Protein AF-0000000067801131 (afdb_homodimer)

InterPro domains:
  IPR000873 AMP-dependent synthetase/ligase domain [PF00501] (53-407)
  IPR020845 AMP-binding, conserved site [PS00455] (201-212)
  IPR025110 AMP-binding enzyme, C-terminal domain [PF13193] (458-534)
  IPR042099 ANL, N-terminal domain [G3DSA:3.40.50.12780] (23-444)
  IPR045851 AMP-binding enzyme domain superfamily [G3DSA:3.30.300.30] (445-546)

Secondary structure (DSSP, 8-state):
-PPPP---SHHHHHHHHHHHHHHHHH--GGGGG-HHHHHHHHHHH-TTSEEEEETTT--EEEHHHHHHHHHHHHHHHHHHT--TT-EEEEES-S-GGGHHHHHHHHHHTPEEEE--TT--HHHHHHHHHHH--SEEEE-GGGHHHHHHHHHHHT---EEEESS--TTSEEHHHHHHHH-----TTT--PPP--TTT-EEEEEEE--TTSS-EEEEEEHHHHHHHGGGGGTT--S-S-S-SEEE--S-TTSHHHHHHHHHHHHHT-EEEE-SS---HHHHHHHHHHH--SEEEE-HHHHHHHT-TTTGGGS-GGG-SEEEE-SS---HHHHHHHHHH-TTSEEEE--EEGGGTEESEE-TTPPTT--BEE-TT-EEEEE-TTT-PBP-STT--EEEEEESTTS--EETT-HHHHHHHB-GGG-EEEEEEEEE-TT--EEEEEEGGG-EEETTEEE-HHHHHHHHTTSTTEEEEEEEEEEETTTEEEEEEEEEEPTT----HHHHHHHHHHHS-GGGS-TTEEEE-SS--B-TTSSB-HHHHHHHHHHS---/-PPPP---SHHHHHHHHHHHHHHHHH--GGGGG-HHHHHHHHHHH-TTSEEEEETTT--EEEHHHHHHHHHHHHHHHHHHT--TT-EEEEES-S-GGGHHHHHHHHHHTPEEEE--TT--HHHHHHHHHHH--SEEEE-GGGHHHHHHHHHHHT---EEEESS--TTSEEHHHHHHHH-----TTT--PPP--TTT-EEEEEEE--TTSS-EEEEEEHHHHHHHGGGGGTT--S-S-S-SEEE--S-TTSHHHHHHHHHHHHHT-EEEE-SS---HHHHHHHHHHH--SEEEE-HHHHHHHT-TTTGGGS-GGG-SEEEE-SS---HHHHHHHHHH-TTSEEEE--EEGGGTEESEE-TTPPTT--BEE-TT-EEEEE-TTT-PBP-STT--EEEEEESTTS--EETT-HHHHHHHB-GGG-EEEEEEEEE-TT--EEEEEEGGG-EEETTEEE-HHHHHHHHTTSTTEEEEEEEEEEETTTEEEEEEEEEEPTT----HHHHHHHHHHHS-GGGS-TTEEEE-SS--B-TTSSB-HHHHHHHHHHS---

Structure (mmCIF, N/CA/C/O backbone):
data_AF-0000000067801131-model_v1
#
loop_
_entity.id
_entity.type
_entity.pdbx_description
1 polymer 'Luciferin 4-monooxygenase-like'
#
loop_
_atom_site.group_PDB
_atom_site.id
_atom_site.type_symbol
_atom_site.label_atom_id
_atom_site.label_alt_id
_atom_site.label_comp_id
_atom_site.label_asym_id
_atom_site.label_entity_id
_atom_site.label_seq_id
_atom_site.pdbx_PDB_ins_code
_atom_site.Cartn_x
_atom_site.Cartn_y
_atom_site.Cartn_z
_atom_site.occupancy
_atom_site.B_iso_or_equiv
_atom_site.auth_seq_id
_atom_site.auth_comp_id
_atom_site.auth_asym_id
_atom_site.auth_atom_id
_atom_site.pdbx_PDB_model_num
ATOM 1 N N . MET A 1 1 ? 18.25 -5.328 19.922 1 59.41 1 MET A N 1
ATOM 2 C CA . MET A 1 1 ? 17.906 -4.688 18.656 1 59.41 1 MET A CA 1
ATOM 3 C C . MET A 1 1 ? 16.547 -5.16 18.156 1 59.41 1 MET A C 1
ATOM 5 O O . MET A 1 1 ? 16.156 -6.297 18.406 1 59.41 1 MET A O 1
ATOM 9 N N . SER A 1 2 ? 15.609 -4.191 18 1 68 2 SER A N 1
ATOM 10 C CA . SER A 1 2 ? 14.273 -4.5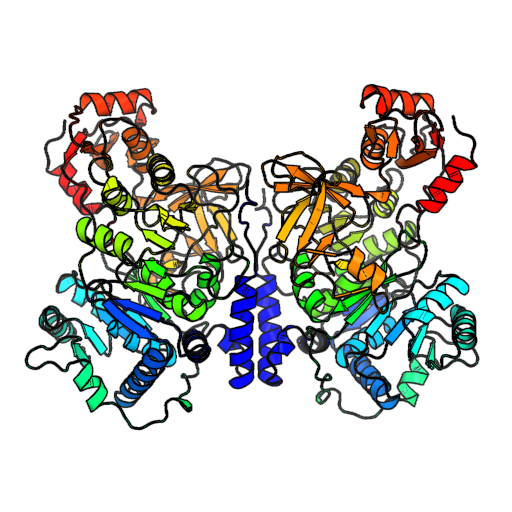31 17.531 1 68 2 SER A CA 1
ATOM 11 C C . SER A 1 2 ? 14.156 -4.355 16.016 1 68 2 SER A C 1
ATOM 13 O O . SER A 1 2 ? 14.961 -3.656 15.406 1 68 2 SER A O 1
ATOM 15 N N . ILE A 1 3 ? 13.32 -5.137 15.414 1 72.31 3 ILE A N 1
ATOM 16 C CA . ILE A 1 3 ? 13.023 -5.012 13.992 1 72.31 3 ILE A CA 1
ATOM 17 C C . ILE A 1 3 ? 12.477 -3.615 13.703 1 72.31 3 ILE A C 1
ATOM 19 O O . ILE A 1 3 ? 11.516 -3.174 14.328 1 72.31 3 ILE A O 1
ATOM 23 N N . PRO A 1 4 ? 13.219 -2.893 12.867 1 78.94 4 PRO A N 1
ATOM 24 C CA . PRO A 1 4 ? 12.688 -1.569 12.531 1 78.94 4 PRO A CA 1
ATOM 25 C C . 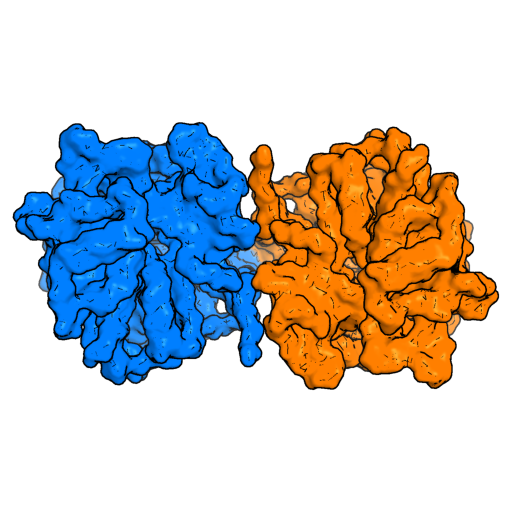PRO A 1 4 ? 11.312 -1.637 11.867 1 78.94 4 PRO A C 1
ATOM 27 O O . PRO A 1 4 ? 11.031 -2.584 11.125 1 78.94 4 PRO A O 1
ATOM 30 N N . LYS A 1 5 ? 10.508 -0.725 12.203 1 87.19 5 LYS A N 1
ATOM 31 C CA . LYS A 1 5 ? 9.211 -0.622 11.539 1 87.19 5 LYS A CA 1
ATOM 32 C C . LYS A 1 5 ? 9.375 -0.25 10.07 1 87.19 5 LYS A C 1
ATOM 34 O O . LYS A 1 5 ? 10.219 0.58 9.719 1 87.19 5 LYS A O 1
ATOM 39 N N . MET A 1 6 ? 8.648 -0.97 9.242 1 89.94 6 MET A N 1
ATOM 40 C CA . MET A 1 6 ? 8.641 -0.706 7.809 1 89.94 6 MET A CA 1
ATOM 41 C C . MET A 1 6 ? 7.219 -0.465 7.309 1 89.94 6 MET A C 1
ATOM 43 O O . MET A 1 6 ? 6.254 -0.894 7.941 1 89.94 6 MET A O 1
ATOM 47 N N . ASN A 1 7 ? 7.141 0.263 6.242 1 92.75 7 ASN A N 1
ATOM 48 C CA . ASN A 1 7 ? 5.844 0.484 5.613 1 92.75 7 ASN A CA 1
ATOM 49 C C . ASN A 1 7 ? 5.07 -0.82 5.449 1 92.75 7 ASN A C 1
ATOM 51 O O . ASN A 1 7 ? 5.641 -1.845 5.074 1 92.75 7 ASN A O 1
ATOM 55 N N . ASN A 1 8 ? 3.865 -0.818 5.82 1 95.69 8 ASN A N 1
ATOM 56 C CA . ASN A 1 8 ? 2.959 -1.961 5.777 1 95.69 8 ASN A CA 1
ATOM 57 C C . ASN A 1 8 ? 1.521 -1.526 5.508 1 95.69 8 ASN A C 1
ATOM 59 O O . ASN A 1 8 ? 1.126 -0.416 5.867 1 95.69 8 ASN A O 1
ATOM 63 N N . ASP A 1 9 ? 0.753 -2.371 4.93 1 96.75 9 ASP A N 1
ATOM 64 C CA . ASP A 1 9 ? -0.579 -1.986 4.473 1 96.75 9 ASP A CA 1
ATOM 65 C C . ASP A 1 9 ? -1.646 -2.398 5.484 1 96.75 9 ASP A C 1
ATOM 67 O O . ASP A 1 9 ? -2.842 -2.354 5.188 1 96.75 9 ASP A O 1
ATOM 71 N N . SER A 1 10 ? -1.266 -2.848 6.754 1 97.31 10 SER A N 1
ATOM 72 C CA . SER A 1 10 ? -2.211 -3.305 7.766 1 97.31 10 SER A CA 1
ATOM 73 C C . SER A 1 10 ? -3.277 -2.252 8.047 1 97.31 10 SER A C 1
ATOM 75 O O . SER A 1 10 ? -4.449 -2.584 8.242 1 97.31 10 SER A O 1
ATOM 77 N N . VAL A 1 11 ? -2.871 -0.999 8.039 1 98.06 11 VAL A N 1
ATOM 78 C CA . VAL A 1 11 ? -3.82 0.069 8.336 1 98.06 11 VAL A CA 1
ATOM 79 C C . VAL A 1 11 ? -4.879 0.141 7.238 1 98.06 11 VAL A C 1
ATOM 81 O O . VAL A 1 11 ? -6.055 0.393 7.516 1 98.06 11 VAL A O 1
ATOM 84 N N . HIS A 1 12 ? -4.477 -0.072 6 1 97.31 12 HIS A N 1
ATOM 85 C CA . HIS A 1 12 ? -5.402 0.007 4.875 1 97.31 12 HIS A CA 1
ATOM 86 C C . HIS A 1 12 ? -6.402 -1.142 4.902 1 97.31 12 HIS A C 1
ATOM 88 O O . HIS A 1 12 ? -7.562 -0.971 4.512 1 97.31 12 HIS A O 1
ATOM 94 N N . TRP A 1 13 ? -5.984 -2.307 5.363 1 96.44 13 TRP A N 1
ATOM 95 C CA . TRP A 1 13 ? -6.914 -3.424 5.5 1 96.44 13 TRP A CA 1
ATOM 96 C C . TRP A 1 13 ? -7.922 -3.16 6.613 1 96.44 13 TRP A C 1
ATOM 98 O O . TRP A 1 13 ? -9.102 -3.492 6.484 1 96.44 13 TRP A O 1
ATOM 108 N N . TYR A 1 14 ? -7.438 -2.582 7.668 1 97.75 14 TYR A N 1
ATOM 109 C CA . TYR A 1 14 ? -8.312 -2.256 8.789 1 97.75 14 TYR A CA 1
ATOM 110 C C . TYR A 1 14 ? -9.375 -1.251 8.375 1 97.75 14 TYR A C 1
ATOM 112 O O . TYR A 1 14 ? -10.57 -1.475 8.602 1 97.75 14 TYR A O 1
ATOM 120 N N . VAL A 1 15 ? -8.961 -0.164 7.77 1 98.31 15 VAL A N 1
ATOM 121 C CA . VAL A 1 15 ? -9.898 0.87 7.34 1 98.31 15 VAL A CA 1
ATOM 122 C C . VAL A 1 15 ? -10.82 0.312 6.262 1 98.31 15 VAL A C 1
ATOM 124 O O . VAL A 1 15 ? -12.008 0.649 6.219 1 98.31 15 VAL A O 1
ATOM 127 N N . GLY A 1 16 ? -10.258 -0.531 5.402 1 97.81 16 GLY A N 1
ATOM 128 C CA . GLY A 1 16 ? -11.062 -1.168 4.371 1 97.81 16 GLY A CA 1
ATOM 129 C C . GLY A 1 16 ? -12.188 -2.02 4.93 1 97.81 16 GLY A C 1
ATOM 130 O O . GLY A 1 16 ? -13.258 -2.121 4.328 1 97.81 16 GLY A O 1
ATOM 131 N N . GLU A 1 17 ? -11.898 -2.652 6.066 1 97.94 17 GLU A N 1
ATOM 132 C CA . GLU A 1 17 ? -12.938 -3.451 6.715 1 97.94 17 GLU A CA 1
ATOM 133 C C . GLU A 1 17 ? -14.094 -2.576 7.191 1 97.94 17 GLU A C 1
ATOM 135 O O . GLU A 1 17 ? -15.258 -2.924 7.008 1 97.94 17 GLU A O 1
ATOM 140 N N . ILE A 1 18 ? -13.805 -1.44 7.754 1 98.5 18 ILE A N 1
ATOM 141 C CA . ILE A 1 18 ? -14.82 -0.495 8.195 1 98.5 18 ILE A CA 1
ATOM 142 C C . ILE A 1 18 ? -15.625 -0.005 6.992 1 98.5 18 ILE A C 1
ATOM 144 O O . ILE A 1 18 ? -16.859 -0.017 7.016 1 98.5 18 ILE A O 1
ATOM 148 N N . ALA A 1 19 ? -14.93 0.395 5.957 1 98.69 19 ALA A N 1
ATOM 149 C CA . ALA A 1 19 ? -15.57 0.884 4.734 1 98.69 19 ALA A CA 1
ATOM 150 C C . ALA A 1 19 ? -16.5 -0.172 4.141 1 98.69 19 ALA A C 1
ATOM 152 O O . ALA A 1 19 ? -17.594 0.146 3.676 1 98.69 19 ALA A O 1
ATOM 153 N N . SER A 1 20 ? -16.016 -1.415 4.16 1 98.69 20 SER A N 1
ATOM 154 C CA . SER A 1 20 ? -16.797 -2.502 3.58 1 98.69 20 SER A CA 1
ATOM 155 C C . SER A 1 20 ? -18.109 -2.703 4.336 1 98.69 20 SER A C 1
ATOM 157 O O . SER A 1 20 ? -19.141 -2.975 3.729 1 98.69 20 SER A O 1
ATOM 159 N N . ARG A 1 21 ? -18.125 -2.631 5.648 1 98.44 21 ARG A N 1
ATOM 160 C CA . ARG A 1 21 ? -19.344 -2.732 6.445 1 98.44 21 ARG A CA 1
ATOM 161 C C . ARG A 1 21 ? -20.328 -1.606 6.105 1 98.44 21 ARG A C 1
ATOM 163 O O . ARG A 1 21 ? -21.531 -1.831 6 1 98.44 21 ARG A O 1
ATOM 170 N N . ILE A 1 22 ? -19.75 -0.449 5.93 1 98.75 22 ILE A N 1
ATOM 171 C CA . ILE A 1 22 ? -20.547 0.721 5.609 1 98.75 22 ILE A CA 1
ATOM 172 C C . ILE A 1 22 ? -21.219 0.527 4.25 1 98.75 22 ILE A C 1
ATOM 174 O O . ILE A 1 22 ? -22.422 0.752 4.109 1 98.75 22 ILE A O 1
ATOM 178 N N . ILE A 1 23 ? -20.453 0.126 3.279 1 98.81 23 ILE A N 1
ATOM 179 C CA . ILE A 1 23 ? -20.969 -0.087 1.933 1 98.81 23 ILE A CA 1
ATOM 180 C C . ILE A 1 23 ? -22.062 -1.165 1.96 1 98.81 23 ILE A C 1
ATOM 182 O O . ILE A 1 23 ? -23.094 -1.029 1.307 1 98.81 23 ILE A O 1
ATOM 186 N N . ALA A 1 24 ? -21.75 -2.248 2.688 1 98.69 24 ALA A N 1
ATOM 187 C CA . ALA A 1 24 ? -22.719 -3.342 2.789 1 98.69 24 ALA A CA 1
ATOM 188 C C . ALA A 1 24 ? -24.062 -2.84 3.295 1 98.69 24 ALA A C 1
ATOM 190 O O . ALA A 1 24 ? -25.109 -3.295 2.834 1 98.69 24 ALA A O 1
ATOM 191 N N . GLU A 1 25 ? -24.031 -1.937 4.199 1 97.88 25 GLU A N 1
ATOM 192 C CA . GLU A 1 25 ? -25.25 -1.395 4.793 1 97.88 25 GLU A CA 1
ATOM 193 C C . GLU A 1 25 ? -25.906 -0.367 3.873 1 97.88 25 GLU A C 1
ATOM 195 O O . GLU A 1 25 ? -27.125 -0.374 3.691 1 97.88 25 GLU A O 1
ATOM 200 N N . SER A 1 26 ? -25.109 0.519 3.25 1 98.06 26 SER A N 1
ATOM 201 C CA . SER A 1 26 ? -25.641 1.655 2.508 1 98.06 26 SER A CA 1
ATOM 202 C C . SER A 1 26 ? -26 1.264 1.077 1 98.06 26 SER A C 1
ATOM 204 O O . SER A 1 26 ? -26.812 1.919 0.434 1 98.06 26 SER A O 1
ATOM 206 N N . GLY A 1 27 ? -25.312 0.24 0.524 1 98.44 27 GLY A N 1
ATOM 207 C CA . GLY A 1 27 ? -25.484 -0.129 -0.872 1 98.44 27 GLY A CA 1
ATOM 208 C C . GLY A 1 27 ? -24.844 0.861 -1.834 1 98.44 27 GLY A C 1
ATOM 209 O O . GLY A 1 27 ? -25.172 0.875 -3.021 1 98.44 27 GLY A O 1
ATOM 210 N N . ILE A 1 28 ? -23.984 1.74 -1.299 1 98.69 28 ILE A N 1
ATOM 211 C CA . ILE A 1 28 ? -23.359 2.781 -2.111 1 98.69 28 ILE A CA 1
ATOM 212 C C . ILE A 1 28 ? -21.844 2.588 -2.125 1 98.69 28 ILE A C 1
ATOM 214 O O . ILE A 1 28 ? -21.172 2.803 -1.112 1 98.69 28 ILE A O 1
ATOM 218 N N . ALA A 1 29 ? -21.266 2.254 -3.246 1 98.44 29 ALA A N 1
ATOM 219 C CA . ALA A 1 29 ? -19.859 1.882 -3.395 1 98.44 29 ALA A CA 1
ATOM 220 C C . ALA A 1 29 ? -18.953 3.037 -3.006 1 98.44 29 ALA A C 1
ATOM 222 O O . ALA A 1 29 ? -17.922 2.83 -2.365 1 98.44 29 ALA A O 1
ATOM 223 N N . SER A 1 30 ? -19.328 4.223 -3.309 1 98.19 30 SER A N 1
ATOM 224 C CA . SER A 1 30 ? -18.453 5.379 -3.094 1 98.19 30 SER A CA 1
ATOM 225 C C . SER A 1 30 ? -18.359 5.734 -1.614 1 98.19 30 SER A C 1
ATOM 227 O O . SER A 1 30 ? -17.5 6.52 -1.212 1 98.19 30 SER A O 1
ATOM 229 N N . ASP A 1 31 ? -19.172 5.066 -0.769 1 98.62 31 ASP A N 1
ATOM 230 C CA . ASP A 1 31 ? -19.172 5.352 0.663 1 98.62 31 ASP A CA 1
ATOM 231 C C . ASP A 1 31 ? -17.875 4.879 1.314 1 98.62 31 ASP A C 1
ATOM 233 O O . ASP A 1 31 ? -17.609 5.199 2.473 1 98.62 31 ASP A O 1
ATOM 237 N N . ARG A 1 32 ? -17.047 4.168 0.544 1 98.06 32 ARG A N 1
ATOM 238 C CA . ARG A 1 32 ? -15.742 3.756 1.062 1 98.06 32 ARG A CA 1
ATOM 239 C C . ARG A 1 32 ? -14.883 4.965 1.41 1 98.06 32 ARG A C 1
ATOM 241 O O . ARG A 1 32 ? -13.945 4.859 2.203 1 98.06 32 ARG A O 1
ATOM 248 N N . TYR A 1 33 ? -15.258 6.152 0.822 1 98.44 33 TYR A N 1
ATOM 249 C CA . TYR A 1 33 ? -14.461 7.355 1.045 1 98.44 33 TYR A CA 1
ATOM 250 C C . TYR A 1 33 ? -15.289 8.438 1.735 1 98.44 33 TYR A C 1
ATOM 252 O O . TYR A 1 33 ? -14.906 9.609 1.754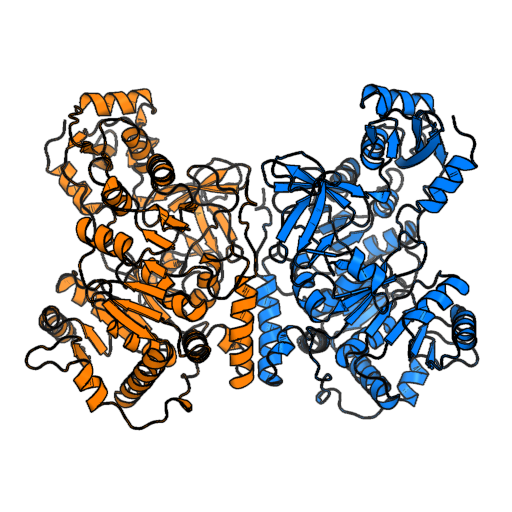 1 98.44 33 TYR A O 1
ATOM 260 N N . HIS A 1 34 ? -16.516 8.117 2.273 1 98.75 34 HIS A N 1
ATOM 261 C CA . HIS A 1 34 ? -17.375 9.055 3.004 1 98.75 34 HIS A CA 1
ATOM 262 C C . HIS A 1 34 ? -16.891 9.227 4.441 1 98.75 34 HIS A C 1
ATOM 264 O O . HIS A 1 34 ? -17.234 8.43 5.316 1 98.75 34 HIS A O 1
ATOM 270 N N . LEU A 1 35 ? -16.172 10.258 4.68 1 98.56 35 LEU A N 1
ATOM 271 C CA . LEU A 1 35 ? -15.516 10.461 5.969 1 98.56 35 LEU A CA 1
ATOM 272 C C . LEU A 1 35 ? -16.531 10.453 7.105 1 98.56 35 LEU A C 1
ATOM 274 O O . LEU A 1 35 ? -16.281 9.875 8.164 1 98.56 35 LEU A O 1
ATOM 278 N N . GLY A 1 36 ? -17.656 11.133 6.898 1 98.69 36 GLY A N 1
ATOM 279 C CA . GLY A 1 36 ? -18.688 11.156 7.922 1 98.69 36 GLY A CA 1
ATOM 280 C C . GLY A 1 36 ? -19.172 9.773 8.32 1 98.69 36 GLY A C 1
ATOM 281 O O . GLY A 1 36 ? -19.281 9.469 9.508 1 98.69 36 GLY A O 1
ATOM 282 N N . LYS A 1 37 ? -19.422 8.938 7.309 1 98.81 37 LYS A N 1
ATOM 283 C CA . LYS A 1 37 ? -19.875 7.574 7.578 1 98.81 37 LYS A CA 1
ATOM 284 C C . LYS A 1 37 ? -18.781 6.754 8.258 1 98.81 37 LYS A C 1
ATOM 286 O O . LYS A 1 37 ? -19.078 5.969 9.164 1 98.81 37 LYS A O 1
ATOM 291 N N . LEU A 1 38 ? -17.547 6.918 7.84 1 98.75 38 LEU A N 1
ATOM 292 C CA . LEU A 1 38 ? -16.406 6.215 8.445 1 98.75 38 LEU A CA 1
ATOM 293 C C . LEU A 1 38 ? -16.281 6.582 9.922 1 98.75 38 LEU A C 1
ATOM 295 O O . LEU A 1 38 ? -16.109 5.703 10.766 1 98.75 38 LEU A O 1
ATOM 299 N N . LEU A 1 39 ? -16.406 7.844 10.203 1 98.75 39 LEU A N 1
ATOM 300 C CA . LEU A 1 39 ? -16.25 8.312 11.578 1 98.75 39 LEU A CA 1
ATOM 301 C C . LEU A 1 39 ? -17.406 7.832 12.453 1 98.75 39 LEU A C 1
ATOM 303 O O . LEU A 1 39 ? -17.188 7.344 13.562 1 98.75 39 LEU A O 1
ATOM 307 N N . LEU A 1 40 ? -18.609 7.98 11.945 1 98.69 40 LEU A N 1
ATOM 308 C CA . LEU A 1 40 ? -19.766 7.578 12.719 1 98.69 40 LEU A CA 1
ATOM 309 C C . LEU A 1 40 ? -19.734 6.086 13.031 1 98.69 40 LEU A C 1
ATOM 311 O O . LEU A 1 40 ? -20 5.68 14.164 1 98.69 40 LEU A O 1
ATOM 315 N N . GLN A 1 41 ? -19.359 5.277 12.008 1 98.31 41 GLN A N 1
ATOM 316 C CA . GLN A 1 41 ? -19.25 3.838 12.227 1 98.31 41 GLN A CA 1
ATOM 317 C C . GLN A 1 41 ? -18.188 3.518 13.273 1 98.31 41 GLN A C 1
ATOM 319 O O . GLN A 1 41 ? -18.375 2.643 14.117 1 98.31 41 GLN A O 1
ATOM 324 N N . SER A 1 42 ? -17.078 4.188 13.227 1 98.44 42 SER A N 1
ATOM 325 C CA . SER A 1 42 ? -15.984 3.977 14.172 1 98.44 42 SER A CA 1
ATOM 326 C C . SER A 1 42 ? -16.422 4.305 15.594 1 98.44 42 SER A C 1
ATOM 328 O O . SER A 1 42 ? -16.109 3.568 16.531 1 98.44 42 SER A O 1
ATOM 330 N N . LEU A 1 43 ? -17.141 5.406 15.742 1 98.44 43 LEU A N 1
ATOM 331 C CA . LEU A 1 43 ? -17.656 5.797 17.047 1 98.44 43 LEU A CA 1
ATOM 332 C C . LEU A 1 43 ? -18.609 4.742 17.594 1 98.44 43 LEU A C 1
ATOM 334 O O . LEU A 1 43 ? -18.578 4.41 18.781 1 98.44 43 LEU A O 1
ATOM 338 N N . ARG A 1 44 ? -19.422 4.184 16.75 1 97.88 44 ARG A N 1
ATOM 339 C CA . ARG A 1 44 ? -20.422 3.205 17.141 1 97.88 44 ARG A CA 1
ATOM 340 C C . ARG A 1 44 ? -19.781 1.869 17.5 1 97.88 44 ARG A C 1
ATOM 342 O O . ARG A 1 44 ? -20.359 1.077 18.25 1 97.88 44 ARG A O 1
ATOM 349 N N . ASP A 1 45 ? -18.609 1.603 17.031 1 97.56 45 ASP A N 1
ATOM 350 C CA . ASP A 1 45 ? -17.953 0.311 17.203 1 97.56 45 ASP A CA 1
ATOM 351 C C . ASP A 1 45 ? -17.484 0.109 18.641 1 97.56 45 ASP A C 1
ATOM 353 O O . ASP A 1 45 ? -17.328 -1.026 19.094 1 97.56 45 ASP A O 1
ATOM 357 N N . ASP A 1 46 ? -17.203 1.163 19.359 1 97.88 46 ASP A N 1
ATOM 358 C CA . ASP A 1 46 ? -16.719 1.036 20.719 1 97.88 46 ASP A CA 1
ATOM 359 C C . ASP A 1 46 ? -17.172 2.211 21.578 1 97.88 46 ASP A C 1
ATOM 361 O O . ASP A 1 46 ? -16.359 3.008 22.047 1 97.88 46 ASP A O 1
ATOM 365 N N . PRO A 1 47 ? -18.438 2.227 21.953 1 97.88 47 PRO A N 1
ATOM 366 C CA . PRO A 1 47 ? -19.031 3.369 22.641 1 97.88 47 PRO A CA 1
ATOM 367 C C . PRO A 1 47 ? -18.344 3.705 23.953 1 97.88 47 PRO A C 1
ATOM 369 O O . PRO A 1 47 ? -18.375 4.855 24.406 1 97.88 47 PRO A O 1
ATOM 372 N N . ASP A 1 48 ? -17.641 2.779 24.594 1 98.31 48 ASP A N 1
ATOM 373 C CA . ASP A 1 48 ? -17.062 2.998 25.906 1 98.31 48 ASP A CA 1
ATOM 374 C C . ASP A 1 48 ? -15.648 3.578 25.797 1 98.31 48 ASP A C 1
ATOM 376 O O . ASP A 1 48 ? -15.094 4.055 26.797 1 98.31 48 ASP A O 1
ATOM 380 N N . PHE A 1 49 ? -15.07 3.582 24.625 1 98.69 49 PHE A N 1
ATOM 381 C CA . PHE A 1 49 ? -13.711 4.082 24.438 1 98.69 49 PHE A CA 1
ATOM 382 C C . PHE A 1 49 ? -13.656 5.59 24.641 1 98.69 49 PHE A C 1
ATOM 384 O O . PHE A 1 49 ? -14.547 6.316 24.203 1 98.69 49 PHE A O 1
ATOM 391 N N . VAL A 1 50 ? -12.625 6.117 25.328 1 98.81 50 VAL A N 1
ATOM 392 C CA . VAL A 1 50 ? -12.445 7.547 25.562 1 98.81 50 VAL A CA 1
ATOM 393 C C . VAL A 1 50 ? -11.852 8.195 24.312 1 98.81 50 VAL A C 1
ATOM 395 O O . VAL A 1 50 ? -10.703 7.934 23.953 1 98.81 50 VAL A O 1
ATOM 398 N N . LEU A 1 51 ? -12.586 9.07 23.703 1 98.69 51 LEU A N 1
ATOM 399 C CA . LEU A 1 51 ? -12.148 9.703 22.453 1 98.69 51 LEU A CA 1
ATOM 400 C C . LEU A 1 51 ? -11.227 10.883 22.734 1 98.69 51 LEU A C 1
ATOM 402 O O . LEU A 1 51 ? -10.219 11.07 22.062 1 98.69 51 LEU A O 1
ATOM 406 N N . GLN A 1 52 ? -11.617 11.688 23.688 1 98.62 52 GLN A N 1
ATOM 407 C CA . GLN A 1 52 ? -10.914 12.953 23.859 1 98.62 52 GLN A CA 1
ATOM 408 C C . GLN A 1 52 ? -10.867 13.352 25.328 1 98.62 52 GLN A C 1
ATOM 410 O O . GLN A 1 52 ? -11.797 13.062 26.094 1 98.62 52 GLN A O 1
ATOM 415 N N . ILE A 1 53 ? -9.812 14 25.719 1 98.56 53 ILE A N 1
ATOM 416 C CA . ILE A 1 53 ? -9.555 14.539 27.047 1 98.56 53 ILE A CA 1
ATOM 417 C C . ILE A 1 53 ? -9.188 16.016 26.953 1 98.56 53 ILE A C 1
ATOM 419 O O . ILE A 1 53 ? -8.367 16.406 26.109 1 98.56 53 ILE A O 1
ATOM 423 N N . GLU A 1 54 ? -9.867 16.844 27.703 1 97.62 54 GLU A N 1
ATOM 424 C CA . GLU A 1 54 ? -9.43 18.219 27.938 1 97.62 54 GLU A CA 1
ATOM 425 C C . GLU A 1 54 ? -8.367 18.297 29.016 1 97.62 54 GLU A C 1
ATOM 427 O O . GLU A 1 54 ? -8.68 18.156 30.203 1 97.62 54 GLU A O 1
ATOM 432 N N . GLY A 1 55 ? -7.156 18.578 28.609 1 96.44 55 GLY A N 1
ATOM 433 C CA . GLY A 1 55 ? -6.02 18.5 29.5 1 96.44 55 GLY A CA 1
ATOM 434 C C . GLY A 1 55 ? -6.055 19.547 30.594 1 96.44 55 GLY A C 1
ATOM 435 O O . GLY A 1 55 ? -5.539 19.312 31.703 1 96.44 55 GLY A O 1
ATOM 436 N N . ALA A 1 56 ? -6.629 20.703 30.344 1 94.06 56 ALA A N 1
ATOM 437 C CA . ALA A 1 56 ? -6.645 21.797 31.312 1 94.06 56 ALA A CA 1
ATOM 438 C C . ALA A 1 56 ? -7.617 21.5 32.438 1 94.06 56 ALA A C 1
ATOM 440 O O . ALA A 1 56 ? -7.391 21.922 33.594 1 94.06 56 ALA A O 1
ATOM 441 N N . THR A 1 57 ? -8.688 20.781 32.188 1 94.25 57 THR A N 1
ATOM 442 C CA . THR A 1 57 ? -9.727 20.578 33.188 1 94.25 57 THR A CA 1
ATOM 443 C C . THR A 1 57 ? -9.789 19.109 33.625 1 94.25 57 THR A C 1
ATOM 445 O O . THR A 1 57 ? -10.344 18.797 34.688 1 94.25 57 THR A O 1
ATOM 448 N N . GLY A 1 58 ? -9.359 18.219 32.781 1 96.06 58 GLY A N 1
ATOM 449 C CA . GLY A 1 58 ? -9.422 16.797 33.062 1 96.06 58 GLY A CA 1
ATOM 450 C C . GLY A 1 58 ? -10.695 16.141 32.562 1 96.06 58 GLY A C 1
ATOM 451 O O . GLY A 1 58 ? -10.836 14.922 32.625 1 96.06 58 GLY A O 1
ATOM 452 N N . GLU A 1 59 ? -11.586 16.906 32.031 1 97.06 59 GLU A N 1
ATOM 453 C CA . GLU A 1 59 ? -12.812 16.344 31.453 1 97.06 59 GLU A CA 1
ATOM 454 C C . GLU A 1 59 ? -12.523 15.438 30.266 1 97.06 59 GLU A C 1
ATOM 456 O O . GLU A 1 59 ? -11.562 15.664 29.531 1 97.06 59 GLU A O 1
ATOM 461 N N . SER A 1 60 ? -13.234 14.422 30.141 1 98.19 60 SER A N 1
ATOM 462 C CA . SER A 1 60 ? -13.086 13.492 29.031 1 98.19 60 SER A CA 1
ATOM 463 C C . SER A 1 60 ? -14.438 13.086 28.453 1 98.19 60 SER A C 1
ATOM 465 O O . SER A 1 60 ? -15.477 13.297 29.094 1 98.19 60 SER A O 1
ATOM 467 N N . GLU A 1 61 ? -14.438 12.586 27.297 1 98.19 61 GLU A N 1
ATOM 468 C CA . GLU A 1 61 ? -15.664 12.148 26.641 1 98.19 61 GLU A CA 1
ATOM 469 C C . GLU A 1 61 ? -15.438 10.859 25.859 1 98.19 61 GLU A C 1
ATOM 471 O O . GLU A 1 61 ? -14.398 10.672 25.234 1 98.19 61 GLU A O 1
ATOM 476 N N . THR A 1 62 ? -16.453 9.938 25.906 1 98.69 62 THR A N 1
ATOM 477 C CA . THR A 1 62 ? -16.359 8.633 25.266 1 98.69 62 THR A CA 1
ATOM 478 C C . THR A 1 62 ? -16.922 8.688 23.844 1 98.69 62 THR A C 1
ATOM 480 O O . THR A 1 62 ? -17.547 9.672 23.469 1 98.69 62 THR A O 1
ATOM 483 N N . PHE A 1 63 ? -16.656 7.609 23.109 1 98.75 63 PHE A N 1
ATOM 484 C CA . PHE A 1 63 ? -17.234 7.449 21.781 1 98.75 63 PHE A CA 1
ATOM 485 C C . PHE A 1 63 ? -18.75 7.551 21.828 1 98.75 63 PHE A C 1
ATOM 487 O O . PHE A 1 63 ? -19.359 8.219 21 1 98.75 63 PHE A O 1
ATOM 494 N N . GLY A 1 64 ? -19.344 6.938 22.844 1 98.44 64 GLY A N 1
ATOM 495 C CA . GLY A 1 64 ? -20.797 6.953 22.984 1 98.44 64 GLY A CA 1
ATOM 496 C C . GLY A 1 64 ? -21.359 8.344 23.172 1 98.44 64 GLY A C 1
ATOM 497 O O . GLY A 1 64 ? -22.328 8.734 22.516 1 98.44 64 GLY A O 1
ATOM 498 N N . SER A 1 65 ? -20.781 9.102 24.078 1 98.12 65 SER A N 1
ATOM 499 C CA . SER A 1 65 ? -21.203 10.477 24.344 1 98.12 65 SER A CA 1
ATOM 500 C C . SER A 1 65 ? -21.062 11.344 23.094 1 98.12 65 SER A C 1
ATOM 502 O O . SER A 1 65 ? -21.969 12.102 22.75 1 98.12 65 SER A O 1
ATOM 504 N N . VAL A 1 66 ? -19.953 11.195 22.438 1 98.56 66 VAL A N 1
ATOM 505 C CA . VAL A 1 66 ? -19.688 11.977 21.234 1 98.56 66 VAL A CA 1
ATOM 506 C C . VAL A 1 66 ? -20.703 11.602 20.141 1 98.56 66 VAL A C 1
ATOM 508 O O . VAL A 1 66 ? -21.172 12.469 19.406 1 98.56 66 VAL A O 1
ATOM 511 N N . THR A 1 67 ? -21 10.305 20.016 1 98.5 67 THR A N 1
ATOM 512 C CA . THR A 1 67 ? -22 9.867 19.031 1 98.5 67 THR A CA 1
ATOM 513 C C . THR A 1 67 ? -23.344 10.539 19.281 1 98.5 67 THR A C 1
ATOM 515 O O . THR A 1 67 ? -23.938 11.086 18.344 1 98.5 67 THR A O 1
ATOM 518 N N . GLU A 1 68 ? -23.766 10.57 20.484 1 97.62 68 GLU A N 1
ATOM 519 C CA . GLU A 1 68 ? -25.047 11.172 20.828 1 97.62 68 GLU A CA 1
ATOM 520 C C . GLU A 1 68 ? -25.047 12.672 20.531 1 97.62 68 GLU A C 1
ATOM 522 O O . GLU A 1 68 ? -25.984 13.172 19.906 1 97.62 68 GLU A O 1
ATOM 527 N N . ARG A 1 69 ? -24.031 13.367 20.938 1 97.75 69 ARG A N 1
ATOM 528 C CA . ARG A 1 69 ? -23.984 14.812 20.781 1 97.75 69 ARG A CA 1
ATOM 529 C C . ARG A 1 69 ? -23.812 15.203 19.312 1 97.75 69 ARG A C 1
ATOM 531 O O . ARG A 1 69 ? -24.391 16.203 18.859 1 97.75 69 ARG A O 1
ATOM 538 N N . THR A 1 70 ? -23.016 14.445 18.578 1 98.5 70 THR A N 1
ATOM 539 C CA . THR A 1 70 ? -22.781 14.773 17.172 1 98.5 70 THR A CA 1
ATOM 540 C C . THR A 1 70 ? -24.047 14.531 16.344 1 98.5 70 THR A C 1
ATOM 542 O O . THR A 1 70 ? -24.359 15.305 15.438 1 98.5 70 THR A O 1
ATOM 545 N N . VAL A 1 71 ? -24.766 13.461 16.625 1 98.38 71 VAL A N 1
ATOM 546 C CA . VAL A 1 71 ? -26 13.172 15.922 1 98.38 71 VAL A CA 1
ATOM 547 C C . VAL A 1 71 ? -27.031 14.258 16.219 1 98.38 71 VAL A C 1
ATOM 549 O O . VAL A 1 71 ? -27.719 14.734 15.312 1 98.38 71 VAL A O 1
ATOM 552 N N . LYS A 1 72 ? -27.156 14.617 17.484 1 97.81 72 LYS A N 1
ATOM 553 C CA . LYS A 1 72 ? -28.047 15.711 17.859 1 97.81 72 LYS A CA 1
ATOM 554 C C . LYS A 1 72 ? -27.672 17 17.109 1 97.81 72 LYS A C 1
ATOM 556 O O . LYS A 1 72 ? -28.547 17.703 16.609 1 97.81 72 LYS A O 1
ATOM 561 N N . CYS A 1 73 ? -26.391 17.297 17.109 1 98.31 73 CYS A N 1
ATOM 562 C CA . CYS A 1 73 ? -25.906 18.484 16.422 1 98.31 73 CYS A CA 1
ATOM 563 C C . CYS A 1 73 ? -26.219 18.422 14.93 1 98.31 73 CYS A C 1
ATOM 565 O O . CYS A 1 73 ? -26.594 19.422 14.32 1 98.31 73 CYS A O 1
ATOM 567 N N . ALA A 1 74 ? -26 17.281 14.289 1 98.56 74 ALA A N 1
ATOM 568 C CA . ALA A 1 74 ? -26.328 17.094 12.875 1 98.56 74 ALA A CA 1
ATOM 569 C C . ALA A 1 74 ? -27.797 17.375 12.602 1 98.56 74 ALA A C 1
ATOM 571 O O . ALA A 1 74 ? -28.141 18.016 11.602 1 98.56 74 ALA A O 1
ATOM 572 N N . ASN A 1 75 ? -28.641 16.906 13.492 1 97.88 75 ASN A N 1
ATOM 573 C CA . ASN A 1 75 ? -30.062 17.188 13.359 1 97.88 75 ASN A CA 1
ATOM 574 C C . ASN A 1 75 ? -30.344 18.688 13.508 1 97.88 75 ASN A C 1
ATOM 576 O O . ASN A 1 75 ? -31.203 19.219 12.812 1 97.88 75 ASN A O 1
ATOM 580 N N . CYS A 1 76 ? -29.641 19.344 14.43 1 98.19 76 CYS A N 1
ATOM 581 C CA . CYS A 1 76 ? -29.75 20.797 14.539 1 98.19 76 CYS A CA 1
ATOM 582 C C . CYS A 1 76 ? -29.406 21.469 13.227 1 98.19 76 CYS A C 1
ATOM 584 O O . CYS A 1 76 ? -30.078 22.406 12.805 1 98.19 76 CYS A O 1
ATOM 586 N N . PHE A 1 77 ? -28.297 20.984 12.594 1 98.44 77 PHE A N 1
ATOM 587 C CA . PHE A 1 77 ? -27.891 21.531 11.312 1 98.44 77 PHE A CA 1
ATOM 588 C C . PHE A 1 77 ? -28.984 21.359 10.273 1 98.44 77 PHE A C 1
ATOM 590 O O . PHE A 1 77 ? -29.312 22.312 9.555 1 98.44 77 PHE A O 1
ATOM 597 N N . LYS A 1 78 ? -29.562 20.172 10.188 1 97.25 78 LYS A N 1
ATOM 598 C CA . LYS A 1 78 ? -30.656 19.906 9.25 1 97.25 78 LYS A CA 1
ATOM 599 C C . LYS A 1 78 ? -31.828 20.844 9.492 1 97.25 78 LYS A C 1
ATOM 601 O O . LYS A 1 78 ? -32.375 21.422 8.555 1 97.25 78 LYS A O 1
ATOM 606 N N . ASN A 1 79 ? -32.188 20.953 10.727 1 96.88 79 ASN A N 1
ATOM 607 C CA . ASN A 1 79 ? -33.312 21.781 11.109 1 96.88 79 ASN A CA 1
ATOM 608 C C . ASN A 1 79 ? -33.062 23.266 10.82 1 96.88 79 ASN A C 1
ATOM 610 O O . ASN A 1 79 ? -34 24.016 10.539 1 96.88 79 ASN A O 1
ATOM 614 N N . LEU A 1 80 ? -31.812 23.688 10.859 1 96.44 80 LEU A N 1
ATOM 615 C CA . LEU A 1 80 ? -31.422 25.047 10.531 1 96.44 80 LEU A CA 1
ATOM 616 C C . LEU A 1 80 ? -31.375 25.25 9.023 1 96.44 80 LEU A C 1
ATOM 618 O O . LEU A 1 80 ? -31.312 26.391 8.547 1 96.44 80 LEU A O 1
ATOM 622 N N . GLY A 1 81 ? -31.344 24.125 8.266 1 96.62 81 GLY A N 1
ATOM 623 C CA . GLY A 1 81 ? -31.312 24.188 6.812 1 96.62 81 GLY A CA 1
ATOM 624 C C . GLY A 1 81 ? -29.922 24.047 6.234 1 96.62 81 GLY A C 1
ATOM 625 O O . GLY A 1 81 ? -29.688 24.375 5.07 1 96.62 81 GLY A O 1
ATOM 626 N N . LEU A 1 82 ? -28.969 23.609 7.055 1 97.12 82 LEU A N 1
ATOM 627 C CA . LEU A 1 82 ? -27.625 23.344 6.566 1 97.12 82 LEU A CA 1
ATOM 628 C C . LEU A 1 82 ? -27.562 22 5.863 1 97.12 82 LEU A C 1
ATOM 630 O O . LEU A 1 82 ? -28.172 21.031 6.312 1 97.12 82 LEU A O 1
ATOM 634 N N . GLY A 1 83 ? -26.781 21.891 4.793 1 96.81 83 GLY A N 1
ATOM 635 C CA . GLY A 1 83 ? -26.609 20.641 4.066 1 96.81 83 GLY A CA 1
ATOM 636 C C . GLY A 1 83 ? -25.344 20.609 3.236 1 96.81 83 GLY A C 1
ATOM 637 O O . GLY A 1 83 ? -24.422 21.391 3.467 1 96.81 83 GLY A O 1
ATOM 638 N N . HIS A 1 84 ? -25.359 19.703 2.332 1 98.06 84 HIS A N 1
ATOM 639 C CA . HIS A 1 84 ? -24.188 19.406 1.496 1 98.06 84 HIS A CA 1
ATOM 640 C C . HIS A 1 84 ? -23.703 20.656 0.775 1 98.06 84 HIS A C 1
ATOM 642 O O . HIS A 1 84 ? -24.484 21.344 0.114 1 98.06 84 HIS A O 1
ATOM 648 N N . GLY A 1 85 ? -22.453 20.984 0.993 1 97.75 85 GLY A N 1
ATOM 649 C CA . GLY A 1 85 ? -21.859 22.094 0.262 1 97.75 85 GLY A CA 1
ATOM 650 C C . GLY A 1 85 ? -21.828 23.391 1.047 1 97.75 85 GLY A C 1
ATOM 651 O O . GLY A 1 85 ? -21.094 24.312 0.713 1 97.75 85 GLY A O 1
ATOM 652 N N . ASP A 1 86 ? -22.734 23.531 2.084 1 98.44 86 ASP A N 1
ATOM 653 C CA . ASP A 1 86 ? -22.688 24.719 2.945 1 98.44 86 ASP A CA 1
ATOM 654 C C . ASP A 1 86 ? -21.391 24.766 3.74 1 98.44 86 ASP A C 1
ATOM 656 O O . ASP A 1 86 ? -20.797 23.719 4.051 1 98.44 86 ASP A O 1
ATOM 660 N N . VAL A 1 87 ? -20.922 25.969 4.055 1 98.62 87 VAL A N 1
ATOM 661 C CA . VAL A 1 87 ? -19.656 26.125 4.766 1 98.62 87 VAL A CA 1
ATOM 662 C C . VAL A 1 87 ? -19.938 26.484 6.227 1 98.62 87 VAL A C 1
ATOM 664 O O . VAL A 1 87 ? -20.75 27.375 6.512 1 98.62 87 VAL A O 1
ATOM 667 N N . MET A 1 88 ? -19.328 25.766 7.102 1 98.69 88 MET A N 1
ATOM 668 C CA . MET A 1 88 ? -19.328 26.047 8.539 1 98.69 88 MET A CA 1
ATOM 669 C C . MET A 1 88 ? -17.938 26.469 9.008 1 98.69 88 MET A C 1
ATOM 671 O O . MET A 1 88 ? -16.953 25.797 8.68 1 98.69 88 MET A O 1
ATOM 675 N N . VAL A 1 89 ? -17.891 27.516 9.773 1 98 89 VAL A N 1
ATOM 676 C CA . VAL A 1 89 ? -16.609 27.984 10.312 1 98 89 VAL A CA 1
ATOM 677 C C . VAL A 1 89 ? -16.484 27.562 11.773 1 98 89 VAL A C 1
ATOM 679 O O . VAL A 1 89 ? -17.438 27.672 12.547 1 98 89 VAL A O 1
ATOM 682 N N . LEU A 1 90 ? -15.406 27.031 12.078 1 97.31 90 LEU A N 1
ATOM 683 C CA . LEU A 1 90 ? -15.008 26.766 13.461 1 97.31 90 LEU A CA 1
ATOM 684 C C . LEU A 1 90 ? -13.836 27.656 13.867 1 97.31 90 LEU A C 1
ATOM 686 O O . LEU A 1 90 ? -12.75 27.562 13.289 1 97.31 90 LEU A O 1
ATOM 690 N N . MET A 1 91 ? -14.062 28.516 14.805 1 94.44 91 MET A N 1
ATOM 691 C CA . MET A 1 91 ? -13.039 29.438 15.297 1 94.44 91 MET A CA 1
ATOM 692 C C . MET A 1 91 ? -12.945 29.375 16.812 1 94.44 91 MET A C 1
ATOM 694 O O . MET A 1 91 ? -13.484 30.25 17.5 1 94.44 91 MET A O 1
ATOM 698 N N . ALA A 1 92 ? -12.25 28.438 17.344 1 92.25 92 ALA A N 1
ATOM 699 C CA . ALA A 1 92 ? -12.141 28.219 18.781 1 92.25 92 ALA A CA 1
ATOM 700 C C . ALA A 1 92 ? -10.914 27.375 19.109 1 92.25 92 ALA A C 1
ATOM 702 O O . ALA A 1 92 ? -10.344 26.734 18.234 1 92.25 92 ALA A O 1
ATOM 703 N N . PRO A 1 93 ? -10.438 27.453 20.359 1 90.38 93 PRO A N 1
ATOM 704 C CA . PRO A 1 93 ? -9.406 26.5 20.781 1 90.38 93 PRO A CA 1
ATOM 705 C C . PRO A 1 93 ? -9.914 25.062 20.766 1 90.38 93 PRO A C 1
ATOM 707 O O . PRO A 1 93 ? -11.109 24.812 20.609 1 90.38 93 PRO A O 1
ATOM 710 N N . ASN A 1 94 ? -8.93 24.156 20.938 1 90.75 94 ASN A N 1
ATOM 711 C CA . ASN A 1 94 ? -9.297 22.734 20.922 1 90.75 94 ASN A CA 1
ATOM 712 C C . ASN A 1 94 ? -9.992 22.328 22.219 1 90.75 94 ASN A C 1
ATOM 714 O O . ASN A 1 94 ? -9.352 21.844 23.141 1 90.75 94 ASN A O 1
ATOM 718 N N . HIS A 1 95 ? -11.156 22.594 22.406 1 89.69 95 HIS A N 1
ATOM 719 C CA . HIS A 1 95 ? -11.883 22.062 23.547 1 89.69 95 HIS A CA 1
ATOM 720 C C . HIS A 1 95 ? -12.852 20.969 23.125 1 89.69 95 HIS A C 1
ATOM 722 O O . HIS A 1 95 ? -13 20.688 21.938 1 89.69 95 HIS A O 1
ATOM 728 N N . LEU A 1 96 ? -13.516 20.297 24.016 1 95.38 96 LEU A N 1
ATOM 729 C CA . LEU A 1 96 ? -14.281 19.078 23.781 1 95.38 96 LEU A CA 1
ATOM 730 C C . LEU A 1 96 ? -15.438 19.344 22.828 1 95.38 96 LEU A C 1
ATOM 732 O O . LEU A 1 96 ? -15.75 18.516 21.969 1 95.38 96 LEU A O 1
ATOM 736 N N . ASP A 1 97 ? -15.984 20.531 22.891 1 96.5 97 ASP A N 1
ATOM 737 C CA . ASP A 1 97 ? -17.203 20.844 22.141 1 96.5 97 ASP A CA 1
ATOM 738 C C . ASP A 1 97 ? -16.906 21.047 20.656 1 96.5 97 ASP A C 1
ATOM 740 O O . ASP A 1 97 ? -17.797 20.891 19.812 1 96.5 97 ASP A O 1
ATOM 744 N N . VAL A 1 98 ? -15.695 21.406 20.281 1 96.56 98 VAL A N 1
ATOM 745 C CA . VAL A 1 98 ? -15.352 21.703 18.906 1 96.56 98 VAL A CA 1
ATOM 746 C C . VAL A 1 98 ? -15.516 20.453 18.047 1 96.56 98 VAL A C 1
ATOM 748 O O . VAL A 1 98 ? -15.898 20.547 16.875 1 96.56 98 VAL A O 1
ATOM 751 N N . THR A 1 99 ? -15.344 19.312 18.625 1 97.81 99 THR A N 1
ATOM 752 C CA . THR A 1 99 ? -15.43 18.031 17.938 1 97.81 99 THR A CA 1
ATOM 753 C C . THR A 1 99 ? -16.859 17.781 17.438 1 97.81 99 THR A C 1
ATOM 755 O O . THR A 1 99 ? -17.047 17.156 16.391 1 97.81 99 THR A O 1
ATOM 758 N N . ILE A 1 100 ? -17.812 18.266 18.141 1 98.56 100 ILE A N 1
ATOM 759 C CA . ILE A 1 100 ? -19.219 17.906 17.938 1 98.56 100 ILE A CA 1
ATOM 760 C C . ILE A 1 100 ? -19.719 18.5 16.625 1 98.56 100 ILE A C 1
ATOM 762 O O . ILE A 1 100 ? -20.141 17.766 15.727 1 98.56 100 ILE A O 1
ATOM 766 N N . PRO A 1 101 ? -19.625 19.844 16.469 1 98.62 101 PRO A N 1
ATOM 767 C CA . PRO A 1 101 ? -20.062 20.359 15.164 1 98.62 101 PRO A CA 1
ATOM 768 C C . PRO A 1 101 ? -19.172 19.875 14.016 1 98.62 101 PRO A C 1
ATOM 770 O O . PRO A 1 101 ? -19.641 19.734 12.891 1 98.62 101 PRO A O 1
ATOM 773 N N . LEU A 1 102 ? -17.906 19.641 14.234 1 98.69 102 LEU A N 1
ATOM 774 C CA . LEU A 1 102 ? -17 19.172 13.195 1 98.69 102 LEU A CA 1
ATOM 775 C C . LEU A 1 102 ? -17.484 17.859 12.602 1 98.69 102 LEU A C 1
ATOM 777 O O . LEU A 1 102 ? -17.656 17.734 11.391 1 98.69 102 LEU A O 1
ATOM 781 N N . TYR A 1 103 ? -17.719 16.859 13.469 1 98.81 103 TYR A N 1
ATOM 782 C CA . TYR A 1 103 ? -18.172 15.555 12.992 1 98.81 103 TYR A CA 1
ATOM 783 C C . TYR A 1 103 ? -19.578 15.641 12.406 1 98.81 103 TYR A C 1
ATOM 785 O O . TYR A 1 103 ? -19.859 15.031 11.367 1 98.81 103 TYR A O 1
ATOM 793 N N . ALA A 1 104 ? -20.469 16.422 13.062 1 98.81 104 ALA A N 1
ATOM 794 C CA . ALA A 1 104 ? -21.828 16.594 12.555 1 98.81 104 ALA A CA 1
ATOM 795 C C . ALA A 1 104 ? -21.812 17.125 11.125 1 98.81 104 ALA A C 1
ATOM 797 O O . ALA A 1 104 ? -22.594 16.688 10.281 1 98.81 104 ALA A O 1
ATOM 798 N N . ALA A 1 105 ? -20.922 18.047 10.883 1 98.88 105 ALA A N 1
ATOM 799 C CA . ALA A 1 105 ? -20.781 18.625 9.547 1 98.88 105 ALA A CA 1
ATOM 800 C C . ALA A 1 105 ? -20.391 17.547 8.539 1 98.88 105 ALA A C 1
ATOM 802 O O . ALA A 1 105 ? -20.969 17.469 7.453 1 98.88 105 ALA A O 1
ATOM 803 N N . LEU A 1 106 ? -19.453 16.75 8.867 1 98.81 106 LEU A N 1
ATOM 804 C CA . LEU A 1 106 ? -18.953 15.711 7.969 1 98.81 106 LEU A CA 1
ATOM 805 C C . LEU A 1 106 ? -20.031 14.672 7.672 1 98.81 106 LEU A C 1
ATOM 807 O O . LEU A 1 106 ? -20.062 14.109 6.578 1 98.81 106 LEU A O 1
ATOM 811 N N . TYR A 1 107 ? -20.953 14.445 8.672 1 98.81 107 TYR A N 1
ATOM 812 C CA . TYR A 1 107 ? -22.062 13.523 8.445 1 98.81 107 TYR A CA 1
ATOM 813 C C . TYR A 1 107 ? -22.953 14.008 7.301 1 98.81 107 TYR A C 1
ATOM 815 O O . TYR A 1 107 ? -23.516 13.195 6.562 1 98.81 107 TYR A O 1
ATOM 823 N N . LEU A 1 108 ? -23.016 15.336 7.137 1 98.69 108 LEU A N 1
ATOM 824 C CA . LEU A 1 108 ? -24.031 15.906 6.27 1 98.69 108 LEU A CA 1
ATOM 825 C C . LEU A 1 108 ? -23.406 16.469 4.992 1 98.69 108 LEU A C 1
ATOM 827 O O . LEU A 1 108 ? -24.125 16.922 4.094 1 98.69 108 LEU A O 1
ATOM 831 N N . GLY A 1 109 ? -22.078 16.406 4.867 1 98.62 109 GLY A N 1
ATOM 832 C CA . GLY A 1 109 ? -21.406 16.984 3.715 1 98.62 109 GLY A CA 1
ATOM 833 C C . GLY A 1 109 ? -21.234 18.484 3.809 1 98.62 109 GLY A C 1
ATOM 834 O O . GLY A 1 109 ? -21 19.156 2.797 1 98.62 109 GLY A O 1
ATOM 835 N N . VAL A 1 110 ? -21.438 19.016 5.027 1 98.75 110 VAL A N 1
ATOM 836 C CA . VAL A 1 110 ? -21.141 20.422 5.293 1 98.75 110 VAL A CA 1
ATOM 837 C C . VAL A 1 110 ? -19.625 20.625 5.332 1 98.75 110 VAL A C 1
ATOM 839 O O . VAL A 1 110 ? -18.891 19.812 5.918 1 98.75 110 VAL A O 1
ATOM 842 N N . ILE A 1 111 ? -19.141 21.672 4.66 1 98.81 111 ILE A N 1
ATOM 843 C CA . ILE A 1 111 ? -17.703 21.938 4.574 1 98.81 111 ILE A CA 1
ATOM 844 C C . ILE A 1 111 ? -17.234 22.594 5.871 1 98.81 111 ILE A C 1
ATOM 846 O O . ILE A 1 111 ? -17.828 23.547 6.359 1 98.81 111 ILE A O 1
ATOM 850 N N . VAL A 1 112 ? -16.203 22.078 6.441 1 98.69 112 VAL A N 1
ATOM 851 C CA . VAL A 1 112 ? -15.641 22.609 7.68 1 98.69 112 VAL A CA 1
ATOM 852 C C . VAL A 1 112 ? -14.484 23.562 7.355 1 98.69 112 VAL A C 1
ATOM 854 O O . VAL A 1 112 ? -13.5 23.156 6.734 1 98.69 112 VAL A O 1
ATOM 857 N N . ALA A 1 113 ? -14.586 24.75 7.746 1 97.56 113 ALA A N 1
ATOM 858 C CA . ALA A 1 113 ? -13.5 25.719 7.656 1 97.56 113 ALA A CA 1
ATOM 859 C C . ALA A 1 113 ? -13.016 26.125 9.039 1 97.56 113 ALA A C 1
ATOM 861 O O . ALA A 1 113 ? -13.648 26.938 9.719 1 97.56 113 ALA A O 1
ATOM 862 N N . ALA A 1 114 ? -11.93 25.562 9.406 1 94 114 ALA A N 1
ATOM 863 C CA . ALA A 1 114 ? -11.305 26 10.656 1 94 114 ALA A CA 1
ATOM 864 C C . ALA A 1 114 ? -10.508 27.297 10.453 1 94 114 ALA A C 1
ATOM 866 O O . ALA A 1 114 ? -9.656 27.375 9.57 1 94 114 ALA A O 1
ATOM 867 N N . VAL A 1 115 ? -10.805 28.25 11.258 1 91.88 115 VAL A N 1
ATOM 868 C CA . VAL A 1 115 ? -10.227 29.578 11.07 1 91.88 115 VAL A CA 1
ATOM 869 C C . VAL A 1 115 ? -9.445 29.984 12.32 1 91.88 115 VAL A C 1
ATOM 871 O O . VAL A 1 115 ? -9.883 29.719 13.445 1 91.88 115 VAL A O 1
ATOM 874 N N . ASP A 1 116 ? -8.359 30.625 12.109 1 87.31 116 ASP A N 1
ATOM 875 C CA . ASP A 1 116 ? -7.516 31.109 13.188 1 87.31 116 ASP A CA 1
ATOM 876 C C . ASP A 1 116 ? -8.219 32.219 13.977 1 87.31 116 ASP A C 1
ATOM 878 O O . ASP A 1 116 ? -8.562 33.25 13.414 1 87.31 116 ASP A O 1
ATOM 882 N N . ARG A 1 117 ? -8.383 32.062 15.219 1 86.5 117 ARG A N 1
ATOM 883 C CA . ARG A 1 117 ? -9.141 33 16.062 1 86.5 117 ARG A CA 1
ATOM 884 C C . ARG A 1 117 ? -8.359 34.281 16.281 1 86.5 117 ARG A C 1
ATOM 886 O O . ARG A 1 117 ? -8.922 35.281 16.766 1 86.5 117 ARG A O 1
ATOM 893 N N . THR A 1 118 ? -7.102 34.281 15.852 1 81.25 118 THR A N 1
ATOM 894 C CA . THR A 1 118 ? -6.277 35.438 16.109 1 81.25 118 THR A CA 1
ATOM 895 C C . THR A 1 118 ? -6.293 36.375 14.914 1 81.25 118 THR A C 1
ATOM 897 O O . THR A 1 118 ? -5.688 37.469 14.953 1 81.25 118 THR A O 1
ATOM 900 N N . LEU A 1 119 ? -7 36.031 13.914 1 83.44 119 LEU A N 1
ATOM 901 C CA . LEU A 1 119 ? -7.062 36.875 12.727 1 83.44 119 LEU A CA 1
ATOM 902 C C . LEU A 1 119 ? -7.719 38.219 13.047 1 83.44 119 LEU A C 1
ATOM 904 O O . LEU A 1 119 ? -8.664 38.281 13.844 1 83.44 119 LEU A O 1
ATOM 908 N N . THR A 1 120 ? -7.246 39.219 12.344 1 82.25 120 THR A N 1
ATOM 909 C CA . THR A 1 120 ? -7.852 40.562 12.477 1 82.25 120 THR A CA 1
ATOM 910 C C . THR A 1 120 ? -9.227 40.594 11.812 1 82.25 120 THR A C 1
ATOM 912 O O . THR A 1 120 ? -9.57 39.688 11.047 1 82.25 120 THR A O 1
ATOM 915 N N . ALA A 1 121 ? -9.945 41.656 12.109 1 84.75 121 ALA A N 1
ATOM 916 C CA . ALA A 1 121 ? -11.273 41.812 11.516 1 84.75 121 ALA A CA 1
ATOM 917 C C . ALA A 1 121 ? -11.188 41.844 9.992 1 84.75 121 ALA A C 1
ATOM 919 O O . ALA A 1 121 ? -12.031 41.25 9.305 1 84.75 121 ALA A O 1
ATOM 920 N N . ASN A 1 122 ? -10.195 42.5 9.523 1 84.69 122 ASN A N 1
ATOM 921 C CA . ASN A 1 122 ? -10.008 42.562 8.078 1 84.69 122 ASN A CA 1
ATOM 922 C C . ASN A 1 122 ? -9.688 41.219 7.48 1 84.69 122 ASN A C 1
ATOM 924 O O . ASN A 1 122 ? -10.211 40.844 6.422 1 84.69 122 ASN A O 1
ATOM 928 N N . GLU A 1 123 ? -8.859 40.5 8.172 1 84.06 123 GLU A N 1
ATOM 929 C CA . GLU A 1 123 ? -8.492 39.156 7.699 1 84.06 123 GLU A CA 1
ATOM 930 C C . GLU A 1 123 ? -9.688 38.219 7.754 1 84.06 123 GLU A C 1
ATOM 932 O O . GLU A 1 123 ? -9.859 37.375 6.863 1 84.06 123 GLU A O 1
ATOM 937 N N . LEU A 1 124 ? -10.469 38.406 8.766 1 89.94 124 LEU A N 1
ATOM 938 C CA . LEU A 1 124 ? -11.68 37.594 8.891 1 89.94 124 LEU A CA 1
ATOM 939 C C . LEU A 1 124 ? -12.641 37.875 7.746 1 89.94 124 LEU A C 1
ATOM 941 O O . LEU A 1 124 ? -13.227 36.969 7.172 1 89.94 124 LEU A O 1
ATOM 945 N N . GLN A 1 125 ? -12.75 39.156 7.48 1 91.25 125 GLN A N 1
ATOM 946 C CA . GLN A 1 125 ? -13.633 39.562 6.391 1 91.25 125 GLN A CA 1
ATOM 947 C C . GLN A 1 125 ? -13.18 38.969 5.062 1 91.25 125 GLN A C 1
ATOM 949 O O . GLN A 1 125 ? -14.008 38.531 4.273 1 91.25 125 GLN A O 1
ATOM 954 N N . GLN A 1 126 ? -11.906 38.969 4.871 1 87.31 126 GLN A N 1
ATOM 955 C CA . GLN A 1 126 ? -11.359 38.375 3.65 1 87.31 126 GLN A CA 1
ATOM 956 C C . GLN A 1 126 ? -11.633 36.875 3.586 1 87.31 126 GLN A C 1
ATOM 958 O O . GLN A 1 126 ? -11.953 36.344 2.521 1 87.31 126 GLN A O 1
ATOM 963 N N . THR A 1 127 ? -11.5 36.219 4.715 1 90.69 127 THR A N 1
ATOM 964 C CA . THR A 1 127 ? -11.75 34.781 4.797 1 90.69 127 THR A CA 1
ATOM 965 C C . THR A 1 127 ? -13.219 34.5 4.52 1 90.69 127 THR A C 1
ATOM 967 O O . THR A 1 127 ? -13.531 33.562 3.781 1 90.69 127 THR A O 1
ATOM 970 N N . PHE A 1 128 ? -14.164 35.312 5.008 1 94.69 128 PHE A N 1
ATOM 971 C CA . PHE A 1 128 ? -15.602 35.094 4.852 1 94.69 128 PHE A CA 1
ATOM 972 C C . PHE A 1 128 ? -16.047 35.438 3.438 1 94.69 128 PHE A C 1
ATOM 974 O O . PHE A 1 128 ? -17.031 34.875 2.939 1 94.69 128 PHE A O 1
ATOM 981 N N . ALA A 1 129 ? -15.289 36.344 2.812 1 92.44 129 ALA A N 1
ATOM 982 C CA . ALA A 1 129 ? -15.656 36.781 1.477 1 92.44 129 ALA A CA 1
ATOM 983 C C . ALA A 1 129 ? -15.641 35.625 0.479 1 92.44 129 ALA A C 1
ATOM 985 O O . ALA A 1 129 ? -16.5 35.562 -0.396 1 92.44 129 ALA A O 1
ATOM 986 N N . PHE A 1 130 ? -14.672 34.75 0.622 1 90 130 PHE A N 1
ATOM 987 C CA . PHE A 1 130 ? -14.609 33.688 -0.349 1 90 130 PHE A CA 1
ATOM 988 C C . PHE A 1 130 ? -15.305 32.438 0.19 1 90 130 PHE A C 1
ATOM 990 O O . PHE A 1 130 ? -15.828 31.625 -0.58 1 90 130 PHE A O 1
ATOM 997 N N . SER A 1 131 ? -15.352 32.219 1.516 1 94.12 131 SER A N 1
ATOM 998 C CA . SER A 1 131 ? -15.922 30.984 2.072 1 94.12 131 SER A CA 1
ATOM 999 C C . SER A 1 131 ? -17.438 31.078 2.211 1 94.12 131 SER A C 1
ATOM 1001 O O . SER A 1 131 ? -18.141 30.078 2.168 1 94.12 131 SER A O 1
ATOM 1003 N N . LYS A 1 132 ? -17.969 32.312 2.463 1 95.69 132 LYS A N 1
ATOM 1004 C CA . LYS A 1 132 ? -19.391 32.594 2.596 1 95.69 132 LYS A CA 1
ATOM 1005 C C . LYS A 1 132 ? -20.062 31.609 3.537 1 95.69 132 LYS A C 1
ATOM 1007 O O . LYS A 1 132 ? -21 30.906 3.139 1 95.69 132 LYS A O 1
ATOM 1012 N N . PRO A 1 133 ? -19.672 31.609 4.773 1 97.75 133 PRO A N 1
ATOM 1013 C CA . PRO A 1 133 ? -20.203 30.641 5.73 1 97.75 133 PRO A CA 1
ATOM 1014 C C . PRO A 1 133 ? -21.688 30.859 6.031 1 97.75 133 PRO A C 1
ATOM 1016 O O . PRO A 1 133 ? -22.172 31.984 5.98 1 97.75 133 PRO A O 1
ATOM 1019 N N . LYS A 1 134 ? -22.375 29.75 6.359 1 97.88 134 LYS A N 1
ATOM 1020 C CA . LYS A 1 134 ? -23.781 29.812 6.762 1 97.88 134 LYS A CA 1
ATOM 1021 C C . LYS A 1 134 ? -23.906 29.797 8.281 1 97.88 134 LYS A C 1
ATOM 1023 O O . LYS A 1 134 ? -24.922 30.234 8.82 1 97.88 134 LYS A O 1
ATOM 1028 N N . ILE A 1 135 ? -22.938 29.281 8.938 1 98.12 135 ILE A N 1
ATOM 1029 C CA . ILE A 1 135 ? -22.922 29.234 10.398 1 98.12 135 ILE A CA 1
ATOM 1030 C C . ILE A 1 135 ? -21.484 29.359 10.898 1 98.12 135 ILE A C 1
ATOM 1032 O O . ILE A 1 135 ? -20.547 28.875 10.25 1 98.12 135 ILE A O 1
ATOM 1036 N N . ILE A 1 136 ? -21.297 30.062 12.008 1 97.88 136 ILE A N 1
ATOM 1037 C CA . ILE A 1 136 ? -19.984 30.281 12.602 1 97.88 136 ILE A CA 1
ATOM 1038 C C . ILE A 1 136 ? -20.031 29.953 14.094 1 97.88 136 ILE A C 1
ATOM 1040 O O . ILE A 1 136 ? -20.812 30.547 14.836 1 97.88 136 ILE A O 1
ATOM 1044 N N . PHE A 1 137 ? -19.266 28.969 14.477 1 97.62 137 PHE A N 1
ATOM 1045 C CA . PHE A 1 137 ? -19.031 28.672 15.883 1 97.62 137 PHE A CA 1
ATOM 1046 C C . PHE A 1 137 ? -17.766 29.375 16.359 1 97.62 137 PHE A C 1
ATOM 1048 O O . PHE A 1 137 ? -16.688 29.203 15.773 1 97.62 137 PHE A O 1
ATOM 1055 N N . CYS A 1 138 ? -17.812 30.156 17.375 1 95.62 138 CYS A N 1
ATOM 1056 C CA . CYS A 1 138 ? -16.656 30.875 17.875 1 95.62 138 CYS A CA 1
ATOM 1057 C C . CYS A 1 138 ? -16.781 31.141 19.375 1 95.62 138 CYS A C 1
ATOM 1059 O O . CYS A 1 138 ? -17.781 30.766 19.984 1 95.62 138 CYS A O 1
ATOM 1061 N N . GLN A 1 139 ? -15.719 31.594 19.938 1 93 139 GLN A N 1
ATOM 1062 C CA . GLN A 1 139 ? -15.805 32.094 21.312 1 93 139 GLN A CA 1
ATOM 1063 C C . GLN A 1 139 ? -16.5 33.469 21.359 1 93 139 GLN A C 1
ATOM 1065 O O . GLN A 1 139 ? -16.453 34.219 20.391 1 93 139 GLN A O 1
ATOM 1070 N N . SER A 1 140 ? -17.094 33.781 22.484 1 93.31 140 SER A N 1
ATOM 1071 C CA . SER A 1 140 ? -17.906 35 22.609 1 93.31 140 SER A CA 1
ATOM 1072 C C . SER A 1 140 ? -17.062 36.25 22.406 1 93.31 140 SER A C 1
ATOM 1074 O O . SER A 1 140 ? -17.562 37.25 21.906 1 93.31 140 SER A O 1
ATOM 1076 N N . ASP A 1 141 ? -15.781 36.188 22.688 1 90.19 141 ASP A N 1
ATOM 1077 C CA . ASP A 1 141 ? -14.93 37.375 22.578 1 90.19 141 ASP A CA 1
ATOM 1078 C C . ASP A 1 141 ? -14.664 37.75 21.125 1 90.19 141 ASP A C 1
ATOM 1080 O O . ASP A 1 141 ? -14.227 38.844 20.828 1 90.19 141 ASP A O 1
ATOM 1084 N N . ARG A 1 142 ? -15.008 36.844 20.203 1 92.19 142 ARG A N 1
ATOM 1085 C CA . ARG A 1 142 ? -14.773 37.094 18.781 1 92.19 142 ARG A CA 1
ATOM 1086 C C . ARG A 1 142 ? -16.078 37.406 18.062 1 92.19 142 ARG A C 1
ATOM 1088 O O . ARG A 1 142 ? -16.062 37.781 16.891 1 92.19 142 ARG A O 1
ATOM 1095 N N . ALA A 1 143 ? -17.141 37.312 18.688 1 93.81 143 ALA A N 1
ATOM 1096 C CA . ALA A 1 143 ? -18.469 37.406 18.062 1 93.81 143 ALA A CA 1
ATOM 1097 C C . ALA A 1 143 ? -18.672 38.781 17.422 1 93.81 143 ALA A C 1
ATOM 1099 O O . ALA A 1 143 ? -19.281 38.875 16.344 1 93.81 143 ALA A O 1
ATOM 1100 N N . SER A 1 144 ? -18.188 39.781 18.047 1 93 144 SER A N 1
ATOM 1101 C CA . SER A 1 144 ? -18.359 41.125 17.516 1 93 144 SER A CA 1
ATOM 1102 C C . SER A 1 144 ? -17.609 41.312 16.203 1 93 144 SER A C 1
ATOM 1104 O O . SER A 1 144 ? -18.141 41.875 15.258 1 93 144 SER A O 1
ATOM 1106 N N . ASP A 1 145 ? -16.406 40.875 16.203 1 93.31 145 ASP A N 1
ATOM 1107 C CA . ASP A 1 145 ? -15.602 40.938 14.984 1 93.31 145 ASP A CA 1
ATOM 1108 C C . ASP A 1 145 ? -16.234 40.125 13.859 1 93.31 145 ASP A C 1
ATOM 1110 O O . ASP A 1 145 ? -16.219 40.531 12.703 1 93.31 145 ASP A O 1
ATOM 1114 N N . VAL A 1 146 ? -16.781 39 14.219 1 94.94 146 VAL A N 1
ATOM 1115 C CA . VAL A 1 146 ? -17.438 38.125 13.258 1 94.94 146 VAL A CA 1
ATOM 1116 C C . VAL A 1 146 ? -18.672 38.812 12.688 1 94.94 146 VAL A C 1
ATOM 1118 O O . VAL A 1 146 ? -18.875 38.844 11.469 1 94.94 146 VAL A O 1
ATOM 1121 N N . GLN A 1 147 ? -19.453 39.375 13.57 1 94.06 147 GLN A N 1
ATOM 1122 C CA . GLN A 1 147 ? -20.672 40.062 13.148 1 94.06 147 GLN A CA 1
ATOM 1123 C C . GLN A 1 147 ? -20.359 41.25 12.227 1 94.06 147 GLN A C 1
ATOM 1125 O O . GLN A 1 147 ? -21.031 41.438 11.219 1 94.06 147 GLN A O 1
ATOM 1130 N N . LEU A 1 148 ? -19.375 41.938 12.609 1 94.12 148 LEU A N 1
ATOM 1131 C CA . LEU A 1 148 ? -18.953 43.094 11.812 1 94.12 148 LEU A CA 1
ATOM 1132 C C . LEU A 1 148 ? -18.531 42.656 10.414 1 94.12 148 LEU A C 1
ATOM 1134 O O . LEU A 1 148 ? -18.891 43.281 9.422 1 94.12 148 LEU A O 1
ATOM 1138 N N . SER A 1 149 ? -17.719 41.625 10.367 1 94.06 149 SER A N 1
ATOM 1139 C CA . SER A 1 149 ? -17.25 41.094 9.094 1 94.06 149 SER A CA 1
ATOM 1140 C C . SER A 1 149 ? -18.406 40.625 8.227 1 94.06 149 SER A C 1
ATOM 1142 O O . SER A 1 149 ? -18.438 40.906 7.02 1 94.06 149 SER A O 1
ATOM 1144 N N . LEU A 1 150 ? -19.391 39.969 8.805 1 94.81 150 LEU A N 1
ATOM 1145 C CA . LEU A 1 150 ? -20.562 39.5 8.086 1 94.81 150 LEU A CA 1
ATOM 1146 C C . LEU A 1 150 ? -21.406 40.656 7.559 1 94.81 150 LEU A C 1
ATOM 1148 O O . LEU A 1 150 ? -21.875 40.625 6.418 1 94.81 150 LEU A O 1
ATOM 1152 N N . ASN A 1 151 ? -21.562 41.625 8.344 1 94.88 151 ASN A N 1
ATOM 1153 C CA . ASN A 1 151 ? -22.344 42.781 7.941 1 94.88 151 ASN A CA 1
ATOM 1154 C C . ASN A 1 151 ? -21.703 43.5 6.746 1 94.88 151 ASN A C 1
ATOM 1156 O O . ASN A 1 151 ? -22.406 43.875 5.801 1 94.88 151 ASN A O 1
ATOM 1160 N N . ASN A 1 152 ? -20.469 43.625 6.898 1 95.12 152 ASN A N 1
ATOM 1161 C CA . ASN A 1 152 ? -19.734 44.312 5.828 1 95.12 152 ASN A CA 1
ATOM 1162 C C . ASN A 1 152 ? -19.875 43.562 4.504 1 95.12 152 ASN A C 1
ATOM 1164 O O . ASN A 1 152 ? -19.844 44.156 3.436 1 95.12 152 ASN A O 1
ATOM 1168 N N . LEU A 1 153 ? -20.016 42.281 4.578 1 95.25 153 LEU A N 1
ATOM 1169 C CA . LEU A 1 153 ? -20.109 41.438 3.381 1 95.25 153 LEU A CA 1
ATOM 1170 C C . LEU A 1 153 ? -21.578 41.156 3.029 1 95.25 153 LEU A C 1
ATOM 1172 O O . LEU A 1 153 ? -21.859 40.469 2.047 1 95.25 153 LEU A O 1
ATOM 1176 N N . THR A 1 154 ? -22.531 41.625 3.791 1 95.88 154 THR A N 1
ATOM 1177 C CA . THR A 1 154 ? -23.969 41.375 3.619 1 95.88 154 THR A CA 1
ATOM 1178 C C . THR A 1 154 ? -24.266 39.875 3.604 1 95.88 154 THR A C 1
ATOM 1180 O O . THR A 1 154 ? -24.984 39.406 2.725 1 95.88 154 THR A O 1
ATOM 1183 N N . LEU A 1 155 ? -23.578 39.188 4.523 1 94.5 155 LEU A N 1
ATOM 1184 C CA . LEU A 1 155 ? -23.828 37.75 4.707 1 94.5 155 LEU A CA 1
ATOM 1185 C C . LEU A 1 155 ? -24.719 37.5 5.926 1 94.5 155 LEU A C 1
ATOM 1187 O O . LEU A 1 155 ? -24.594 38.219 6.934 1 94.5 155 LEU A O 1
ATOM 1191 N N . ASP A 1 156 ? -25.578 36.594 5.758 1 92.75 156 ASP A N 1
ATOM 1192 C CA . ASP A 1 156 ? -26.484 36.219 6.848 1 92.75 156 ASP A CA 1
ATOM 1193 C C . ASP A 1 156 ? -26.109 34.875 7.434 1 92.75 156 ASP A C 1
ATOM 1195 O O . ASP A 1 156 ? -26.719 33.844 7.086 1 92.75 156 ASP A O 1
ATOM 1199 N N . ALA A 1 157 ? -25.188 34.812 8.297 1 95.62 157 ALA A N 1
ATOM 1200 C CA . ALA A 1 157 ? -24.766 33.562 8.938 1 95.62 157 ALA A CA 1
ATOM 1201 C C . ALA A 1 157 ? -25.203 33.531 10.398 1 95.62 157 ALA A C 1
ATOM 1203 O O . ALA A 1 157 ? -25.219 34.531 11.078 1 95.62 157 ALA A O 1
ATOM 1204 N N . GLN A 1 158 ? -25.531 32.344 10.812 1 95.25 158 GLN A N 1
ATOM 1205 C CA . GLN A 1 158 ? -25.812 32.125 12.227 1 95.25 158 GLN A CA 1
ATOM 1206 C C . GLN A 1 158 ? -24.531 32.125 13.055 1 95.25 158 GLN A C 1
ATOM 1208 O O . GLN A 1 158 ? -23.547 31.469 12.688 1 95.25 158 GLN A O 1
ATOM 1213 N N . ILE A 1 159 ? -24.5 32.938 14.141 1 96.44 159 ILE A N 1
ATOM 1214 C CA . ILE A 1 159 ? -23.359 32.938 15.047 1 96.44 159 ILE A CA 1
ATOM 1215 C C . ILE A 1 159 ? -23.688 32.188 16.312 1 96.44 159 ILE A C 1
ATOM 1217 O O . ILE A 1 159 ? -24.703 32.469 16.969 1 96.44 159 ILE A O 1
ATOM 1221 N N . VAL A 1 160 ? -22.906 31.156 16.641 1 97.12 160 VAL A N 1
ATOM 1222 C CA . VAL A 1 160 ? -23.078 30.359 17.844 1 97.12 160 VAL A CA 1
ATOM 1223 C C . VAL A 1 160 ? -21.812 30.438 18.688 1 97.12 160 VAL A C 1
ATOM 1225 O O . VAL A 1 160 ? -20.719 30.156 18.203 1 97.12 160 VAL A O 1
ATOM 1228 N N . SER A 1 161 ? -21.938 30.828 19.906 1 96.12 161 SER A N 1
ATOM 1229 C CA . SER A 1 161 ? -20.781 30.906 20.797 1 96.12 161 SER A CA 1
ATOM 1230 C C . SER A 1 161 ? -20.641 29.625 21.609 1 96.12 161 SER A C 1
ATOM 1232 O O . SER A 1 161 ? -21.625 29.062 22.094 1 96.12 161 SER A O 1
ATOM 1234 N N . PHE A 1 162 ? -19.422 29.109 21.828 1 94.31 162 PHE A N 1
ATOM 1235 C CA . PHE A 1 162 ? -19.188 27.922 22.641 1 94.31 162 PHE A CA 1
ATOM 1236 C C . PHE A 1 162 ? -19.344 28.25 24.125 1 94.31 162 PHE A C 1
ATOM 1238 O O . PHE A 1 162 ? -19.734 27.391 24.906 1 94.31 162 PHE A O 1
ATOM 1245 N N . ASP A 1 163 ? -18.953 29.453 24.406 1 88.25 163 ASP A N 1
ATOM 1246 C CA . ASP A 1 163 ? -19.109 29.906 25.781 1 88.25 163 ASP A CA 1
ATOM 1247 C C . ASP A 1 163 ? -20.266 30.875 25.922 1 88.25 163 ASP A C 1
ATOM 1249 O O . ASP A 1 163 ? -20.953 31.172 24.953 1 88.25 163 ASP A O 1
ATOM 1253 N N . LYS A 1 164 ? -20.609 31.234 27.109 1 79.69 164 LYS A N 1
ATOM 1254 C CA . LYS A 1 164 ? -21.75 32.125 27.344 1 79.69 164 LYS A CA 1
ATOM 1255 C C . LYS A 1 164 ? -21.375 33.562 27.078 1 79.69 164 LYS A C 1
ATOM 1257 O O . LYS A 1 164 ? -20.328 34.062 27.516 1 79.69 164 LYS A O 1
ATOM 1262 N N . GLY A 1 165 ? -21.906 34.094 26.031 1 76.62 165 GLY A N 1
ATOM 1263 C CA . GLY A 1 165 ? -21.797 35.5 25.75 1 76.62 165 GLY A CA 1
ATOM 1264 C C . GLY A 1 165 ? -23.141 36.219 25.797 1 76.62 165 GLY A C 1
ATOM 1265 O O . GLY A 1 165 ? -24.188 35.625 25.625 1 76.62 165 GLY A O 1
ATOM 1266 N N . ASP A 1 166 ? -23 37.469 26.125 1 77.25 166 ASP A N 1
ATOM 1267 C CA . ASP A 1 166 ? -24.219 38.25 26.234 1 77.25 166 ASP A CA 1
ATOM 1268 C C . ASP A 1 166 ? -24.906 38.406 24.875 1 77.25 166 ASP A C 1
ATOM 1270 O O . ASP A 1 166 ? -24.266 38.75 23.875 1 77.25 166 ASP A O 1
ATOM 1274 N N . TYR A 1 167 ? -26.172 38 24.734 1 77.75 167 TYR A N 1
ATOM 1275 C CA . TYR A 1 167 ? -27.047 38.188 23.594 1 77.75 167 TYR A CA 1
ATOM 1276 C C . TYR A 1 167 ? -26.641 37.312 22.406 1 77.75 167 TYR A C 1
ATOM 1278 O O . TYR A 1 167 ? -26.875 37.688 21.25 1 77.75 167 TYR A O 1
ATOM 1286 N N . LEU A 1 168 ? -25.812 36.406 22.656 1 87.31 168 LEU A N 1
ATOM 1287 C CA . LEU A 1 168 ? -25.422 35.469 21.609 1 87.31 168 LEU A CA 1
ATOM 1288 C C . LEU A 1 168 ? -26.047 34.094 21.875 1 87.31 168 LEU A C 1
ATOM 1290 O O . LEU A 1 168 ? -26.25 33.719 23.031 1 87.31 168 LEU A O 1
ATOM 1294 N N . CYS A 1 169 ? -26.344 33.406 20.875 1 92.5 169 CYS A N 1
ATOM 1295 C CA . CYS A 1 169 ? -26.781 32.031 21.016 1 92.5 169 CYS A CA 1
ATOM 1296 C C . CYS A 1 169 ? -25.609 31.125 21.391 1 92.5 169 CYS A C 1
ATOM 1298 O O . CYS A 1 169 ? -24.641 31 20.641 1 92.5 169 CYS A O 1
ATOM 1300 N N . SER A 1 170 ? -25.703 30.5 22.562 1 95.06 170 SER A N 1
ATOM 1301 C CA . SER A 1 170 ? -24.656 29.578 22.984 1 95.06 170 SER A CA 1
ATOM 1302 C C . SER A 1 170 ? -24.812 28.219 22.312 1 95.06 170 SER A C 1
ATOM 1304 O O . SER A 1 170 ? -25.891 27.906 21.797 1 95.06 170 SER A O 1
ATOM 1306 N N . PHE A 1 171 ? -23.75 27.484 22.344 1 96.38 171 PHE A N 1
ATOM 1307 C CA . PHE A 1 171 ? -23.797 26.141 21.75 1 96.38 171 PHE A CA 1
ATOM 1308 C C . PHE A 1 171 ? -24.875 25.297 22.391 1 96.38 171 PHE A C 1
ATOM 1310 O O . PHE A 1 171 ? -25.625 24.609 21.703 1 96.38 171 PHE A O 1
ATOM 1317 N N . ASN A 1 172 ? -25 25.359 23.703 1 94.5 172 ASN A N 1
ATOM 1318 C CA . ASN A 1 172 ? -26.031 24.625 24.422 1 94.5 172 ASN A CA 1
ATOM 1319 C C . ASN A 1 172 ? -27.438 25.078 24.016 1 94.5 172 ASN A C 1
ATOM 1321 O O . ASN A 1 172 ? -28.328 24.25 23.828 1 94.5 172 ASN A O 1
ATOM 1325 N N . GLU A 1 173 ? -27.594 26.375 23.906 1 94.88 173 GLU A N 1
ATOM 1326 C CA . GLU A 1 173 ? -28.875 26.922 23.484 1 94.88 173 GLU A CA 1
ATOM 1327 C C . GLU A 1 173 ? -29.203 26.5 22.047 1 94.88 173 GLU A C 1
ATOM 1329 O O . GLU A 1 173 ? -30.344 26.188 21.719 1 94.88 173 GLU A O 1
ATOM 1334 N N . PHE A 1 174 ? -28.188 26.594 21.234 1 96.44 174 PHE A N 1
ATOM 1335 C CA . PHE A 1 174 ? -28.344 26.172 19.844 1 96.44 174 PHE A CA 1
ATOM 1336 C C . PHE A 1 174 ? -28.828 24.719 19.781 1 96.44 174 PHE A C 1
ATOM 1338 O O . PHE A 1 174 ? -29.766 24.406 19.047 1 96.44 174 PHE A O 1
ATOM 1345 N N . MET A 1 175 ? -28.188 23.812 20.578 1 96.25 175 MET A N 1
ATOM 1346 C CA . MET A 1 175 ? -28.531 22.391 20.609 1 96.25 175 MET A CA 1
ATOM 1347 C C . MET A 1 175 ? -29.953 22.172 21.109 1 96.25 175 MET A C 1
ATOM 1349 O O . MET A 1 175 ? -30.656 21.266 20.656 1 96.25 175 MET A O 1
ATOM 1353 N N . GLU A 1 176 ? -30.375 23.016 22 1 94.56 176 GLU A N 1
ATOM 1354 C CA . GLU A 1 176 ? -31.734 22.922 22.547 1 94.56 176 GLU A CA 1
ATOM 1355 C C . GLU A 1 176 ? -32.75 23.484 21.562 1 94.56 176 GLU A C 1
ATOM 1357 O O . GLU A 1 176 ? -33.844 22.906 21.406 1 94.56 176 GLU A O 1
ATOM 1362 N N . GLN A 1 177 ? -32.406 24.562 21.016 1 94.12 177 GLN A N 1
ATOM 1363 C CA . GLN A 1 177 ? -33.344 25.266 20.156 1 94.12 177 GLN A CA 1
ATOM 1364 C C . GLN A 1 177 ? -33.625 24.484 18.875 1 94.12 177 GLN A C 1
ATOM 1366 O O . GLN A 1 177 ? -34.75 24.438 18.391 1 94.12 177 GLN A O 1
ATOM 1371 N N . TYR A 1 178 ? -32.562 23.906 18.312 1 94.31 178 TYR A N 1
ATOM 1372 C CA . TYR A 1 178 ? -32.719 23.312 17 1 94.31 178 TYR A CA 1
ATOM 1373 C C . TYR A 1 178 ? -32.719 21.781 17.078 1 94.31 178 TYR A C 1
ATOM 1375 O O . TYR A 1 178 ? -32.938 21.109 16.078 1 94.31 178 TYR A O 1
ATOM 1383 N N . GLY A 1 179 ? -32.406 21.266 18.25 1 92 179 GLY A N 1
ATOM 1384 C CA . GLY A 1 179 ? -32.438 19.828 18.422 1 92 179 GLY A CA 1
ATOM 1385 C C . GLY A 1 179 ? -33.844 19.266 18.391 1 92 179 GLY A C 1
ATOM 1386 O O . GLY A 1 179 ? -34.812 20.016 18.438 1 92 179 GLY A O 1
ATOM 1387 N N . ASP A 1 180 ? -33.906 17.922 18.156 1 88.69 180 ASP A N 1
ATOM 1388 C CA . ASP A 1 180 ? -35.188 17.234 18.188 1 88.69 180 ASP A CA 1
ATOM 1389 C C . ASP A 1 180 ? -35.062 15.859 18.828 1 88.69 180 ASP A C 1
ATOM 1391 O O . ASP A 1 180 ? -34 15.531 19.391 1 88.69 180 ASP A O 1
ATOM 1395 N N . ASP A 1 181 ? -36.156 15.156 18.906 1 86.06 181 ASP A N 1
ATOM 1396 C CA . ASP A 1 181 ? -36.188 13.891 19.625 1 86.06 181 ASP A CA 1
ATOM 1397 C C . ASP A 1 181 ? -35.938 12.719 18.688 1 86.06 181 ASP A C 1
ATOM 1399 O O . ASP A 1 181 ? -36.406 11.609 18.938 1 86.06 181 ASP A O 1
ATOM 1403 N N . SER A 1 182 ? -35.188 13 17.688 1 87 182 SER A N 1
ATOM 1404 C CA . SER A 1 182 ? -34.906 11.922 16.75 1 87 182 SER A CA 1
ATOM 1405 C C . SER A 1 182 ? -33.969 10.883 17.359 1 87 182 SER A C 1
ATOM 1407 O O . SER A 1 182 ? -33.094 11.227 18.156 1 87 182 SER A O 1
ATOM 1409 N N . SER A 1 183 ? -34.156 9.648 16.938 1 89.75 183 SER A N 1
ATOM 1410 C CA . SER A 1 183 ? -33.375 8.531 17.484 1 89.75 183 SER A CA 1
ATOM 1411 C C . SER A 1 183 ? -31.938 8.555 17 1 89.75 183 SER A C 1
ATOM 1413 O O . SER A 1 183 ? -31.672 8.703 15.812 1 89.75 183 SER A O 1
ATOM 1415 N N . ILE A 1 184 ? -31.062 8.398 17.891 1 89.25 184 ILE A N 1
ATOM 1416 C CA . ILE A 1 184 ? -29.641 8.359 17.594 1 89.25 184 ILE A CA 1
ATOM 1417 C C . ILE A 1 184 ? -29.312 7.109 16.781 1 89.25 184 ILE A C 1
ATOM 1419 O O . ILE A 1 184 ? -28.5 7.164 15.852 1 89.25 184 ILE A O 1
ATOM 1423 N N . GLU A 1 185 ? -29.984 6.043 17.078 1 90 185 GLU A N 1
ATOM 1424 C CA . GLU A 1 185 ? -29.75 4.754 16.438 1 90 185 GLU A CA 1
ATOM 1425 C C . GLU A 1 185 ? -30.203 4.766 14.984 1 90 185 GLU A C 1
ATOM 1427 O O . GLU A 1 185 ? -29.609 4.078 14.148 1 90 185 GLU A O 1
ATOM 1432 N N . GLU A 1 186 ? -31.125 5.621 14.734 1 93.56 186 GLU A N 1
ATOM 1433 C CA . GLU A 1 186 ? -31.703 5.609 13.391 1 93.56 186 GLU A CA 1
ATOM 1434 C C . GLU A 1 186 ? -31.062 6.66 12.5 1 93.56 186 GLU A C 1
ATOM 1436 O O . GLU A 1 186 ? -31.344 6.723 11.297 1 93.56 186 GLU A O 1
ATOM 1441 N N . PHE A 1 187 ? -30.234 7.414 13.086 1 96.62 187 PHE A N 1
ATOM 1442 C CA . PHE A 1 187 ? -29.594 8.477 12.312 1 96.62 187 PHE A CA 1
ATOM 1443 C C . PHE A 1 187 ? -28.781 7.902 11.164 1 96.62 187 PHE A C 1
ATOM 1445 O O . PHE A 1 187 ? -28.094 6.895 11.328 1 96.62 187 PHE A O 1
ATOM 1452 N N . LYS A 1 188 ? -28.906 8.57 9.984 1 95.75 188 LYS A N 1
ATOM 1453 C CA . LYS A 1 188 ? -28.094 8.227 8.812 1 95.75 188 LYS A CA 1
ATOM 1454 C C . LYS A 1 188 ? -27.406 9.461 8.25 1 95.75 188 LYS A C 1
ATOM 1456 O O . LYS A 1 188 ? -28.016 10.531 8.141 1 95.75 188 LYS A O 1
ATOM 1461 N N . CYS A 1 189 ? -26.172 9.328 7.973 1 98.44 189 CYS A N 1
ATOM 1462 C CA . CYS A 1 189 ? -25.438 10.383 7.281 1 98.44 189 CYS A CA 1
ATOM 1463 C C . CYS A 1 189 ? -26.062 10.695 5.934 1 98.44 189 CYS A C 1
ATOM 1465 O O . CYS A 1 189 ? -26.75 9.844 5.352 1 98.44 189 CYS A O 1
ATOM 1467 N N . ALA A 1 190 ? -25.844 11.914 5.465 1 98.38 190 ALA A N 1
ATOM 1468 C CA . ALA A 1 190 ? -26.297 12.273 4.125 1 98.38 190 ALA A CA 1
ATOM 1469 C C . ALA A 1 190 ? -25.516 11.516 3.057 1 98.38 190 ALA A C 1
ATOM 1471 O O . ALA A 1 190 ? -24.344 11.188 3.252 1 98.38 190 ALA A O 1
ATOM 1472 N N . ASP A 1 191 ? -26.219 11.227 1.949 1 98.31 191 ASP A N 1
ATOM 1473 C CA . ASP A 1 191 ? -25.547 10.625 0.799 1 98.31 191 ASP A CA 1
ATOM 1474 C C . ASP A 1 191 ? -25.031 11.695 -0.151 1 98.31 191 ASP A C 1
ATOM 1476 O O . ASP A 1 191 ? -25.75 12.641 -0.488 1 98.31 191 ASP A O 1
ATOM 1480 N N . PHE A 1 192 ? -23.797 11.617 -0.487 1 98.19 192 PHE A N 1
ATOM 1481 C CA . PHE A 1 192 ? -23.172 12.477 -1.479 1 98.19 192 PHE A CA 1
ATOM 1482 C C . PHE A 1 192 ? -21.922 11.812 -2.055 1 98.19 192 PHE A C 1
ATOM 1484 O O . PHE A 1 192 ? -21.469 10.797 -1.539 1 98.19 192 PHE A O 1
ATOM 1491 N N . ASP A 1 193 ? -21.375 12.312 -3.129 1 97.62 193 ASP A N 1
ATOM 1492 C CA . ASP A 1 193 ? -20.172 11.766 -3.74 1 97.62 193 ASP A CA 1
ATOM 1493 C C . ASP A 1 193 ? -18.922 12.273 -3.029 1 97.62 193 ASP A C 1
ATOM 1495 O O . ASP A 1 193 ? -18.562 13.453 -3.146 1 97.62 193 ASP A O 1
ATOM 1499 N N . PRO A 1 194 ? -18.234 11.406 -2.322 1 98.06 194 PRO A N 1
ATOM 1500 C CA . PRO A 1 194 ? -17.078 11.844 -1.555 1 98.06 194 PRO A CA 1
ATOM 1501 C C . PRO A 1 194 ? -15.93 12.344 -2.443 1 98.06 194 PRO A C 1
ATOM 1503 O O . PRO A 1 194 ? -15.031 13.031 -1.965 1 98.06 194 PRO A O 1
ATOM 1506 N N . GLU A 1 195 ? -15.883 11.969 -3.695 1 95.69 195 GLU A N 1
ATOM 1507 C CA . GLU A 1 195 ? -14.82 12.375 -4.609 1 95.69 195 GLU A CA 1
ATOM 1508 C C . GLU A 1 195 ? -14.859 13.875 -4.875 1 95.69 195 GLU A C 1
ATOM 1510 O O . GLU A 1 195 ? -13.812 14.523 -4.961 1 95.69 195 GLU A O 1
ATOM 1515 N N . ASP A 1 196 ? -16.062 14.367 -4.922 1 95.56 196 ASP A N 1
ATOM 1516 C CA . ASP A 1 196 ? -16.203 15.766 -5.312 1 95.56 196 ASP A CA 1
ATOM 1517 C C . ASP A 1 196 ? -16.578 16.641 -4.109 1 95.56 196 ASP A C 1
ATOM 1519 O O . ASP A 1 196 ? -16.453 17.859 -4.168 1 95.56 196 ASP A O 1
ATOM 1523 N N . SER A 1 197 ? -17 16.016 -3.023 1 98.5 197 SER A N 1
ATOM 1524 C CA . SER A 1 197 ? -17.469 16.781 -1.865 1 98.5 197 SER A CA 1
ATOM 1525 C C . SER A 1 197 ? -16.312 17.203 -0.975 1 98.5 197 SER A C 1
ATOM 1527 O O . SER A 1 197 ? -15.57 16.359 -0.472 1 98.5 197 SER A O 1
ATOM 1529 N N . VAL A 1 198 ? -16.188 18.5 -0.807 1 98.69 198 VAL A N 1
ATOM 1530 C CA . VAL A 1 198 ? -15.141 19.078 0.026 1 98.69 198 VAL A CA 1
ATOM 1531 C C . VAL A 1 198 ? -15.461 18.844 1.5 1 98.69 198 VAL A C 1
ATOM 1533 O O . VAL A 1 198 ? -16.594 19.062 1.942 1 98.69 198 VAL A O 1
ATOM 1536 N N . ALA A 1 199 ? -14.539 18.297 2.234 1 98.69 199 ALA A N 1
ATOM 1537 C CA . ALA A 1 199 ? -14.695 18.078 3.672 1 98.69 199 ALA A CA 1
ATOM 1538 C C . ALA A 1 199 ? -14.188 19.281 4.469 1 98.69 199 ALA A C 1
ATOM 1540 O O . ALA A 1 199 ? -14.867 19.75 5.387 1 98.69 199 ALA A O 1
ATOM 1541 N N . PHE A 1 200 ? -13.008 19.797 4.023 1 98.5 200 PHE A N 1
ATOM 1542 C CA . PHE A 1 200 ? -12.359 20.859 4.773 1 98.5 200 PHE A CA 1
ATOM 1543 C C . PHE A 1 200 ? -11.859 21.953 3.832 1 98.5 200 PHE A C 1
ATOM 1545 O O . PHE A 1 200 ? -11.383 21.656 2.732 1 98.5 200 PHE A O 1
ATOM 1552 N N . LEU A 1 201 ? -11.984 23.172 4.281 1 97.31 201 LEU A N 1
ATOM 1553 C CA . LEU A 1 201 ? -11.211 24.297 3.752 1 97.31 201 LEU A CA 1
ATOM 1554 C C . LEU A 1 201 ? -10.039 24.625 4.668 1 97.31 201 LEU A C 1
ATOM 1556 O O . LEU A 1 201 ? -10.234 25.062 5.809 1 97.31 201 LEU A O 1
ATOM 1560 N N . ILE A 1 202 ? -8.859 24.406 4.172 1 95.25 202 ILE A N 1
ATOM 1561 C CA . ILE A 1 202 ? -7.676 24.656 4.988 1 95.25 202 ILE A CA 1
ATOM 1562 C C . ILE A 1 202 ? -6.941 25.891 4.469 1 95.25 202 ILE A C 1
ATOM 1564 O O . ILE A 1 202 ? -6.492 25.922 3.318 1 95.25 202 ILE A O 1
ATOM 1568 N N . ALA A 1 203 ? -6.805 26.828 5.328 1 87.75 203 ALA A N 1
ATOM 1569 C CA . ALA A 1 203 ? -6.172 28.094 4.949 1 87.75 203 ALA A CA 1
ATOM 1570 C C . ALA A 1 203 ? -4.695 27.891 4.621 1 87.75 203 ALA A C 1
ATOM 1572 O O . ALA A 1 203 ? -3.998 27.141 5.305 1 87.75 203 ALA A O 1
ATOM 1573 N N . THR A 1 204 ? -4.293 28.406 3.492 1 81.19 204 THR A N 1
ATOM 1574 C CA . THR A 1 204 ? -2.893 28.344 3.084 1 81.19 204 THR A CA 1
ATOM 1575 C C . THR A 1 204 ? -2.348 29.75 2.816 1 81.19 204 THR A C 1
ATOM 1577 O O . THR A 1 204 ? -3.1 30.641 2.441 1 81.19 204 THR A O 1
ATOM 1580 N N . SER A 1 205 ? -1.181 30.094 3.293 1 62.41 205 SER A N 1
ATOM 1581 C CA . SER A 1 205 ? -0.618 31.422 3.172 1 62.41 205 SER A CA 1
ATOM 1582 C C . SER A 1 205 ? -0.201 31.719 1.735 1 62.41 205 SER A C 1
ATOM 1584 O O . SER A 1 205 ? 0.351 30.859 1.052 1 62.41 205 SER A O 1
ATOM 1586 N N . GLY A 1 206 ? -1.072 32.406 0.976 1 50.06 206 GLY A N 1
ATOM 1587 C CA . GLY A 1 206 ? -0.757 32.75 -0.402 1 50.06 206 GLY A CA 1
ATOM 1588 C C . GLY A 1 206 ? 0.382 33.75 -0.522 1 50.06 206 GLY A C 1
ATOM 1589 O O . GLY A 1 206 ? 0.705 34.469 0.438 1 50.06 206 GLY A O 1
ATOM 1590 N N . THR A 1 207 ? 1.253 33.531 -1.547 1 42.53 207 THR A N 1
ATOM 1591 C CA . THR A 1 207 ? 2.344 34.406 -1.895 1 42.53 207 THR A CA 1
ATOM 1592 C C . THR A 1 207 ? 1.836 35.844 -2.025 1 42.53 207 THR A C 1
ATOM 1594 O O . THR A 1 207 ? 2.568 36.812 -1.743 1 42.53 207 THR A O 1
ATOM 1597 N N . THR A 1 208 ? 0.662 35.969 -2.684 1 44.75 208 THR A N 1
ATOM 1598 C CA . THR A 1 208 ? 0.181 37.281 -3.057 1 44.75 208 THR A CA 1
ATOM 1599 C C . THR A 1 208 ? -0.422 38 -1.852 1 44.75 208 THR A C 1
ATOM 1601 O O . THR A 1 208 ? -0.947 39.094 -1.98 1 44.75 208 THR A O 1
ATOM 1604 N N . GLY A 1 209 ? -0.379 37.406 -0.694 1 55.53 209 GLY A N 1
ATOM 1605 C CA . GLY A 1 209 ? -0.858 38.094 0.493 1 55.53 209 GLY A CA 1
ATOM 1606 C C . GLY A 1 209 ? -2.301 37.781 0.83 1 55.53 209 GLY A C 1
ATOM 1607 O O . GLY A 1 209 ? -2.701 37.844 1.994 1 55.53 209 GLY A O 1
ATOM 1608 N N . MET A 1 210 ? -3.131 37.438 -0.217 1 60.38 210 MET A N 1
ATOM 1609 C CA . MET A 1 210 ? -4.523 37.156 0.135 1 60.38 210 MET A CA 1
ATOM 1610 C C . MET A 1 210 ? -4.699 35.719 0.596 1 60.38 210 MET A C 1
ATOM 1612 O O . MET A 1 210 ? -4.121 34.812 0.011 1 60.38 210 MET A O 1
ATOM 1616 N N . PRO A 1 211 ? -5.492 35.625 1.521 1 75 211 PRO A N 1
ATOM 1617 C CA . PRO A 1 211 ? -5.691 34.281 2.072 1 75 211 PRO A CA 1
ATOM 1618 C C . PRO A 1 211 ? -6.379 33.312 1.09 1 75 211 PRO A C 1
ATOM 1620 O O . PRO A 1 211 ? -7.242 33.75 0.318 1 75 211 PRO A O 1
ATOM 1623 N N . LYS A 1 212 ? -5.891 32.219 0.794 1 87.12 212 LYS A N 1
ATOM 1624 C CA . LYS A 1 212 ? -6.535 31.156 0.021 1 87.12 212 LYS A CA 1
ATOM 1625 C C . LYS A 1 212 ? -6.727 29.891 0.864 1 87.12 212 LYS A C 1
ATOM 1627 O O . LYS A 1 212 ? -6.09 29.734 1.907 1 87.12 212 LYS A O 1
ATOM 1632 N N . ALA A 1 213 ? -7.734 29.109 0.463 1 93.75 213 ALA A N 1
ATOM 1633 C CA . ALA A 1 213 ? -8.023 27.891 1.206 1 93.75 213 ALA A CA 1
ATOM 1634 C C . ALA A 1 213 ? -8.023 26.672 0.283 1 93.75 213 ALA A C 1
ATOM 1636 O O . ALA A 1 213 ? -8.641 26.703 -0.784 1 93.75 213 ALA A O 1
ATOM 1637 N N . ALA A 1 214 ? -7.238 25.703 0.647 1 96.56 214 ALA A N 1
ATOM 1638 C CA . ALA A 1 214 ? -7.258 24.438 -0.079 1 96.56 214 ALA A CA 1
ATOM 1639 C C . ALA A 1 214 ? -8.547 23.672 0.198 1 96.56 214 ALA A C 1
ATOM 1641 O O . ALA A 1 214 ? -8.898 23.438 1.356 1 96.56 214 ALA A O 1
ATOM 1642 N N . ALA A 1 215 ? -9.266 23.359 -0.859 1 98.12 215 ALA A N 1
ATOM 1643 C CA . ALA A 1 215 ? -10.438 22.5 -0.748 1 98.12 215 ALA A CA 1
ATOM 1644 C C . ALA A 1 215 ? -10.047 21.031 -0.783 1 98.12 215 ALA A C 1
ATOM 1646 O O . ALA A 1 215 ? -9.711 20.5 -1.842 1 98.12 215 ALA A O 1
ATOM 1647 N N . VAL A 1 216 ? -10.117 20.375 0.348 1 98.44 216 VAL A N 1
ATOM 1648 C CA . VAL A 1 216 ? -9.75 18.969 0.469 1 98.44 216 VAL A CA 1
ATOM 1649 C C . VAL A 1 216 ? -11.008 18.125 0.618 1 98.44 216 VAL A C 1
ATOM 1651 O O . VAL A 1 216 ? -11.812 18.344 1.524 1 98.44 216 VAL A O 1
ATOM 1654 N N . THR A 1 217 ? -11.164 17.172 -0.239 1 98.75 217 THR A N 1
ATOM 1655 C CA . THR A 1 217 ? -12.406 16.422 -0.318 1 98.75 217 THR A CA 1
ATOM 1656 C C . THR A 1 217 ? -12.414 15.289 0.712 1 98.75 217 THR A C 1
ATOM 1658 O O . THR A 1 217 ? -11.391 15.008 1.339 1 98.75 217 THR A O 1
ATOM 1661 N N . HIS A 1 218 ? -13.633 14.711 0.871 1 98.81 218 HIS A N 1
ATOM 1662 C CA . HIS A 1 218 ? -13.781 13.516 1.694 1 98.81 218 HIS A CA 1
ATOM 1663 C C . HIS A 1 218 ? -12.844 12.406 1.23 1 98.81 218 HIS A C 1
ATOM 1665 O O . HIS A 1 218 ? -12.148 11.797 2.045 1 98.81 218 HIS A O 1
ATOM 1671 N N . LYS A 1 219 ? -12.719 12.203 -0.028 1 98.44 219 LYS A N 1
ATOM 1672 C CA . LYS A 1 219 ? -11.883 11.141 -0.589 1 98.44 219 LYS A CA 1
ATOM 1673 C C . LYS A 1 219 ? -10.406 11.422 -0.345 1 98.44 219 LYS A C 1
ATOM 1675 O O . LYS A 1 219 ? -9.648 10.516 0.008 1 98.44 219 LYS A O 1
ATOM 1680 N N . ASN A 1 220 ? -9.992 12.688 -0.538 1 98.12 220 ASN A N 1
ATOM 1681 C CA . ASN A 1 220 ? -8.602 13.039 -0.283 1 98.12 220 ASN A CA 1
ATOM 1682 C C . ASN A 1 220 ? -8.156 12.586 1.104 1 98.12 220 ASN A C 1
ATOM 1684 O O . ASN A 1 220 ? -7.176 11.844 1.235 1 98.12 220 ASN A O 1
ATOM 1688 N N . PHE A 1 221 ? -8.977 12.93 2.098 1 98.25 221 PHE A N 1
ATOM 1689 C CA . PHE A 1 221 ? -8.617 12.633 3.479 1 98.25 221 PHE A CA 1
ATOM 1690 C C . PHE A 1 221 ? -8.742 11.133 3.754 1 98.25 221 PHE A C 1
ATOM 1692 O O . PHE A 1 221 ? -7.898 10.555 4.441 1 98.25 221 PHE A O 1
ATOM 1699 N N . ALA A 1 222 ? -9.812 10.555 3.201 1 98.12 222 ALA A N 1
ATOM 1700 C CA . ALA A 1 222 ? -10.031 9.133 3.447 1 98.12 222 ALA A CA 1
ATOM 1701 C C . ALA A 1 222 ? -8.852 8.297 2.943 1 98.12 222 ALA A C 1
ATOM 1703 O O . ALA A 1 222 ? -8.508 7.277 3.537 1 98.12 222 ALA A O 1
ATOM 1704 N N . ILE A 1 223 ? -8.211 8.727 1.897 1 97.31 223 ILE A N 1
ATOM 1705 C CA . ILE A 1 223 ? -7.125 7.984 1.278 1 97.31 223 ILE A CA 1
ATOM 1706 C C . ILE A 1 223 ? -5.824 8.242 2.039 1 97.31 223 ILE A C 1
ATOM 1708 O O . ILE A 1 223 ? -5.125 7.301 2.418 1 97.31 223 ILE A O 1
ATOM 1712 N N . VAL A 1 224 ? -5.512 9.445 2.375 1 96.75 224 VAL A N 1
ATOM 1713 C CA . VAL A 1 224 ? -4.148 9.781 2.773 1 96.75 224 VAL A CA 1
ATOM 1714 C C . VAL A 1 224 ? -4.004 9.648 4.289 1 96.75 224 VAL A C 1
ATOM 1716 O O . VAL A 1 224 ? -2.92 9.336 4.789 1 96.75 224 VAL A O 1
ATOM 1719 N N . SER A 1 225 ? -5.09 9.852 5.055 1 97.5 225 SER A N 1
ATOM 1720 C CA . SER A 1 225 ? -4.969 9.953 6.504 1 97.5 225 SER A CA 1
ATOM 1721 C C . SER A 1 225 ? -4.398 8.672 7.102 1 97.5 225 SER A C 1
ATOM 1723 O O . SER A 1 225 ? -3.504 8.711 7.945 1 97.5 225 SER A O 1
ATOM 1725 N N . PRO A 1 226 ? -4.812 7.512 6.586 1 97.44 226 PRO A N 1
ATOM 1726 C CA . PRO A 1 226 ? -4.293 6.277 7.18 1 97.44 226 PRO A CA 1
ATOM 1727 C C . PRO A 1 226 ? -2.785 6.113 6.98 1 97.44 226 PRO A C 1
ATOM 1729 O O . PRO A 1 226 ? -2.123 5.441 7.773 1 97.44 226 PRO A O 1
ATOM 1732 N N . TYR A 1 227 ? -2.229 6.715 5.984 1 97.5 227 TYR A N 1
ATOM 1733 C CA . TYR A 1 227 ? -0.812 6.551 5.676 1 97.5 227 TYR A CA 1
ATOM 1734 C C . TYR A 1 227 ? 0.058 7.082 6.809 1 97.5 227 TYR A C 1
ATOM 1736 O O . TYR A 1 227 ? 1.243 6.754 6.898 1 97.5 227 TYR A O 1
ATOM 1744 N N . VAL A 1 228 ? -0.494 7.926 7.684 1 97 228 VAL A N 1
ATOM 1745 C CA . VAL A 1 228 ? 0.243 8.43 8.836 1 97 228 VAL A CA 1
ATOM 1746 C C . VAL A 1 228 ? 0.71 7.254 9.703 1 97 228 VAL A C 1
ATOM 1748 O O . VAL A 1 228 ? 1.775 7.316 10.32 1 97 228 VAL A O 1
ATOM 1751 N N . TRP A 1 229 ? -0.02 6.195 9.664 1 97.44 229 TRP A N 1
ATOM 1752 C CA . TRP A 1 229 ? 0.256 5.059 10.539 1 97.44 229 TRP A CA 1
ATOM 1753 C C . TRP A 1 229 ? 0.65 3.83 9.734 1 97.44 229 TRP A C 1
ATOM 1755 O O . TRP A 1 229 ? 0.548 2.701 10.211 1 97.44 229 TRP A O 1
ATOM 1765 N N . SER A 1 230 ? 1.106 3.941 8.469 1 95.88 230 SER A N 1
ATOM 1766 C CA . SER A 1 230 ? 1.369 2.838 7.555 1 95.88 230 SER A CA 1
ATOM 1767 C C . SER A 1 230 ? 2.648 2.098 7.93 1 95.88 230 SER A C 1
ATOM 1769 O O . SER A 1 230 ? 3.088 1.201 7.207 1 95.88 230 SER A O 1
ATOM 1771 N N . ARG A 1 231 ? 3.309 2.348 9.047 1 94.94 231 ARG A N 1
ATOM 1772 C CA . ARG A 1 231 ? 4.48 1.604 9.492 1 94.94 231 ARG A CA 1
ATOM 1773 C C . ARG A 1 231 ? 4.145 0.709 10.68 1 94.94 231 ARG A C 1
ATOM 1775 O O . ARG A 1 231 ? 5.008 -0.004 11.195 1 94.94 231 ARG A O 1
ATOM 1782 N N . TYR A 1 232 ? 2.91 0.743 11.117 1 95.75 232 TYR A N 1
ATOM 1783 C CA . TYR A 1 232 ? 2.416 -0.116 12.188 1 95.75 232 TYR A CA 1
ATOM 1784 C C . TYR A 1 232 ? 1.669 -1.317 11.617 1 95.75 232 TYR A C 1
ATOM 1786 O O . TYR A 1 232 ? 1.155 -1.266 10.5 1 95.75 232 TYR A O 1
ATOM 1794 N N . THR A 1 233 ? 1.566 -2.451 12.406 1 95.06 233 THR A N 1
ATOM 1795 C CA . THR A 1 233 ? 1.025 -3.684 11.844 1 95.06 233 THR A CA 1
ATOM 1796 C C . THR A 1 233 ? -0.158 -4.184 12.672 1 95.06 233 THR A C 1
ATOM 1798 O O . THR A 1 233 ? -0.759 -5.207 12.352 1 95.06 233 THR A O 1
ATOM 1801 N N . THR A 1 234 ? -0.494 -3.518 13.75 1 94.75 234 THR A N 1
ATOM 1802 C CA . THR A 1 234 ? -1.593 -3.943 14.609 1 94.75 234 THR A CA 1
ATOM 1803 C C . THR A 1 234 ? -2.631 -2.834 14.742 1 94.75 234 THR A C 1
ATOM 1805 O O . THR A 1 234 ? -2.303 -1.714 15.141 1 94.75 234 THR A O 1
ATOM 1808 N N . PHE A 1 235 ? -3.854 -3.113 14.367 1 97.12 235 PHE A N 1
ATOM 1809 C CA . PHE A 1 235 ? -4.961 -2.168 14.438 1 97.12 235 PHE A CA 1
ATOM 1810 C C . PHE A 1 235 ? -6.199 -2.83 15.031 1 97.12 235 PHE A C 1
ATOM 1812 O O . PHE A 1 235 ? -6.387 -4.039 14.898 1 97.12 235 PHE A O 1
ATOM 1819 N N . PRO A 1 236 ? -7.043 -2.076 15.75 1 97.12 236 PRO A N 1
ATOM 1820 C CA . PRO A 1 236 ? -6.918 -0.637 15.992 1 97.12 236 PRO A CA 1
ATOM 1821 C C . PRO A 1 236 ? -5.953 -0.31 17.125 1 97.12 236 PRO A C 1
ATOM 1823 O O . PRO A 1 236 ? -5.336 -1.215 17.703 1 97.12 236 PRO A O 1
ATOM 1826 N N . THR A 1 237 ? -5.73 0.924 17.438 1 97.25 237 THR A N 1
ATOM 1827 C CA . THR A 1 237 ? -5.016 1.46 18.594 1 97.25 237 THR A CA 1
ATOM 1828 C C . THR A 1 237 ? -3.508 1.368 18.375 1 97.25 237 THR A C 1
ATOM 1830 O O . THR A 1 237 ? -2.793 0.808 19.219 1 97.25 237 THR A O 1
ATOM 1833 N N . PRO A 1 238 ? -3.053 1.985 17.297 1 96.75 238 PRO A N 1
ATOM 1834 C CA . PRO A 1 238 ? -1.604 2.006 17.078 1 96.75 238 PRO A CA 1
ATOM 1835 C C . PRO A 1 238 ? -0.861 2.809 18.141 1 96.75 238 PRO A C 1
ATOM 1837 O O . PRO A 1 238 ? 0.356 2.668 18.281 1 96.75 238 PRO A O 1
ATOM 1840 N N . THR A 1 239 ? -1.581 3.674 18.812 1 97.25 239 THR A N 1
ATOM 1841 C CA . THR A 1 239 ? -1.094 4.461 19.938 1 97.25 239 THR A CA 1
ATOM 1842 C C . THR A 1 239 ? -2.182 4.621 21 1 97.25 239 THR A C 1
ATOM 1844 O O . THR A 1 239 ? -3.354 4.336 20.75 1 97.25 239 THR A O 1
ATOM 1847 N N . SER A 1 240 ? -1.775 5.027 22.156 1 97.75 240 SER A N 1
ATOM 1848 C CA . SER A 1 240 ? -2.758 5.137 23.234 1 97.75 240 SER A CA 1
ATOM 1849 C C . SER A 1 240 ? -3.338 6.543 23.312 1 97.75 240 SER A C 1
ATOM 1851 O O . SER A 1 240 ? -4.547 6.73 23.172 1 97.75 240 SER A O 1
ATOM 1853 N N . ILE A 1 241 ? -2.473 7.559 23.531 1 98.69 241 ILE A N 1
ATOM 1854 C CA . ILE A 1 241 ? -2.9 8.938 23.719 1 98.69 241 ILE A CA 1
ATOM 1855 C C . ILE A 1 241 ? -2.072 9.859 22.828 1 98.69 241 ILE A C 1
ATOM 1857 O O . ILE A 1 241 ? -0.84 9.859 22.906 1 98.69 241 ILE A O 1
ATOM 1861 N N . ALA A 1 242 ? -2.73 10.648 22.016 1 98.62 242 ALA A N 1
ATOM 1862 C CA . ALA A 1 242 ? -2.084 11.641 21.156 1 98.62 242 ALA A CA 1
ATOM 1863 C C . ALA A 1 242 ? -2.211 13.039 21.75 1 98.62 242 ALA A C 1
ATOM 1865 O O . ALA A 1 242 ? -3.32 13.531 21.969 1 98.62 242 ALA A O 1
ATOM 1866 N N . LEU A 1 243 ? -1.088 13.664 21.984 1 98.19 243 LEU A N 1
ATOM 1867 C CA . LEU A 1 243 ? -1.099 15.07 22.375 1 98.19 243 LEU A CA 1
ATOM 1868 C C . LEU A 1 243 ? -1.27 15.977 21.156 1 98.19 243 LEU A C 1
ATOM 1870 O O . LEU A 1 243 ? -0.391 16.031 20.297 1 98.19 243 LEU A O 1
ATOM 1874 N N . VAL A 1 244 ? -2.418 16.641 21.109 1 96.12 244 VAL A N 1
ATOM 1875 C CA . VAL A 1 244 ? -2.707 17.547 20.016 1 96.12 244 VAL A CA 1
ATOM 1876 C C . VAL A 1 244 ? -2.449 18.984 20.453 1 96.12 244 VAL A C 1
ATOM 1878 O O . VAL A 1 244 ? -3.324 19.625 21.031 1 96.12 244 VAL A O 1
ATOM 1881 N N . GLY A 1 245 ? -1.271 19.469 20.078 1 87.06 245 GLY A N 1
ATOM 1882 C CA . GLY A 1 245 ? -0.888 20.812 20.484 1 87.06 245 GLY A CA 1
ATOM 1883 C C . GLY A 1 245 ? -1.227 21.859 19.438 1 87.06 245 GLY A C 1
ATOM 1884 O O . GLY A 1 245 ? -1.373 23.047 19.766 1 87.06 245 GLY A O 1
ATOM 1885 N N . ALA A 1 246 ? -1.449 21.422 18.25 1 88.25 246 ALA A N 1
ATOM 1886 C CA . ALA A 1 246 ? -1.742 22.344 17.156 1 88.25 246 ALA A CA 1
ATOM 1887 C C . ALA A 1 246 ? -3.205 22.781 17.172 1 88.25 246 ALA A C 1
ATOM 1889 O O . ALA A 1 246 ? -4.09 21.984 17.5 1 88.25 246 ALA A O 1
ATOM 1890 N N . PRO A 1 247 ? -3.43 24.047 16.859 1 88.88 247 PRO A N 1
ATOM 1891 C CA . PRO A 1 247 ? -4.828 24.453 16.703 1 88.88 247 PRO A CA 1
ATOM 1892 C C . PRO A 1 247 ? -5.543 23.734 15.562 1 88.88 247 PRO A C 1
ATOM 1894 O O . PRO A 1 247 ? -4.891 23.203 14.664 1 88.88 247 PRO A O 1
ATOM 1897 N N . LEU A 1 248 ? -6.816 23.75 15.57 1 92 248 LEU A N 1
ATOM 1898 C CA . LEU A 1 248 ? -7.652 22.969 14.672 1 92 248 LEU A CA 1
ATOM 1899 C C . LEU A 1 248 ? -7.449 23.406 13.219 1 92 248 LEU A C 1
ATOM 1901 O O . LEU A 1 248 ? -7.668 22.625 12.297 1 92 248 LEU A O 1
ATOM 1905 N N . GLN A 1 249 ? -7.074 24.672 13 1 89.75 249 GLN A N 1
ATOM 1906 C CA . GLN A 1 249 ? -6.953 25.141 11.625 1 89.75 249 GLN A CA 1
ATOM 1907 C C . GLN A 1 249 ? -5.727 24.547 10.938 1 89.75 249 GLN A C 1
ATOM 1909 O O . GLN A 1 249 ? -5.562 24.672 9.727 1 89.75 249 GLN A O 1
ATOM 1914 N N . TRP A 1 250 ? -4.926 23.844 11.727 1 89.56 250 TRP A N 1
ATOM 1915 C CA . TRP A 1 250 ? -3.738 23.219 11.156 1 89.56 250 TRP A CA 1
ATOM 1916 C C . TRP A 1 250 ? -4.027 21.766 10.75 1 89.56 250 TRP A C 1
ATOM 1918 O O . TRP A 1 250 ? -4.738 21.047 11.453 1 89.56 250 TRP A O 1
ATOM 1928 N N . LEU A 1 251 ? -3.379 21.406 9.688 1 93.62 251 LEU A N 1
ATOM 1929 C CA . LEU A 1 251 ? -3.578 20.078 9.117 1 93.62 251 LEU A CA 1
ATOM 1930 C C . LEU A 1 251 ? -3.266 19 10.141 1 93.62 251 LEU A C 1
ATOM 1932 O O . LEU A 1 251 ? -3.967 17.984 10.211 1 93.62 251 LEU A O 1
ATOM 1936 N N . SER A 1 252 ? -2.217 19.188 10.953 1 93.5 252 SER A N 1
ATOM 1937 C CA . SER A 1 252 ? -1.816 18.172 11.914 1 93.5 252 SER A CA 1
ATOM 1938 C C . SER A 1 252 ? -2.928 17.891 12.922 1 93.5 252 SER A C 1
ATOM 1940 O O . SER A 1 252 ? -3.137 16.75 13.328 1 93.5 252 SER A O 1
ATOM 1942 N N . ALA A 1 253 ? -3.582 18.938 13.305 1 94.69 253 ALA A N 1
ATOM 1943 C CA . ALA A 1 253 ? -4.715 18.766 14.211 1 94.69 253 ALA A CA 1
ATOM 1944 C C . ALA A 1 253 ? -5.871 18.062 13.508 1 94.69 253 ALA A C 1
ATOM 1946 O O . ALA A 1 253 ? -6.441 17.109 14.039 1 94.69 253 ALA A O 1
ATOM 1947 N N . ILE A 1 254 ? -6.195 18.516 12.305 1 96.81 254 ILE A N 1
ATOM 1948 C CA . ILE A 1 254 ? -7.301 17.953 11.531 1 96.81 254 ILE A CA 1
ATOM 1949 C C . ILE A 1 254 ? -7.094 16.453 11.352 1 96.81 254 ILE A C 1
ATOM 1951 O O . ILE A 1 254 ? -8.023 15.672 11.539 1 96.81 254 ILE A O 1
ATOM 1955 N N . LEU A 1 255 ? -5.871 16.094 11.07 1 97.5 255 LEU A N 1
ATOM 1956 C CA . LEU A 1 255 ? -5.559 14.68 10.867 1 97.5 255 LEU A CA 1
ATOM 1957 C C . LEU A 1 255 ? -5.848 13.867 12.133 1 97.5 255 LEU A C 1
ATOM 1959 O O . LEU A 1 255 ? -6.406 12.773 12.055 1 97.5 255 LEU A O 1
ATOM 1963 N N . ASN A 1 256 ? -5.488 14.398 13.242 1 97.62 256 ASN A N 1
ATOM 1964 C CA . ASN A 1 256 ? -5.723 13.672 14.484 1 97.62 256 ASN A CA 1
ATOM 1965 C C . ASN A 1 256 ? -7.211 13.586 14.812 1 97.62 256 ASN A C 1
ATOM 1967 O O . ASN A 1 256 ? -7.672 12.602 15.383 1 97.62 256 ASN A O 1
ATOM 1971 N N . PHE A 1 257 ? -7.945 14.656 14.445 1 98.06 257 PHE A N 1
ATOM 1972 C CA . PHE A 1 257 ? -9.391 14.625 14.656 1 98.06 257 PHE A CA 1
ATOM 1973 C C . PHE A 1 257 ? -10.039 13.547 13.805 1 98.06 257 PHE A C 1
ATOM 1975 O O . PHE A 1 257 ? -11.039 12.945 14.203 1 98.06 257 PHE A O 1
ATOM 1982 N N . ILE A 1 258 ? -9.484 13.297 12.648 1 98.38 258 ILE A N 1
ATOM 1983 C CA . ILE A 1 258 ? -10.023 12.281 11.75 1 98.38 258 ILE A CA 1
ATOM 1984 C C . ILE A 1 258 ? -9.547 10.898 12.203 1 98.38 258 ILE A C 1
ATOM 1986 O O . ILE A 1 258 ? -10.352 9.961 12.305 1 98.38 258 ILE A O 1
ATOM 1990 N N . LEU A 1 259 ? -8.273 10.758 12.562 1 98.62 259 LEU A N 1
ATOM 1991 C CA . LEU A 1 259 ? -7.641 9.461 12.781 1 98.62 259 LEU A CA 1
ATOM 1992 C C . LEU A 1 259 ? -8.016 8.906 14.156 1 98.62 259 LEU A C 1
ATOM 1994 O O . LEU A 1 259 ? -8.094 7.688 14.328 1 98.62 259 LEU A O 1
ATOM 1998 N N . SER A 1 260 ? -8.25 9.75 15.125 1 98.56 260 SER A N 1
ATOM 1999 C CA . SER A 1 260 ? -8.492 9.305 16.484 1 98.56 260 SER A CA 1
ATOM 2000 C C . SER A 1 260 ? -9.703 8.375 16.562 1 98.56 260 SER A C 1
ATOM 2002 O O . SER A 1 260 ? -9.594 7.25 17.062 1 98.56 260 SER A O 1
ATOM 2004 N N . PRO A 1 261 ? -10.852 8.773 16.047 1 98.5 261 PRO A N 1
ATOM 2005 C CA . PRO A 1 261 ? -11.969 7.824 16.078 1 98.5 261 PRO A CA 1
ATOM 2006 C C . PRO A 1 261 ? -11.766 6.656 15.109 1 98.5 261 PRO A C 1
ATOM 2008 O O . PRO A 1 261 ? -12.156 5.527 15.422 1 98.5 261 PRO A O 1
ATOM 2011 N N . LEU A 1 262 ? -11.156 6.922 14 1 98.5 262 LEU A N 1
ATOM 2012 C CA . LEU A 1 262 ? -10.992 5.914 12.953 1 98.5 262 LEU A CA 1
ATOM 2013 C C . LEU A 1 262 ? -10.102 4.777 13.438 1 98.5 262 LEU A C 1
ATOM 2015 O O . LEU A 1 262 ? -10.367 3.607 13.148 1 98.5 262 LEU A O 1
ATOM 2019 N N . LEU A 1 263 ? -8.992 5.109 14.164 1 98.69 263 LEU A N 1
ATOM 2020 C CA . LEU A 1 263 ? -8 4.117 14.562 1 98.69 263 LEU A CA 1
ATOM 2021 C C . LEU A 1 263 ? -8.062 3.852 16.062 1 98.69 263 LEU A C 1
ATOM 2023 O O . LEU A 1 263 ? -7.285 3.055 16.594 1 98.69 263 LEU A O 1
ATOM 2027 N N . ARG A 1 264 ? -8.93 4.539 16.75 1 98.31 264 ARG A N 1
ATOM 2028 C CA . ARG A 1 264 ? -9.266 4.316 18.156 1 98.31 264 ARG A CA 1
ATOM 2029 C C . ARG A 1 264 ? -8.078 4.633 19.062 1 98.31 264 ARG A C 1
ATOM 2031 O O . ARG A 1 264 ? -7.508 3.738 19.688 1 98.31 264 ARG A O 1
ATOM 2038 N N . PHE A 1 265 ? -7.695 5.832 19.141 1 98.56 265 PHE A N 1
ATOM 2039 C CA . PHE A 1 265 ? -6.789 6.336 20.156 1 98.56 265 PHE A CA 1
ATOM 2040 C C . PHE A 1 265 ? -7.316 7.637 20.75 1 98.56 265 PHE A C 1
ATOM 2042 O O . PHE A 1 265 ? -8.102 8.344 20.125 1 98.56 265 PHE A O 1
ATOM 2049 N N . THR A 1 266 ? -6.941 7.938 21.922 1 98.81 266 THR A N 1
ATOM 2050 C CA . THR A 1 266 ? -7.465 9.078 22.656 1 98.81 266 THR A CA 1
ATOM 2051 C C . THR A 1 266 ? -6.715 10.352 22.281 1 98.81 266 THR A C 1
ATOM 2053 O O . THR A 1 266 ? -5.488 10.344 22.156 1 98.81 266 THR A O 1
ATOM 2056 N N . ARG A 1 267 ? -7.445 11.422 22.062 1 98.12 267 ARG A N 1
ATOM 2057 C CA . ARG A 1 267 ? -6.844 12.727 21.828 1 98.12 267 ARG A CA 1
ATOM 2058 C C . ARG A 1 267 ? -6.766 13.547 23.109 1 98.12 267 ARG A C 1
ATOM 2060 O O . ARG A 1 267 ? -7.777 13.75 23.781 1 98.12 267 ARG A O 1
ATOM 2067 N N . LEU A 1 268 ? -5.57 13.898 23.422 1 98.5 268 LEU A N 1
ATOM 2068 C CA . LEU A 1 268 ? -5.332 14.859 24.5 1 98.5 268 LEU A CA 1
ATOM 2069 C C . LEU A 1 268 ? -5.16 16.266 23.938 1 98.5 268 LEU A C 1
ATOM 2071 O O . LEU A 1 268 ? -4.219 16.531 23.188 1 98.5 268 LEU A O 1
ATOM 2075 N N . GLN A 1 269 ? -6.113 17.094 24.219 1 96.56 269 GLN A N 1
ATOM 2076 C CA . GLN A 1 269 ? -6.094 18.469 23.75 1 96.56 269 GLN A CA 1
ATOM 2077 C C . GLN A 1 269 ? -6.316 19.438 24.922 1 96.56 269 GLN A C 1
ATOM 2079 O O . GLN A 1 269 ? -6.523 19.016 26.047 1 96.56 269 GLN A O 1
ATOM 2084 N N . THR A 1 270 ? -6.203 20.781 24.609 1 94.38 270 THR A N 1
ATOM 2085 C CA . THR A 1 270 ? -6.379 21.75 25.703 1 94.38 270 THR A CA 1
ATOM 2086 C C . THR A 1 270 ? -6.918 23.062 25.172 1 94.38 270 THR A C 1
ATOM 2088 O O . THR A 1 270 ? -6.605 23.453 24.047 1 94.38 270 THR A O 1
ATOM 2091 N N . THR A 1 271 ? -7.668 23.719 25.984 1 91.19 271 THR A N 1
ATOM 2092 C CA . THR A 1 271 ? -8.203 25.047 25.672 1 91.19 271 THR A CA 1
ATOM 2093 C C . THR A 1 271 ? -7.168 26.125 25.938 1 91.19 271 THR A C 1
ATOM 2095 O O . THR A 1 271 ? -7.258 27.234 25.391 1 91.19 271 THR A O 1
ATOM 2098 N N . LEU A 1 272 ? -6.156 25.781 26.688 1 90.38 272 LEU A N 1
ATOM 2099 C CA . LEU A 1 272 ? -5.141 26.766 27.062 1 90.38 272 LEU A CA 1
ATOM 2100 C C . LEU A 1 272 ? -4.027 26.812 26.031 1 90.38 272 LEU A C 1
ATOM 2102 O O . LEU A 1 272 ? -3.811 25.859 25.297 1 90.38 272 LEU A O 1
ATOM 2106 N N . ALA A 1 273 ? -3.447 27.984 26.016 1 85 273 ALA A N 1
ATOM 2107 C CA . ALA A 1 273 ? -2.262 28.094 25.172 1 85 273 ALA A CA 1
ATOM 2108 C C . ALA A 1 273 ? -1.185 27.109 25.594 1 85 273 ALA A C 1
ATOM 2110 O O . ALA A 1 273 ? -0.968 26.891 26.797 1 85 273 ALA A O 1
ATOM 2111 N N . LEU A 1 274 ? -0.589 26.562 24.672 1 87.56 274 LEU A N 1
ATOM 2112 C CA . LEU A 1 274 ? 0.425 25.562 24.953 1 87.56 274 LEU A CA 1
ATOM 2113 C C . LEU A 1 274 ? 1.763 26.219 25.281 1 87.56 274 LEU A C 1
ATOM 2115 O O . LEU A 1 274 ? 2.719 26.109 24.516 1 87.56 274 LEU A O 1
ATOM 2119 N N . THR A 1 275 ? 1.854 26.781 26.438 1 86.56 275 THR A N 1
ATOM 2120 C CA . THR A 1 275 ? 3.127 27.281 26.953 1 86.56 275 THR A CA 1
ATOM 2121 C C . THR A 1 275 ? 4.027 26.109 27.375 1 86.56 275 THR A C 1
ATOM 2123 O O . THR A 1 275 ? 3.57 24.969 27.484 1 86.56 275 THR A O 1
ATOM 2126 N N . GLN A 1 276 ? 5.25 26.406 27.547 1 90.12 276 GLN A N 1
ATOM 2127 C CA . GLN A 1 276 ? 6.184 25.375 28 1 90.12 276 GLN A CA 1
ATOM 2128 C C . GLN A 1 276 ? 5.695 24.719 29.281 1 90.12 276 GLN A C 1
ATOM 2130 O O . GLN A 1 276 ? 5.672 23.484 29.375 1 90.12 276 GLN A O 1
ATOM 2135 N N . GLU A 1 277 ? 5.285 25.562 30.234 1 93.12 277 GLU A N 1
ATOM 2136 C CA . GLU A 1 277 ? 4.828 25.047 31.516 1 93.12 277 GLU A CA 1
ATOM 2137 C C . GLU A 1 277 ? 3.58 24.188 31.375 1 93.12 277 GLU A C 1
ATOM 2139 O O . GLU A 1 277 ? 3.482 23.109 31.969 1 93.12 277 GLU A O 1
ATOM 2144 N N . HIS A 1 278 ? 2.695 24.625 30.609 1 94.62 278 HIS A N 1
ATOM 2145 C CA . HIS A 1 278 ? 1.46 23.875 30.422 1 94.62 278 HIS A CA 1
ATOM 2146 C C . HIS A 1 278 ? 1.719 22.578 29.672 1 94.62 278 HIS A C 1
ATOM 2148 O O . HIS A 1 278 ? 1.111 21.547 29.984 1 94.62 278 HIS A O 1
ATOM 2154 N N . ALA A 1 279 ? 2.572 22.641 28.734 1 95.5 279 ALA A N 1
ATOM 2155 C CA . ALA A 1 279 ? 2.953 21.422 28.016 1 95.5 279 ALA A CA 1
ATOM 2156 C C . ALA A 1 279 ? 3.555 20.391 28.969 1 95.5 279 ALA A C 1
ATOM 2158 O O . ALA A 1 279 ? 3.219 19.203 28.891 1 95.5 279 ALA A O 1
ATOM 2159 N N . TYR A 1 280 ? 4.426 20.859 29.859 1 96.88 280 TYR A N 1
ATOM 2160 C CA . TYR A 1 280 ? 5.027 19.953 30.844 1 96.88 280 TYR A CA 1
ATOM 2161 C C . TYR A 1 280 ? 3.957 19.312 31.719 1 96.88 280 TYR A C 1
ATOM 2163 O O . TYR A 1 280 ? 4.008 18.109 31.984 1 96.88 280 TYR A O 1
ATOM 2171 N N . ASP A 1 281 ? 3.049 20.141 32.094 1 97.06 281 ASP A N 1
ATOM 2172 C CA . ASP A 1 281 ? 1.969 19.625 32.938 1 97.06 281 ASP A CA 1
ATOM 2173 C C . ASP A 1 281 ? 1.186 18.531 32.219 1 97.06 281 ASP A C 1
ATOM 2175 O O . ASP A 1 281 ? 0.874 17.5 32.812 1 97.06 281 ASP A O 1
ATOM 2179 N N . LEU A 1 282 ? 0.817 18.734 31 1 97.88 282 LEU A N 1
ATOM 2180 C CA . LEU A 1 282 ? 0.068 17.766 30.219 1 97.88 282 LEU A CA 1
ATOM 2181 C C . LEU A 1 282 ? 0.853 16.469 30.047 1 97.88 282 LEU A C 1
ATOM 2183 O O . LEU A 1 282 ? 0.304 15.383 30.234 1 97.88 282 LEU A O 1
ATOM 2187 N N . ILE A 1 283 ? 2.141 16.547 29.703 1 98.12 283 ILE A N 1
ATOM 2188 C CA . ILE A 1 283 ? 2.98 15.383 29.422 1 98.12 283 ILE A CA 1
ATOM 2189 C C . ILE A 1 283 ? 3.18 14.578 30.703 1 98.12 283 ILE A C 1
ATOM 2191 O O . ILE A 1 283 ? 3.033 13.352 30.703 1 98.12 283 ILE A O 1
ATOM 2195 N N . ASN A 1 284 ? 3.471 15.297 31.812 1 98.19 284 ASN A N 1
ATOM 2196 C CA . ASN A 1 284 ? 3.73 14.617 33.062 1 98.19 284 ASN A CA 1
ATOM 2197 C C . ASN A 1 284 ? 2.473 13.961 33.625 1 98.19 284 ASN A C 1
ATOM 2199 O O . ASN A 1 284 ? 2.545 12.891 34.25 1 98.19 284 ASN A O 1
ATOM 2203 N N . THR A 1 285 ? 1.374 14.555 33.406 1 98.25 285 THR A N 1
ATOM 2204 C CA . THR A 1 285 ? 0.124 14.094 34 1 98.25 285 THR A CA 1
ATOM 2205 C C . THR A 1 285 ? -0.481 12.961 33.156 1 98.25 285 THR A C 1
ATOM 2207 O O . THR A 1 285 ? -0.87 11.922 33.719 1 98.25 285 THR A O 1
ATOM 2210 N N . TYR A 1 286 ? -0.54 13.086 31.828 1 98.44 286 TYR A N 1
ATOM 2211 C CA . TYR A 1 286 ? -1.323 12.18 31 1 98.44 286 TYR A CA 1
ATOM 2212 C C . TYR A 1 286 ? -0.422 11.195 30.266 1 98.44 286 TYR A C 1
ATOM 2214 O O . TYR A 1 286 ? -0.897 10.195 29.719 1 98.44 286 TYR A O 1
ATOM 2222 N N . LYS A 1 287 ? 0.846 11.508 30.141 1 98.38 287 LYS A N 1
ATOM 2223 C CA . LYS A 1 287 ? 1.849 10.625 29.547 1 98.38 287 LYS A CA 1
ATOM 2224 C C . LYS A 1 287 ? 1.449 10.211 28.141 1 98.38 287 LYS A C 1
ATOM 2226 O O . LYS A 1 287 ? 1.345 9.016 27.844 1 98.38 287 LYS A O 1
ATOM 2231 N N . PRO A 1 288 ? 1.245 11.219 27.25 1 98.56 288 PRO A N 1
ATOM 2232 C CA . PRO A 1 288 ? 0.912 10.883 25.875 1 98.56 288 PRO A CA 1
ATOM 2233 C C . PRO A 1 288 ? 1.985 10.031 25.188 1 98.56 288 PRO A C 1
ATOM 2235 O O . PRO A 1 288 ? 3.17 10.164 25.516 1 98.56 288 PRO A O 1
ATOM 2238 N N . THR A 1 289 ? 1.572 9.188 24.25 1 98.56 289 THR A N 1
ATOM 2239 C CA . THR A 1 289 ? 2.48 8.258 23.594 1 98.56 289 THR A CA 1
ATOM 2240 C C . THR A 1 289 ? 2.828 8.742 22.188 1 98.56 289 THR A C 1
ATOM 2242 O O . THR A 1 289 ? 3.762 8.234 21.562 1 98.56 289 THR A O 1
ATOM 2245 N N . TYR A 1 290 ? 2.154 9.711 21.719 1 98.12 290 TYR A N 1
ATOM 2246 C CA . TYR A 1 290 ? 2.328 10.211 20.359 1 98.12 290 TYR A CA 1
ATOM 2247 C C . TYR A 1 290 ? 2.08 11.719 20.297 1 98.12 290 TYR A C 1
ATOM 2249 O O . TYR A 1 290 ? 1.219 12.242 21 1 98.12 290 TYR A O 1
ATOM 2257 N N . THR A 1 291 ? 2.863 12.422 19.391 1 97.5 291 THR A N 1
ATOM 2258 C CA . THR A 1 291 ? 2.576 13.828 19.125 1 97.5 291 THR A CA 1
ATOM 2259 C C . THR A 1 291 ? 3.189 14.273 17.797 1 97.5 291 THR A C 1
ATOM 2261 O O . THR A 1 291 ? 4.094 13.609 17.281 1 97.5 291 THR A O 1
ATOM 2264 N N . VAL A 1 292 ? 2.6 15.32 17.234 1 95.81 292 VAL A N 1
ATOM 2265 C CA . VAL A 1 292 ? 3.15 16.078 16.125 1 95.81 292 VAL A CA 1
ATOM 2266 C C . VAL A 1 292 ? 3.369 17.531 16.531 1 95.81 292 VAL A C 1
ATOM 2268 O O . VAL A 1 292 ? 2.414 18.234 16.859 1 95.81 292 VAL A O 1
ATOM 2271 N N . LEU A 1 293 ? 4.598 17.953 16.547 1 92.25 293 LEU A N 1
ATOM 2272 C CA . LEU A 1 293 ? 4.902 19.312 16.969 1 92.25 293 LEU A CA 1
ATOM 2273 C C . LEU A 1 293 ? 5.883 19.969 16 1 92.25 293 LEU A C 1
ATOM 2275 O O . LEU A 1 293 ? 6.594 19.281 15.266 1 92.25 293 LEU A O 1
ATOM 2279 N N . SER A 1 294 ? 5.887 21.266 16.031 1 87.44 294 SER A N 1
ATOM 2280 C CA . SER A 1 294 ? 6.867 22 15.234 1 87.44 294 SER A CA 1
ATOM 2281 C C . SER A 1 294 ? 8.25 21.922 15.867 1 87.44 294 SER A C 1
ATOM 2283 O O . SER A 1 294 ? 8.383 21.797 17.078 1 87.44 294 SER A O 1
ATOM 2285 N N . PRO A 1 295 ? 9.281 22.016 15.055 1 87.88 295 PRO A N 1
ATOM 2286 C CA . PRO A 1 295 ? 10.641 22.031 15.594 1 87.88 295 PRO A CA 1
ATOM 2287 C C . PRO A 1 295 ? 10.867 23.172 16.578 1 87.88 295 PRO A C 1
ATOM 2289 O O . PRO A 1 295 ? 11.547 22.984 17.594 1 87.88 295 PRO A O 1
ATOM 2292 N N . THR A 1 296 ? 10.281 24.281 16.344 1 80.06 296 THR A N 1
ATOM 2293 C CA . THR A 1 296 ? 10.469 25.438 17.219 1 80.06 296 THR A CA 1
ATOM 2294 C C . THR A 1 296 ? 9.875 25.172 18.594 1 80.06 296 THR A C 1
ATOM 2296 O O . THR A 1 296 ? 10.523 25.438 19.609 1 80.06 296 THR A O 1
ATOM 2299 N N . LEU A 1 297 ? 8.672 24.688 18.594 1 84 297 LEU A N 1
ATOM 2300 C CA . LEU A 1 297 ? 8.047 24.375 19.875 1 84 297 LEU A CA 1
ATOM 2301 C C . LEU A 1 297 ? 8.82 23.281 20.609 1 84 297 LEU A C 1
ATOM 2303 O O . LEU A 1 297 ? 9.039 23.375 21.812 1 84 297 LEU A O 1
ATOM 2307 N N . MET A 1 298 ? 9.219 22.281 19.906 1 90.06 298 MET A N 1
ATOM 2308 C CA . MET A 1 298 ? 9.938 21.172 20.516 1 90.06 298 MET A CA 1
ATOM 2309 C C . MET A 1 298 ? 11.266 21.641 21.094 1 90.06 298 MET A C 1
ATOM 2311 O O . MET A 1 298 ? 11.672 21.203 22.172 1 90.06 298 MET A O 1
ATOM 2315 N N . THR A 1 299 ? 11.969 22.531 20.344 1 85.38 299 THR A N 1
ATOM 2316 C CA . THR A 1 299 ? 13.219 23.094 20.828 1 85.38 299 THR A CA 1
ATOM 2317 C C . THR A 1 299 ? 13 23.828 22.156 1 85.38 299 THR A C 1
ATOM 2319 O O . THR A 1 299 ? 13.812 23.719 23.078 1 85.38 299 THR A O 1
ATOM 2322 N N . THR A 1 300 ? 11.93 24.516 22.219 1 83.19 300 THR A N 1
ATOM 2323 C CA . THR A 1 300 ? 11.586 25.25 23.438 1 83.19 300 THR A CA 1
ATOM 2324 C C . THR A 1 300 ? 11.312 24.281 24.578 1 83.19 300 THR A C 1
ATOM 2326 O O . THR A 1 300 ? 11.727 24.531 25.719 1 83.19 300 THR A O 1
ATOM 2329 N N . LEU A 1 301 ? 10.688 23.172 24.328 1 90.62 301 LEU A N 1
ATOM 2330 C CA . LEU A 1 301 ? 10.281 22.219 25.359 1 90.62 301 LEU A CA 1
ATOM 2331 C C . LEU A 1 301 ? 11.492 21.469 25.906 1 90.62 301 LEU A C 1
ATOM 2333 O O . LEU A 1 301 ? 11.5 21.094 27.078 1 90.62 301 LEU A O 1
ATOM 2337 N N . ILE A 1 302 ? 12.508 21.297 25.094 1 90.81 302 ILE A N 1
ATOM 2338 C CA . ILE A 1 302 ? 13.586 20.422 25.562 1 90.81 302 ILE A CA 1
ATOM 2339 C C . ILE A 1 302 ? 14.82 21.266 25.891 1 90.81 302 ILE A C 1
ATOM 2341 O O . ILE A 1 302 ? 15.938 20.75 25.922 1 90.81 302 ILE A O 1
ATOM 2345 N N . LYS A 1 303 ? 14.617 22.484 26.125 1 83.19 303 LYS A N 1
ATOM 2346 C CA . LYS A 1 303 ? 15.719 23.344 26.547 1 83.19 303 LYS A CA 1
ATOM 2347 C C . LYS A 1 303 ? 16.438 22.766 27.75 1 83.19 303 LYS A C 1
ATOM 2349 O O . LYS A 1 303 ? 15.812 22.312 28.703 1 83.19 303 LYS A O 1
ATOM 2354 N N . PRO A 1 304 ? 17.812 22.719 27.734 1 78 304 PRO A N 1
ATOM 2355 C CA . PRO A 1 304 ? 18.609 22.016 28.75 1 78 304 PRO A CA 1
ATOM 2356 C C . PRO A 1 304 ? 18.297 22.469 30.172 1 78 304 PRO A C 1
ATOM 2358 O O . PRO A 1 304 ? 18.281 21.656 31.094 1 78 304 PRO A O 1
ATOM 2361 N N . ASP A 1 305 ? 18.016 23.688 30.438 1 79.5 305 ASP A N 1
ATOM 2362 C CA . ASP A 1 305 ? 17.797 24.156 31.797 1 79.5 305 ASP A CA 1
ATOM 2363 C C . ASP A 1 305 ? 16.422 23.75 32.312 1 79.5 305 ASP A C 1
ATOM 2365 O O . ASP A 1 305 ? 16.172 23.719 33.5 1 79.5 305 ASP A O 1
ATOM 2369 N N . ASP A 1 306 ? 15.555 23.234 31.406 1 83.81 306 ASP A N 1
ATOM 2370 C CA . ASP A 1 306 ? 14.156 23.047 31.797 1 83.81 306 ASP A CA 1
ATOM 2371 C C . ASP A 1 306 ? 13.68 21.625 31.453 1 83.81 306 ASP A C 1
ATOM 2373 O O . ASP A 1 306 ? 12.703 21.141 32.031 1 83.81 306 ASP A O 1
ATOM 2377 N N . ARG A 1 307 ? 14.398 20.938 30.656 1 85.06 307 ARG A N 1
ATOM 2378 C CA . ARG A 1 307 ? 13.898 19.703 30.078 1 85.06 307 ARG A CA 1
ATOM 2379 C C . ARG A 1 307 ? 13.766 18.609 31.141 1 85.06 307 ARG A C 1
ATOM 2381 O O . ARG A 1 307 ? 12.961 17.688 30.984 1 85.06 307 ARG A O 1
ATOM 2388 N N . ASP A 1 308 ? 14.422 18.719 32.219 1 89.5 308 ASP A N 1
ATOM 2389 C CA . ASP A 1 308 ? 14.383 17.703 33.25 1 89.5 308 ASP A CA 1
ATOM 2390 C C . ASP A 1 308 ? 13.086 17.781 34.062 1 89.5 308 ASP A C 1
ATOM 2392 O O . ASP A 1 308 ? 12.742 16.844 34.781 1 89.5 308 ASP A O 1
ATOM 2396 N N . ARG A 1 309 ? 12.391 18.875 33.844 1 93.56 309 ARG A N 1
ATOM 2397 C CA . ARG A 1 309 ? 11.109 19.062 34.531 1 93.56 309 ARG A CA 1
ATOM 2398 C C . ARG A 1 309 ? 10.016 18.234 33.875 1 93.56 309 ARG A C 1
ATOM 2400 O O . ARG A 1 309 ? 8.93 18.062 34.438 1 93.56 309 ARG A O 1
ATOM 2407 N N . CYS A 1 310 ? 10.273 17.656 32.75 1 95.44 310 CYS A N 1
ATOM 2408 C CA . CYS A 1 310 ? 9.273 16.922 31.969 1 95.44 310 CYS A CA 1
ATOM 2409 C C . CYS A 1 310 ? 9.781 15.531 31.594 1 95.44 310 CYS A C 1
ATOM 2411 O O . CYS A 1 310 ? 10.945 15.367 31.234 1 95.44 310 CYS A O 1
ATOM 2413 N N . ASP A 1 311 ? 8.938 14.547 31.734 1 96.56 311 ASP A N 1
ATOM 2414 C CA . ASP A 1 311 ? 9.297 13.18 31.359 1 96.56 311 ASP A CA 1
ATOM 2415 C C . ASP A 1 311 ? 8.891 12.883 29.922 1 96.56 311 ASP A C 1
ATOM 2417 O O . ASP A 1 311 ? 7.82 12.328 29.672 1 96.56 311 ASP A O 1
ATOM 2421 N N . PHE A 1 312 ? 9.758 13.047 29.078 1 97.19 312 PHE A N 1
ATOM 2422 C CA . PHE A 1 312 ? 9.5 12.867 27.656 1 97.19 312 PHE A CA 1
ATOM 2423 C C . PHE A 1 312 ? 9.562 11.391 27.281 1 97.19 312 PHE A C 1
ATOM 2425 O O . PHE A 1 312 ? 9.273 11.023 26.141 1 97.19 312 PHE A O 1
ATOM 2432 N N . SER A 1 313 ? 9.922 10.484 28.203 1 96.31 313 SER A N 1
ATOM 2433 C CA . SER A 1 313 ? 10.109 9.07 27.891 1 96.31 313 SER A CA 1
ATOM 2434 C C . SER A 1 313 ? 8.773 8.367 27.672 1 96.31 313 SER A C 1
ATOM 2436 O O . SER A 1 313 ? 8.742 7.219 27.234 1 96.31 313 SER A O 1
ATOM 2438 N N . CYS A 1 314 ? 7.672 9.055 27.891 1 97.31 314 CYS A N 1
ATOM 2439 C CA . CYS A 1 314 ? 6.348 8.477 27.688 1 97.31 314 CYS A CA 1
ATOM 2440 C C . CYS A 1 314 ? 6.02 8.367 26.203 1 97.31 314 CYS A C 1
ATOM 2442 O O . CYS A 1 314 ? 5.113 7.625 25.812 1 97.31 314 CYS A O 1
ATOM 2444 N N . PHE A 1 315 ? 6.75 9.078 25.344 1 97.69 315 PHE A N 1
ATOM 2445 C CA . PHE A 1 315 ? 6.461 9.086 23.922 1 97.69 315 PHE A CA 1
ATOM 2446 C C . PHE A 1 315 ? 7.051 7.852 23.234 1 97.69 315 PHE A C 1
ATOM 2448 O O . PHE A 1 315 ? 8.188 7.473 23.516 1 97.69 315 PHE A O 1
ATOM 2455 N N . ASP A 1 316 ? 6.207 7.254 22.359 1 96.31 316 ASP A N 1
ATOM 2456 C CA . ASP A 1 316 ? 6.688 6.203 21.469 1 96.31 316 ASP A CA 1
ATOM 2457 C C . ASP A 1 316 ? 7.023 6.766 20.078 1 96.31 316 ASP A C 1
ATOM 2459 O O . ASP A 1 316 ? 7.875 6.223 19.375 1 96.31 316 ASP A O 1
ATOM 2463 N N . LEU A 1 317 ? 6.332 7.844 19.734 1 96.56 317 LEU A N 1
ATOM 2464 C CA . LEU A 1 317 ? 6.492 8.453 18.406 1 96.56 317 LEU A CA 1
ATOM 2465 C C . LEU A 1 317 ? 6.359 9.969 18.5 1 96.56 317 LEU A C 1
ATOM 2467 O O . LEU A 1 317 ? 5.375 10.484 19.031 1 96.56 317 LEU A O 1
ATOM 2471 N N . ILE A 1 318 ? 7.312 10.672 18.016 1 96.88 318 ILE A N 1
ATOM 2472 C CA . ILE A 1 318 ? 7.305 12.125 17.891 1 96.88 318 ILE A CA 1
ATOM 2473 C C . ILE A 1 318 ? 7.516 12.508 16.422 1 96.88 318 ILE A C 1
ATOM 2475 O O . ILE A 1 318 ? 8.555 12.195 15.836 1 96.88 318 ILE A O 1
ATOM 2479 N N . MET A 1 319 ? 6.57 13.141 15.883 1 96.12 319 MET A N 1
ATOM 2480 C CA . MET A 1 319 ? 6.699 13.664 14.531 1 96.12 319 MET A CA 1
ATOM 2481 C C . MET A 1 319 ? 6.949 15.172 14.555 1 96.12 319 MET A C 1
ATOM 2483 O O . MET A 1 319 ? 6.297 15.906 15.297 1 96.12 319 MET A O 1
ATOM 2487 N N . LEU A 1 320 ? 7.926 15.555 13.812 1 93.44 320 LEU A N 1
ATOM 2488 C CA . LEU A 1 320 ? 8.266 16.969 13.672 1 93.44 320 LEU A CA 1
ATOM 2489 C C . LEU A 1 320 ? 7.977 17.453 12.258 1 93.44 320 LEU A C 1
ATOM 2491 O O . LEU A 1 320 ? 8.398 16.844 11.281 1 93.44 320 LEU A O 1
ATOM 2495 N N . GLY A 1 321 ? 7.18 18.453 12.172 1 89.56 321 GLY A N 1
ATOM 2496 C CA . GLY A 1 321 ? 6.84 19 10.867 1 89.56 321 GLY A CA 1
ATOM 2497 C C . GLY A 1 321 ? 6.422 20.453 10.922 1 89.56 321 GLY A C 1
ATOM 2498 O O . GLY A 1 321 ? 6.336 21.047 12 1 89.56 321 GLY A O 1
ATOM 2499 N N . GLY A 1 322 ? 6.203 21.047 9.727 1 83.56 322 GLY A N 1
ATOM 2500 C CA . GLY A 1 322 ? 5.793 22.438 9.609 1 83.56 322 GLY A CA 1
ATOM 2501 C C . GLY A 1 322 ? 6.922 23.359 9.195 1 83.56 322 GLY A C 1
ATOM 2502 O O . GLY A 1 322 ? 6.68 24.453 8.68 1 83.56 322 GLY A O 1
ATOM 2503 N N . SER A 1 323 ? 8.094 22.984 9.547 1 81.69 323 SER A N 1
ATOM 2504 C CA . SER A 1 323 ? 9.312 23.672 9.133 1 81.69 323 SER A CA 1
ATOM 2505 C C . SER A 1 323 ? 10.492 22.703 9.078 1 81.69 323 SER A C 1
ATOM 2507 O O . SER A 1 323 ? 10.344 21.516 9.367 1 81.69 323 SER A O 1
ATOM 2509 N N . ALA A 1 324 ? 11.594 23.234 8.539 1 82.81 324 ALA A N 1
ATOM 2510 C CA . ALA A 1 324 ? 12.781 22.391 8.469 1 82.81 324 ALA A CA 1
ATOM 2511 C C . ALA A 1 324 ? 13.172 21.875 9.852 1 82.81 324 ALA A C 1
ATOM 2513 O O . ALA A 1 324 ? 13.109 22.609 10.844 1 82.81 324 ALA A O 1
ATOM 2514 N N . VAL A 1 325 ? 13.5 20.625 9.922 1 86.19 325 VAL A N 1
ATOM 2515 C CA . VAL A 1 325 ? 13.859 19.984 11.18 1 86.19 325 VAL A CA 1
ATOM 2516 C C . VAL A 1 325 ? 15.375 19.844 11.289 1 86.19 325 VAL A C 1
ATOM 2518 O O . VAL A 1 325 ? 15.992 19.094 10.539 1 86.19 325 VAL A O 1
ATOM 2521 N N . PRO A 1 326 ? 15.938 20.547 12.258 1 84.12 326 PRO A N 1
ATOM 2522 C CA . PRO A 1 326 ? 17.375 20.391 12.445 1 84.12 326 PRO A CA 1
ATOM 2523 C C . PRO A 1 326 ? 17.75 19 12.961 1 84.12 326 PRO A C 1
ATOM 2525 O O . PRO A 1 326 ? 17.078 18.469 13.852 1 84.12 326 PRO A O 1
ATOM 2528 N N . GLN A 1 327 ? 18.797 18.469 12.398 1 84.69 327 GLN A N 1
ATOM 2529 C CA . GLN A 1 327 ? 19.266 17.156 12.844 1 84.69 327 GLN A CA 1
ATOM 2530 C C . GLN A 1 327 ? 19.672 17.172 14.32 1 84.69 327 GLN A C 1
ATOM 2532 O O . GLN A 1 327 ? 19.484 16.188 15.031 1 84.69 327 GLN A O 1
ATOM 2537 N N . THR A 1 328 ? 20.203 18.297 14.805 1 85.5 328 THR A N 1
ATOM 2538 C CA . THR A 1 328 ? 20.609 18.438 16.203 1 85.5 328 THR A CA 1
ATOM 2539 C C . THR A 1 328 ? 19.406 18.266 17.125 1 85.5 328 THR A C 1
ATOM 2541 O O . THR A 1 328 ? 19.547 17.703 18.219 1 85.5 328 THR A O 1
ATOM 2544 N N . LEU A 1 329 ? 18.281 18.766 16.688 1 88.56 329 LEU A N 1
ATOM 2545 C CA . LEU A 1 329 ? 17.062 18.609 17.469 1 88.56 329 LEU A CA 1
ATOM 2546 C C . LEU A 1 329 ? 16.672 17.141 17.594 1 88.56 329 LEU A C 1
ATOM 2548 O O . LEU A 1 329 ? 16.281 16.672 18.672 1 88.56 329 LEU A O 1
ATOM 2552 N N . VAL A 1 330 ? 16.781 16.406 16.531 1 91.62 330 VAL A N 1
ATOM 2553 C CA . VAL A 1 330 ? 16.469 14.984 16.516 1 91.62 330 VAL A CA 1
ATOM 2554 C C . VAL A 1 330 ? 17.391 14.242 17.484 1 91.62 330 VAL A C 1
ATOM 2556 O O . VAL A 1 330 ? 16.938 13.375 18.234 1 91.62 330 VAL A O 1
ATOM 2559 N N . GLU A 1 331 ? 18.625 14.594 17.469 1 89.31 331 GLU A N 1
ATOM 2560 C CA . GLU A 1 331 ? 19.609 13.961 18.344 1 89.31 331 GLU A CA 1
ATOM 2561 C C . GLU A 1 331 ? 19.312 14.258 19.812 1 89.31 331 GLU A C 1
ATOM 2563 O O . GLU A 1 331 ? 19.422 13.375 20.672 1 89.31 331 GLU A O 1
ATOM 2568 N N . GLU A 1 332 ? 19 15.5 20.062 1 89.69 332 GLU A N 1
ATOM 2569 C CA . GLU A 1 332 ? 18.672 15.891 21.438 1 89.69 332 GLU A CA 1
ATOM 2570 C C . GLU A 1 332 ? 17.438 15.156 21.938 1 89.69 332 GLU A C 1
ATOM 2572 O O . GLU A 1 332 ? 17.359 14.773 23.109 1 89.69 332 GLU A O 1
ATOM 2577 N N . LEU A 1 333 ? 16.484 14.992 21.078 1 93.94 333 LEU A N 1
ATOM 2578 C CA . LEU A 1 333 ? 15.25 14.297 21.438 1 93.94 333 LEU A CA 1
ATOM 2579 C C . LEU A 1 333 ? 15.531 12.836 21.781 1 93.94 333 LEU A C 1
ATOM 2581 O O . LEU A 1 333 ? 14.875 12.258 22.641 1 93.94 333 LEU A O 1
ATOM 2585 N N . LYS A 1 334 ? 16.469 12.266 21.094 1 91.94 334 LYS A N 1
ATOM 2586 C CA . LYS A 1 334 ? 16.844 10.883 21.391 1 91.94 334 LYS A CA 1
ATOM 2587 C C . LYS A 1 334 ? 17.438 10.758 22.781 1 91.94 334 LYS A C 1
ATOM 2589 O O . LYS A 1 334 ? 17.359 9.695 23.406 1 91.94 334 LYS A O 1
ATOM 2594 N N . ASP A 1 335 ? 18.031 11.82 23.266 1 91.5 335 ASP A N 1
ATOM 2595 C CA . ASP A 1 335 ? 18.594 11.82 24.609 1 91.5 335 ASP A CA 1
ATOM 2596 C C . ASP A 1 335 ? 17.5 11.859 25.672 1 91.5 335 ASP A C 1
ATOM 2598 O O . ASP A 1 335 ? 17.594 11.18 26.688 1 91.5 335 ASP A O 1
ATOM 2602 N N . VAL A 1 336 ? 16.484 12.633 25.453 1 93.31 336 VAL A N 1
ATOM 2603 C CA . VAL A 1 336 ? 15.484 12.844 26.484 1 93.31 336 VAL A CA 1
ATOM 2604 C C . VAL A 1 336 ? 14.367 11.82 26.344 1 93.31 336 VAL A C 1
ATOM 2606 O O . VAL A 1 336 ? 13.641 11.539 27.297 1 93.31 336 VAL A O 1
ATOM 2609 N N . ALA A 1 337 ? 14.156 11.242 25.188 1 94.81 337 ALA A N 1
ATOM 2610 C CA . ALA A 1 337 ? 13.188 10.195 24.891 1 94.81 337 ALA A CA 1
ATOM 2611 C C . ALA A 1 337 ? 13.828 9.062 24.094 1 94.81 337 ALA A C 1
ATOM 2613 O O . ALA A 1 337 ? 13.484 8.852 22.922 1 94.81 337 ALA A O 1
ATOM 2614 N N . PRO A 1 338 ? 14.586 8.273 24.703 1 92.44 338 PRO A N 1
ATOM 2615 C CA . PRO A 1 338 ? 15.406 7.301 23.984 1 92.44 338 PRO A CA 1
ATOM 2616 C C . PRO A 1 338 ? 14.578 6.223 23.297 1 92.44 338 PRO A C 1
ATOM 2618 O O . PRO A 1 338 ? 15 5.672 22.281 1 92.44 338 PRO A O 1
ATOM 2621 N N . ALA A 1 339 ? 13.422 5.98 23.781 1 92.06 339 ALA A N 1
ATOM 2622 C CA . ALA A 1 339 ? 12.609 4.91 23.203 1 92.06 339 ALA A CA 1
ATOM 2623 C C . ALA A 1 339 ? 11.719 5.441 22.078 1 92.06 339 ALA A C 1
ATOM 2625 O O . ALA A 1 339 ? 11.148 4.664 21.312 1 92.06 339 ALA A O 1
ATOM 2626 N N . ALA A 1 340 ? 11.641 6.742 21.938 1 94.31 340 ALA A N 1
ATOM 2627 C CA . ALA A 1 340 ? 10.734 7.348 20.969 1 94.31 340 ALA A CA 1
ATOM 2628 C C . ALA A 1 340 ? 11.32 7.309 19.562 1 94.31 340 ALA A C 1
ATOM 2630 O O . ALA A 1 340 ? 12.516 7.527 19.375 1 94.31 340 ALA A O 1
ATOM 2631 N N . GLU A 1 341 ? 10.508 6.926 18.609 1 93.62 341 GLU A N 1
ATOM 2632 C CA . GLU A 1 341 ? 10.852 7.215 17.219 1 93.62 341 GLU A CA 1
ATOM 2633 C C . GLU A 1 341 ? 10.617 8.688 16.891 1 93.62 341 GLU A C 1
ATOM 2635 O O . GLU A 1 341 ? 9.539 9.219 17.141 1 93.62 341 GLU A O 1
ATOM 2640 N N . VAL A 1 342 ? 11.633 9.359 16.406 1 94.5 342 VAL A N 1
ATOM 2641 C CA . VAL A 1 342 ? 11.523 10.758 16 1 94.5 342 VAL A CA 1
ATOM 2642 C C . VAL A 1 342 ? 11.586 10.859 14.477 1 94.5 342 VAL A C 1
ATOM 2644 O O . VAL A 1 342 ? 12.578 10.477 13.859 1 94.5 342 VAL A O 1
ATOM 2647 N N . ILE A 1 343 ? 10.539 11.367 13.875 1 93.88 343 ILE A N 1
ATOM 2648 C CA . ILE A 1 343 ? 10.453 11.367 12.422 1 93.88 343 ILE A CA 1
ATOM 2649 C C . ILE A 1 343 ? 10.289 12.797 11.914 1 93.88 343 ILE A C 1
ATOM 2651 O O . ILE A 1 343 ? 9.453 13.555 12.422 1 93.88 343 ILE A O 1
ATOM 2655 N N . ASN A 1 344 ? 11.109 13.164 10.938 1 93.5 344 ASN A N 1
ATOM 2656 C CA . ASN A 1 344 ? 10.906 14.367 10.148 1 93.5 344 ASN A CA 1
ATOM 2657 C C . ASN A 1 344 ? 9.805 14.18 9.102 1 93.5 344 ASN A C 1
ATOM 2659 O O . ASN A 1 344 ? 9.977 13.43 8.141 1 93.5 344 ASN A O 1
ATOM 2663 N N . VAL A 1 345 ? 8.703 14.867 9.281 1 94.5 345 VAL A N 1
ATOM 2664 C CA . VAL A 1 345 ? 7.559 14.633 8.406 1 94.5 345 VAL A CA 1
ATOM 2665 C C . VAL A 1 345 ? 7.324 15.859 7.523 1 94.5 345 VAL A C 1
ATOM 2667 O O . VAL A 1 345 ? 7.426 17 7.988 1 94.5 345 VAL A O 1
ATOM 2670 N N . PHE A 1 346 ? 7.16 15.602 6.238 1 95.38 346 PHE A N 1
ATOM 2671 C CA . PHE A 1 346 ? 6.754 16.625 5.277 1 95.38 346 PHE A CA 1
ATOM 2672 C C . PHE A 1 346 ? 5.297 16.438 4.871 1 95.38 346 PHE A C 1
ATOM 2674 O O . PHE A 1 346 ? 4.898 15.352 4.445 1 95.38 346 PHE A O 1
ATOM 2681 N N . GLY A 1 347 ? 4.531 17.438 5.074 1 94.69 347 GLY A N 1
ATOM 2682 C CA . GLY A 1 347 ? 3.131 17.469 4.68 1 94.69 347 GLY A CA 1
ATOM 2683 C C . GLY A 1 347 ? 2.648 18.875 4.336 1 94.69 347 GLY A C 1
ATOM 2684 O O . GLY A 1 347 ? 3.316 19.859 4.652 1 94.69 347 GLY A O 1
ATOM 2685 N N . MET A 1 348 ? 1.563 18.938 3.621 1 92.44 348 MET A N 1
ATOM 2686 C CA . MET A 1 348 ? 0.934 20.203 3.236 1 92.44 348 MET A CA 1
ATOM 2687 C C . MET A 1 348 ? -0.583 20.047 3.17 1 92.44 348 MET A C 1
ATOM 2689 O O . MET A 1 348 ? -1.096 18.953 2.975 1 92.44 348 MET A O 1
ATOM 2693 N N . SER A 1 349 ? -1.207 21.141 3.387 1 93.94 349 SER A N 1
ATOM 2694 C CA . SER A 1 349 ? -2.664 21.172 3.303 1 93.94 349 SER A CA 1
ATOM 2695 C C . SER A 1 349 ? -3.146 20.656 1.947 1 93.94 349 SER A C 1
ATOM 2697 O O . SER A 1 349 ? -4.16 19.969 1.863 1 93.94 349 SER A O 1
ATOM 2699 N N . GLU A 1 350 ? -2.371 20.969 0.899 1 96.44 350 GLU A N 1
ATOM 2700 C CA . GLU A 1 350 ? -2.754 20.641 -0.468 1 96.44 350 GLU A CA 1
ATOM 2701 C C . GLU A 1 350 ? -2.629 19.141 -0.722 1 96.44 350 GLU A C 1
ATOM 2703 O O . GLU A 1 350 ? -3.113 18.625 -1.736 1 96.44 350 GLU A O 1
ATOM 2708 N N . LEU A 1 351 ? -2.008 18.375 0.217 1 96.81 351 LEU A N 1
ATOM 2709 C CA . LEU A 1 351 ? -1.915 16.922 0.101 1 96.81 351 LEU A CA 1
ATOM 2710 C C . LEU A 1 351 ? -2.924 16.234 1.017 1 96.81 351 LEU A C 1
ATOM 2712 O O . LEU A 1 351 ? -3.135 15.031 0.921 1 96.81 351 LEU A O 1
ATOM 2716 N N . GLY A 1 352 ? -3.465 17 1.896 1 95.38 352 GLY A N 1
ATOM 2717 C CA . GLY A 1 352 ? -4.367 16.453 2.896 1 95.38 352 GLY A CA 1
ATOM 2718 C C . GLY A 1 352 ? -3.668 15.586 3.918 1 95.38 352 GLY A C 1
ATOM 2719 O O . GLY A 1 352 ? -4.32 14.867 4.684 1 95.38 352 GLY A O 1
ATOM 2720 N N . GLY A 1 353 ? -2.379 15.562 3.834 1 96.31 353 GLY A N 1
ATOM 2721 C CA . GLY A 1 353 ? -1.636 14.672 4.707 1 96.31 353 GLY A CA 1
ATOM 2722 C C . GLY A 1 353 ? -0.134 14.742 4.504 1 96.31 353 GLY A C 1
ATOM 2723 O O . GLY A 1 353 ? 0.413 15.828 4.285 1 96.31 353 GLY A O 1
ATOM 2724 N N . ILE A 1 354 ? 0.552 13.641 4.688 1 96.94 354 ILE A N 1
ATOM 2725 C CA . ILE A 1 354 ? 2.006 13.57 4.598 1 96.94 354 ILE A CA 1
ATOM 2726 C C . ILE A 1 354 ? 2.414 13.055 3.217 1 96.94 354 ILE A C 1
ATOM 2728 O O . ILE A 1 354 ? 1.607 12.445 2.514 1 96.94 354 ILE A O 1
ATOM 2732 N N . ALA A 1 355 ? 3.672 13.281 2.852 1 97.19 355 ALA A N 1
ATOM 2733 C CA . ALA A 1 355 ? 4.105 12.914 1.505 1 97.19 355 ALA A CA 1
ATOM 2734 C C . ALA A 1 355 ? 5.098 11.758 1.543 1 97.19 355 ALA A C 1
ATOM 2736 O O . ALA A 1 355 ? 5.355 11.117 0.521 1 97.19 355 ALA A O 1
ATOM 2737 N N . PHE A 1 356 ? 5.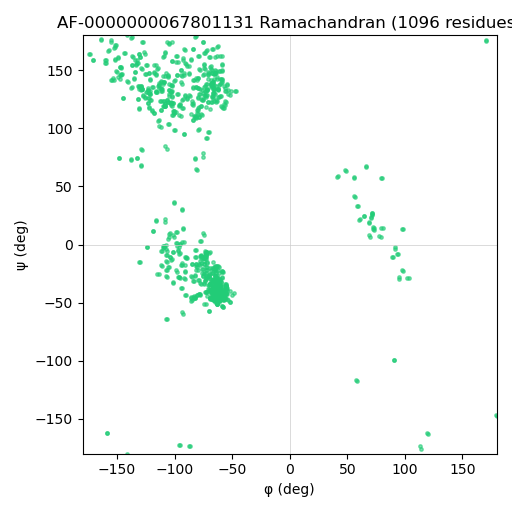723 11.484 2.73 1 96.31 356 PHE A N 1
ATOM 2738 C CA . PHE A 1 356 ? 6.777 10.484 2.828 1 96.31 356 PHE A CA 1
ATOM 2739 C C . PHE A 1 356 ? 6.602 9.633 4.078 1 96.31 356 PHE A C 1
ATOM 2741 O O . PHE A 1 356 ? 5.918 10.039 5.02 1 96.31 356 PHE A O 1
ATOM 2748 N N . HIS A 1 357 ? 7.109 8.461 4.02 1 90.19 357 HIS A N 1
ATOM 2749 C CA . HIS A 1 357 ? 7.172 7.656 5.23 1 90.19 357 HIS A CA 1
ATOM 2750 C C . HIS A 1 357 ? 8.602 7.523 5.73 1 90.19 357 HIS A C 1
ATOM 2752 O O . HIS A 1 357 ? 9.555 7.793 4.992 1 90.19 357 HIS A O 1
ATOM 2758 N N . GLY A 1 358 ? 8.82 7.094 6.957 1 86.44 358 GLY A N 1
ATOM 2759 C CA . GLY A 1 358 ? 10.109 7.137 7.625 1 86.44 358 GLY A CA 1
ATOM 2760 C C . GLY A 1 358 ? 10.828 5.801 7.617 1 86.44 358 GLY A C 1
ATOM 2761 O O . GLY A 1 358 ? 11.422 5.406 8.625 1 86.44 358 GLY A O 1
ATOM 2762 N N . ASP A 1 359 ? 10.672 5.016 6.457 1 83.31 359 ASP A N 1
ATOM 2763 C CA . ASP A 1 359 ? 11.406 3.756 6.375 1 83.31 359 ASP A CA 1
ATOM 2764 C C . ASP A 1 359 ? 12.914 3.998 6.297 1 83.31 359 ASP A C 1
ATOM 2766 O O . ASP A 1 359 ? 13.391 4.688 5.395 1 83.31 359 ASP A O 1
ATOM 2770 N N . ASN A 1 360 ? 13.68 3.359 7.168 1 76 360 ASN A N 1
ATOM 2771 C CA . ASN A 1 360 ? 15.133 3.41 7.129 1 76 360 ASN A CA 1
ATOM 2772 C C . ASN A 1 360 ? 15.641 4.82 6.836 1 76 360 ASN A C 1
ATOM 2774 O O . ASN A 1 360 ? 16.391 5.031 5.883 1 76 360 ASN A O 1
ATOM 2778 N N . ILE A 1 361 ? 15.297 5.676 7.637 1 75.38 361 ILE A N 1
ATOM 2779 C CA . ILE A 1 361 ? 15.438 7.102 7.363 1 75.38 361 ILE A CA 1
ATOM 2780 C C . ILE A 1 361 ? 16.906 7.508 7.5 1 75.38 361 ILE A C 1
ATOM 2782 O O . ILE A 1 361 ? 17.547 7.191 8.5 1 75.38 361 ILE A O 1
ATOM 2786 N N . ALA A 1 362 ? 17.328 8.078 6.434 1 84.5 362 ALA A N 1
ATOM 2787 C CA . ALA A 1 362 ? 18.625 8.766 6.488 1 84.5 362 ALA A CA 1
ATOM 2788 C C . ALA A 1 362 ? 18.531 10.047 7.312 1 84.5 362 ALA A C 1
ATOM 2790 O O . ALA A 1 362 ? 17.5 10.734 7.281 1 84.5 362 ALA A O 1
ATOM 2791 N N . PRO A 1 363 ? 19.609 10.305 8.062 1 87.5 363 PRO A N 1
ATOM 2792 C CA . PRO A 1 363 ? 19.562 11.547 8.844 1 87.5 363 PRO A CA 1
ATOM 2793 C C . PRO A 1 363 ? 19.25 12.773 7.988 1 87.5 363 PRO A C 1
ATOM 2795 O O . PRO A 1 363 ? 19.844 12.961 6.922 1 87.5 363 PRO A O 1
ATOM 2798 N N . GLY A 1 364 ? 18.297 13.5 8.453 1 88.56 364 GLY A N 1
ATOM 2799 C CA . GLY A 1 364 ? 17.938 14.742 7.797 1 88.56 364 GLY A CA 1
ATOM 2800 C C . GLY A 1 364 ? 16.891 14.562 6.707 1 88.56 364 GLY A C 1
ATOM 2801 O O . GLY A 1 364 ? 16.375 15.547 6.18 1 88.56 364 GLY A O 1
ATOM 2802 N N . SER A 1 365 ? 16.594 13.328 6.336 1 93.19 365 SER A N 1
ATOM 2803 C CA . SER A 1 365 ? 15.648 13.055 5.262 1 93.19 365 SER A CA 1
ATOM 2804 C C . SER A 1 365 ? 14.203 13.195 5.738 1 93.19 365 SER A C 1
ATOM 2806 O O . SER A 1 365 ? 13.922 13.031 6.926 1 93.19 365 SER A O 1
ATOM 2808 N N . CYS A 1 366 ? 13.344 13.562 4.797 1 94.88 366 CYS A N 1
ATOM 2809 C CA . CYS A 1 366 ? 11.906 13.562 5.062 1 94.88 366 CYS A CA 1
ATOM 2810 C C . CYS A 1 366 ? 11.328 12.156 4.898 1 94.88 366 CYS A C 1
ATOM 2812 O O . CYS A 1 366 ? 10.18 11.914 5.266 1 94.88 366 CYS A O 1
ATOM 2814 N N . GLY A 1 367 ? 12.133 11.289 4.348 1 94.44 367 GLY A N 1
ATOM 2815 C CA . GLY A 1 367 ? 11.688 9.906 4.246 1 94.44 367 GLY A CA 1
ATOM 2816 C C . GLY A 1 367 ? 11.609 9.406 2.816 1 94.44 367 GLY A C 1
ATOM 2817 O O . GLY A 1 367 ? 12.32 9.914 1.94 1 94.44 367 GLY A O 1
ATOM 2818 N N . LYS A 1 368 ? 10.875 8.305 2.621 1 93.56 368 LYS A N 1
ATOM 2819 C CA . LYS A 1 368 ? 10.742 7.613 1.341 1 93.56 368 LYS A CA 1
ATOM 2820 C C . LYS A 1 368 ? 9.336 7.789 0.771 1 93.56 368 LYS A C 1
ATOM 2822 O O . LYS A 1 368 ? 8.406 8.172 1.492 1 93.56 368 LYS A O 1
ATOM 2827 N N . PRO A 1 369 ? 9.133 7.559 -0.519 1 93.56 369 PRO A N 1
ATOM 2828 C CA . PRO A 1 369 ? 7.84 7.77 -1.177 1 93.56 369 PRO A CA 1
ATOM 2829 C C . PRO A 1 369 ? 6.719 6.938 -0.557 1 93.56 369 PRO A C 1
ATOM 2831 O O . PRO A 1 369 ? 6.941 5.789 -0.163 1 93.56 369 PRO A O 1
ATOM 2834 N N . LEU A 1 370 ? 5.539 7.52 -0.47 1 95.31 370 LEU A N 1
ATOM 2835 C CA . LEU A 1 370 ? 4.309 6.828 -0.097 1 95.31 370 LEU A CA 1
ATOM 2836 C C . LEU A 1 370 ? 3.656 6.184 -1.314 1 95.31 370 LEU A C 1
ATOM 2838 O O . LEU A 1 370 ? 3.855 6.633 -2.445 1 95.31 370 LEU A O 1
ATOM 2842 N N . GLY A 1 371 ? 2.844 5.246 -1.018 1 94.75 371 GLY A N 1
ATOM 2843 C CA . GLY A 1 371 ? 2.201 4.527 -2.107 1 94.75 371 GLY A CA 1
ATOM 2844 C C . GLY A 1 371 ? 1.098 5.324 -2.777 1 94.75 371 GLY A C 1
ATOM 2845 O O . GLY A 1 371 ? 0.643 4.969 -3.867 1 94.75 371 GLY A O 1
ATOM 2846 N N . CYS A 1 372 ? 0.698 6.422 -2.223 1 96.25 372 CYS A N 1
ATOM 2847 C CA . CYS A 1 372 ? -0.458 7.117 -2.777 1 96.25 372 CYS A CA 1
ATOM 2848 C C . CYS A 1 372 ? -0.024 8.258 -3.691 1 96.25 372 CYS A C 1
ATOM 2850 O O . CYS A 1 372 ? -0.863 8.969 -4.25 1 96.25 372 CYS A O 1
ATOM 2852 N N . PHE A 1 373 ? 1.352 8.43 -3.875 1 96.62 373 PHE A N 1
ATOM 2853 C CA . PHE A 1 373 ? 1.805 9.539 -4.711 1 96.62 373 PHE A CA 1
ATOM 2854 C C . PHE A 1 373 ? 2.787 9.047 -5.77 1 96.62 373 PHE A C 1
ATOM 2856 O O . PHE A 1 373 ? 3.422 8.008 -5.602 1 96.62 373 PHE A O 1
ATOM 2863 N N . GLN A 1 374 ? 2.809 9.727 -6.848 1 96.44 374 GLN A N 1
ATOM 2864 C CA . GLN A 1 374 ? 3.926 9.758 -7.785 1 96.44 374 GLN A CA 1
ATOM 2865 C C . GLN A 1 374 ? 4.809 10.977 -7.551 1 96.44 374 GLN A C 1
ATOM 2867 O O . GLN A 1 374 ? 4.32 12.039 -7.16 1 96.44 374 GLN A O 1
ATOM 2872 N N . TYR A 1 375 ? 6.125 10.852 -7.762 1 96.56 375 TYR A N 1
ATOM 2873 C CA . TYR A 1 375 ? 7.086 11.891 -7.402 1 96.56 375 TYR A CA 1
ATOM 2874 C C . TYR A 1 375 ? 7.926 12.297 -8.602 1 96.56 375 TYR A C 1
ATOM 2876 O O . TYR A 1 375 ? 8.414 11.445 -9.352 1 96.56 375 TYR A O 1
ATOM 2884 N N . ARG A 1 376 ? 8.055 13.547 -8.852 1 96.25 376 ARG A N 1
ATOM 2885 C CA . ARG A 1 376 ? 8.984 14.125 -9.82 1 96.25 376 ARG A CA 1
ATOM 2886 C C . ARG A 1 376 ? 9.766 15.273 -9.203 1 96.25 376 ARG A C 1
ATOM 2888 O O . ARG A 1 376 ? 9.242 16.031 -8.391 1 96.25 376 ARG A O 1
ATOM 2895 N N . ILE A 1 377 ? 11.023 15.312 -9.445 1 97.12 377 ILE A N 1
ATOM 2896 C CA . ILE A 1 377 ? 11.844 16.484 -9.148 1 97.12 377 ILE A CA 1
ATOM 2897 C C . ILE A 1 377 ? 12.141 17.25 -10.438 1 97.12 377 ILE A C 1
ATOM 2899 O O . ILE A 1 377 ? 12.711 16.688 -11.375 1 97.12 377 ILE A O 1
ATOM 2903 N N . ILE A 1 378 ? 11.758 18.5 -10.469 1 96.75 378 ILE A N 1
ATOM 2904 C CA . ILE A 1 378 ? 11.797 19.266 -11.703 1 96.75 378 ILE A CA 1
ATOM 2905 C C . ILE A 1 378 ? 12.789 20.422 -11.555 1 96.75 378 ILE A C 1
ATOM 2907 O O . ILE A 1 378 ? 12.758 21.156 -10.562 1 96.75 378 ILE A O 1
ATOM 2911 N N . ASN A 1 379 ? 13.633 20.547 -12.539 1 94.88 379 ASN A N 1
ATOM 2912 C CA . ASN A 1 379 ? 14.492 21.719 -12.594 1 94.88 379 ASN A CA 1
ATOM 2913 C C . ASN A 1 379 ? 13.672 23 -12.766 1 94.88 379 ASN A C 1
ATOM 2915 O O . ASN A 1 379 ? 12.922 23.125 -13.727 1 94.88 379 ASN A O 1
ATOM 2919 N N . VAL A 1 380 ? 13.859 23.891 -11.883 1 89.88 380 VAL A N 1
ATOM 2920 C CA . VAL A 1 380 ? 13.008 25.078 -11.828 1 89.88 380 VAL A CA 1
ATOM 2921 C C . VAL A 1 380 ? 13.289 25.969 -13.047 1 89.88 380 VAL A C 1
ATOM 2923 O O . VAL A 1 380 ? 12.398 26.672 -13.531 1 89.88 380 VAL A O 1
ATOM 2926 N N . GLU A 1 381 ? 14.477 25.938 -13.555 1 87.69 381 GLU A N 1
ATOM 2927 C CA . GLU A 1 381 ? 14.867 26.781 -14.68 1 87.69 381 GLU A CA 1
ATOM 2928 C C . GLU A 1 381 ? 14.492 26.141 -16.016 1 87.69 381 GLU A C 1
ATOM 2930 O O . GLU A 1 381 ? 13.836 26.766 -16.844 1 87.69 381 GLU A O 1
ATOM 2935 N N . THR A 1 382 ? 14.82 24.859 -16.188 1 93.44 382 THR A N 1
ATOM 2936 C CA . THR A 1 382 ? 14.633 24.219 -17.484 1 93.44 382 THR A CA 1
ATOM 2937 C C . THR A 1 382 ? 13.281 23.516 -17.547 1 93.44 382 THR A C 1
ATOM 2939 O O . THR A 1 382 ? 12.82 23.141 -18.625 1 93.44 382 THR A O 1
ATOM 2942 N N . GLN A 1 383 ? 12.711 23.328 -16.391 1 93.44 383 GLN A N 1
ATOM 2943 C CA . GLN A 1 383 ? 11.43 22.641 -16.266 1 93.44 383 GLN A CA 1
ATOM 2944 C C . GLN A 1 383 ? 11.539 21.172 -16.719 1 93.44 383 GLN A C 1
ATOM 2946 O O . GLN A 1 383 ? 10.555 20.578 -17.156 1 93.44 383 GLN A O 1
ATOM 2951 N N . GLU A 1 384 ? 12.75 20.688 -16.625 1 94.31 384 GLU A N 1
ATOM 2952 C CA . GLU A 1 384 ? 13 19.297 -16.984 1 94.31 384 GLU A CA 1
ATOM 2953 C C . GLU A 1 384 ? 13.125 18.422 -15.742 1 94.31 384 GLU A C 1
ATOM 2955 O O . GLU A 1 384 ? 13.5 18.906 -14.672 1 94.31 384 GLU A O 1
ATOM 2960 N N . ASP A 1 385 ? 12.891 17.156 -15.977 1 95.44 385 ASP A N 1
ATOM 2961 C CA . ASP A 1 385 ? 13.031 16.172 -14.898 1 95.44 385 ASP A CA 1
ATOM 2962 C C . ASP A 1 385 ? 14.484 16.031 -14.477 1 95.44 385 ASP A C 1
ATOM 2964 O O . ASP A 1 385 ? 15.391 16.031 -15.312 1 95.44 385 ASP A O 1
ATOM 2968 N N . ILE A 1 386 ? 14.672 15.938 -13.211 1 95.56 386 ILE A N 1
ATOM 2969 C CA . ILE A 1 386 ? 15.977 15.625 -12.641 1 95.56 386 ILE A CA 1
ATOM 2970 C C . ILE A 1 386 ? 16.016 14.164 -12.203 1 95.56 386 ILE A C 1
ATOM 2972 O O . ILE A 1 386 ? 15.289 13.758 -11.297 1 95.56 386 ILE A O 1
ATOM 2976 N N . TYR A 1 387 ? 16.906 13.414 -12.789 1 92.31 387 TYR A N 1
ATOM 2977 C CA . TYR A 1 387 ? 16.984 11.992 -12.492 1 92.31 387 TYR A CA 1
ATOM 2978 C C . TYR A 1 387 ? 18.219 11.688 -11.641 1 92.31 387 TYR A C 1
ATOM 2980 O O . TYR A 1 387 ? 18.281 10.664 -10.969 1 92.31 387 TYR A O 1
ATOM 2988 N N . GLU A 1 388 ? 19.172 12.547 -11.688 1 92.94 388 GLU A N 1
ATOM 2989 C CA . GLU A 1 388 ? 20.422 12.336 -10.961 1 92.94 388 GLU A CA 1
ATOM 2990 C C . GLU A 1 388 ? 20.234 12.516 -9.461 1 92.94 388 GLU A C 1
ATOM 2992 O O . GLU A 1 388 ? 19.516 13.422 -9.023 1 92.94 388 GLU A O 1
ATOM 2997 N N . PRO A 1 389 ? 20.859 11.625 -8.672 1 93.75 389 PRO A N 1
ATOM 2998 C CA . PRO A 1 389 ? 20.797 11.82 -7.223 1 93.75 389 PRO A CA 1
ATOM 2999 C C . PRO A 1 389 ? 21.516 13.086 -6.766 1 93.75 389 PRO A C 1
ATOM 3001 O O . PRO A 1 389 ? 22.484 13.516 -7.406 1 93.75 389 PRO A O 1
ATOM 3004 N N . ASN A 1 390 ? 20.969 13.656 -5.727 1 95.25 390 ASN A N 1
ATOM 3005 C CA . ASN A 1 390 ? 21.594 14.758 -5.012 1 95.25 390 ASN A CA 1
ATOM 3006 C C . ASN A 1 390 ? 21.594 16.047 -5.836 1 95.25 390 ASN A C 1
ATOM 3008 O O . ASN A 1 390 ? 22.484 16.891 -5.699 1 95.25 390 ASN A O 1
ATOM 3012 N N . VAL A 1 391 ? 20.703 16.156 -6.754 1 94.5 391 VAL A N 1
ATOM 3013 C CA . VAL A 1 391 ? 20.484 17.391 -7.512 1 94.5 391 VAL A CA 1
ATOM 3014 C C . VAL A 1 391 ? 19.156 18.016 -7.109 1 94.5 391 VAL A C 1
ATOM 3016 O O . VAL A 1 391 ? 18.094 17.375 -7.254 1 94.5 391 VAL A O 1
ATOM 3019 N N . PRO A 1 392 ? 19.188 19.203 -6.598 1 94.25 392 PRO A N 1
ATOM 3020 C CA . PRO A 1 392 ? 17.969 19.828 -6.098 1 94.25 392 PRO A CA 1
ATOM 3021 C C . PRO A 1 392 ? 17.047 20.312 -7.223 1 94.25 392 PRO A C 1
ATOM 3023 O O . PRO A 1 392 ? 17.531 20.719 -8.281 1 94.25 392 PRO A O 1
ATOM 3026 N N . GLY A 1 393 ? 15.797 20.266 -7.047 1 96.38 393 GLY A N 1
ATOM 3027 C CA . GLY A 1 393 ? 14.727 20.781 -7.887 1 96.38 393 GLY A CA 1
ATOM 3028 C C . GLY A 1 393 ? 13.391 20.875 -7.172 1 96.38 393 GLY A C 1
ATOM 3029 O O . GLY A 1 393 ? 13.305 20.594 -5.973 1 96.38 393 GLY A O 1
ATOM 3030 N N . GLU A 1 394 ? 12.375 21.391 -7.832 1 97.25 394 GLU A N 1
ATOM 3031 C CA . GLU A 1 394 ? 11.047 21.469 -7.23 1 97.25 394 GLU A CA 1
ATOM 3032 C C . GLU A 1 394 ? 10.383 20.109 -7.168 1 97.25 394 GLU A C 1
ATOM 3034 O O . GLU A 1 394 ? 10.383 19.359 -8.156 1 97.25 394 GLU A O 1
ATOM 3039 N N . LEU A 1 395 ? 9.828 19.734 -6.059 1 97.81 395 LEU A N 1
ATOM 3040 C CA . LEU A 1 395 ? 9.094 18.484 -5.902 1 97.81 395 LEU A CA 1
ATOM 3041 C C . LEU A 1 395 ? 7.68 18.609 -6.469 1 97.81 395 LEU A C 1
ATOM 3043 O O . LEU A 1 395 ? 6.914 19.484 -6.051 1 97.81 395 LEU A O 1
ATOM 3047 N N . TRP A 1 396 ? 7.363 17.844 -7.473 1 97.81 396 TRP A N 1
ATOM 3048 C CA . TRP A 1 396 ? 6.004 17.703 -7.984 1 97.81 396 TRP A CA 1
ATOM 3049 C C . TRP A 1 396 ? 5.383 16.391 -7.531 1 97.81 396 TRP A C 1
ATOM 3051 O O . TRP A 1 396 ? 6.059 15.359 -7.488 1 97.81 396 TRP A O 1
ATOM 3061 N N . LEU A 1 397 ? 4.18 16.438 -7.148 1 97.88 397 LEU A N 1
ATOM 3062 C CA . LEU A 1 397 ? 3.473 15.242 -6.684 1 97.88 397 LEU A CA 1
ATOM 3063 C C . LEU A 1 397 ? 2.18 15.039 -7.469 1 97.88 397 LEU A C 1
ATOM 3065 O O . LEU A 1 397 ? 1.546 16.016 -7.895 1 97.88 397 LEU A O 1
ATOM 3069 N N . LYS A 1 398 ? 1.818 13.844 -7.68 1 97.25 398 LYS A N 1
ATOM 3070 C CA . LYS A 1 398 ? 0.551 13.453 -8.289 1 97.25 398 LYS A CA 1
ATOM 3071 C C . LYS A 1 398 ? -0.072 12.266 -7.555 1 97.25 398 LYS A C 1
ATOM 3073 O O . LYS A 1 398 ? 0.629 11.328 -7.168 1 97.25 398 LYS A O 1
ATOM 3078 N N . GLY A 1 399 ? -1.334 12.297 -7.281 1 96.56 399 GLY A N 1
ATOM 3079 C CA . GLY A 1 399 ? -2.023 11.219 -6.59 1 96.56 399 GLY A CA 1
ATOM 3080 C C . GLY A 1 399 ? -3.436 11.586 -6.172 1 96.56 399 GLY A C 1
ATOM 3081 O O . GLY A 1 399 ? -3.848 12.742 -6.305 1 96.56 399 GLY A O 1
ATOM 3082 N N . PRO A 1 400 ? -4.113 10.68 -5.648 1 95.31 400 PRO A N 1
ATOM 3083 C CA . PRO A 1 400 ? -5.531 10.867 -5.344 1 95.31 400 PRO A CA 1
ATOM 3084 C C . PRO A 1 400 ? -5.758 11.742 -4.113 1 95.31 400 PRO A C 1
ATOM 3086 O O . PRO A 1 400 ? -6.887 12.18 -3.859 1 95.31 400 PRO A O 1
ATOM 3089 N N . SER A 1 401 ? -4.727 12.023 -3.354 1 95.25 401 SER A N 1
ATOM 3090 C CA . SER A 1 401 ? -4.895 12.797 -2.129 1 95.25 401 SER A CA 1
ATOM 3091 C C . SER A 1 401 ? -4.605 14.273 -2.371 1 95.25 401 SER A C 1
ATOM 3093 O O . SER A 1 401 ? -4.809 15.109 -1.482 1 95.25 401 SER A O 1
ATOM 3095 N N . VAL A 1 402 ? -4.098 14.602 -3.574 1 97.81 402 VAL A N 1
ATOM 3096 C CA . VAL A 1 402 ? -3.871 16.016 -3.898 1 97.81 402 VAL A CA 1
ATOM 3097 C C . VAL A 1 402 ? -5.195 16.766 -3.891 1 97.81 402 VAL A C 1
ATOM 3099 O O . VAL A 1 402 ? -6.191 16.297 -4.441 1 97.81 402 VAL A O 1
ATOM 3102 N N . PHE A 1 403 ? -5.25 17.875 -3.295 1 97.88 403 PHE A N 1
ATOM 3103 C CA . PHE A 1 403 ? -6.477 18.641 -3.053 1 97.88 403 PHE A CA 1
ATOM 3104 C C . PHE A 1 403 ? -7.168 18.984 -4.367 1 97.88 403 PHE A C 1
ATOM 3106 O O . PHE A 1 403 ? -6.57 18.859 -5.438 1 97.88 403 PHE A O 1
ATOM 3113 N N . LYS A 1 404 ? -8.422 19.344 -4.305 1 97.62 404 LYS A N 1
ATOM 3114 C CA . LYS A 1 404 ? -9.281 19.578 -5.465 1 97.62 404 LYS A CA 1
ATOM 3115 C C . LYS A 1 404 ? -8.93 20.891 -6.141 1 97.62 404 LYS A C 1
ATOM 3117 O O . LYS A 1 404 ? -8.703 20.938 -7.352 1 97.62 404 LYS A O 1
ATOM 3122 N N . GLU A 1 405 ? -8.875 21.938 -5.348 1 97.25 405 GLU A N 1
ATOM 3123 C CA . GLU A 1 405 ? -8.688 23.297 -5.832 1 97.25 405 GLU A CA 1
ATOM 3124 C C . GLU A 1 405 ? -8.516 24.266 -4.672 1 97.25 405 GLU A C 1
ATOM 3126 O O . GLU A 1 405 ? -8.727 23.906 -3.512 1 97.25 405 GLU A O 1
ATOM 3131 N N . TYR A 1 406 ? -8.016 25.438 -5.027 1 95.94 406 TYR A N 1
ATOM 3132 C CA . TYR A 1 406 ? -8.211 26.547 -4.094 1 95.94 406 TYR A CA 1
ATOM 3133 C C . TYR A 1 406 ? -9.633 27.078 -4.18 1 95.94 406 TYR A C 1
ATOM 3135 O O . TYR A 1 406 ? -10.078 27.531 -5.242 1 95.94 406 TYR A O 1
ATOM 3143 N N . TYR A 1 407 ? -10.344 27.016 -3.084 1 96.62 407 TYR A N 1
ATOM 3144 C CA . TYR A 1 407 ? -11.781 27.25 -3.023 1 96.62 407 TYR A CA 1
ATOM 3145 C C . TYR A 1 407 ? -12.125 28.641 -3.561 1 96.62 407 TYR A C 1
ATOM 3147 O O . TYR A 1 407 ? -11.633 29.641 -3.055 1 96.62 407 TYR A O 1
ATOM 3155 N N . ASN A 1 408 ? -12.914 28.703 -4.66 1 94.88 408 ASN A N 1
ATOM 3156 C CA . ASN A 1 408 ? -13.367 29.938 -5.312 1 94.88 408 ASN A CA 1
ATOM 3157 C C . ASN A 1 408 ? -12.195 30.797 -5.766 1 94.88 408 ASN A C 1
ATOM 3159 O O . ASN A 1 408 ? -12.242 32.031 -5.656 1 94.88 408 ASN A O 1
ATOM 3163 N N . ASN A 1 409 ? -11.125 30.219 -6.152 1 93.94 409 ASN A N 1
ATOM 3164 C CA . ASN A 1 409 ? -9.938 30.875 -6.676 1 93.94 409 ASN A CA 1
ATOM 3165 C C . ASN A 1 409 ? -9.359 30.125 -7.875 1 93.94 409 ASN A C 1
ATOM 3167 O O . ASN A 1 409 ? -8.305 29.516 -7.773 1 93.94 409 ASN A O 1
ATOM 3171 N N . PRO A 1 410 ? -10 30.219 -8.984 1 94.88 410 PRO A N 1
ATOM 3172 C CA . PRO A 1 410 ? -9.594 29.453 -10.172 1 94.88 410 PRO A CA 1
ATOM 3173 C C . PRO A 1 410 ? -8.188 29.812 -10.641 1 94.88 410 PRO A C 1
ATOM 3175 O O . PRO A 1 410 ? -7.453 28.953 -11.133 1 94.88 410 PRO A O 1
ATOM 3178 N N . GLU A 1 411 ? -7.832 31.062 -10.516 1 92.94 411 GLU A N 1
ATOM 3179 C CA . GLU A 1 411 ? -6.512 31.5 -10.977 1 92.94 411 GLU A CA 1
ATOM 3180 C C . GLU A 1 411 ? -5.402 30.812 -10.18 1 92.94 411 GLU A C 1
ATOM 3182 O O . GLU A 1 411 ? -4.477 30.25 -10.766 1 92.94 411 GLU A O 1
ATOM 3187 N N . ALA A 1 412 ? -5.5 30.875 -8.875 1 91.31 412 ALA A N 1
ATOM 3188 C CA . ALA A 1 412 ? -4.508 30.219 -8.023 1 91.31 412 ALA A CA 1
ATOM 3189 C C . ALA A 1 412 ? -4.488 28.719 -8.25 1 91.31 412 ALA A C 1
ATOM 3191 O O . ALA A 1 412 ? -3.432 28.078 -8.188 1 91.31 412 ALA A O 1
ATOM 3192 N N . THR A 1 413 ? -5.621 28.141 -8.547 1 95.62 413 THR A N 1
ATOM 3193 C CA . THR A 1 413 ? -5.73 26.703 -8.805 1 95.62 413 THR A CA 1
ATOM 3194 C C . THR A 1 413 ? -4.98 26.328 -10.078 1 95.62 413 THR A C 1
ATOM 3196 O O . THR A 1 413 ? -4.207 25.359 -10.086 1 95.62 413 THR A O 1
ATOM 3199 N N . GLU A 1 414 ? -5.188 27.062 -11.117 1 95.06 414 GLU A N 1
ATOM 3200 C CA . GLU A 1 414 ? -4.551 26.781 -12.398 1 95.06 414 GLU A CA 1
ATOM 3201 C C . GLU A 1 414 ? -3.031 26.922 -12.297 1 95.06 414 GLU A C 1
ATOM 3203 O O . GLU A 1 414 ? -2.293 26.125 -12.891 1 95.06 414 GLU A O 1
ATOM 3208 N N . GLU A 1 415 ? -2.615 27.859 -11.547 1 92.62 415 GLU A N 1
ATOM 3209 C CA . GLU A 1 415 ? -1.188 28.141 -11.414 1 92.62 415 GLU A CA 1
ATOM 3210 C C . GLU A 1 415 ? -0.473 27.031 -10.648 1 92.62 415 GLU A C 1
ATOM 3212 O O . GLU A 1 415 ? 0.722 26.797 -10.844 1 92.62 415 GLU A O 1
ATOM 3217 N N . THR A 1 416 ? -1.149 26.375 -9.836 1 94.31 416 THR A N 1
ATOM 3218 C CA . THR A 1 416 ? -0.52 25.422 -8.922 1 94.31 416 THR A CA 1
ATOM 3219 C C . THR A 1 416 ? -0.341 24.062 -9.602 1 94.31 416 THR A C 1
ATOM 3221 O O . THR A 1 416 ? 0.475 23.25 -9.164 1 94.31 416 THR A O 1
ATOM 3224 N N . PHE A 1 417 ? -0.991 23.766 -10.672 1 97 417 PHE A N 1
ATOM 3225 C CA . PHE A 1 417 ? -0.917 22.469 -11.336 1 97 417 PHE A CA 1
ATOM 3226 C C . PHE A 1 417 ? -0.186 22.578 -12.664 1 97 417 PHE A C 1
ATOM 3228 O O . PHE A 1 417 ? -0.346 23.578 -13.383 1 97 417 PHE A O 1
ATOM 3235 N N . ALA A 1 418 ? 0.625 21.641 -12.93 1 96.31 418 ALA A N 1
ATOM 3236 C CA . ALA A 1 418 ? 1.257 21.484 -14.234 1 96.31 418 ALA A CA 1
ATOM 3237 C C . ALA A 1 418 ? 0.477 20.5 -15.109 1 96.31 418 ALA A C 1
ATOM 3239 O O . ALA A 1 418 ? -0.654 20.125 -14.781 1 96.31 418 ALA A O 1
ATOM 3240 N N . GLU A 1 419 ? 1.065 20.172 -16.281 1 92.69 419 GLU A N 1
ATOM 3241 C CA . GLU A 1 419 ? 0.445 19.234 -17.219 1 92.69 419 GLU A CA 1
ATOM 3242 C C . GLU A 1 419 ? 0.123 17.906 -16.531 1 92.69 419 GLU A C 1
ATOM 3244 O O . GLU A 1 419 ? 0.887 17.438 -15.688 1 92.69 419 GLU A O 1
ATOM 3249 N N . ASP A 1 420 ? -1.032 17.359 -16.812 1 92.62 420 ASP A N 1
ATOM 3250 C CA . ASP A 1 420 ? -1.496 16.078 -16.297 1 92.62 420 ASP A CA 1
ATOM 3251 C C . ASP A 1 420 ? -1.773 16.172 -14.789 1 92.62 420 ASP A C 1
ATOM 3253 O O . ASP A 1 420 ? -1.621 15.188 -14.07 1 92.62 420 ASP A O 1
ATOM 3257 N N . ARG A 1 421 ? -1.948 17.406 -14.273 1 94.75 421 ARG A N 1
ATOM 3258 C CA . ARG A 1 421 ? -2.385 17.703 -12.914 1 94.75 421 ARG A CA 1
ATOM 3259 C C . ARG A 1 421 ? -1.293 17.375 -11.898 1 94.75 421 ARG A C 1
ATOM 3261 O O . ARG A 1 421 ? -1.585 16.953 -10.781 1 94.75 421 ARG A O 1
ATOM 3268 N N . TRP A 1 422 ? -0.046 17.406 -12.391 1 97.62 422 TRP A N 1
ATOM 3269 C CA . TRP A 1 422 ? 1.044 17.375 -11.422 1 97.62 422 TRP A CA 1
ATOM 3270 C C . TRP A 1 422 ? 0.988 18.594 -10.5 1 97.62 422 TRP A C 1
ATOM 3272 O O . TRP A 1 422 ? 0.911 19.734 -10.961 1 97.62 422 TRP A O 1
ATOM 3282 N N . PHE A 1 423 ? 0.993 18.344 -9.25 1 98.12 423 PHE A N 1
ATOM 3283 C CA . PHE A 1 423 ? 0.948 19.406 -8.258 1 98.12 423 PHE A CA 1
ATOM 3284 C C . PHE A 1 423 ? 2.346 19.953 -7.984 1 98.12 423 PHE A C 1
ATOM 3286 O O . PHE A 1 423 ? 3.238 19.203 -7.574 1 98.12 423 PHE A O 1
ATOM 3293 N N . LYS A 1 424 ? 2.498 21.297 -8.219 1 97.56 424 LYS A N 1
ATOM 3294 C CA . LYS A 1 424 ? 3.738 22 -7.898 1 97.56 424 LYS A CA 1
ATOM 3295 C C . LYS A 1 424 ? 3.777 22.406 -6.43 1 97.56 424 LYS A C 1
ATOM 3297 O O . LYS A 1 424 ? 3.045 23.297 -6.004 1 97.56 424 LYS A O 1
ATOM 3302 N N . THR A 1 425 ? 4.664 21.75 -5.641 1 96.31 425 THR A N 1
ATOM 3303 C CA . THR A 1 425 ? 4.637 21.938 -4.195 1 96.31 425 THR A CA 1
ATOM 3304 C C . THR A 1 425 ? 5.184 23.312 -3.83 1 96.31 425 THR A C 1
ATOM 3306 O O . THR A 1 425 ? 4.879 23.844 -2.76 1 96.31 425 THR A O 1
ATOM 3309 N N . GLY A 1 426 ? 6.031 23.859 -4.723 1 94.06 426 GLY A N 1
ATOM 3310 C CA . GLY A 1 426 ? 6.73 25.094 -4.387 1 94.06 426 GLY A CA 1
ATOM 3311 C C . GLY A 1 426 ? 7.91 24.875 -3.459 1 94.06 426 GLY A C 1
ATOM 3312 O O . GLY A 1 426 ? 8.523 25.828 -2.994 1 94.06 426 GLY A O 1
ATOM 3313 N N . ASP A 1 427 ? 8.266 23.609 -3.176 1 94.5 427 ASP A N 1
ATOM 3314 C CA . ASP A 1 427 ? 9.367 23.266 -2.281 1 94.5 427 ASP A CA 1
ATOM 3315 C C . ASP A 1 427 ? 10.492 22.562 -3.043 1 94.5 427 ASP A C 1
ATOM 3317 O O . ASP A 1 427 ? 10.242 21.719 -3.9 1 94.5 427 ASP A O 1
ATOM 3321 N N . THR A 1 428 ? 11.719 22.953 -2.748 1 95 428 THR A N 1
ATOM 3322 C CA . THR A 1 428 ? 12.891 22.344 -3.371 1 95 428 THR A CA 1
ATOM 3323 C C . THR A 1 428 ? 13.336 21.109 -2.602 1 95 428 THR A C 1
ATOM 3325 O O . THR A 1 428 ? 13.484 21.141 -1.38 1 95 428 THR A O 1
ATOM 3328 N N . PHE A 1 429 ? 13.484 20 -3.35 1 96.88 429 PHE A N 1
ATOM 3329 C CA . PHE A 1 429 ? 13.93 18.734 -2.803 1 96.88 429 PHE A CA 1
ATOM 3330 C C . PHE A 1 429 ? 15.047 18.125 -3.654 1 96.88 429 PHE A C 1
ATOM 3332 O O . PHE A 1 429 ? 15.227 18.516 -4.812 1 96.88 429 PHE A O 1
ATOM 3339 N N . TYR A 1 430 ? 15.797 17.328 -3.074 1 95.88 430 TYR A N 1
ATOM 3340 C CA . TYR A 1 430 ? 16.578 16.344 -3.809 1 95.88 430 TYR A CA 1
ATOM 3341 C C . TYR A 1 430 ? 16.406 14.953 -3.209 1 95.88 430 TYR A C 1
ATOM 3343 O O . TYR A 1 430 ? 15.852 14.805 -2.119 1 95.88 430 TYR A O 1
ATOM 3351 N N . ARG A 1 431 ? 16.734 13.891 -3.945 1 94.88 431 ARG A N 1
ATOM 3352 C CA . ARG A 1 431 ? 16.766 12.523 -3.438 1 94.88 431 ARG A CA 1
ATOM 3353 C C . ARG A 1 431 ? 18.172 11.938 -3.533 1 94.88 431 ARG A C 1
ATOM 3355 O O . ARG A 1 431 ? 18.953 12.305 -4.422 1 94.88 431 ARG A O 1
ATOM 3362 N N . ASP A 1 432 ? 18.5 11.07 -2.596 1 93.44 432 ASP A N 1
ATOM 3363 C CA . ASP A 1 432 ? 19.797 10.406 -2.68 1 93.44 432 ASP A CA 1
ATOM 3364 C C . ASP A 1 432 ? 19.719 9.141 -3.525 1 93.44 432 ASP A C 1
ATOM 3366 O O . ASP A 1 432 ? 18.719 8.898 -4.199 1 93.44 432 ASP A O 1
ATOM 3370 N N . GLU A 1 433 ? 20.781 8.367 -3.582 1 88.88 433 GLU A N 1
ATOM 3371 C CA . GLU A 1 433 ? 20.891 7.16 -4.402 1 88.88 433 GLU A CA 1
ATOM 3372 C C . GLU A 1 433 ? 19.891 6.098 -3.939 1 88.88 433 GLU A C 1
ATOM 3374 O O . GLU A 1 433 ? 19.5 5.223 -4.715 1 88.88 433 GLU A O 1
ATOM 3379 N N . ASN A 1 434 ? 19.469 6.23 -2.682 1 86.75 434 ASN A N 1
ATOM 3380 C CA . ASN A 1 434 ? 18.578 5.234 -2.102 1 86.75 434 ASN A CA 1
ATOM 3381 C C . ASN A 1 434 ? 17.141 5.746 -2.02 1 86.75 434 ASN A C 1
ATOM 3383 O O . ASN A 1 434 ? 16.328 5.188 -1.292 1 86.75 434 ASN A O 1
ATOM 3387 N N . TRP A 1 435 ? 16.891 6.91 -2.66 1 89.81 435 TRP A N 1
ATOM 3388 C CA . TRP A 1 435 ? 15.562 7.496 -2.814 1 89.81 435 TRP A CA 1
ATOM 3389 C C . TRP A 1 435 ? 15.047 8.039 -1.485 1 89.81 435 TRP A C 1
ATOM 3391 O O . TRP A 1 435 ? 13.852 7.945 -1.192 1 89.81 435 TRP A O 1
ATOM 3401 N N . ASN A 1 436 ? 15.953 8.398 -0.642 1 93.19 436 ASN A N 1
ATOM 3402 C CA . ASN A 1 436 ? 15.594 9.281 0.461 1 93.19 436 ASN A CA 1
ATOM 3403 C C . ASN A 1 436 ? 15.438 10.727 -0.005 1 93.19 436 ASN A C 1
ATOM 3405 O O . ASN A 1 436 ? 16.312 11.258 -0.686 1 93.19 436 ASN A O 1
ATOM 3409 N N . PHE A 1 437 ? 14.383 11.359 0.403 1 96.25 437 PHE A N 1
ATOM 3410 C CA . PHE A 1 437 ? 14.117 12.719 -0.048 1 96.25 437 PHE A CA 1
ATOM 3411 C C . PHE A 1 437 ? 14.492 13.734 1.03 1 96.25 437 PHE A C 1
ATOM 3413 O O . PHE A 1 437 ? 14.227 13.508 2.213 1 96.25 437 PHE A O 1
ATOM 3420 N N . PHE A 1 438 ? 15.102 14.773 0.633 1 94.88 438 PHE A N 1
ATOM 3421 C CA . PHE A 1 438 ? 15.586 15.805 1.534 1 94.88 438 PHE A CA 1
ATOM 3422 C C . PHE A 1 438 ? 15 17.172 1.163 1 94.88 438 PHE A C 1
ATOM 3424 O O . PHE A 1 438 ? 15.07 17.578 0.004 1 94.88 438 PHE A O 1
ATOM 3431 N N . PHE A 1 439 ? 14.422 17.766 2.137 1 94.62 439 PHE A N 1
ATOM 3432 C CA . PHE A 1 439 ? 13.914 19.125 1.958 1 94.62 439 PHE A CA 1
ATOM 3433 C C . PHE A 1 439 ? 15.062 20.141 1.93 1 94.62 439 PHE A C 1
ATOM 3435 O O . PHE A 1 439 ? 15.984 20.047 2.742 1 94.62 439 PHE A O 1
ATOM 3442 N N . VAL A 1 440 ? 14.977 21.062 0.978 1 91.31 440 VAL A N 1
ATOM 3443 C CA . VAL A 1 440 ? 16.016 22.094 0.864 1 91.31 440 VAL A CA 1
ATOM 3444 C C . VAL A 1 440 ? 15.469 23.438 1.345 1 91.31 440 VAL A C 1
ATOM 3446 O O . VAL A 1 440 ? 15.953 24 2.33 1 91.31 440 VAL A O 1
ATOM 3449 N N . GLU A 1 441 ? 14.484 23.953 0.656 1 88.25 441 GLU A N 1
ATOM 3450 C CA . GLU A 1 441 ? 13.898 25.266 0.953 1 88.25 441 GLU A CA 1
ATOM 3451 C C . GLU A 1 441 ? 12.641 25.5 0.125 1 88.25 441 GLU A C 1
ATOM 3453 O O . GLU A 1 441 ? 12.438 24.859 -0.906 1 88.25 441 G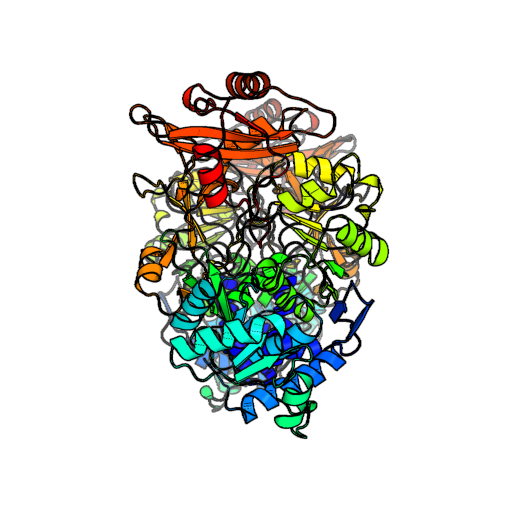LU A O 1
ATOM 3458 N N . ARG A 1 442 ? 11.836 26.406 0.631 1 89.81 442 ARG A N 1
ATOM 3459 C CA . ARG A 1 442 ? 10.773 26.922 -0.226 1 89.81 442 ARG A CA 1
ATOM 3460 C C . ARG A 1 442 ? 11.344 27.75 -1.373 1 89.81 442 ARG A C 1
ATOM 3462 O O . ARG A 1 442 ? 12.242 28.562 -1.168 1 89.81 442 ARG A O 1
ATOM 3469 N N . ILE A 1 443 ? 10.852 27.547 -2.494 1 87.81 443 ILE A N 1
ATOM 3470 C CA . ILE A 1 443 ? 11.367 28.219 -3.678 1 87.81 443 ILE A CA 1
ATOM 3471 C C . ILE A 1 443 ? 11.289 29.734 -3.486 1 87.81 443 ILE A C 1
ATOM 3473 O O . ILE A 1 443 ? 12.242 30.453 -3.795 1 87.81 443 ILE A O 1
ATOM 3477 N N . LYS A 1 444 ? 10.211 30.172 -2.916 1 81 444 LYS A N 1
ATOM 3478 C CA . LYS A 1 444 ? 9.984 31.609 -2.758 1 81 444 LYS A CA 1
ATOM 3479 C C . LYS A 1 444 ? 10.914 32.188 -1.695 1 81 444 LYS A C 1
ATOM 3481 O O . LYS A 1 444 ? 11.07 33.406 -1.608 1 81 444 LYS A O 1
ATOM 3486 N N . LEU A 1 445 ? 11.516 31.438 -0.892 1 80.94 445 LEU A N 1
ATOM 3487 C CA . LEU A 1 445 ? 12.367 31.906 0.194 1 80.94 445 LEU A CA 1
ATOM 3488 C C . LEU A 1 445 ? 13.844 31.781 -0.178 1 80.94 445 LEU A C 1
ATOM 3490 O O . LEU A 1 445 ? 14.719 32.25 0.566 1 80.94 445 LEU A O 1
ATOM 3494 N N . LEU A 1 446 ? 14.07 31.188 -1.29 1 83.62 446 LEU A N 1
ATOM 3495 C CA . LEU A 1 446 ? 15.453 31.078 -1.745 1 83.62 446 LEU A CA 1
ATOM 3496 C C . LEU A 1 446 ? 16.047 32.469 -1.99 1 83.62 446 LEU A C 1
ATOM 3498 O O . LEU A 1 446 ? 15.367 33.344 -2.535 1 83.62 446 LEU A O 1
ATOM 3502 N N . LEU A 1 447 ? 17.25 32.656 -1.496 1 86.06 447 LEU A N 1
ATOM 3503 C CA . LEU A 1 447 ? 17.953 33.906 -1.722 1 86.06 447 LEU A CA 1
ATOM 3504 C C . LEU A 1 447 ? 18.828 33.844 -2.971 1 86.06 447 LEU A C 1
ATOM 3506 O O . LEU A 1 447 ? 19.266 32.75 -3.357 1 86.06 447 LEU A O 1
ATOM 3510 N N . LYS A 1 448 ? 18.938 34.938 -3.65 1 86.88 448 LYS A N 1
ATOM 3511 C CA . LYS A 1 448 ? 19.828 35.031 -4.805 1 86.88 448 LYS A CA 1
ATOM 3512 C C . LYS A 1 448 ? 20.984 36 -4.531 1 86.88 448 LYS A C 1
ATOM 3514 O O . LYS A 1 448 ? 20.766 37.188 -4.375 1 86.88 448 LYS A O 1
ATOM 3519 N N . TYR A 1 449 ? 22.156 35.531 -4.332 1 88.38 449 TYR A N 1
ATOM 3520 C CA . TYR A 1 449 ? 23.375 36.312 -4.219 1 88.38 449 TYR A CA 1
ATOM 3521 C C . TYR A 1 449 ? 24.219 36.188 -5.488 1 88.38 449 TYR A C 1
ATOM 3523 O O . TYR A 1 449 ? 24.875 35.188 -5.719 1 88.38 449 TYR A O 1
ATOM 3531 N N . LYS A 1 450 ? 24.172 37.219 -6.27 1 83.44 450 LYS A N 1
ATOM 3532 C CA . LYS A 1 450 ? 24.812 37.156 -7.586 1 83.44 450 LYS A CA 1
ATOM 3533 C C . LYS A 1 450 ? 24.234 36.031 -8.43 1 83.44 450 LYS A C 1
ATOM 3535 O O . LYS A 1 450 ? 23.031 35.938 -8.609 1 83.44 450 LYS A O 1
ATOM 3540 N N . SER A 1 451 ? 25.016 35.062 -8.805 1 77.62 451 SER A N 1
ATOM 3541 C CA . SER A 1 451 ? 24.531 33.969 -9.641 1 77.62 451 SER A CA 1
ATOM 3542 C C . SER A 1 451 ? 24.234 32.719 -8.82 1 77.62 451 SER A C 1
ATOM 3544 O O . SER A 1 451 ? 23.906 31.656 -9.367 1 77.62 451 SER A O 1
ATOM 3546 N N . TYR A 1 452 ? 24.344 32.938 -7.441 1 82.31 452 TYR A N 1
ATOM 3547 C CA . TYR A 1 452 ? 24.203 31.766 -6.582 1 82.31 452 TYR A CA 1
ATOM 3548 C C . TYR A 1 452 ? 22.828 31.766 -5.902 1 82.31 452 TYR A C 1
ATOM 3550 O O . TYR A 1 452 ? 22.359 32.812 -5.449 1 82.31 452 TYR A O 1
ATOM 3558 N N . GLN A 1 453 ? 22.219 30.641 -5.957 1 82.75 453 GLN A N 1
ATOM 3559 C CA . GLN A 1 453 ? 21.031 30.438 -5.145 1 82.75 453 GLN A CA 1
ATOM 3560 C C . GLN A 1 453 ? 21.391 29.891 -3.764 1 82.75 453 GLN A C 1
ATOM 3562 O O . GLN A 1 453 ? 22.141 28.922 -3.646 1 82.75 453 GLN A O 1
ATOM 3567 N N . ILE A 1 454 ? 20.875 30.656 -2.725 1 86.06 454 ILE A N 1
ATOM 3568 C CA . ILE A 1 454 ? 21.25 30.328 -1.354 1 86.06 454 ILE A CA 1
ATOM 3569 C C . ILE A 1 454 ? 20.016 29.891 -0.57 1 86.06 454 ILE A C 1
ATOM 3571 O O . ILE A 1 454 ? 18.984 30.562 -0.602 1 86.06 454 ILE A O 1
ATOM 3575 N N . SER A 1 455 ? 20.156 28.797 0.096 1 85.69 455 SER A N 1
ATOM 3576 C CA . SER A 1 455 ? 19.094 28.312 0.964 1 85.69 455 SER A CA 1
ATOM 3577 C C . SER A 1 455 ? 19.281 28.797 2.398 1 85.69 455 SER A C 1
ATOM 3579 O O . SER A 1 455 ? 20.234 28.391 3.074 1 85.69 455 SER A O 1
ATOM 3581 N N . PRO A 1 456 ? 18.312 29.578 2.855 1 88.88 456 PRO A N 1
ATOM 3582 C CA . PRO A 1 456 ? 18.359 29.969 4.266 1 88.88 456 PRO A CA 1
ATOM 3583 C C . PRO A 1 456 ? 18.422 28.781 5.211 1 88.88 456 PRO A C 1
ATOM 3585 O O . PRO A 1 456 ? 19.141 28.812 6.207 1 88.88 456 PRO A O 1
ATOM 3588 N N . VAL A 1 457 ? 17.797 27.734 4.891 1 85.06 457 VAL A N 1
ATOM 3589 C CA . VAL A 1 457 ? 17.734 26.531 5.723 1 85.06 457 VAL A CA 1
ATOM 3590 C C . VAL A 1 457 ? 19.141 25.938 5.871 1 85.06 457 VAL A C 1
ATOM 3592 O O . VAL A 1 457 ? 19.516 25.484 6.953 1 85.06 457 VAL A O 1
ATOM 3595 N N . GLU A 1 458 ? 19.828 25.875 4.805 1 86.25 458 GLU A N 1
ATOM 3596 C CA . GLU A 1 458 ? 21.203 25.375 4.848 1 86.25 458 GLU A CA 1
ATOM 3597 C C . GLU A 1 458 ? 22.062 26.172 5.816 1 86.25 458 GLU A C 1
ATOM 3599 O O . GLU A 1 458 ? 22.797 25.609 6.629 1 86.25 458 GLU A O 1
ATOM 3604 N N . ILE A 1 459 ? 21.938 27.484 5.711 1 90.25 459 ILE A N 1
ATOM 3605 C CA . ILE A 1 459 ? 22.703 28.359 6.578 1 90.25 459 ILE A CA 1
ATOM 3606 C C . ILE A 1 459 ? 22.266 28.172 8.031 1 90.25 459 ILE A C 1
ATOM 3608 O O . ILE A 1 459 ? 23.109 28.094 8.93 1 90.25 459 ILE A O 1
ATOM 3612 N N . GLU A 1 460 ? 20.984 28.109 8.234 1 91.44 460 GLU A N 1
ATOM 3613 C CA . GLU A 1 460 ? 20.438 27.875 9.57 1 91.44 460 GLU A CA 1
ATOM 3614 C C . GLU A 1 460 ? 20.969 26.578 10.164 1 91.44 460 GLU A C 1
ATOM 3616 O O . GLU A 1 460 ? 21.328 26.531 11.344 1 91.44 460 GLU A O 1
ATOM 3621 N N . GLY A 1 461 ? 21.047 25.547 9.375 1 87.12 461 GLY A N 1
ATOM 3622 C CA . GLY A 1 461 ? 21.547 24.266 9.82 1 87.12 461 GLY A CA 1
ATOM 3623 C C . GLY A 1 461 ? 22.969 24.328 10.352 1 87.12 461 GLY A C 1
ATOM 3624 O O . GLY A 1 461 ? 23.281 23.703 11.359 1 87.12 461 GLY A O 1
ATOM 3625 N N . VAL A 1 462 ? 23.781 25.062 9.656 1 88.81 462 VAL A N 1
ATOM 3626 C CA . VAL A 1 462 ? 25.172 25.234 10.055 1 88.81 462 VAL A CA 1
ATOM 3627 C C . VAL A 1 462 ? 25.25 26.031 11.352 1 88.81 462 VAL A C 1
ATOM 3629 O O . VAL A 1 462 ? 25.938 25.641 12.289 1 88.81 462 VAL A O 1
ATOM 3632 N N . ILE A 1 463 ? 24.516 27.109 11.414 1 92.44 463 ILE A N 1
ATOM 3633 C CA . ILE A 1 463 ? 24.562 28.016 12.562 1 92.44 463 ILE A CA 1
ATOM 3634 C C . ILE A 1 463 ? 24.078 27.281 13.812 1 92.44 463 ILE A C 1
ATOM 3636 O O . ILE A 1 463 ? 24.609 27.484 14.906 1 92.44 463 ILE A O 1
ATOM 3640 N N . ARG A 1 464 ? 23.156 26.406 13.68 1 89.19 464 ARG A N 1
ATOM 3641 C CA . ARG A 1 464 ? 22.562 25.688 14.797 1 89.19 464 ARG A CA 1
ATOM 3642 C C . ARG A 1 464 ? 23.578 24.75 15.445 1 89.19 464 ARG A C 1
ATOM 3644 O O . ARG A 1 464 ? 23.422 24.359 16.594 1 89.19 464 ARG A O 1
ATOM 3651 N N . GLN A 1 465 ? 24.594 24.438 14.703 1 87.31 465 GLN A N 1
ATOM 3652 C CA . GLN A 1 465 ? 25.625 23.562 15.234 1 87.31 465 GLN A CA 1
ATOM 3653 C C . GLN A 1 465 ? 26.562 24.328 16.172 1 87.31 465 GLN A C 1
ATOM 3655 O O . GLN A 1 465 ? 27.328 23.719 16.922 1 87.31 465 GLN A O 1
ATOM 3660 N N . HIS A 1 466 ? 26.547 25.609 16.172 1 90.75 466 HIS A N 1
ATOM 3661 C CA . HIS A 1 466 ? 27.359 26.422 17.062 1 90.75 466 HIS A CA 1
ATOM 3662 C C . HIS A 1 466 ? 26.906 26.234 18.516 1 90.75 466 HIS A C 1
ATOM 3664 O O . HIS A 1 466 ? 25.734 26.375 18.828 1 90.75 466 HIS A O 1
ATOM 3670 N N . PRO A 1 467 ? 27.734 25.984 19.391 1 88.62 467 PRO A N 1
ATOM 3671 C CA . PRO A 1 467 ? 27.391 25.656 20.781 1 88.62 467 PRO A CA 1
ATOM 3672 C C . PRO A 1 467 ? 26.656 26.797 21.484 1 88.62 467 PRO A C 1
ATOM 3674 O O . PRO A 1 467 ? 25.906 26.562 22.422 1 88.62 467 PRO A O 1
ATOM 3677 N N . GLY A 1 468 ? 26.828 27.969 21.062 1 91.12 468 GLY A N 1
ATOM 3678 C CA . GLY A 1 468 ? 26.203 29.109 21.703 1 91.12 468 GLY A CA 1
ATOM 3679 C C . GLY A 1 468 ? 24.844 29.469 21.109 1 91.12 468 GLY A C 1
ATOM 3680 O O . GLY A 1 468 ? 24.219 30.422 21.547 1 91.12 468 GLY A O 1
ATOM 3681 N N . VAL A 1 469 ? 24.359 28.75 20.156 1 92.06 469 VAL A N 1
ATOM 3682 C CA . VAL A 1 469 ? 23.141 29.109 19.453 1 92.06 469 VAL A CA 1
ATOM 3683 C C . VAL A 1 469 ? 22.031 28.141 19.828 1 92.06 469 VAL A C 1
ATOM 3685 O O . VAL A 1 469 ? 22.203 26.922 19.75 1 92.06 469 VAL A O 1
ATOM 3688 N N . LEU A 1 470 ? 20.953 28.641 20.312 1 84.69 470 LEU A N 1
ATOM 3689 C CA . LEU A 1 470 ? 19.766 27.859 20.641 1 84.69 470 LEU A CA 1
ATOM 3690 C C . LEU A 1 470 ? 18.875 27.688 19.422 1 84.69 470 LEU A C 1
ATOM 3692 O O . LEU A 1 470 ? 18.359 26.594 19.172 1 84.69 470 LEU A O 1
ATOM 3696 N N . ASP A 1 471 ? 18.641 28.766 18.688 1 88.62 471 ASP A N 1
ATOM 3697 C CA . ASP A 1 471 ? 17.797 28.766 17.5 1 88.62 471 ASP A CA 1
ATOM 3698 C C . ASP A 1 471 ? 18.234 29.859 16.516 1 88.62 471 ASP A C 1
ATOM 3700 O O . ASP A 1 471 ? 19.031 30.75 16.875 1 88.62 471 ASP A O 1
ATOM 3704 N N . VAL A 1 472 ? 17.875 29.75 15.297 1 90.56 472 VAL A N 1
ATOM 3705 C CA . VAL A 1 472 ? 18.297 30.703 14.289 1 90.56 472 VAL A CA 1
ATOM 3706 C C . VAL A 1 472 ? 17.297 30.719 13.133 1 90.56 472 VAL A C 1
ATOM 3708 O O . VAL A 1 472 ? 16.703 29.688 12.812 1 90.56 472 VAL A O 1
ATOM 3711 N N . ALA A 1 473 ? 17.016 31.812 12.602 1 91 473 ALA A N 1
ATOM 3712 C CA . ALA A 1 473 ? 16.312 32 11.336 1 91 473 ALA A CA 1
ATOM 3713 C C . ALA A 1 473 ? 17.078 32.938 10.406 1 91 473 ALA A C 1
ATOM 3715 O O . ALA A 1 473 ? 17.656 33.938 10.844 1 91 473 ALA A O 1
ATOM 3716 N N . VAL A 1 474 ? 17.234 32.594 9.141 1 91 474 VAL A N 1
ATOM 3717 C CA . VAL A 1 474 ? 18 33.375 8.172 1 91 474 VAL A CA 1
ATOM 3718 C C . VAL A 1 474 ? 17.047 33.969 7.117 1 91 474 VAL A C 1
ATOM 3720 O O . VAL A 1 474 ? 16.109 33.281 6.688 1 91 474 VAL A O 1
ATOM 3723 N N . THR A 1 475 ? 17.219 35.156 6.82 1 91.81 475 THR A N 1
ATOM 3724 C CA . THR A 1 475 ? 16.531 35.812 5.723 1 91.81 475 THR A CA 1
ATOM 3725 C C . THR A 1 475 ? 17.484 36.688 4.941 1 91.81 475 THR A C 1
ATOM 3727 O O . THR A 1 475 ? 18.688 36.688 5.184 1 91.81 475 THR A O 1
ATOM 3730 N N . GLY A 1 476 ? 16.984 37.344 3.855 1 90.5 476 GLY A N 1
ATOM 3731 C CA . GLY A 1 476 ? 17.828 38.188 3.027 1 90.5 476 GLY A CA 1
ATOM 3732 C C . GLY A 1 476 ? 17.422 39.656 3.047 1 90.5 476 GLY A C 1
ATOM 3733 O O . GLY A 1 476 ? 16.25 39.969 3.223 1 90.5 476 GLY A O 1
ATOM 3734 N N . ILE A 1 477 ? 18.422 40.469 2.949 1 90.56 477 ILE A N 1
ATOM 3735 C CA . ILE A 1 477 ? 18.156 41.906 2.691 1 90.56 477 ILE A CA 1
ATOM 3736 C C . ILE A 1 477 ? 18.594 42.25 1.271 1 90.56 477 ILE A C 1
ATOM 3738 O O . ILE A 1 477 ? 19.609 41.75 0.788 1 90.56 477 ILE A O 1
ATOM 3742 N N . PRO A 1 478 ? 17.781 43.062 0.641 1 89.56 478 PRO A N 1
ATOM 3743 C CA . PRO A 1 478 ? 18.125 43.406 -0.742 1 89.56 478 PRO A CA 1
ATOM 3744 C C . PRO A 1 478 ? 19.391 44.25 -0.843 1 89.56 478 PRO A C 1
ATOM 3746 O O . PRO A 1 478 ? 19.625 45.125 -0.004 1 89.56 478 PRO A O 1
ATOM 3749 N N . ASP A 1 479 ? 20.188 43.875 -1.8 1 89.12 479 ASP A N 1
ATOM 3750 C CA . ASP A 1 479 ? 21.391 44.625 -2.143 1 89.12 479 ASP A CA 1
ATOM 3751 C C . ASP A 1 479 ? 21.453 44.906 -3.643 1 89.12 479 ASP A C 1
ATOM 3753 O O . ASP A 1 479 ? 21.234 44 -4.453 1 89.12 479 ASP A O 1
ATOM 3757 N N . ASP A 1 480 ? 21.734 46.031 -4.016 1 85.62 480 ASP A N 1
ATOM 3758 C CA . ASP A 1 480 ? 21.703 46.469 -5.41 1 85.62 480 ASP A CA 1
ATOM 3759 C C . ASP A 1 480 ? 22.75 45.719 -6.242 1 85.62 480 ASP A C 1
ATOM 3761 O O . ASP A 1 480 ? 22.531 45.469 -7.43 1 85.62 480 ASP A O 1
ATOM 3765 N N . GLU A 1 481 ? 23.812 45.375 -5.68 1 84 481 GLU A N 1
ATOM 3766 C CA . GLU A 1 481 ? 24.922 44.781 -6.422 1 84 481 GLU A CA 1
ATOM 3767 C C . GLU A 1 481 ? 24.844 43.25 -6.387 1 84 481 GLU A C 1
ATOM 3769 O O . GLU A 1 481 ? 25.156 42.594 -7.371 1 84 481 GLU A O 1
ATOM 3774 N N . CYS A 1 482 ? 24.422 42.781 -5.215 1 87.69 482 CYS A N 1
ATOM 3775 C CA . CYS A 1 482 ? 24.625 41.375 -5.012 1 87.69 482 CYS A CA 1
ATOM 3776 C C . CYS A 1 482 ? 23.297 40.625 -4.988 1 87.69 482 CYS A C 1
ATOM 3778 O O . CYS A 1 482 ? 23.266 39.375 -4.977 1 87.69 482 CYS A O 1
ATOM 3780 N N . GLY A 1 483 ? 22.172 41.406 -5.035 1 90.31 483 GLY A N 1
ATOM 3781 C CA . GLY A 1 483 ? 20.875 40.781 -4.871 1 90.31 483 GLY A CA 1
ATOM 3782 C C . GLY A 1 483 ? 20.406 40.719 -3.428 1 90.31 483 GLY A C 1
ATOM 3783 O O . GLY A 1 483 ? 19.969 41.719 -2.873 1 90.31 483 GLY A O 1
ATOM 3784 N N . ASP A 1 484 ? 20.609 39.5 -2.814 1 91.56 484 ASP A N 1
ATOM 3785 C CA . ASP A 1 484 ? 20.234 39.344 -1.411 1 91.56 484 ASP A CA 1
ATOM 3786 C C . ASP A 1 484 ? 21.484 39.125 -0.545 1 91.56 484 ASP A C 1
ATOM 3788 O O . ASP A 1 484 ? 22.406 38.438 -0.95 1 91.56 484 ASP A O 1
ATOM 3792 N N . LEU A 1 485 ? 21.453 39.75 0.558 1 91.94 485 LEU A N 1
ATOM 3793 C CA . LEU A 1 485 ? 22.469 39.5 1.571 1 91.94 485 LEU A CA 1
ATOM 3794 C C . LEU A 1 485 ? 21.875 38.75 2.762 1 91.94 485 LEU A C 1
ATOM 3796 O O . LEU A 1 485 ? 20.969 39.25 3.422 1 91.94 485 LEU A O 1
ATOM 3800 N N . PRO A 1 486 ? 22.406 37.562 3.014 1 93.31 486 PRO A N 1
ATOM 3801 C CA . PRO A 1 486 ? 21.844 36.781 4.125 1 93.31 486 PRO A CA 1
ATOM 3802 C C . PRO A 1 486 ? 22.078 37.438 5.48 1 93.31 486 PRO A C 1
ATOM 3804 O O . PRO A 1 486 ? 23.172 37.938 5.758 1 93.31 486 PRO A O 1
ATOM 3807 N N . VAL A 1 487 ? 21.047 37.469 6.254 1 94.38 487 VAL A N 1
ATOM 3808 C CA . VAL A 1 487 ? 21.094 37.969 7.633 1 94.38 487 VAL A CA 1
ATOM 3809 C C . VAL A 1 487 ? 20.594 36.844 8.57 1 94.38 487 VAL A C 1
ATOM 3811 O O . VAL A 1 487 ? 19.578 36.219 8.297 1 94.38 487 VAL A O 1
ATOM 3814 N N . ALA A 1 488 ? 21.328 36.594 9.641 1 94.94 488 ALA A N 1
ATOM 3815 C CA . ALA A 1 488 ? 20.906 35.594 10.617 1 94.94 488 ALA A CA 1
ATOM 3816 C C . ALA A 1 488 ? 20.297 36.25 11.852 1 94.94 488 ALA A C 1
ATOM 3818 O O . ALA A 1 488 ? 20.875 37.188 12.43 1 94.94 488 ALA A O 1
ATOM 3819 N N . VAL A 1 489 ? 19.172 35.812 12.164 1 93.62 489 VAL A N 1
ATOM 3820 C CA . VAL A 1 489 ? 18.531 36.188 13.43 1 93.62 489 VAL A CA 1
ATOM 3821 C C . VAL A 1 489 ? 18.719 35.031 14.422 1 93.62 489 VAL A C 1
ATOM 3823 O O . VAL A 1 489 ? 18.109 33.969 14.266 1 93.62 489 VAL A O 1
ATOM 3826 N N . VAL A 1 490 ? 19.469 35.281 15.508 1 93.69 490 VAL A N 1
ATOM 3827 C CA . VAL A 1 490 ? 19.984 34.188 16.344 1 93.69 490 VAL A CA 1
ATOM 3828 C C . VAL A 1 490 ? 19.453 34.312 17.75 1 93.69 490 VAL A C 1
ATOM 3830 O O . VAL A 1 490 ? 19.375 35.438 18.312 1 93.69 490 VAL A O 1
ATOM 3833 N N . VAL A 1 491 ? 19.031 33.219 18.297 1 90.19 491 VAL A N 1
ATOM 3834 C CA . VAL A 1 491 ? 18.703 33.094 19.719 1 90.19 491 VAL A CA 1
ATOM 3835 C C . VAL A 1 491 ? 19.844 32.406 20.453 1 90.19 491 VAL A C 1
ATOM 3837 O O . VAL A 1 491 ? 20.078 31.203 20.25 1 90.19 491 VAL A O 1
ATOM 3840 N N . PRO A 1 492 ? 20.562 33.094 21.297 1 91.81 492 PRO A N 1
ATOM 3841 C CA . PRO A 1 492 ? 21.672 32.469 22.031 1 91.81 492 PRO A CA 1
ATOM 3842 C C . PRO A 1 492 ? 21.188 31.484 23.094 1 91.81 492 PRO A C 1
ATOM 3844 O O . PRO A 1 492 ? 20.109 31.656 23.656 1 91.81 492 PRO A O 1
ATOM 3847 N N . ARG A 1 493 ? 21.984 30.438 23.266 1 88.75 493 ARG A N 1
ATOM 3848 C CA . ARG A 1 493 ? 21.719 29.547 24.391 1 88.75 493 ARG A CA 1
ATOM 3849 C C . ARG A 1 493 ? 21.828 30.297 25.719 1 88.75 493 ARG A C 1
ATOM 3851 O O . ARG A 1 493 ? 22.688 31.172 25.891 1 88.75 493 ARG A O 1
ATOM 3858 N N . PRO A 1 494 ? 21.047 29.875 26.719 1 83.56 494 PRO A N 1
ATOM 3859 C CA . PRO A 1 494 ? 21.172 30.547 28.016 1 83.56 494 PRO A CA 1
ATOM 3860 C C . PRO A 1 494 ? 22.578 30.453 28.609 1 83.56 494 PRO A C 1
ATOM 3862 O O . PRO A 1 494 ? 23.141 29.359 28.688 1 83.56 494 PRO A O 1
ATOM 3865 N N . GLY A 1 495 ? 23.062 31.5 28.938 1 84.69 495 GLY A N 1
ATOM 3866 C CA . GLY A 1 495 ? 24.375 31.531 29.578 1 84.69 495 GLY A CA 1
ATOM 3867 C C . GLY A 1 495 ? 25.516 31.734 28.578 1 84.69 495 GLY A C 1
ATOM 3868 O O . GLY A 1 495 ? 26.656 31.953 28.984 1 84.69 495 GLY A O 1
ATOM 3869 N N . GLU A 1 496 ? 25.125 31.672 27.266 1 88 496 GLU A N 1
ATOM 3870 C CA . GLU A 1 496 ? 26.125 31.875 26.219 1 88 496 GLU A CA 1
ATOM 3871 C C . GLU A 1 496 ? 25.969 33.25 25.578 1 88 496 GLU A C 1
ATOM 3873 O O . GLU A 1 496 ? 24.859 33.781 25.516 1 88 496 GLU A O 1
ATOM 3878 N N . GLU A 1 497 ? 27.078 33.812 25.234 1 90.3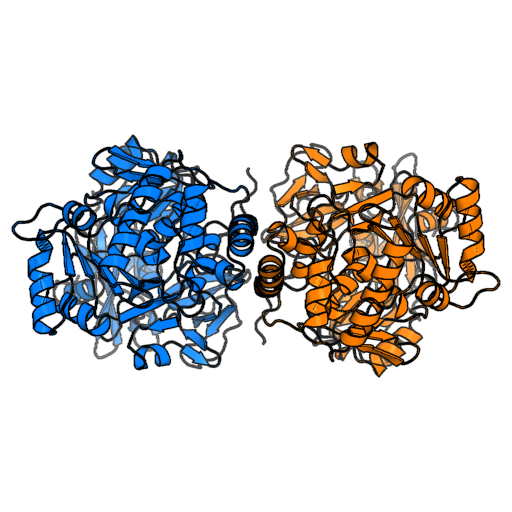8 497 GLU A N 1
ATOM 3879 C CA . GLU A 1 497 ? 27.047 35.094 24.578 1 90.38 497 GLU A CA 1
ATOM 3880 C C . GLU A 1 497 ? 27.891 35.094 23.297 1 90.38 497 GLU A C 1
ATOM 3882 O O . GLU A 1 497 ? 28.859 35.844 23.188 1 90.38 497 GLU A O 1
ATOM 3887 N N . PRO A 1 498 ? 27.422 34.375 22.375 1 93.25 498 PRO A N 1
ATOM 3888 C CA . PRO A 1 498 ? 28.172 34.438 21.125 1 93.25 498 PRO A CA 1
ATOM 3889 C C . PRO A 1 498 ? 28.125 35.812 20.469 1 93.25 498 PRO A C 1
ATOM 3891 O O . PRO A 1 498 ? 27.125 36.531 20.578 1 93.25 498 PRO A O 1
ATOM 3894 N N . THR A 1 499 ? 29.203 36.219 19.797 1 93.75 499 THR A N 1
ATOM 3895 C CA . THR A 1 499 ? 29.25 37.469 19.062 1 93.75 499 THR A CA 1
ATOM 3896 C C . THR A 1 499 ? 28.859 37.281 17.609 1 93.75 499 THR A C 1
ATOM 3898 O O . THR A 1 499 ? 28.859 36.125 17.109 1 93.75 499 THR A O 1
ATOM 3901 N N . ALA A 1 500 ? 28.484 38.375 16.984 1 95.38 500 ALA A N 1
ATOM 3902 C CA . ALA A 1 500 ? 28.172 38.312 15.562 1 95.38 500 ALA A CA 1
ATOM 3903 C C . ALA A 1 500 ? 29.344 37.719 14.773 1 95.38 500 ALA A C 1
ATOM 3905 O O . ALA A 1 500 ? 29.141 36.938 13.836 1 95.38 500 ALA A O 1
ATOM 3906 N N . ASP A 1 501 ? 30.5 38.094 15.18 1 94.31 501 ASP A N 1
ATOM 3907 C CA . ASP A 1 501 ? 31.703 37.594 14.5 1 94.31 501 ASP A CA 1
ATOM 3908 C C . ASP A 1 501 ? 31.859 36.094 14.688 1 94.31 501 ASP A C 1
ATOM 3910 O O . ASP A 1 501 ? 32.344 35.406 13.789 1 94.31 501 ASP A O 1
ATOM 3914 N N . ASP A 1 502 ? 31.516 35.625 15.867 1 94.69 502 ASP A N 1
ATOM 3915 C CA . ASP A 1 502 ? 31.547 34.188 16.109 1 94.69 502 ASP A CA 1
ATOM 3916 C C . ASP A 1 502 ? 30.672 33.438 15.109 1 94.69 502 ASP A C 1
ATOM 3918 O O . ASP A 1 502 ? 31.094 32.406 14.555 1 94.69 502 ASP A O 1
ATOM 3922 N N . ILE A 1 503 ? 29.516 33.969 14.906 1 95.5 503 ILE A N 1
ATOM 3923 C CA . ILE A 1 503 ? 28.547 33.312 14.031 1 95.5 503 ILE A CA 1
ATOM 3924 C C . ILE A 1 503 ? 29 33.438 12.578 1 95.5 503 ILE A C 1
ATOM 3926 O O . ILE A 1 503 ? 28.969 32.438 11.836 1 95.5 503 ILE A O 1
ATOM 3930 N N . LYS A 1 504 ? 29.438 34.625 12.188 1 95.25 504 LYS A N 1
ATOM 3931 C CA . LYS A 1 504 ? 29.906 34.812 10.82 1 95.25 504 LYS A CA 1
ATOM 3932 C C . LYS A 1 504 ? 31.094 33.906 10.5 1 95.25 504 LYS A C 1
ATOM 3934 O O . LYS A 1 504 ? 31.156 33.312 9.43 1 95.25 504 LYS A O 1
ATOM 3939 N N . ASN A 1 505 ? 32 33.812 11.422 1 93.88 505 ASN A N 1
ATOM 3940 C CA . ASN A 1 505 ? 33.188 32.969 11.227 1 93.88 505 ASN A CA 1
ATOM 3941 C C . ASN A 1 505 ? 32.812 31.5 11.141 1 93.88 505 ASN A C 1
ATOM 3943 O O . ASN A 1 505 ? 33.406 30.734 10.367 1 93.88 505 ASN A O 1
ATOM 3947 N N . PHE A 1 506 ? 31.906 31.172 11.953 1 93.31 506 PHE A N 1
ATOM 3948 C CA . PHE A 1 506 ? 31.453 29.781 11.938 1 93.31 506 PHE A CA 1
ATOM 3949 C C . PHE A 1 506 ? 30.859 29.422 10.578 1 93.31 506 PHE A C 1
ATOM 3951 O O . PHE A 1 506 ? 31.125 28.344 10.055 1 93.31 506 PHE A O 1
ATOM 3958 N N . VAL A 1 507 ? 30.078 30.328 10 1 94.31 507 VAL A N 1
ATOM 3959 C CA . VAL A 1 507 ? 29.484 30.125 8.688 1 94.31 507 VAL A CA 1
ATOM 3960 C C . VAL A 1 507 ? 30.578 30.125 7.617 1 94.31 507 VAL A C 1
ATOM 3962 O O . VAL A 1 507 ? 30.562 29.312 6.695 1 94.31 507 VAL A O 1
ATOM 3965 N N . LYS A 1 508 ? 31.516 31 7.742 1 91.69 508 LYS A N 1
ATOM 3966 C CA . LYS A 1 508 ? 32.625 31.125 6.793 1 91.69 508 LYS A CA 1
ATOM 3967 C C . LYS A 1 508 ? 33.469 29.859 6.734 1 91.69 508 LYS A C 1
ATOM 3969 O O . LYS A 1 508 ? 33.906 29.453 5.66 1 91.69 508 LYS A O 1
ATOM 3974 N N . GLU A 1 509 ? 33.594 29.203 7.793 1 91.31 509 GLU A N 1
ATOM 3975 C CA . GLU A 1 509 ? 34.406 27.984 7.887 1 91.31 509 GLU A CA 1
ATOM 3976 C C . GLU A 1 509 ? 33.656 26.781 7.336 1 91.31 509 GLU A C 1
ATOM 3978 O O . GLU A 1 509 ? 34.281 25.797 6.93 1 91.31 509 GLU A O 1
ATOM 3983 N N . SER A 1 510 ? 32.406 26.922 7.316 1 89.25 510 SER A N 1
ATOM 3984 C CA . SER A 1 510 ? 31.609 25.734 7.027 1 89.25 510 SER A CA 1
ATOM 3985 C C . SER A 1 510 ? 31.016 25.797 5.629 1 89.25 510 SER A C 1
ATOM 3987 O O . SER A 1 510 ? 30.641 24.766 5.059 1 89.25 510 SER A O 1
ATOM 3989 N N . LEU A 1 511 ? 30.781 26.984 5.137 1 91.12 511 LEU A N 1
ATOM 3990 C CA . LEU A 1 511 ? 30.047 27.125 3.885 1 91.12 511 LEU A CA 1
ATOM 3991 C C . LEU A 1 511 ? 30.844 27.953 2.877 1 91.12 511 LEU A C 1
ATOM 3993 O O . LEU A 1 511 ? 31.797 28.641 3.246 1 91.12 511 LEU A O 1
ATOM 3997 N N . SER A 1 512 ? 30.5 27.922 1.632 1 86.69 512 SER A N 1
ATOM 3998 C CA . SER A 1 512 ? 31.156 28.641 0.543 1 86.69 512 SER A CA 1
ATOM 3999 C C . SER A 1 512 ? 30.984 30.141 0.677 1 86.69 512 SER A C 1
ATOM 4001 O O . SER A 1 512 ? 30.141 30.609 1.44 1 86.69 512 SER A O 1
ATOM 4003 N N . ASP A 1 513 ? 31.688 30.828 -0.055 1 87.75 513 ASP A N 1
ATOM 4004 C CA . ASP A 1 513 ? 31.734 32.281 0.01 1 87.75 513 ASP A CA 1
ATOM 4005 C C . ASP A 1 513 ? 30.375 32.906 -0.29 1 87.75 513 ASP A C 1
ATOM 4007 O O . ASP A 1 513 ? 30 33.906 0.313 1 87.75 513 ASP A O 1
ATOM 4011 N N . SER A 1 514 ? 29.688 32.375 -1.161 1 86.56 514 SER A N 1
ATOM 4012 C CA . SER A 1 514 ? 28.391 32.938 -1.581 1 86.56 514 SER A CA 1
ATOM 4013 C C . SER A 1 514 ? 27.375 32.844 -0.456 1 86.56 514 SER A C 1
ATOM 4015 O O . SER A 1 514 ? 26.359 33.562 -0.485 1 86.56 514 SER A O 1
ATOM 4017 N N . LYS A 1 515 ? 27.562 32.094 0.577 1 89.69 515 LYS A N 1
ATOM 4018 C CA . LYS A 1 515 ? 26.578 31.812 1.618 1 89.69 515 LYS A CA 1
ATOM 4019 C C . LYS A 1 515 ? 26.906 32.562 2.904 1 89.69 515 LYS A C 1
ATOM 4021 O O . LYS A 1 515 ? 26.25 32.375 3.928 1 89.69 515 LYS A O 1
ATOM 4026 N N . GLN A 1 516 ? 27.922 33.375 2.811 1 91.19 516 GLN A N 1
ATOM 4027 C CA . GLN A 1 516 ? 28.391 34.062 4.008 1 91.19 516 GLN A CA 1
ATOM 4028 C C . GLN A 1 516 ? 27.359 35.094 4.473 1 91.19 516 GLN A C 1
ATOM 4030 O O . GLN A 1 516 ? 26.625 35.656 3.662 1 91.19 516 GLN A O 1
ATOM 4035 N N . LEU A 1 517 ? 27.297 35.438 5.754 1 94.81 517 LEU A N 1
ATOM 4036 C CA . LEU A 1 517 ? 26.328 36.344 6.379 1 94.81 517 LEU A CA 1
ATOM 4037 C C . LEU A 1 517 ? 26.734 37.812 6.172 1 94.81 517 LEU A C 1
ATOM 4039 O O . LEU A 1 517 ? 26.891 38.562 7.133 1 94.81 517 LEU A O 1
ATOM 4043 N N . ARG A 1 518 ? 26.703 38.188 4.918 1 91.44 518 ARG A N 1
ATOM 4044 C CA . ARG A 1 518 ? 27.141 39.531 4.551 1 91.44 518 ARG A CA 1
ATOM 4045 C C . ARG A 1 518 ? 26.125 40.562 4.984 1 91.44 518 ARG A C 1
ATOM 4047 O O . ARG A 1 518 ? 26.438 41.75 5.105 1 91.44 518 ARG A O 1
ATOM 4054 N N . GLY A 1 519 ? 24.891 40.156 5.23 1 92.5 519 GLY A N 1
ATOM 4055 C CA . GLY A 1 519 ? 23.875 41.031 5.727 1 92.5 519 GLY A CA 1
ATOM 4056 C C . GLY A 1 519 ? 23.938 41.281 7.223 1 92.5 519 GLY A C 1
ATOM 4057 O O . GLY A 1 519 ? 23.281 42.156 7.754 1 92.5 519 GLY A O 1
ATOM 4058 N N . GLY A 1 520 ? 24.625 40.375 7.887 1 93.5 520 GLY A N 1
ATOM 4059 C CA . GLY A 1 520 ? 24.859 40.562 9.305 1 93.5 520 GLY A CA 1
ATOM 4060 C C . GLY A 1 520 ? 24.141 39.531 10.172 1 93.5 520 GLY A C 1
ATOM 4061 O O . GLY A 1 520 ? 23.641 38.531 9.672 1 93.5 520 GLY A O 1
ATOM 4062 N N . VAL A 1 521 ? 24.266 39.812 11.539 1 95.69 521 VAL A N 1
ATOM 4063 C CA . VAL A 1 521 ? 23.656 38.969 12.555 1 95.69 521 VAL A CA 1
ATOM 4064 C C . VAL A 1 521 ? 22.875 39.812 13.547 1 95.69 521 VAL A C 1
ATOM 4066 O O . VAL A 1 521 ? 23.328 40.906 13.938 1 95.69 521 VAL A O 1
ATOM 4069 N N . ILE A 1 522 ? 21.734 39.375 13.867 1 94.69 522 ILE A N 1
ATOM 4070 C CA . ILE A 1 522 ? 20.891 40 14.875 1 94.69 522 ILE A CA 1
ATOM 4071 C C . ILE A 1 522 ? 20.578 39 16 1 94.69 522 ILE A C 1
ATOM 4073 O O . ILE A 1 522 ? 20.25 37.844 15.734 1 94.69 522 ILE A O 1
ATOM 4077 N N . PHE A 1 523 ? 20.781 39.375 17.234 1 93.69 523 PHE A N 1
ATOM 4078 C CA . PHE A 1 523 ? 20.438 38.531 18.375 1 93.69 523 PHE A CA 1
ATOM 4079 C C . PHE A 1 523 ? 19.078 38.906 18.953 1 93.69 523 PHE A C 1
ATOM 4081 O O . PHE A 1 523 ? 18.781 40.062 19.156 1 93.69 523 PHE A O 1
ATOM 4088 N N . VAL A 1 524 ? 18.281 37.875 19.109 1 91.12 524 VAL A N 1
ATOM 4089 C CA . VAL A 1 524 ? 16.938 38.094 19.672 1 91.12 524 VAL A CA 1
ATOM 4090 C C . VAL A 1 524 ? 16.688 37.094 20.781 1 91.12 524 VAL A C 1
ATOM 4092 O O . VAL A 1 524 ? 17.422 36.094 20.922 1 91.12 524 VAL A O 1
ATOM 4095 N N . GLU A 1 525 ? 15.695 37.344 21.609 1 85.31 525 GLU A N 1
ATOM 4096 C CA . GLU A 1 525 ? 15.32 36.438 22.688 1 85.31 525 GLU A CA 1
ATOM 4097 C C . GLU A 1 525 ? 14.531 35.25 22.141 1 85.31 525 GLU A C 1
ATOM 4099 O O . GLU A 1 525 ? 14.594 34.156 22.703 1 85.31 525 GLU A O 1
ATOM 4104 N N . ALA A 1 526 ? 13.781 35.562 21.141 1 84.88 526 ALA A N 1
ATOM 4105 C CA . ALA A 1 526 ? 12.969 34.5 20.516 1 84.88 526 ALA A CA 1
ATOM 4106 C C . ALA A 1 526 ? 12.695 34.844 19.047 1 84.88 526 ALA A C 1
ATOM 4108 O O . ALA A 1 526 ? 12.547 36 18.688 1 84.88 526 ALA A O 1
ATOM 4109 N N . ILE A 1 527 ? 12.688 33.875 18.203 1 85.75 527 ILE A N 1
ATOM 4110 C CA . ILE A 1 527 ? 12.328 34.031 16.812 1 85.75 527 ILE A CA 1
ATOM 4111 C C . ILE A 1 527 ? 10.82 34.25 16.688 1 85.75 527 ILE A C 1
ATOM 4113 O O . ILE A 1 527 ? 10.031 33.531 17.297 1 85.75 527 ILE A O 1
ATOM 4117 N N . PRO A 1 528 ? 10.469 35.281 16.016 1 81.88 528 PRO A N 1
ATOM 4118 C CA . PRO A 1 528 ? 9.031 35.5 15.836 1 81.88 528 PRO A CA 1
ATOM 4119 C C . PRO A 1 528 ? 8.32 34.312 15.203 1 81.88 528 PRO A C 1
ATOM 4121 O O . PRO A 1 528 ? 8.789 33.75 14.203 1 81.88 528 PRO A O 1
ATOM 4124 N N . MET A 1 529 ? 7.273 34 15.828 1 76.81 529 MET A N 1
ATOM 4125 C CA . MET A 1 529 ? 6.539 32.812 15.359 1 76.81 529 MET A CA 1
ATOM 4126 C C . MET A 1 529 ? 5.102 33.188 15 1 76.81 529 MET A C 1
ATOM 4128 O O . MET A 1 529 ? 4.551 34.156 15.531 1 76.81 529 MET A O 1
ATOM 4132 N N . THR A 1 530 ? 4.598 32.5 14.039 1 66.62 530 THR A N 1
ATOM 4133 C CA . THR A 1 530 ? 3.176 32.594 13.727 1 66.62 530 THR A CA 1
ATOM 4134 C C . THR A 1 530 ? 2.34 31.844 14.75 1 66.62 530 THR A C 1
ATOM 4136 O O . THR A 1 530 ? 2.885 31.188 15.648 1 66.62 530 THR A O 1
ATOM 4139 N N . ALA A 1 531 ? 1.058 32.031 14.547 1 59.56 531 ALA A N 1
ATOM 4140 C CA . ALA A 1 531 ? 0.126 31.312 15.406 1 59.56 531 ALA A CA 1
ATOM 4141 C C . ALA A 1 531 ? 0.341 29.797 15.312 1 59.56 531 ALA A C 1
ATOM 4143 O O . ALA A 1 531 ? 0.077 29.062 16.266 1 59.56 531 ALA A O 1
ATOM 4144 N N . SER A 1 532 ? 0.895 29.453 14.219 1 56.59 532 SER A N 1
ATOM 4145 C CA . SER A 1 532 ? 1.137 28.031 14 1 56.59 532 SER A CA 1
ATOM 4146 C C . SER A 1 532 ? 2.535 27.641 14.461 1 56.59 532 SER A C 1
ATOM 4148 O O . SER A 1 532 ? 3.02 26.562 14.125 1 56.59 532 SER A O 1
ATOM 4150 N N . THR A 1 533 ? 3.117 28.531 15.203 1 58.38 533 THR A N 1
ATOM 4151 C CA . THR A 1 533 ? 4.43 28.328 15.805 1 58.38 533 THR A CA 1
ATOM 4152 C C . THR A 1 533 ? 5.488 28.094 14.727 1 58.38 533 THR A C 1
ATOM 4154 O O . THR A 1 533 ? 6.434 27.328 14.938 1 58.38 533 THR A O 1
ATOM 4157 N N . LYS A 1 534 ? 5.156 28.531 13.562 1 68.5 534 LYS A N 1
ATOM 4158 C CA . LYS A 1 534 ? 6.16 28.562 12.5 1 68.5 534 LYS A CA 1
ATOM 4159 C C . LYS A 1 534 ? 6.891 29.906 12.484 1 68.5 534 LYS A C 1
ATOM 4161 O O . LYS A 1 534 ? 6.402 30.891 13.047 1 68.5 534 LYS A O 1
ATOM 4166 N N . VAL A 1 535 ? 8.078 29.922 11.953 1 74.81 535 VAL A N 1
ATOM 4167 C CA . VAL A 1 535 ? 8.812 31.188 11.844 1 74.81 535 VAL A CA 1
ATOM 4168 C C . VAL A 1 535 ? 7.98 32.188 11.062 1 74.81 535 VAL A C 1
ATOM 4170 O O . VAL A 1 535 ? 7.477 31.906 9.984 1 74.81 535 VAL A O 1
ATOM 4173 N N . HIS A 1 536 ? 7.668 33.281 11.656 1 76.94 536 HIS A N 1
ATOM 4174 C CA . HIS A 1 536 ? 6.977 34.375 10.992 1 76.94 536 HIS A CA 1
ATOM 4175 C C . HIS A 1 536 ? 7.898 35.094 10.023 1 76.94 536 HIS A C 1
ATOM 4177 O O . HIS A 1 536 ? 8.5 36.125 10.375 1 76.94 536 HIS A O 1
ATOM 4183 N N . ARG A 1 537 ? 7.965 34.75 8.789 1 77.88 537 ARG A N 1
ATOM 4184 C CA . ARG A 1 537 ? 8.945 35.188 7.805 1 77.88 537 ARG A CA 1
ATOM 4185 C C . ARG A 1 537 ? 8.805 36.688 7.512 1 77.88 537 ARG A C 1
ATOM 4187 O O . ARG A 1 537 ? 9.797 37.375 7.332 1 77.88 537 ARG A O 1
ATOM 4194 N N . ARG A 1 538 ? 7.562 37.188 7.391 1 77.19 538 ARG A N 1
ATOM 4195 C CA . ARG A 1 538 ? 7.359 38.594 7.125 1 77.19 538 ARG A CA 1
ATOM 4196 C C . ARG A 1 538 ? 7.914 39.438 8.258 1 77.19 538 ARG A C 1
ATOM 4198 O O . ARG A 1 538 ? 8.578 40.469 8.016 1 77.19 538 ARG A O 1
ATOM 4205 N N . LYS A 1 539 ? 7.516 39 9.43 1 80.25 539 LYS A N 1
ATOM 4206 C CA . LYS A 1 539 ? 8.023 39.719 10.594 1 80.25 539 LYS A CA 1
ATOM 4207 C C . LYS A 1 539 ? 9.547 39.625 10.672 1 80.25 539 LYS A C 1
ATOM 4209 O O . LYS A 1 539 ? 10.203 40.594 11.055 1 80.25 539 LYS A O 1
ATOM 4214 N N . LEU A 1 540 ? 10.07 38.562 10.32 1 85.81 540 LEU A N 1
ATOM 4215 C CA . LEU A 1 540 ? 11.516 38.375 10.312 1 85.81 540 LEU A CA 1
ATOM 4216 C C . LEU A 1 540 ? 12.188 39.344 9.344 1 85.81 540 LEU A C 1
ATOM 4218 O O . LEU A 1 540 ? 13.203 39.938 9.68 1 85.81 540 LEU A O 1
ATOM 4222 N N . LYS A 1 541 ? 11.641 39.438 8.172 1 84.25 541 LYS A N 1
ATOM 4223 C CA . LYS A 1 541 ? 12.172 40.344 7.16 1 84.25 541 LYS A CA 1
ATOM 4224 C C . LYS A 1 541 ? 12.109 41.812 7.633 1 84.25 541 LYS A C 1
ATOM 4226 O O . LYS A 1 541 ? 13.047 42.562 7.41 1 84.25 541 LYS A O 1
ATOM 4231 N N . GLN A 1 542 ? 10.969 42.094 8.266 1 85.31 542 GLN A N 1
ATOM 4232 C CA . GLN A 1 542 ? 10.828 43.438 8.812 1 85.31 542 GLN A CA 1
ATOM 4233 C C . GLN A 1 542 ? 11.875 43.719 9.891 1 85.31 542 GLN A C 1
ATOM 4235 O O . GLN A 1 542 ? 12.461 44.812 9.945 1 85.31 542 GLN A O 1
ATOM 4240 N N . MET A 1 543 ? 12.102 42.781 10.688 1 86.56 543 MET A N 1
ATOM 4241 C CA . MET A 1 543 ? 13.07 42.875 11.781 1 86.56 543 MET A CA 1
ATOM 4242 C C . MET A 1 543 ? 14.469 43.156 11.242 1 86.56 543 MET A C 1
ATOM 4244 O O . MET A 1 543 ? 15.172 44.031 11.766 1 86.56 543 MET A O 1
ATOM 4248 N N . VAL A 1 544 ? 14.836 42.5 10.195 1 87.81 544 VAL A N 1
ATOM 4249 C CA . VAL A 1 544 ? 16.203 42.625 9.719 1 87.81 544 VAL A CA 1
ATOM 4250 C C . VAL A 1 544 ? 16.406 43.938 9.008 1 87.81 544 VAL A C 1
ATOM 4252 O O . VAL A 1 544 ? 17.531 44.438 8.898 1 87.81 544 VAL A O 1
ATOM 4255 N N . LEU A 1 545 ? 15.281 44.531 8.555 1 85.56 545 LEU A N 1
ATOM 4256 C CA . LEU A 1 545 ? 15.367 45.844 7.906 1 85.56 545 LEU A CA 1
ATOM 4257 C C . LEU A 1 545 ? 15.406 46.938 8.945 1 85.56 545 LEU A C 1
ATOM 4259 O O . LEU A 1 545 ? 15.977 48 8.688 1 85.56 545 LEU A O 1
ATOM 4263 N N . GLU A 1 546 ? 14.805 46.625 10.102 1 84.75 546 GLU A N 1
ATOM 4264 C CA . GLU A 1 546 ? 14.609 47.688 11.086 1 84.75 546 GLU A CA 1
ATOM 4265 C C . GLU A 1 546 ? 15.664 47.594 12.188 1 84.75 546 GLU A C 1
ATOM 4267 O O . GLU A 1 546 ? 16.062 48.625 12.742 1 84.75 546 GLU A O 1
ATOM 4272 N N . LEU A 1 547 ? 16.109 46.469 12.516 1 80.19 547 LEU A N 1
ATOM 4273 C CA . LEU A 1 547 ? 17.016 46.281 13.648 1 80.19 547 LEU A CA 1
ATOM 4274 C C . LEU A 1 547 ? 18.469 46.469 13.211 1 80.19 547 LEU A C 1
ATOM 4276 O O . LEU A 1 547 ? 18.812 46.156 12.062 1 80.19 547 LEU A O 1
ATOM 4280 N N . PRO A 1 548 ? 19.203 47 14.172 1 77.12 548 PRO A N 1
ATOM 4281 C CA . PRO A 1 548 ? 20.625 47.125 13.844 1 77.12 548 PRO A CA 1
ATOM 4282 C C . PRO A 1 548 ? 21.297 45.75 13.672 1 77.12 548 PRO A C 1
ATOM 4284 O O . PRO A 1 548 ? 20.984 44.812 14.414 1 77.12 548 PRO A O 1
ATOM 4287 N N . ARG A 1 549 ? 22.094 45.719 12.641 1 79.44 549 ARG A N 1
ATOM 4288 C CA . ARG A 1 549 ? 22.797 44.469 12.305 1 79.44 549 ARG A CA 1
ATOM 4289 C C . ARG A 1 549 ? 24.297 44.625 12.547 1 79.44 549 ARG A C 1
ATOM 4291 O O . ARG A 1 549 ? 24.875 45.688 12.352 1 79.44 549 ARG A O 1
AT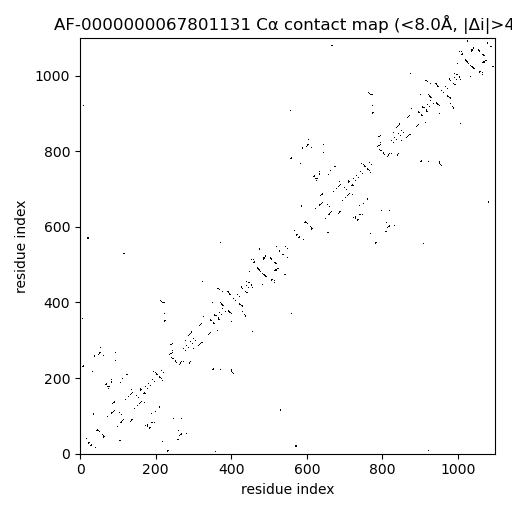OM 4298 N N . GLU A 1 550 ? 24.812 43.469 13.102 1 78.12 550 GLU A N 1
ATOM 4299 C CA . GLU A 1 550 ? 26.25 43.438 13.344 1 78.12 550 GLU A CA 1
ATOM 4300 C C . GLU A 1 550 ? 26.969 42.625 12.289 1 78.12 550 GLU A C 1
ATOM 4302 O O . GLU A 1 550 ? 26.453 41.594 11.844 1 78.12 550 GLU A O 1
ATOM 4307 N N . MET B 1 1 ? 16.281 9.539 -19.891 1 58.28 1 MET B N 1
ATOM 4308 C CA . MET B 1 1 ? 16.141 8.82 -18.625 1 58.28 1 MET B CA 1
ATOM 4309 C C . MET B 1 1 ? 14.703 8.922 -18.109 1 58.28 1 MET B C 1
ATOM 4311 O O . MET B 1 1 ? 14.031 9.93 -18.328 1 58.28 1 MET B O 1
ATOM 4315 N N . SER B 1 2 ? 14.047 7.734 -17.953 1 67.44 2 SER B N 1
ATOM 4316 C CA . SER B 1 2 ? 12.672 7.727 -17.484 1 67.44 2 SER B CA 1
ATOM 4317 C C . SER B 1 2 ? 12.602 7.543 -15.969 1 67.44 2 SER B C 1
ATOM 4319 O O . SER B 1 2 ? 13.562 7.078 -15.352 1 67.44 2 SER B O 1
ATOM 4321 N N . ILE B 1 3 ? 11.586 8.086 -15.375 1 71.88 3 ILE B N 1
ATOM 4322 C CA . ILE B 1 3 ? 11.336 7.91 -13.945 1 71.88 3 ILE B CA 1
ATOM 4323 C C . ILE B 1 3 ? 11.156 6.426 -13.633 1 71.88 3 ILE B C 1
ATOM 4325 O O . ILE B 1 3 ? 10.328 5.75 -14.258 1 71.88 3 ILE B O 1
ATOM 4329 N N . PRO B 1 4 ? 12.047 5.938 -12.781 1 78.81 4 PRO B N 1
ATOM 4330 C CA . PRO B 1 4 ? 11.867 4.531 -12.422 1 78.81 4 PRO B CA 1
ATOM 4331 C C . PRO B 1 4 ? 10.523 4.258 -11.758 1 78.81 4 PRO B C 1
ATOM 4333 O O . PRO B 1 4 ? 10 5.113 -11.039 1 78.81 4 PRO B O 1
ATOM 4336 N N . LYS B 1 5 ? 9.977 3.156 -12.086 1 87.06 5 LYS B N 1
ATOM 4337 C CA . LYS B 1 5 ? 8.75 2.734 -11.414 1 87.06 5 LYS B CA 1
ATOM 4338 C C . LYS B 1 5 ? 9.008 2.428 -9.938 1 87.06 5 LYS B C 1
ATOM 4340 O O . LYS B 1 5 ? 10.039 1.843 -9.594 1 87.06 5 LYS B O 1
ATOM 4345 N N . MET B 1 6 ? 8.125 2.943 -9.125 1 89.62 6 MET B N 1
ATOM 4346 C CA . MET B 1 6 ? 8.188 2.697 -7.688 1 89.62 6 MET B CA 1
ATOM 4347 C C . MET B 1 6 ? 6.875 2.119 -7.18 1 89.62 6 MET B C 1
ATOM 4349 O O . MET B 1 6 ? 5.832 2.285 -7.812 1 89.62 6 MET B O 1
ATOM 4353 N N . ASN B 1 7 ? 6.984 1.403 -6.094 1 92.75 7 ASN B N 1
ATOM 4354 C CA . ASN B 1 7 ? 5.785 0.876 -5.457 1 92.75 7 ASN B CA 1
ATOM 4355 C C . ASN B 1 7 ? 4.703 1.946 -5.32 1 92.75 7 ASN B C 1
ATOM 4357 O O . ASN B 1 7 ? 5 3.092 -4.973 1 92.75 7 ASN B O 1
ATOM 4361 N N . ASN B 1 8 ? 3.541 1.638 -5.684 1 95.69 8 ASN B N 1
ATOM 4362 C CA . ASN B 1 8 ? 2.377 2.518 -5.648 1 95.69 8 ASN B CA 1
ATOM 4363 C C . ASN B 1 8 ? 1.095 1.739 -5.371 1 95.69 8 ASN B C 1
ATOM 4365 O O . ASN B 1 8 ? 0.984 0.567 -5.738 1 95.69 8 ASN B O 1
ATOM 4369 N N . ASP B 1 9 ? 0.138 2.365 -4.797 1 96.81 9 ASP B N 1
ATOM 4370 C CA . ASP B 1 9 ? -1.054 1.662 -4.332 1 96.81 9 ASP B CA 1
ATOM 4371 C C . ASP B 1 9 ? -2.195 1.795 -5.336 1 96.81 9 ASP B C 1
ATOM 4373 O O . ASP B 1 9 ? -3.342 1.458 -5.031 1 96.81 9 ASP B O 1
ATOM 4377 N N . SER B 1 10 ? -1.947 2.316 -6.613 1 97.38 10 SER B N 1
ATOM 4378 C CA . SER B 1 10 ? -2.982 2.525 -7.617 1 97.38 10 SER B CA 1
ATOM 4379 C C . SER B 1 10 ? -3.756 1.24 -7.891 1 97.38 10 SER B C 1
ATOM 4381 O O . SER B 1 10 ? -4.973 1.271 -8.086 1 97.38 10 SER B O 1
ATOM 4383 N N . VAL B 1 11 ? -3.049 0.125 -7.887 1 98.06 11 VAL B N 1
ATOM 4384 C CA . VAL B 1 11 ? -3.705 -1.145 -8.18 1 98.06 11 VAL B CA 1
ATOM 4385 C C . VAL B 1 11 ? -4.707 -1.474 -7.074 1 98.06 11 VAL B C 1
ATOM 4387 O O . VAL B 1 11 ? -5.785 -2.008 -7.348 1 98.06 11 VAL B O 1
ATOM 4390 N N . HIS B 1 12 ? -4.371 -1.161 -5.84 1 97.31 12 HIS B N 1
ATOM 4391 C CA . HIS B 1 12 ? -5.242 -1.463 -4.711 1 97.31 12 HIS B CA 1
ATOM 4392 C C . HIS B 1 12 ? -6.496 -0.594 -4.734 1 97.31 12 HIS B C 1
ATOM 4394 O O . HIS B 1 12 ? -7.574 -1.043 -4.34 1 97.31 12 HIS B O 1
ATOM 4400 N N . TRP B 1 13 ? -6.375 0.639 -5.195 1 96.5 13 TRP B N 1
ATOM 4401 C CA . TRP B 1 13 ? -7.551 1.493 -5.328 1 96.5 13 TRP B CA 1
ATOM 4402 C C . TRP B 1 13 ? -8.469 0.987 -6.438 1 96.5 13 TRP B C 1
ATOM 4404 O O . TRP B 1 13 ? -9.695 1.018 -6.297 1 96.5 13 TRP B O 1
ATOM 4414 N N . TYR B 1 14 ? -7.867 0.545 -7.492 1 97.81 14 TYR B N 1
ATOM 4415 C CA . TYR B 1 14 ? -8.641 0.014 -8.609 1 97.81 14 TYR B CA 1
ATOM 4416 C C . TYR B 1 14 ? -9.422 -1.223 -8.188 1 97.81 14 TYR B C 1
ATOM 4418 O O . TYR B 1 14 ? -10.641 -1.298 -8.406 1 97.81 14 TYR B O 1
ATOM 4426 N N . VAL B 1 15 ? -8.75 -2.172 -7.578 1 98.31 15 VAL B N 1
ATOM 4427 C CA . VAL B 1 15 ? -9.398 -3.402 -7.145 1 98.31 15 VAL B CA 1
ATOM 4428 C C . VAL B 1 15 ? -10.43 -3.088 -6.062 1 98.31 15 VAL B C 1
ATOM 4430 O O . VAL B 1 15 ? -11.5 -3.705 -6.016 1 98.31 15 VAL B O 1
ATOM 4433 N N . GLY B 1 16 ? -10.086 -2.131 -5.207 1 97.81 16 GLY B N 1
ATOM 4434 C CA . GLY B 1 16 ? -11.016 -1.709 -4.172 1 97.81 16 GLY B CA 1
ATOM 4435 C C . GLY B 1 16 ? -12.32 -1.162 -4.727 1 97.81 16 GLY B C 1
ATOM 4436 O O . GLY B 1 16 ? -13.375 -1.324 -4.117 1 97.81 16 GLY B O 1
ATOM 4437 N N . GLU B 1 17 ? -12.203 -0.484 -5.871 1 98 17 GLU B N 1
ATOM 4438 C CA . GLU B 1 17 ? -13.406 0.033 -6.512 1 98 17 GLU B CA 1
ATOM 4439 C C . GLU B 1 17 ? -14.312 -1.103 -6.984 1 98 17 GLU B C 1
ATOM 4441 O O . GLU B 1 17 ? -15.531 -1.051 -6.797 1 98 17 GLU B O 1
ATOM 4446 N N . ILE B 1 18 ? -13.75 -2.133 -7.547 1 98.5 18 ILE B N 1
ATOM 4447 C CA . ILE B 1 18 ? -14.508 -3.301 -7.98 1 98.5 18 ILE B CA 1
ATOM 4448 C C . ILE B 1 18 ? -15.164 -3.973 -6.773 1 98.5 18 ILE B C 1
ATOM 4450 O O . ILE B 1 18 ? -16.359 -4.262 -6.789 1 98.5 18 ILE B O 1
ATOM 4454 N N . ALA B 1 19 ? -14.383 -4.188 -5.734 1 98.69 19 ALA B N 1
ATOM 4455 C CA . ALA B 1 19 ? -14.875 -4.816 -4.512 1 98.69 19 ALA B CA 1
ATOM 4456 C C . ALA B 1 19 ? -16.031 -4.02 -3.908 1 98.69 19 ALA B C 1
ATOM 4458 O O . ALA B 1 19 ? -17.016 -4.598 -3.439 1 98.69 19 ALA B O 1
ATOM 4459 N N . SER B 1 20 ? -15.875 -2.699 -3.934 1 98.62 20 SER B N 1
ATOM 4460 C CA . SER B 1 20 ? -16.906 -1.837 -3.352 1 98.62 20 SER B CA 1
ATOM 4461 C C . SER B 1 20 ? -18.219 -1.965 -4.102 1 98.62 20 SER B C 1
ATOM 4463 O O . SER B 1 20 ? -19.297 -1.958 -3.488 1 98.62 20 SER B O 1
ATOM 4465 N N . ARG B 1 21 ? -18.234 -2.041 -5.418 1 98.44 21 ARG B N 1
ATOM 4466 C CA . ARG B 1 21 ? -19.438 -2.244 -6.207 1 98.44 21 ARG B CA 1
ATOM 4467 C C . ARG B 1 21 ? -20.109 -3.572 -5.863 1 98.44 21 ARG B C 1
ATOM 4469 O O . ARG B 1 21 ? -21.328 -3.652 -5.754 1 98.44 21 ARG B O 1
ATOM 4476 N N . ILE B 1 22 ? -19.266 -4.551 -5.684 1 98.75 22 ILE B N 1
ATOM 4477 C CA . ILE B 1 22 ? -19.766 -5.887 -5.359 1 98.75 22 ILE B CA 1
ATOM 4478 C C . ILE B 1 22 ? -20.453 -5.859 -3.998 1 98.75 22 ILE B C 1
ATOM 4480 O O . ILE B 1 22 ? -21.562 -6.371 -3.85 1 98.75 22 ILE B O 1
ATOM 4484 N N . ILE B 1 23 ? -19.797 -5.281 -3.029 1 98.81 23 ILE B N 1
ATOM 4485 C CA . ILE B 1 23 ? -20.344 -5.203 -1.68 1 98.81 23 ILE B CA 1
ATOM 4486 C C . ILE B 1 23 ? -21.656 -4.422 -1.7 1 98.81 23 ILE B C 1
ATOM 4488 O O . ILE B 1 23 ? -22.625 -4.805 -1.039 1 98.81 23 ILE B O 1
ATOM 4492 N N . ALA B 1 24 ? -21.641 -3.297 -2.426 1 98.69 24 ALA B N 1
ATOM 4493 C CA . ALA B 1 24 ? -22.844 -2.473 -2.521 1 98.69 24 ALA B CA 1
ATOM 4494 C C . ALA B 1 24 ? -24.031 -3.291 -3.021 1 98.69 24 ALA B C 1
ATOM 4496 O O . ALA B 1 24 ? -25.156 -3.107 -2.555 1 98.69 24 ALA B O 1
ATOM 4497 N N . GLU B 1 25 ? -23.781 -4.164 -3.934 1 97.88 25 GLU B N 1
ATOM 4498 C CA . GLU B 1 25 ? -24.828 -4.988 -4.523 1 97.88 25 GLU B CA 1
ATOM 4499 C C . GLU B 1 25 ? -25.203 -6.145 -3.598 1 97.88 25 GLU B C 1
ATOM 4501 O O . GLU B 1 25 ? -26.391 -6.434 -3.41 1 97.88 25 GLU B O 1
ATOM 4506 N N . SER B 1 26 ? -24.219 -6.805 -2.977 1 98.06 26 SER B N 1
ATOM 4507 C CA . SER B 1 26 ? -24.453 -8.031 -2.23 1 98.06 26 SER B CA 1
ATOM 4508 C C . SER B 1 26 ? -24.875 -7.738 -0.797 1 98.06 26 SER B C 1
ATOM 4510 O O . SER B 1 26 ? -25.516 -8.578 -0.149 1 98.06 26 SER B O 1
ATOM 4512 N N . GLY B 1 27 ? -24.469 -6.586 -0.251 1 98.44 27 GLY B N 1
ATOM 4513 C CA . GLY B 1 27 ? -24.703 -6.27 1.146 1 98.44 27 GLY B CA 1
ATOM 4514 C C . GLY B 1 27 ? -23.844 -7.074 2.104 1 98.44 27 GLY B C 1
ATOM 4515 O O . GLY B 1 27 ? -24.156 -7.168 3.293 1 98.44 27 GLY B O 1
ATOM 4516 N N . ILE B 1 28 ? -22.797 -7.707 1.563 1 98.69 28 ILE B N 1
ATOM 4517 C CA . ILE B 1 28 ? -21.922 -8.562 2.369 1 98.69 28 ILE B CA 1
ATOM 4518 C C . ILE B 1 28 ? -20.516 -8.008 2.373 1 98.69 28 ILE B C 1
ATOM 4520 O O . ILE B 1 28 ? -19.812 -8.055 1.355 1 98.69 28 ILE B O 1
ATOM 4524 N N . ALA B 1 29 ? -20.031 -7.543 3.49 1 98.44 29 ALA B N 1
ATOM 4525 C CA . ALA B 1 29 ? -18.766 -6.836 3.627 1 98.44 29 ALA B CA 1
ATOM 4526 C C . ALA B 1 29 ? -17.594 -7.734 3.234 1 98.44 29 ALA B C 1
ATOM 4528 O O . ALA B 1 29 ? -16.641 -7.277 2.588 1 98.44 29 ALA B O 1
ATOM 4529 N N . SER B 1 30 ? -17.656 -8.969 3.541 1 98.19 30 SER B N 1
ATOM 4530 C CA . SER B 1 30 ? -16.531 -9.883 3.322 1 98.19 30 SER B CA 1
ATOM 4531 C C . SER B 1 30 ? -16.359 -10.203 1.843 1 98.19 30 SER B C 1
ATOM 4533 O O . SER B 1 30 ? -15.336 -10.758 1.435 1 98.19 30 SER B O 1
ATOM 4535 N N . ASP B 1 31 ? -17.328 -9.766 0.996 1 98.62 31 ASP B N 1
ATOM 4536 C CA . ASP B 1 31 ? -17.25 -10.047 -0.435 1 98.62 31 ASP B CA 1
ATOM 4537 C C . ASP B 1 31 ? -16.125 -9.266 -1.094 1 98.62 31 ASP B C 1
ATOM 4539 O O . ASP B 1 31 ? -15.781 -9.516 -2.254 1 98.62 31 ASP B O 1
ATOM 4543 N N . ARG B 1 32 ? -15.484 -8.367 -0.319 1 98.06 32 ARG B N 1
ATOM 4544 C CA . ARG B 1 32 ? -14.328 -7.645 -0.845 1 98.06 32 ARG B CA 1
ATOM 4545 C C . ARG B 1 32 ? -13.195 -8.609 -1.197 1 98.06 32 ARG B C 1
ATOM 4547 O O . ARG B 1 32 ? -12.32 -8.273 -1.997 1 98.06 32 ARG B O 1
ATOM 4554 N N . TYR B 1 33 ? -13.266 -9.852 -0.618 1 98.44 33 TYR B N 1
ATOM 4555 C CA . TYR B 1 33 ? -12.195 -10.82 -0.846 1 98.44 33 TYR B CA 1
ATOM 4556 C C . TYR B 1 33 ? -12.734 -12.07 -1.532 1 98.44 33 TYR B C 1
ATOM 4558 O O . TYR B 1 33 ? -12.07 -13.109 -1.557 1 98.44 33 TYR B O 1
ATOM 4566 N N . HIS B 1 34 ? -14.016 -12.062 -2.055 1 98.75 34 HIS B N 1
ATOM 4567 C CA . HIS B 1 34 ? -14.609 -13.18 -2.783 1 98.75 34 HIS B CA 1
ATOM 4568 C C . HIS B 1 34 ? -14.102 -13.227 -4.219 1 98.75 34 HIS B C 1
ATOM 4570 O O . HIS B 1 34 ? -14.625 -12.531 -5.094 1 98.75 34 HIS B O 1
ATOM 4576 N N . LEU B 1 35 ? -13.156 -14.062 -4.473 1 98.56 35 LEU B N 1
ATOM 4577 C CA . LEU B 1 35 ? -12.477 -14.102 -5.766 1 98.56 35 LEU B CA 1
ATOM 4578 C C . LEU B 1 35 ? -13.469 -14.336 -6.898 1 98.56 35 LEU B C 1
ATOM 4580 O O . LEU B 1 35 ? -13.375 -13.711 -7.953 1 98.56 35 LEU B O 1
ATOM 4584 N N . GLY B 1 36 ? -14.383 -15.266 -6.688 1 98.75 36 GLY B N 1
ATOM 4585 C CA . GLY B 1 36 ? -15.383 -15.539 -7.707 1 98.75 36 GLY B CA 1
ATOM 4586 C C . GLY B 1 36 ? -16.188 -14.32 -8.102 1 98.75 36 GLY B C 1
ATOM 4587 O O . GLY B 1 36 ? -16.391 -14.047 -9.289 1 98.75 36 GLY B O 1
ATOM 4588 N N . LYS B 1 37 ? -16.641 -13.57 -7.086 1 98.81 37 LYS B N 1
ATOM 4589 C CA . LYS B 1 37 ? -17.422 -12.359 -7.348 1 98.81 37 LYS B CA 1
ATOM 4590 C C . LYS B 1 37 ? -16.562 -11.297 -8.031 1 98.81 37 LYS B C 1
ATOM 4592 O O . LYS B 1 37 ? -17.047 -10.609 -8.938 1 98.81 37 LYS B O 1
ATOM 4597 N N . LEU B 1 38 ? -15.32 -11.156 -7.617 1 98.75 38 LEU B N 1
ATOM 4598 C CA . LEU B 1 38 ? -14.406 -10.195 -8.227 1 98.75 38 LEU B CA 1
ATOM 4599 C C . LEU B 1 38 ? -14.18 -10.516 -9.695 1 98.75 38 LEU B C 1
ATOM 4601 O O . LEU B 1 38 ? -14.234 -9.625 -10.547 1 98.75 38 LEU B O 1
ATOM 4605 N N . LEU B 1 39 ? -13.992 -11.766 -9.984 1 98.75 39 LEU B N 1
ATOM 4606 C CA . LEU B 1 39 ? -13.727 -12.18 -11.359 1 98.75 39 LEU B CA 1
ATOM 4607 C C . LEU B 1 39 ? -14.969 -12.008 -12.227 1 98.75 39 LEU B C 1
ATOM 4609 O O . LEU B 1 39 ? -14.891 -11.477 -13.336 1 98.75 39 LEU B O 1
ATOM 4613 N N . LEU B 1 40 ? -16.109 -12.445 -11.719 1 98.75 40 LEU B N 1
ATOM 4614 C CA . LEU B 1 40 ? -17.344 -12.344 -12.484 1 98.75 40 LEU B CA 1
ATOM 4615 C C . LEU B 1 40 ? -17.672 -10.891 -12.797 1 98.75 40 LEU B C 1
ATOM 4617 O O . LEU B 1 40 ? -18.031 -10.562 -13.93 1 98.75 40 LEU B O 1
ATOM 4621 N N . GLN B 1 41 ? -17.5 -10.016 -11.781 1 98.31 41 GLN B N 1
ATOM 4622 C CA . GLN B 1 41 ? -17.75 -8.594 -11.992 1 98.31 41 GLN B CA 1
ATOM 4623 C C . GLN B 1 41 ? -16.812 -8.023 -13.047 1 98.31 41 GLN B C 1
ATOM 4625 O O . GLN B 1 41 ? -17.219 -7.227 -13.891 1 98.31 41 GLN B O 1
ATOM 4630 N N . SER B 1 42 ? -15.562 -8.398 -13.008 1 98.44 42 SER B N 1
ATOM 4631 C CA . SER B 1 42 ? -14.57 -7.93 -13.961 1 98.44 42 SER B CA 1
ATOM 4632 C C . SER B 1 42 ? -14.914 -8.359 -15.383 1 98.44 42 SER B C 1
ATOM 4634 O O . SER B 1 42 ? -14.805 -7.57 -16.312 1 98.44 42 SER B O 1
ATOM 4636 N N . LEU B 1 43 ? -15.336 -9.602 -15.516 1 98.44 43 LEU B N 1
ATOM 4637 C CA . LEU B 1 43 ? -15.742 -10.109 -16.828 1 98.44 43 LEU B CA 1
ATOM 4638 C C . LEU B 1 43 ? -16.938 -9.32 -17.359 1 98.44 43 LEU B C 1
ATOM 4640 O O . LEU B 1 43 ? -16.984 -8.984 -18.547 1 98.44 43 LEU B O 1
ATOM 4644 N N . ARG B 1 44 ? -17.844 -8.977 -16.516 1 97.88 44 ARG B N 1
ATOM 4645 C CA . ARG B 1 44 ? -19.062 -8.273 -16.906 1 97.88 44 ARG B CA 1
ATOM 4646 C C . ARG B 1 44 ? -18.781 -6.824 -17.266 1 97.88 44 ARG B C 1
ATOM 4648 O O . ARG B 1 44 ? -19.531 -6.199 -18.016 1 97.88 44 ARG B O 1
ATOM 4655 N N . ASP B 1 45 ? -17.703 -6.289 -16.797 1 97.56 45 ASP B N 1
ATOM 4656 C CA . ASP B 1 45 ? -17.375 -4.871 -16.969 1 97.56 45 ASP B CA 1
ATOM 4657 C C . ASP B 1 45 ? -16.984 -4.562 -18.406 1 97.56 45 ASP B C 1
ATOM 4659 O O . ASP B 1 45 ? -17.109 -3.422 -18.859 1 97.56 45 ASP B O 1
ATOM 4663 N N . ASP B 1 46 ? -16.453 -5.504 -19.125 1 97.81 46 ASP B N 1
ATOM 4664 C CA . ASP B 1 46 ? -16.016 -5.262 -20.484 1 97.81 46 ASP B CA 1
ATOM 4665 C C . ASP B 1 46 ? -16.172 -6.516 -21.344 1 97.81 46 ASP B C 1
ATOM 4667 O O . ASP B 1 46 ? -15.188 -7.086 -21.812 1 97.81 46 ASP B O 1
ATOM 4671 N N . PRO B 1 47 ? -17.391 -6.836 -21.703 1 97.88 47 PRO B N 1
ATOM 4672 C CA . PRO B 1 47 ? -17.703 -8.094 -22.391 1 97.88 47 PRO B CA 1
ATOM 4673 C C . PRO B 1 47 ? -16.953 -8.25 -23.719 1 97.88 47 PRO B C 1
ATOM 4675 O O . PRO B 1 47 ? -16.703 -9.375 -24.156 1 97.88 47 PRO B O 1
ATOM 4678 N N . ASP B 1 48 ? -16.5 -7.18 -24.359 1 98.31 48 ASP B N 1
ATOM 4679 C CA . ASP B 1 48 ? -15.898 -7.25 -25.672 1 98.31 48 ASP B CA 1
ATOM 4680 C C . ASP B 1 48 ? -14.391 -7.465 -25.578 1 98.31 48 ASP B C 1
ATOM 4682 O O . ASP B 1 48 ? -13.734 -7.781 -26.578 1 98.31 48 ASP B O 1
ATOM 4686 N N . PHE B 1 49 ? -13.82 -7.332 -24.406 1 98.69 49 PHE B N 1
ATOM 4687 C CA . PHE B 1 49 ? -12.383 -7.48 -24.219 1 98.69 49 PHE B CA 1
ATOM 4688 C C . PHE B 1 49 ? -11.961 -8.93 -24.438 1 98.69 49 PHE B C 1
ATOM 4690 O O . PHE B 1 49 ? -12.641 -9.852 -23.984 1 98.69 49 PHE B O 1
ATOM 4697 N N . VAL B 1 50 ? -10.82 -9.18 -25.125 1 98.81 50 VAL B N 1
ATOM 4698 C CA . VAL B 1 50 ? -10.297 -10.523 -25.344 1 98.81 50 VAL B CA 1
ATOM 4699 C C . VAL B 1 50 ? -9.555 -11.008 -24.109 1 98.81 50 VAL B C 1
ATOM 4701 O O . VAL B 1 50 ? -8.508 -10.469 -23.75 1 98.81 50 VAL B O 1
ATOM 4704 N N . LEU B 1 51 ? -10.055 -12.031 -23.484 1 98.69 51 LEU B N 1
ATOM 4705 C CA . LEU B 1 51 ? -9.477 -12.539 -22.25 1 98.69 51 LEU B CA 1
ATOM 4706 C C . LEU B 1 51 ? -8.289 -13.453 -22.547 1 98.69 51 LEU B C 1
ATOM 4708 O O . LEU B 1 51 ? -7.262 -13.383 -21.875 1 98.69 51 LEU B O 1
ATOM 4712 N N . GLN B 1 52 ? -8.477 -14.328 -23.484 1 98.62 52 GLN B N 1
ATOM 4713 C CA . GLN B 1 52 ? -7.48 -15.383 -23.672 1 98.62 52 GLN B CA 1
ATOM 4714 C C . GLN B 1 52 ? -7.344 -15.758 -25.141 1 98.62 52 GLN B C 1
ATOM 4716 O O . GLN B 1 52 ? -8.32 -15.703 -25.891 1 98.62 52 GLN B O 1
ATOM 4721 N N . ILE B 1 53 ? -6.156 -16.125 -25.531 1 98.56 53 ILE B N 1
ATOM 4722 C CA . ILE B 1 53 ? -5.789 -16.578 -26.859 1 98.56 53 ILE B CA 1
ATOM 4723 C C . ILE B 1 53 ? -5.062 -17.922 -26.766 1 98.56 53 ILE B C 1
ATOM 4725 O O . ILE B 1 53 ? -4.176 -18.094 -25.938 1 98.56 53 ILE B O 1
ATOM 4729 N N . GLU B 1 54 ? -5.516 -18.906 -27.531 1 97.69 54 GLU B N 1
ATOM 4730 C CA . GLU B 1 54 ? -4.754 -20.125 -27.75 1 97.69 54 GLU B CA 1
ATOM 4731 C C . GLU B 1 54 ? -3.707 -19.922 -28.844 1 97.69 54 GLU B C 1
ATOM 4733 O O . GLU B 1 54 ? -4.043 -19.875 -30.031 1 97.69 54 GLU B O 1
ATOM 4738 N N . GLY B 1 55 ? -2.465 -19.906 -28.438 1 96.44 55 GLY B N 1
ATOM 4739 C CA . GLY B 1 55 ? -1.383 -19.547 -29.328 1 96.44 55 GLY B CA 1
ATOM 4740 C C . GLY B 1 55 ? -1.159 -20.578 -30.438 1 96.44 55 GLY B C 1
ATOM 4741 O O . GLY B 1 55 ? -0.711 -20.234 -31.531 1 96.44 55 GLY B O 1
ATOM 4742 N N . ALA B 1 56 ? -1.441 -21.828 -30.172 1 94.19 56 ALA B N 1
ATOM 4743 C CA . ALA B 1 56 ? -1.194 -22.906 -31.141 1 94.19 56 ALA B CA 1
ATOM 4744 C C . ALA B 1 56 ? -2.211 -22.859 -32.281 1 94.19 56 ALA B C 1
ATOM 4746 O O . ALA B 1 56 ? -1.893 -23.203 -33.406 1 94.19 56 ALA B O 1
ATOM 4747 N N . THR B 1 57 ? -3.418 -22.406 -32.031 1 94.25 57 THR B N 1
ATOM 4748 C CA . THR B 1 57 ? -4.48 -22.469 -33.031 1 94.25 57 THR B CA 1
ATOM 4749 C C . THR B 1 57 ? -4.906 -21.062 -33.438 1 94.25 57 THR B C 1
ATOM 4751 O O . THR B 1 57 ? -5.523 -20.891 -34.5 1 94.25 57 THR B O 1
ATOM 4754 N N . GLY B 1 58 ? -4.715 -20.094 -32.594 1 96.12 58 GLY B N 1
ATOM 4755 C CA . GLY B 1 58 ? -5.125 -18.734 -32.875 1 96.12 58 GLY B CA 1
ATOM 4756 C C . GLY B 1 58 ? -6.52 -18.422 -32.375 1 96.12 58 GLY B C 1
ATOM 4757 O O . GLY B 1 58 ? -6.961 -17.266 -32.438 1 96.12 58 GLY B O 1
ATOM 4758 N N . GLU B 1 59 ? -7.191 -19.375 -31.812 1 97.06 59 GLU B N 1
ATOM 4759 C CA . GLU B 1 59 ? -8.523 -19.156 -31.25 1 97.06 59 GLU B CA 1
ATOM 4760 C C . GLU B 1 59 ? -8.453 -18.203 -30.062 1 97.06 59 GLU B C 1
ATOM 4762 O O . GLU B 1 59 ? -7.465 -18.172 -29.328 1 97.06 59 GLU B O 1
ATOM 4767 N N . SER B 1 60 ? -9.406 -17.391 -29.938 1 98.19 60 SER B N 1
ATOM 4768 C CA . SER B 1 60 ? -9.484 -16.453 -28.812 1 98.19 60 SER B CA 1
ATOM 4769 C C . SER B 1 60 ? -10.891 -16.391 -28.25 1 98.19 60 SER B C 1
ATOM 4771 O O . SER B 1 60 ? -11.844 -16.859 -28.875 1 98.19 60 SER B O 1
ATOM 4773 N N . GLU B 1 61 ? -11.008 -15.898 -27.094 1 98.19 61 GLU B N 1
ATOM 4774 C CA . GLU B 1 61 ? -12.297 -15.773 -26.406 1 98.19 61 GLU B CA 1
ATOM 4775 C C . GLU B 1 61 ? -12.398 -14.461 -25.641 1 98.19 61 GLU B C 1
ATOM 4777 O O . GLU B 1 61 ? -11.422 -14.023 -25.016 1 98.19 61 GLU B O 1
ATOM 4782 N N . THR B 1 62 ? -13.594 -13.82 -25.688 1 98.69 62 THR B N 1
ATOM 4783 C CA . THR B 1 62 ? -13.828 -12.531 -25.047 1 98.69 62 THR B CA 1
ATOM 4784 C C . THR B 1 62 ? -14.352 -12.719 -23.625 1 98.69 62 THR B C 1
ATOM 4786 O O . THR B 1 62 ? -14.719 -13.828 -23.234 1 98.69 62 THR B O 1
ATOM 4789 N N . PHE B 1 63 ? -14.352 -11.609 -22.875 1 98.75 63 PHE B N 1
ATOM 4790 C CA . PHE B 1 63 ? -14.945 -11.602 -21.547 1 98.75 63 PHE B CA 1
ATOM 4791 C C . PHE B 1 63 ? -16.391 -12.07 -21.609 1 98.75 63 PHE B C 1
ATOM 4793 O O . PHE B 1 63 ? -16.828 -12.875 -20.766 1 98.75 63 PHE B O 1
ATOM 4800 N N . GLY B 1 64 ? -17.125 -11.617 -22.609 1 98.44 64 GLY B N 1
ATOM 4801 C CA . GLY B 1 64 ? -18.531 -11.984 -22.75 1 98.44 64 GLY B CA 1
ATOM 4802 C C . GLY B 1 64 ? -18.734 -13.477 -22.938 1 98.44 64 GLY B C 1
ATOM 4803 O O . GLY B 1 64 ? -19.562 -14.086 -22.281 1 98.44 64 GLY B O 1
ATOM 4804 N N . SER B 1 65 ? -17.984 -14.07 -23.859 1 98.12 65 SER B N 1
ATOM 4805 C CA . SER B 1 65 ? -18.062 -15.508 -24.109 1 98.12 65 SER B CA 1
ATOM 4806 C C . SER B 1 65 ? -17.703 -16.312 -22.875 1 98.12 65 SER B C 1
ATOM 4808 O O . SER B 1 65 ? -18.391 -17.266 -22.531 1 98.12 65 SER B O 1
ATOM 4810 N N . VAL B 1 66 ? -16.672 -15.898 -22.219 1 98.56 66 VAL B N 1
ATOM 4811 C CA . VAL B 1 66 ? -16.219 -16.594 -21.016 1 98.56 66 VAL B CA 1
ATOM 4812 C C . VAL B 1 66 ? -17.281 -16.469 -19.922 1 98.56 66 VAL B C 1
ATOM 4814 O O . VAL B 1 66 ? -17.531 -17.438 -19.188 1 98.56 66 VAL B O 1
ATOM 4817 N N . THR B 1 67 ? -17.891 -15.297 -19.781 1 98.5 67 THR B N 1
ATOM 4818 C CA . THR B 1 67 ? -18.953 -15.109 -18.797 1 98.5 67 THR B CA 1
ATOM 4819 C C . THR B 1 67 ? -20.094 -16.094 -19.031 1 98.5 67 THR B C 1
ATOM 4821 O O . THR B 1 67 ? -20.531 -16.781 -18.109 1 98.5 67 THR B O 1
ATOM 4824 N N . GLU B 1 68 ? -20.516 -16.219 -20.234 1 97.62 68 GLU B N 1
ATOM 4825 C CA . GLU B 1 68 ? -21.609 -17.125 -20.594 1 97.62 68 GLU B CA 1
ATOM 4826 C C . GLU B 1 68 ? -21.234 -18.578 -20.281 1 97.62 68 GLU B C 1
ATOM 4828 O O . GLU B 1 68 ? -22.016 -19.297 -19.656 1 97.62 68 GLU B O 1
ATOM 4833 N N . ARG B 1 69 ? -20.078 -19 -20.688 1 97.75 69 ARG B N 1
ATOM 4834 C CA . ARG B 1 69 ? -19.672 -20.391 -20.547 1 97.75 69 ARG B CA 1
ATOM 4835 C C . ARG B 1 69 ? -19.406 -20.734 -19.078 1 97.75 69 ARG B C 1
ATOM 4837 O O . ARG B 1 69 ? -19.719 -21.828 -18.625 1 97.75 69 ARG B O 1
ATOM 4844 N N . THR B 1 70 ? -18.828 -19.812 -18.344 1 98.5 70 THR B N 1
ATOM 4845 C CA . THR B 1 70 ? -18.516 -20.062 -16.938 1 98.5 70 THR B CA 1
ATOM 4846 C C . THR B 1 70 ? -19.797 -20.141 -16.109 1 98.5 70 THR B C 1
ATOM 4848 O O . THR B 1 70 ? -19.906 -20.969 -15.203 1 98.5 70 THR B O 1
ATOM 4851 N N . VAL B 1 71 ? -20.75 -19.281 -16.391 1 98.38 71 VAL B N 1
ATOM 4852 C CA . VAL B 1 71 ? -22.016 -19.297 -15.672 1 98.38 71 VAL B CA 1
ATOM 4853 C C . VAL B 1 71 ? -22.75 -20.609 -15.969 1 98.38 71 VAL B C 1
ATOM 4855 O O . VAL B 1 71 ? -23.297 -21.234 -15.055 1 98.38 71 VAL B O 1
ATOM 4858 N N . LYS B 1 72 ? -22.781 -20.984 -17.234 1 97.81 72 LYS B N 1
ATOM 4859 C CA . LYS B 1 72 ? -23.375 -22.266 -17.594 1 97.81 72 LYS B CA 1
ATOM 4860 C C . LYS B 1 72 ? -22.703 -23.422 -16.859 1 97.81 72 LYS B C 1
ATOM 4862 O O . LYS B 1 72 ? -23.359 -24.312 -16.344 1 97.81 72 LYS B O 1
ATOM 4867 N N . CYS B 1 73 ? -21.391 -23.391 -16.859 1 98.31 73 CYS B N 1
ATOM 4868 C CA . CYS B 1 73 ? -20.625 -24.438 -16.172 1 98.31 73 CYS B CA 1
ATOM 4869 C C . CYS B 1 73 ? -20.938 -24.453 -14.68 1 98.31 73 CYS B C 1
ATOM 4871 O O . CYS B 1 73 ? -21.047 -25.516 -14.078 1 98.31 73 CYS B O 1
ATOM 4873 N N . ALA B 1 74 ? -21.016 -23.281 -14.039 1 98.56 74 ALA B N 1
ATOM 4874 C CA . ALA B 1 74 ? -21.359 -23.188 -12.625 1 98.56 74 ALA B CA 1
ATOM 4875 C C . ALA B 1 74 ? -22.719 -23.828 -12.344 1 98.56 74 ALA B C 1
ATOM 4877 O O . ALA B 1 74 ? -22.891 -24.516 -11.344 1 98.56 74 ALA B O 1
ATOM 4878 N N . ASN B 1 75 ? -23.641 -23.562 -13.227 1 97.88 75 ASN B N 1
ATOM 4879 C CA . ASN B 1 75 ? -24.938 -24.188 -13.086 1 97.88 75 ASN B CA 1
ATOM 4880 C C . ASN B 1 75 ? -24.859 -25.703 -13.234 1 97.88 75 ASN B C 1
ATOM 4882 O O . ASN B 1 75 ? -25.562 -26.438 -12.539 1 97.88 75 ASN B O 1
ATOM 4886 N N . CYS B 1 76 ? -24.016 -26.172 -14.164 1 98.19 76 CYS B N 1
ATOM 4887 C CA . CYS B 1 76 ? -23.766 -27.609 -14.281 1 98.19 76 CYS B CA 1
ATOM 4888 C C . CYS B 1 76 ? -23.25 -28.188 -12.961 1 98.19 76 CYS B C 1
ATOM 4890 O O . CYS B 1 76 ? -23.688 -29.25 -12.539 1 98.19 76 CYS B O 1
ATOM 4892 N N . PHE B 1 77 ? -22.312 -27.438 -12.336 1 98.44 77 PHE B N 1
ATOM 4893 C CA . PHE B 1 77 ? -21.766 -27.875 -11.055 1 98.44 77 PHE B CA 1
ATOM 4894 C C . PHE B 1 77 ? -22.875 -27.984 -10.016 1 98.44 77 PHE B C 1
ATOM 4896 O O . PHE B 1 77 ? -22.953 -28.984 -9.297 1 98.44 77 PHE B O 1
ATOM 4903 N N . LYS B 1 78 ? -23.719 -26.953 -9.922 1 97.25 78 LYS B N 1
ATOM 4904 C CA . LYS B 1 78 ? -24.844 -26.969 -8.984 1 97.25 78 LYS B CA 1
ATOM 4905 C C . LYS B 1 78 ? -25.75 -28.172 -9.227 1 97.25 78 LYS B C 1
ATOM 4907 O O . LYS B 1 78 ? -26.125 -28.875 -8.281 1 97.25 78 LYS B O 1
ATOM 4912 N N . ASN B 1 79 ? -26.078 -28.375 -10.461 1 96.88 79 ASN B N 1
ATOM 4913 C CA . ASN B 1 79 ? -26.984 -29.453 -10.844 1 96.88 79 ASN B CA 1
ATOM 4914 C C . ASN B 1 79 ? -26.359 -30.828 -10.555 1 96.88 79 ASN B C 1
ATOM 4916 O O . ASN B 1 79 ? -27.078 -31.797 -10.273 1 96.88 79 ASN B O 1
ATOM 4920 N N . LEU B 1 80 ? -25.047 -30.922 -10.609 1 96.5 80 LEU B N 1
ATOM 4921 C CA . LEU B 1 80 ? -24.328 -32.156 -10.281 1 96.5 80 LEU B CA 1
ATOM 4922 C C . LEU B 1 80 ? -24.234 -32.344 -8.773 1 96.5 80 LEU B C 1
ATOM 4924 O O . LEU B 1 80 ? -23.906 -33.438 -8.297 1 96.5 80 LEU B O 1
ATOM 4928 N N . GLY B 1 81 ? -24.469 -31.234 -8.008 1 96.62 81 GLY B N 1
ATOM 4929 C CA . GLY B 1 81 ? -24.406 -31.297 -6.559 1 96.62 81 GLY B CA 1
ATOM 4930 C C . GLY B 1 81 ? -23.094 -30.812 -5.988 1 96.62 81 GLY B C 1
ATOM 4931 O O . GLY B 1 81 ? -22.781 -31.078 -4.82 1 96.62 81 GLY B O 1
ATOM 4932 N N . LEU B 1 82 ? -22.297 -30.156 -6.812 1 97.19 82 LEU B N 1
ATOM 4933 C CA . LEU B 1 82 ? -21.047 -29.578 -6.332 1 97.19 82 LEU B CA 1
ATOM 4934 C C . LEU B 1 82 ? -21.312 -28.25 -5.625 1 97.19 82 LEU B C 1
ATOM 4936 O O . LEU B 1 82 ? -22.156 -27.453 -6.066 1 97.19 82 LEU B O 1
ATOM 4940 N N . GLY B 1 83 ? -20.578 -27.953 -4.562 1 96.88 83 GLY B N 1
ATOM 4941 C CA . GLY B 1 83 ? -20.719 -26.703 -3.834 1 96.88 83 GLY B CA 1
ATOM 4942 C C . GLY B 1 83 ? -19.5 -26.344 -3.006 1 96.88 83 GLY B C 1
ATOM 4943 O O . GLY B 1 83 ? -18.406 -26.875 -3.244 1 96.88 83 GLY B O 1
ATOM 4944 N N . HIS B 1 84 ? -19.719 -25.469 -2.094 1 98.06 84 HIS B N 1
ATOM 4945 C CA . HIS B 1 84 ? -18.672 -24.906 -1.262 1 98.06 84 HIS B CA 1
ATOM 4946 C C . HIS B 1 84 ? -17.875 -26 -0.544 1 98.06 84 HIS B C 1
ATOM 4948 O O . HIS B 1 84 ? -18.469 -26.844 0.121 1 98.06 84 HIS B O 1
ATOM 4954 N N . GLY B 1 85 ? -16.594 -26 -0.763 1 97.75 85 GLY B N 1
ATOM 4955 C CA . GLY B 1 85 ? -15.727 -26.922 -0.037 1 97.75 85 GLY B CA 1
ATOM 4956 C C . GLY B 1 85 ? -15.391 -28.172 -0.823 1 97.75 85 GLY B C 1
ATOM 4957 O O . GLY B 1 85 ? -14.438 -28.875 -0.494 1 97.75 85 GLY B O 1
ATOM 4958 N N . ASP B 1 86 ? -16.234 -28.547 -1.857 1 98.44 86 ASP B N 1
ATOM 4959 C CA . ASP B 1 86 ? -15.906 -29.672 -2.721 1 98.44 86 ASP B CA 1
ATOM 4960 C C . ASP B 1 86 ? -14.641 -29.406 -3.523 1 98.44 86 ASP B C 1
ATOM 4962 O O . ASP B 1 86 ? -14.328 -28.25 -3.834 1 98.44 86 ASP B O 1
ATOM 4966 N N . VAL B 1 87 ? -13.898 -30.453 -3.842 1 98.62 87 VAL B N 1
ATOM 4967 C CA . VAL B 1 87 ? -12.633 -30.297 -4.559 1 98.62 87 VAL B CA 1
ATOM 4968 C C . VAL B 1 87 ? -12.812 -30.719 -6.016 1 98.62 87 VAL B C 1
ATOM 4970 O O . VAL B 1 87 ? -13.391 -31.766 -6.301 1 98.62 87 VAL B O 1
ATOM 4973 N N . MET B 1 88 ? -12.422 -29.875 -6.898 1 98.69 88 MET B N 1
ATOM 4974 C CA . MET B 1 88 ? -12.352 -30.141 -8.328 1 98.69 88 MET B CA 1
ATOM 4975 C C . MET B 1 88 ? -10.906 -30.203 -8.805 1 98.69 88 MET B C 1
ATOM 4977 O O . MET B 1 88 ? -10.102 -29.328 -8.484 1 98.69 88 MET B O 1
ATOM 4981 N N . VAL B 1 89 ? -10.594 -31.203 -9.578 1 98 89 VAL B N 1
ATOM 4982 C CA . VAL B 1 89 ? -9.242 -31.344 -10.117 1 98 89 VAL B CA 1
ATOM 4983 C C . VAL B 1 89 ? -9.234 -30.906 -11.586 1 98 89 VAL B C 1
ATOM 4985 O O . VAL B 1 89 ? -10.133 -31.25 -12.352 1 98 89 VAL B O 1
ATOM 4988 N N . LEU B 1 90 ? -8.32 -30.125 -11.891 1 97.31 90 LEU B N 1
ATOM 4989 C CA . LEU B 1 90 ? -8.008 -29.781 -13.273 1 97.31 90 LEU B CA 1
ATOM 4990 C C . LEU B 1 90 ? -6.656 -30.344 -13.688 1 97.31 90 LEU B C 1
ATOM 4992 O O . LEU B 1 90 ? -5.625 -29.984 -13.117 1 97.31 90 LEU B O 1
ATOM 4996 N N . MET B 1 91 ? -6.664 -31.234 -14.617 1 94.38 91 MET B N 1
ATOM 4997 C CA . MET B 1 91 ? -5.449 -31.875 -15.117 1 94.38 91 MET B CA 1
ATOM 4998 C C . MET B 1 91 ? -5.375 -31.797 -16.641 1 94.38 91 MET B C 1
ATOM 5000 O O . MET B 1 91 ? -5.68 -32.781 -17.328 1 94.38 91 MET B O 1
ATOM 5004 N N . ALA B 1 92 ? -4.949 -30.703 -17.156 1 92.06 92 ALA B N 1
ATOM 5005 C CA . ALA B 1 92 ? -4.902 -30.469 -18.609 1 92.06 92 ALA B CA 1
ATOM 5006 C C . ALA B 1 92 ? -3.926 -29.344 -18.938 1 92.06 92 ALA B C 1
ATOM 5008 O O . ALA B 1 92 ? -3.52 -28.578 -18.062 1 92.06 92 ALA B O 1
ATOM 5009 N N . PRO B 1 93 ? -3.447 -29.312 -20.188 1 90.25 93 PRO B N 1
ATOM 5010 C CA . PRO B 1 93 ? -2.688 -28.125 -20.609 1 90.25 93 PRO B CA 1
ATOM 5011 C C . PRO B 1 93 ? -3.525 -26.859 -20.578 1 90.25 93 PRO B C 1
ATOM 5013 O O . PRO B 1 93 ? -4.746 -26.906 -20.406 1 90.25 93 PRO B O 1
ATOM 5016 N N . ASN B 1 94 ? -2.795 -25.734 -20.766 1 90.75 94 ASN B N 1
ATOM 5017 C CA . ASN B 1 94 ? -3.496 -24.453 -20.75 1 90.75 94 ASN B CA 1
ATOM 5018 C C . ASN B 1 94 ? -4.289 -24.219 -22.031 1 90.75 94 ASN B C 1
ATOM 5020 O O . ASN B 1 94 ? -3.82 -23.531 -22.938 1 90.75 94 ASN B O 1
ATOM 5024 N N . HIS B 1 95 ? -5.324 -24.812 -22.219 1 89.69 95 HIS B N 1
ATOM 5025 C CA . HIS B 1 95 ? -6.176 -24.484 -23.359 1 89.69 95 HIS B CA 1
ATOM 5026 C C . HIS B 1 95 ? -7.375 -23.641 -22.922 1 89.69 95 HIS B C 1
ATOM 5028 O O . HIS B 1 95 ? -7.582 -23.422 -21.734 1 89.69 95 HIS B O 1
ATOM 5034 N N . LEU B 1 96 ? -8.188 -23.156 -23.812 1 95.31 96 LEU B N 1
ATOM 5035 C CA . LEU B 1 96 ? -9.219 -22.156 -23.562 1 95.31 96 LEU B CA 1
ATOM 5036 C C . LEU B 1 96 ? -10.273 -22.703 -22.609 1 95.31 96 LEU B C 1
ATOM 5038 O O . LEU B 1 96 ? -10.773 -21.969 -21.75 1 95.31 96 LEU B O 1
ATOM 5042 N N . ASP B 1 97 ? -10.523 -23.984 -22.688 1 96.5 97 ASP B N 1
ATOM 5043 C CA . ASP B 1 97 ? -11.625 -24.578 -21.938 1 96.5 97 ASP B CA 1
ATOM 5044 C C . ASP B 1 97 ? -11.281 -24.688 -20.453 1 96.5 97 ASP B C 1
ATOM 5046 O O . ASP B 1 97 ? -12.18 -24.766 -19.609 1 96.5 97 ASP B O 1
ATOM 5050 N N . VAL B 1 98 ? -10.023 -24.75 -20.078 1 96.56 98 VAL B N 1
ATOM 5051 C CA . VAL B 1 98 ? -9.609 -24.953 -18.703 1 96.56 98 VAL B CA 1
ATOM 5052 C C . VAL B 1 98 ? -10.078 -23.781 -17.844 1 96.56 98 VAL B C 1
ATOM 5054 O O . VAL B 1 98 ? -10.422 -23.953 -16.672 1 96.56 98 VAL B O 1
ATOM 5057 N N . THR B 1 99 ? -10.195 -22.641 -18.422 1 97.81 99 THR B N 1
ATOM 5058 C CA . THR B 1 99 ? -10.594 -21.406 -17.75 1 97.81 99 THR B CA 1
ATOM 5059 C C . THR B 1 99 ? -12.031 -21.516 -17.234 1 97.81 99 THR B C 1
ATOM 5061 O O . THR B 1 99 ? -12.359 -20.953 -16.188 1 97.81 99 THR B O 1
ATOM 5064 N N . ILE B 1 100 ? -12.836 -22.219 -17.938 1 98.56 100 ILE B N 1
ATOM 5065 C CA . ILE B 1 100 ? -14.281 -22.219 -17.719 1 98.56 100 ILE B CA 1
ATOM 5066 C C . ILE B 1 100 ? -14.617 -22.922 -16.406 1 98.56 100 ILE B C 1
ATOM 5068 O O . ILE B 1 100 ? -15.195 -22.328 -15.508 1 98.56 100 ILE B O 1
ATOM 5072 N N . PRO B 1 101 ? -14.203 -24.188 -16.25 1 98.62 101 PRO B N 1
ATOM 5073 C CA . PRO B 1 101 ? -14.492 -24.797 -14.953 1 98.62 101 PRO B CA 1
ATOM 5074 C C . PRO B 1 101 ? -13.742 -24.125 -13.812 1 98.62 101 PRO B C 1
ATOM 5076 O O . PRO B 1 101 ? -14.227 -24.094 -12.68 1 98.62 101 PRO B O 1
ATOM 5079 N N . LEU B 1 102 ? -12.578 -23.594 -14.031 1 98.69 102 LEU B N 1
ATOM 5080 C CA . LEU B 1 102 ? -11.812 -22.906 -12.992 1 98.69 102 LEU B CA 1
ATOM 5081 C C . LEU B 1 102 ? -12.602 -21.75 -12.398 1 98.69 102 LEU B C 1
ATOM 5083 O O . LEU B 1 102 ? -12.789 -21.672 -11.188 1 98.69 102 LEU B O 1
ATOM 5087 N N . TYR B 1 103 ? -13.078 -20.844 -13.258 1 98.81 103 TYR B N 1
ATOM 5088 C CA . TYR B 1 103 ? -13.836 -19.688 -12.781 1 98.81 103 TYR B CA 1
ATOM 5089 C C . TYR B 1 103 ? -15.172 -20.109 -12.188 1 98.81 103 TYR B C 1
ATOM 5091 O O . TYR B 1 103 ? -15.594 -19.594 -11.148 1 98.81 103 TYR B O 1
ATOM 5099 N N . ALA B 1 104 ? -15.836 -21.094 -12.844 1 98.81 104 ALA B N 1
ATOM 5100 C CA . ALA B 1 104 ? -17.109 -21.594 -12.328 1 98.81 104 ALA B CA 1
ATOM 5101 C C . ALA B 1 104 ? -16.953 -22.109 -10.898 1 98.81 104 ALA B C 1
ATOM 5103 O O . ALA B 1 104 ? -17.828 -21.875 -10.055 1 98.81 104 ALA B O 1
ATOM 5104 N N . ALA B 1 105 ? -15.867 -22.781 -10.664 1 98.88 105 ALA B N 1
ATOM 5105 C CA . ALA B 1 105 ? -15.594 -23.297 -9.328 1 98.88 105 ALA B CA 1
ATOM 5106 C C . ALA B 1 105 ? -15.469 -22.156 -8.312 1 98.88 105 ALA B C 1
ATOM 5108 O O . ALA B 1 105 ? -16.047 -22.219 -7.227 1 98.88 105 ALA B O 1
ATOM 5109 N N . LEU B 1 106 ? -14.758 -21.156 -8.648 1 98.81 106 LEU B N 1
ATOM 5110 C CA . LEU B 1 106 ? -14.523 -20.031 -7.75 1 98.81 106 LEU B CA 1
ATOM 5111 C C . LEU B 1 106 ? -15.82 -19.281 -7.445 1 98.81 106 LEU B C 1
ATOM 5113 O O . LEU B 1 106 ? -15.992 -18.75 -6.352 1 98.81 106 LEU B O 1
ATOM 5117 N N . TYR B 1 107 ? -16.781 -19.297 -8.438 1 98.81 107 TYR B N 1
ATOM 5118 C CA . TYR B 1 107 ? -18.078 -18.672 -8.203 1 98.81 107 TYR B CA 1
ATOM 5119 C C . TYR B 1 107 ? -18.812 -19.359 -7.059 1 98.81 107 TYR B C 1
ATOM 5121 O O . TYR B 1 107 ? -19.562 -18.719 -6.316 1 98.81 107 TYR B O 1
ATOM 5129 N N . LEU B 1 108 ? -18.547 -20.656 -6.898 1 98.69 108 LEU B N 1
ATOM 5130 C CA . LEU B 1 108 ? -19.406 -21.453 -6.023 1 98.69 108 LEU B CA 1
ATOM 5131 C C . LEU B 1 108 ? -18.656 -21.844 -4.75 1 98.69 108 LEU B C 1
ATOM 5133 O O . LEU B 1 108 ? -19.25 -22.469 -3.852 1 98.69 108 LEU B O 1
ATOM 5137 N N . GLY B 1 109 ? -17.375 -21.484 -4.629 1 98.62 109 GLY B N 1
ATOM 5138 C CA . GLY B 1 109 ? -16.578 -21.859 -3.479 1 98.62 109 GLY B CA 1
ATOM 5139 C C . GLY B 1 109 ? -16.031 -23.281 -3.576 1 98.62 109 GLY B C 1
ATOM 5140 O O . GLY B 1 109 ? -15.648 -23.875 -2.568 1 98.62 109 GLY B O 1
ATOM 5141 N N . VAL B 1 110 ? -16.109 -23.844 -4.801 1 98.75 110 VAL B N 1
ATOM 5142 C CA . VAL B 1 110 ? -15.477 -25.125 -5.07 1 98.75 110 VAL B CA 1
ATOM 5143 C C . VAL B 1 110 ? -13.961 -24.953 -5.113 1 98.75 110 VAL B C 1
ATOM 5145 O O . VAL B 1 110 ? -13.453 -24 -5.699 1 98.75 110 VAL B O 1
ATOM 5148 N N . ILE B 1 111 ? -13.227 -25.844 -4.445 1 98.81 111 ILE B N 1
ATOM 5149 C CA . ILE B 1 111 ? -11.766 -25.766 -4.363 1 98.81 111 ILE B CA 1
ATOM 5150 C C . ILE B 1 111 ? -11.148 -26.266 -5.664 1 98.81 111 ILE B C 1
ATOM 5152 O O . ILE B 1 111 ? -11.508 -27.344 -6.152 1 98.81 111 ILE B O 1
ATOM 5156 N N . VAL B 1 112 ? -10.281 -25.531 -6.242 1 98.69 112 VAL B N 1
ATOM 5157 C CA . VAL B 1 112 ? -9.609 -25.906 -7.48 1 98.69 112 VAL B CA 1
ATOM 5158 C C . VAL B 1 112 ? -8.258 -26.531 -7.168 1 98.69 112 VAL B C 1
ATOM 5160 O O . VAL B 1 112 ? -7.398 -25.906 -6.559 1 98.69 112 VAL B O 1
ATOM 5163 N N . ALA B 1 113 ? -8.062 -27.719 -7.543 1 97.56 113 ALA B N 1
ATOM 5164 C CA . ALA B 1 113 ? -6.773 -28.391 -7.465 1 97.56 113 ALA B CA 1
ATOM 5165 C C . ALA B 1 113 ? -6.207 -28.656 -8.852 1 97.56 113 ALA B C 1
ATOM 5167 O O . ALA B 1 113 ? -6.629 -29.594 -9.531 1 97.56 113 ALA B O 1
ATOM 5168 N N . ALA B 1 114 ? -5.297 -27.844 -9.242 1 93.81 114 ALA B N 1
ATOM 5169 C CA . ALA B 1 114 ? -4.594 -28.109 -10.492 1 93.81 114 ALA B CA 1
ATOM 5170 C C . ALA B 1 114 ? -3.51 -29.172 -10.297 1 93.81 114 ALA B C 1
ATOM 5172 O O . ALA B 1 114 ? -2.65 -29.031 -9.422 1 93.81 114 ALA B O 1
ATOM 5173 N N . VAL B 1 115 ? -3.564 -30.172 -11.094 1 91.88 115 VAL B N 1
ATOM 5174 C CA . VAL B 1 115 ? -2.678 -31.312 -10.906 1 91.88 115 VAL B CA 1
ATOM 5175 C C . VAL B 1 115 ? -1.83 -31.516 -12.156 1 91.88 115 VAL B C 1
ATOM 5177 O O . VAL B 1 115 ? -2.324 -31.375 -13.281 1 91.88 115 VAL B O 1
ATOM 5180 N N . ASP B 1 116 ? -0.614 -31.875 -11.961 1 87.19 116 ASP B N 1
ATOM 5181 C CA . ASP B 1 116 ? 0.326 -32.125 -13.047 1 87.19 116 ASP B CA 1
ATOM 5182 C C . ASP B 1 116 ? -0.084 -33.375 -13.828 1 87.19 116 ASP B C 1
ATOM 5184 O O . ASP B 1 116 ? -0.157 -34.469 -13.266 1 87.19 116 ASP B O 1
ATOM 5188 N N . ARG B 1 117 ? -0.298 -33.281 -15.078 1 86.06 117 ARG B N 1
ATOM 5189 C CA . ARG B 1 117 ? -0.803 -34.375 -15.914 1 86.06 117 ARG B CA 1
ATOM 5190 C C . ARG B 1 117 ? 0.269 -35.438 -16.141 1 86.06 117 ARG B C 1
ATOM 5192 O O . ARG B 1 117 ? -0.028 -36.531 -16.625 1 86.06 117 ARG B O 1
ATOM 5199 N N . THR B 1 118 ? 1.484 -35.094 -15.711 1 80.94 118 THR B N 1
ATOM 5200 C CA . THR B 1 118 ? 2.576 -36.031 -15.977 1 80.94 118 THR B CA 1
ATOM 5201 C C . THR B 1 118 ? 2.807 -36.938 -14.781 1 80.94 118 THR B C 1
ATOM 5203 O O . THR B 1 118 ? 3.66 -37.844 -14.828 1 80.94 118 THR B O 1
ATOM 5206 N N . LEU B 1 119 ? 2.045 -36.781 -13.758 1 83.12 119 LEU B N 1
ATOM 5207 C CA . LEU B 1 119 ? 2.205 -37.625 -12.57 1 83.12 119 LEU B CA 1
ATOM 5208 C C . LEU B 1 119 ? 1.907 -39.094 -12.891 1 83.12 119 LEU B C 1
ATOM 5210 O O . LEU B 1 119 ? 1.004 -39.375 -13.672 1 83.12 119 LEU B O 1
ATOM 5214 N N . THR B 1 120 ? 2.623 -39.938 -12.18 1 81.94 120 THR B N 1
ATOM 5215 C CA . THR B 1 120 ? 2.369 -41.375 -12.312 1 81.94 120 THR B CA 1
ATOM 5216 C C . THR B 1 120 ? 1.053 -41.75 -11.633 1 81.94 120 THR B C 1
ATOM 5218 O O . THR B 1 120 ? 0.489 -40.938 -10.875 1 81.94 120 THR B O 1
ATOM 5221 N N . ALA B 1 121 ? 0.61 -42.938 -11.938 1 84.25 121 ALA B N 1
ATOM 5222 C CA . ALA B 1 121 ? -0.631 -43.438 -11.336 1 84.25 121 ALA B CA 1
ATOM 5223 C C . ALA B 1 121 ? -0.542 -43.438 -9.812 1 84.25 121 ALA B C 1
ATOM 5225 O O . ALA B 1 121 ? -1.501 -43.062 -9.125 1 84.25 121 ALA B O 1
ATOM 5226 N N . ASN B 1 122 ? 0.586 -43.812 -9.359 1 84.56 122 ASN B N 1
ATOM 5227 C CA . ASN B 1 122 ? 0.79 -43.844 -7.914 1 84.56 122 ASN B CA 1
ATOM 5228 C C . ASN B 1 122 ? 0.764 -42.438 -7.316 1 84.56 122 ASN B C 1
ATOM 5230 O O . ASN B 1 122 ? 0.17 -42.219 -6.258 1 84.56 122 ASN B O 1
ATOM 5234 N N . GLU B 1 123 ? 1.396 -41.562 -8 1 83.81 123 GLU B N 1
ATOM 5235 C CA . GLU B 1 123 ? 1.419 -40.188 -7.535 1 83.81 123 GLU B CA 1
ATOM 5236 C C . GLU B 1 123 ? 0.026 -39.562 -7.586 1 83.81 123 GLU B C 1
ATOM 5238 O O . GLU B 1 123 ? -0.349 -38.781 -6.695 1 83.81 123 GLU B O 1
ATOM 5243 N N . LEU B 1 124 ? -0.685 -39.938 -8.594 1 89.62 124 LEU B N 1
ATOM 5244 C CA . LEU B 1 124 ? -2.059 -39.438 -8.719 1 89.62 124 LEU B CA 1
ATOM 5245 C C . LEU B 1 124 ? -2.922 -39.969 -7.574 1 89.62 124 LEU B C 1
ATOM 5247 O O . LEU B 1 124 ? -3.715 -39.219 -7 1 89.62 124 LEU B O 1
ATOM 5251 N N . GLN B 1 125 ? -2.711 -41.25 -7.309 1 91.12 125 GLN B N 1
ATOM 5252 C CA . GLN B 1 125 ? -3.465 -41.844 -6.219 1 91.12 125 GLN B CA 1
ATOM 5253 C C . GLN B 1 125 ? -3.178 -41.156 -4.891 1 91.12 125 GLN B C 1
ATOM 5255 O O . GLN B 1 125 ? -4.094 -40.906 -4.098 1 91.12 125 GLN B O 1
ATOM 5260 N N . GLN B 1 126 ? -1.946 -40.812 -4.707 1 87.38 126 GLN B N 1
ATOM 5261 C CA . GLN B 1 126 ? -1.561 -40.125 -3.486 1 87.38 126 GLN B CA 1
ATOM 5262 C C . GLN B 1 126 ? -2.195 -38.75 -3.422 1 87.38 126 GLN B C 1
ATOM 5264 O O . GLN B 1 126 ? -2.633 -38.312 -2.355 1 87.38 126 GLN B O 1
ATOM 5269 N N . THR B 1 127 ? -2.223 -38.094 -4.547 1 90.62 127 THR B N 1
ATOM 5270 C CA . THR B 1 127 ? -2.82 -36.75 -4.633 1 90.62 127 THR B CA 1
ATOM 5271 C C . THR B 1 127 ? -4.316 -36.812 -4.348 1 90.62 127 THR B C 1
ATOM 5273 O O . THR B 1 127 ? -4.848 -36 -3.602 1 90.62 127 THR B O 1
ATOM 5276 N N . PHE B 1 128 ? -5.027 -37.844 -4.832 1 94.69 128 PHE B N 1
ATOM 5277 C CA . PHE B 1 128 ? -6.473 -38 -4.672 1 94.69 128 PHE B CA 1
ATOM 5278 C C . PHE B 1 128 ? -6.82 -38.438 -3.254 1 94.69 128 PHE B C 1
ATOM 5280 O O . PHE B 1 128 ? -7.902 -38.125 -2.754 1 94.69 128 PHE B O 1
ATOM 5287 N N . ALA B 1 129 ? -5.859 -39.125 -2.635 1 92.56 129 ALA B N 1
ATOM 5288 C CA . ALA B 1 129 ? -6.105 -39.656 -1.298 1 92.56 129 ALA B CA 1
ATOM 5289 C C . ALA B 1 129 ? -6.367 -38.531 -0.3 1 92.56 129 ALA B C 1
ATOM 5291 O O . ALA B 1 129 ? -7.223 -38.656 0.577 1 92.56 129 ALA B O 1
ATOM 5292 N N . PHE B 1 130 ? -5.633 -37.438 -0.448 1 90.12 130 PHE B N 1
ATOM 5293 C CA . PHE B 1 130 ? -5.84 -36.375 0.526 1 90.12 130 PHE B CA 1
ATOM 5294 C C . PHE B 1 130 ? -6.82 -35.344 -0.008 1 90.12 130 PHE B C 1
ATOM 5296 O O . PHE B 1 130 ? -7.523 -34.688 0.765 1 90.12 130 PHE B O 1
ATOM 5303 N N . SER B 1 131 ? -6.93 -35.125 -1.33 1 94.12 131 SER B N 1
ATOM 5304 C CA . SER B 1 131 ? -7.781 -34.094 -1.881 1 94.12 131 SER B CA 1
ATOM 5305 C C . SER B 1 131 ? -9.227 -34.562 -2.014 1 94.12 131 SER B C 1
ATOM 5307 O O . SER B 1 131 ? -10.156 -33.75 -1.961 1 94.12 131 SER B O 1
ATOM 5309 N N . LYS B 1 132 ? -9.438 -35.875 -2.262 1 95.81 132 LYS B N 1
ATOM 5310 C CA . LYS B 1 132 ? -10.75 -36.5 -2.387 1 95.81 132 LYS B CA 1
ATOM 5311 C C . LYS B 1 132 ? -11.648 -35.688 -3.322 1 95.81 132 LYS B C 1
ATOM 5313 O O . LYS B 1 132 ? -12.719 -35.219 -2.916 1 95.81 132 LYS B O 1
ATOM 5318 N N . PRO B 1 133 ? -11.289 -35.594 -4.566 1 97.75 133 PRO B N 1
ATOM 5319 C CA . PRO B 1 133 ? -12.047 -34.781 -5.52 1 97.75 133 PRO B CA 1
ATOM 5320 C C . PRO B 1 133 ? -13.43 -35.375 -5.812 1 97.75 133 PRO B C 1
ATOM 5322 O O . PRO B 1 133 ? -13.617 -36.594 -5.754 1 97.75 133 PRO B O 1
ATOM 5325 N N . LYS B 1 134 ? -14.359 -34.469 -6.137 1 97.94 134 LYS B N 1
ATOM 5326 C CA . LYS B 1 134 ? -15.711 -34.875 -6.531 1 97.94 134 LYS B CA 1
ATOM 5327 C C . LYS B 1 134 ? -15.859 -34.875 -8.047 1 97.94 134 LYS B C 1
ATOM 5329 O O . LYS B 1 134 ? -16.734 -35.562 -8.586 1 97.94 134 LYS B O 1
ATOM 5334 N N . ILE B 1 135 ? -15.039 -34.156 -8.711 1 98.12 135 ILE B N 1
ATOM 5335 C CA . ILE B 1 135 ? -15.039 -34.125 -10.172 1 98.12 135 ILE B CA 1
ATOM 5336 C C . ILE B 1 135 ? -13.617 -33.875 -10.68 1 98.12 135 ILE B C 1
ATOM 5338 O O . ILE B 1 135 ? -12.836 -33.188 -10.039 1 98.12 135 ILE B O 1
ATOM 5342 N N . ILE B 1 136 ? -13.281 -34.5 -11.781 1 97.88 136 ILE B N 1
ATOM 5343 C CA . ILE B 1 136 ? -11.953 -34.406 -12.383 1 97.88 136 ILE B CA 1
ATOM 5344 C C . ILE B 1 136 ? -12.086 -34.094 -13.875 1 97.88 136 ILE B C 1
ATOM 5346 O O . ILE B 1 136 ? -12.688 -34.875 -14.617 1 97.88 136 ILE B O 1
ATOM 5350 N N . PHE B 1 137 ? -11.594 -32.969 -14.258 1 97.56 137 PHE B N 1
ATOM 5351 C CA . PHE B 1 137 ? -11.438 -32.625 -15.672 1 97.56 137 PHE B CA 1
ATOM 5352 C C . PHE B 1 137 ? -10.047 -33 -16.156 1 97.56 137 PHE B C 1
ATOM 5354 O O . PHE B 1 137 ? -9.047 -32.562 -15.57 1 97.56 137 PHE B O 1
ATOM 5361 N N . CYS B 1 138 ? -9.906 -33.75 -17.172 1 95.56 138 CYS B N 1
ATOM 5362 C CA . CYS B 1 138 ? -8.602 -34.188 -17.672 1 95.56 138 CYS B CA 1
ATOM 5363 C C . CYS B 1 138 ? -8.664 -34.469 -19.172 1 95.56 138 CYS B C 1
ATOM 5365 O O . CYS B 1 138 ? -9.719 -34.312 -19.781 1 95.56 138 CYS B O 1
ATOM 5367 N N . GLN B 1 139 ? -7.527 -34.656 -19.75 1 92.94 139 GLN B N 1
ATOM 5368 C CA . GLN B 1 139 ? -7.492 -35.156 -21.109 1 92.94 139 GLN B CA 1
ATOM 5369 C C . GLN B 1 139 ? -7.828 -36.625 -21.156 1 92.94 139 GLN B C 1
ATOM 5371 O O . GLN B 1 139 ? -7.586 -37.375 -20.188 1 92.94 139 GLN B O 1
ATOM 5376 N N . SER B 1 140 ? -8.312 -37.094 -22.297 1 93.12 140 SER B N 1
ATOM 5377 C CA . SER B 1 140 ? -8.805 -38.469 -22.406 1 93.12 140 SER B CA 1
ATOM 5378 C C . SER B 1 140 ? -7.684 -39.469 -22.203 1 93.12 140 SER B C 1
ATOM 5380 O O . SER B 1 140 ? -7.922 -40.594 -21.703 1 93.12 140 SER B O 1
ATOM 5382 N N . ASP B 1 141 ? -6.457 -39.125 -22.484 1 90 141 ASP B N 1
ATOM 5383 C CA . ASP B 1 141 ? -5.34 -40.062 -22.391 1 90 141 ASP B CA 1
ATOM 5384 C C . ASP B 1 141 ? -4.984 -40.344 -20.922 1 90 141 ASP B C 1
ATOM 5386 O O . ASP B 1 141 ? -4.289 -41.312 -20.625 1 90 141 ASP B O 1
ATOM 5390 N N . ARG B 1 142 ? -5.539 -39.562 -20.016 1 92.06 142 ARG B N 1
ATOM 5391 C CA . ARG B 1 142 ? -5.242 -39.75 -18.594 1 92.06 142 ARG B CA 1
ATOM 5392 C C . ARG B 1 142 ? -6.43 -40.344 -17.859 1 92.06 142 ARG B C 1
ATOM 5394 O O . ARG B 1 142 ? -6.324 -40.719 -16.688 1 92.06 142 ARG B O 1
ATOM 5401 N N . ALA B 1 143 ? -7.496 -40.531 -18.5 1 93.75 143 ALA B N 1
ATOM 5402 C CA . ALA B 1 143 ? -8.75 -40.938 -17.875 1 93.75 143 ALA B CA 1
ATOM 5403 C C . ALA B 1 143 ? -8.609 -42.312 -17.219 1 93.75 143 ALA B C 1
ATOM 5405 O O . ALA B 1 143 ? -9.164 -42.562 -16.141 1 93.75 143 ALA B O 1
ATOM 5406 N N . SER B 1 144 ? -7.895 -43.188 -17.859 1 92.81 144 SER B N 1
ATOM 5407 C CA . SER B 1 144 ? -7.73 -44.531 -17.328 1 92.81 144 SER B CA 1
ATOM 5408 C C . SER B 1 144 ? -6.953 -44.5 -16.016 1 92.81 144 SER B C 1
ATOM 5410 O O . SER B 1 144 ? -7.32 -45.188 -15.055 1 92.81 144 SER B O 1
ATOM 5412 N N . ASP B 1 145 ? -5.891 -43.781 -16.016 1 93.25 145 ASP B N 1
ATOM 5413 C CA . ASP B 1 145 ? -5.09 -43.656 -14.797 1 93.25 145 ASP B CA 1
ATOM 5414 C C . ASP B 1 145 ? -5.898 -43.031 -13.672 1 93.25 145 ASP B C 1
ATOM 5416 O O . ASP B 1 145 ? -5.785 -43.438 -12.508 1 93.25 145 ASP B O 1
ATOM 5420 N N . VAL B 1 146 ? -6.707 -42.094 -14.023 1 94.88 146 VAL B N 1
ATOM 5421 C CA . VAL B 1 146 ? -7.562 -41.406 -13.062 1 94.88 146 VAL B CA 1
ATOM 5422 C C . VAL B 1 146 ? -8.586 -42.375 -12.484 1 94.88 146 VAL B C 1
ATOM 5424 O O . VAL B 1 146 ? -8.758 -42.438 -11.266 1 94.88 146 VAL B O 1
ATOM 5427 N N . GLN B 1 147 ? -9.211 -43.125 -13.367 1 94.06 147 GLN B N 1
ATOM 5428 C CA . GLN B 1 147 ? -10.219 -44.094 -12.938 1 94.06 147 GLN B CA 1
ATOM 5429 C C . GLN B 1 147 ? -9.617 -45.125 -12.023 1 94.06 147 GLN B C 1
ATOM 5431 O O . GLN B 1 147 ? -10.219 -45.5 -11 1 94.06 147 GLN B O 1
ATOM 5436 N N . LEU B 1 148 ? -8.492 -45.562 -12.414 1 94.12 148 LEU B N 1
ATOM 5437 C CA . LEU B 1 148 ? -7.809 -46.562 -11.609 1 94.12 148 LEU B CA 1
ATOM 5438 C C . LEU B 1 148 ? -7.5 -46.031 -10.219 1 94.12 148 LEU B C 1
ATOM 5440 O O . LEU B 1 148 ? -7.688 -46.75 -9.227 1 94.12 148 LEU B O 1
ATOM 5444 N N . SER B 1 149 ? -6.953 -44.844 -10.18 1 94.06 149 SER B N 1
ATOM 5445 C CA . SER B 1 149 ? -6.621 -44.219 -8.898 1 94.06 149 SER B CA 1
ATOM 5446 C C . SER B 1 149 ? -7.859 -44.062 -8.023 1 94.06 149 SER B C 1
ATOM 5448 O O . SER B 1 149 ? -7.812 -44.312 -6.824 1 94.06 149 SER B O 1
ATOM 5450 N N . LEU B 1 150 ? -8.977 -43.656 -8.609 1 94.75 150 LEU B N 1
ATOM 5451 C CA . LEU B 1 150 ? -10.227 -43.469 -7.883 1 94.75 150 LEU B CA 1
ATOM 5452 C C . LEU B 1 150 ? -10.758 -44.812 -7.352 1 94.75 150 LEU B C 1
ATOM 5454 O O . LEU B 1 150 ? -11.203 -44.875 -6.207 1 94.75 150 LEU B O 1
ATOM 5458 N N . ASN B 1 151 ? -10.672 -45.781 -8.133 1 94.81 151 ASN B N 1
ATOM 5459 C CA . ASN B 1 151 ? -11.125 -47.125 -7.727 1 94.81 151 ASN B CA 1
ATOM 5460 C C . ASN B 1 151 ? -10.336 -47.656 -6.535 1 94.81 151 ASN B C 1
ATOM 5462 O O . ASN B 1 151 ? -10.914 -48.188 -5.582 1 94.81 151 ASN B O 1
ATOM 5466 N N . ASN B 1 152 ? -9.094 -47.469 -6.691 1 95.19 152 ASN B N 1
ATOM 5467 C CA . ASN B 1 152 ? -8.219 -47.938 -5.625 1 95.19 152 ASN B CA 1
ATOM 5468 C C . ASN B 1 152 ? -8.523 -47.25 -4.301 1 95.19 152 ASN B C 1
ATOM 5470 O O . ASN B 1 152 ? -8.344 -47.844 -3.23 1 95.19 152 ASN B O 1
ATOM 5474 N N . LEU B 1 153 ? -8.984 -46.062 -4.383 1 95.25 153 LEU B N 1
ATOM 5475 C CA . LEU B 1 153 ? -9.273 -45.281 -3.186 1 95.25 153 LEU B CA 1
ATOM 5476 C C . LEU B 1 153 ? -10.75 -45.344 -2.824 1 95.25 153 LEU B C 1
ATOM 5478 O O . LEU B 1 153 ? -11.188 -44.75 -1.842 1 95.25 153 LEU B O 1
ATOM 5482 N N . THR B 1 154 ? -11.578 -46.031 -3.578 1 95.88 154 THR B N 1
ATOM 5483 C CA . THR B 1 154 ? -13.016 -46.156 -3.396 1 95.88 154 THR B CA 1
ATOM 5484 C C . THR B 1 154 ? -13.68 -44.781 -3.379 1 95.88 154 THR B C 1
ATOM 5486 O O . THR B 1 154 ? -14.492 -44.5 -2.498 1 95.88 154 THR B O 1
ATOM 5489 N N . LEU B 1 155 ? -13.18 -43.906 -4.297 1 94.62 155 LEU B N 1
ATOM 5490 C CA . LEU B 1 155 ? -13.781 -42.594 -4.477 1 94.62 155 LEU B CA 1
ATOM 5491 C C . LEU B 1 155 ? -14.711 -42.594 -5.691 1 94.62 155 LEU B C 1
ATOM 5493 O O . LEU B 1 155 ? -14.422 -43.25 -6.699 1 94.62 155 LEU B O 1
ATOM 5497 N N . ASP B 1 156 ? -15.773 -41.906 -5.516 1 92.81 156 ASP B N 1
ATOM 5498 C CA . ASP B 1 156 ? -16.734 -41.781 -6.605 1 92.81 156 ASP B CA 1
ATOM 5499 C C . ASP B 1 156 ? -16.719 -40.375 -7.184 1 92.81 156 ASP B C 1
ATOM 5501 O O . ASP B 1 156 ? -17.516 -39.531 -6.789 1 92.81 156 ASP B O 1
ATOM 5505 N N . ALA B 1 157 ? -15.867 -40.094 -8.078 1 95.62 157 ALA B N 1
ATOM 5506 C CA . ALA B 1 157 ? -15.758 -38.781 -8.711 1 95.62 157 ALA B CA 1
ATOM 5507 C C . ALA B 1 157 ? -16.203 -38.844 -10.172 1 95.62 157 ALA B C 1
ATOM 5509 O O . ALA B 1 157 ? -15.961 -39.844 -10.852 1 95.62 157 ALA B O 1
ATOM 5510 N N . GLN B 1 158 ? -16.812 -37.75 -10.586 1 95.31 158 GLN B N 1
ATOM 5511 C CA . GLN B 1 158 ? -17.156 -37.625 -12 1 95.31 158 GLN B CA 1
ATOM 5512 C C . GLN B 1 158 ? -15.914 -37.312 -12.828 1 95.31 158 GLN B C 1
ATOM 5514 O O . GLN B 1 158 ? -15.117 -36.438 -12.461 1 95.31 158 GLN B O 1
ATOM 5519 N N . ILE B 1 159 ? -15.688 -38.062 -13.914 1 96.38 159 ILE B N 1
ATOM 5520 C CA . ILE B 1 159 ? -14.578 -37.812 -14.828 1 96.38 159 ILE B CA 1
ATOM 5521 C C . ILE B 1 159 ? -15.094 -37.156 -16.094 1 96.38 159 ILE B C 1
ATOM 5523 O O . ILE B 1 159 ? -16.016 -37.656 -16.75 1 96.38 159 ILE B O 1
ATOM 5527 N N . VAL B 1 160 ? -14.586 -35.969 -16.422 1 97.06 160 VAL B N 1
ATOM 5528 C CA . VAL B 1 160 ? -14.961 -35.25 -17.625 1 97.06 160 VAL B CA 1
ATOM 5529 C C . VAL B 1 160 ? -13.719 -35 -18.484 1 97.06 160 VAL B C 1
ATOM 5531 O O . VAL B 1 160 ? -12.719 -34.469 -18 1 97.06 160 VAL B O 1
ATOM 5534 N N . SER B 1 161 ? -13.742 -35.406 -19.672 1 96.06 161 SER B N 1
ATOM 5535 C CA . SER B 1 161 ? -12.609 -35.219 -20.578 1 96.06 161 SER B CA 1
ATOM 5536 C C . SER B 1 161 ? -12.781 -33.938 -21.391 1 96.06 161 SER B C 1
ATOM 5538 O O . SER B 1 161 ? -13.883 -33.656 -21.859 1 96.06 161 SER B O 1
ATOM 5540 N N . PHE B 1 162 ? -11.742 -33.156 -21.594 1 94.19 162 PHE B N 1
ATOM 5541 C CA . PHE B 1 162 ? -11.812 -31.938 -22.422 1 94.19 162 PHE B CA 1
ATOM 5542 C C . PHE B 1 162 ? -11.875 -32.281 -23.891 1 94.19 162 PHE B C 1
ATOM 5544 O O . PHE B 1 162 ? -12.469 -31.547 -24.688 1 94.19 162 PHE B O 1
ATOM 5551 N N . ASP B 1 163 ? -11.195 -33.375 -24.188 1 88.06 163 ASP B N 1
ATOM 5552 C CA . ASP B 1 163 ? -11.234 -33.844 -25.562 1 88.06 163 ASP B CA 1
ATOM 5553 C C . ASP B 1 163 ? -12.133 -35.062 -25.703 1 88.06 163 ASP B C 1
ATOM 5555 O O . ASP B 1 163 ? -12.734 -35.5 -24.734 1 88.06 163 ASP B O 1
ATOM 5559 N N . LYS B 1 164 ? -12.367 -35.5 -26.891 1 79.06 164 LYS B N 1
ATOM 5560 C CA . LYS B 1 164 ? -13.258 -36.625 -27.141 1 79.06 164 LYS B CA 1
ATOM 5561 C C . LYS B 1 164 ? -12.555 -37.938 -26.859 1 79.06 164 LYS B C 1
ATOM 5563 O O . LYS B 1 164 ? -11.422 -38.156 -27.297 1 79.06 164 LYS B O 1
ATOM 5568 N N . GLY B 1 165 ? -12.938 -38.594 -25.828 1 76.31 165 GLY B N 1
ATOM 5569 C CA . GLY B 1 165 ? -12.484 -39.938 -25.547 1 76.31 165 GLY B CA 1
ATOM 5570 C C . GLY B 1 165 ? -13.602 -40.969 -25.594 1 76.31 165 GLY B C 1
ATOM 5571 O O . GLY B 1 165 ? -14.773 -40.625 -25.406 1 76.31 165 GLY B O 1
ATOM 5572 N N . ASP B 1 166 ? -13.172 -42.125 -25.938 1 76.75 166 ASP B N 1
ATOM 5573 C CA . ASP B 1 166 ? -14.156 -43.188 -26.031 1 76.75 166 ASP B CA 1
ATOM 5574 C C . ASP B 1 166 ? -14.781 -43.5 -24.656 1 76.75 166 ASP B C 1
ATOM 5576 O O . ASP B 1 166 ? -14.062 -43.688 -23.672 1 76.75 166 ASP B O 1
ATOM 5580 N N . TYR B 1 167 ? -16.109 -43.406 -24.5 1 77.25 167 TYR B N 1
ATOM 5581 C CA . TYR B 1 167 ? -16.906 -43.812 -23.359 1 77.25 167 TYR B CA 1
ATOM 5582 C C . TYR B 1 167 ? -16.719 -42.875 -22.188 1 77.25 167 TYR B C 1
ATOM 5584 O O . TYR B 1 167 ? -16.844 -43.281 -21.016 1 77.25 167 TYR B O 1
ATOM 5592 N N . LEU B 1 168 ? -16.125 -41.781 -22.422 1 87.19 168 LEU B N 1
ATOM 5593 C CA . LEU B 1 168 ? -15.984 -40.75 -21.391 1 87.19 168 LEU B CA 1
ATOM 5594 C C . LEU B 1 168 ? -16.922 -39.594 -21.656 1 87.19 168 LEU B C 1
ATOM 5596 O O . LEU B 1 168 ? -17.219 -39.281 -22.812 1 87.19 168 LEU B O 1
ATOM 5600 N N . CYS B 1 169 ? -17.391 -39.031 -20.641 1 92.38 169 CYS B N 1
ATOM 5601 C CA . CYS B 1 169 ? -18.141 -37.781 -20.766 1 92.38 169 CYS B CA 1
ATOM 5602 C C . CYS B 1 169 ? -17.234 -36.625 -21.172 1 92.38 169 CYS B C 1
ATOM 5604 O O . CYS B 1 169 ? -16.328 -36.25 -20.422 1 92.38 169 CYS B O 1
ATOM 5606 N N . SER B 1 170 ? -17.484 -36.062 -22.328 1 95.06 170 SER B N 1
ATOM 5607 C CA . SER B 1 170 ? -16.703 -34.875 -22.75 1 95.06 170 SER B CA 1
ATOM 5608 C C . SER B 1 170 ? -17.203 -33.625 -22.078 1 95.06 170 SER B C 1
ATOM 5610 O O . SER B 1 170 ? -18.312 -33.562 -21.562 1 95.06 170 SER B O 1
ATOM 5612 N N . PHE B 1 171 ? -16.344 -32.625 -22.109 1 96.38 171 PHE B N 1
ATOM 5613 C CA . PHE B 1 171 ? -16.703 -31.344 -21.531 1 96.38 171 PHE B CA 1
ATOM 5614 C C . PHE B 1 171 ? -17.969 -30.797 -22.172 1 96.38 171 PHE B C 1
ATOM 5616 O O . PHE B 1 171 ? -18.859 -30.312 -21.469 1 96.38 171 PHE B O 1
ATOM 5623 N N . ASN B 1 172 ? -18.078 -30.891 -23.469 1 94.44 172 ASN B N 1
ATOM 5624 C CA . ASN B 1 172 ? -19.281 -30.422 -24.188 1 94.44 172 ASN B CA 1
ATOM 5625 C C . ASN B 1 172 ? -20.516 -31.203 -23.766 1 94.44 172 ASN B C 1
ATOM 5627 O O . ASN B 1 172 ? -21.578 -30.625 -23.578 1 94.44 172 ASN B O 1
ATOM 5631 N N . GLU B 1 173 ? -20.359 -32.5 -23.656 1 94.81 173 GLU B N 1
ATOM 5632 C CA . GLU B 1 173 ? -21.469 -33.344 -23.219 1 94.81 173 GLU B CA 1
ATOM 5633 C C . GLU B 1 173 ? -21.875 -33.031 -21.781 1 94.81 173 GLU B C 1
ATOM 5635 O O . GLU B 1 173 ? -23.062 -33 -21.453 1 94.81 173 GLU B O 1
ATOM 5640 N N . PHE B 1 174 ? -20.859 -32.875 -20.984 1 96.44 174 PHE B N 1
ATOM 5641 C CA . PHE B 1 174 ? -21.109 -32.5 -19.594 1 96.44 174 PHE B CA 1
ATOM 5642 C C . PHE B 1 174 ? -21.922 -31.203 -19.516 1 96.44 174 PHE B C 1
ATOM 5644 O O . PHE B 1 174 ? -22.906 -31.125 -18.781 1 96.44 174 PHE B O 1
ATOM 5651 N N . MET B 1 175 ? -21.547 -30.156 -20.328 1 96.19 175 MET B N 1
ATOM 5652 C CA . MET B 1 175 ? -22.219 -28.859 -20.359 1 96.19 175 MET B CA 1
ATOM 5653 C C . MET B 1 175 ? -23.656 -29.016 -20.844 1 96.19 175 MET B C 1
ATOM 5655 O O . MET B 1 175 ? -24.547 -28.297 -20.375 1 96.19 175 MET B O 1
ATOM 5659 N N . GLU B 1 176 ? -23.859 -29.938 -21.734 1 94.56 176 GLU B N 1
ATOM 5660 C CA . GLU B 1 176 ? -25.203 -30.172 -22.266 1 94.56 176 GLU B CA 1
ATOM 5661 C C . GLU B 1 176 ? -26.062 -30.969 -21.297 1 94.56 176 GLU B C 1
ATOM 5663 O O . GLU B 1 176 ? -27.25 -30.656 -21.109 1 94.56 176 GLU B O 1
ATOM 5668 N N . GLN B 1 177 ? -25.453 -31.922 -20.75 1 94.12 177 GLN B N 1
ATOM 5669 C CA . GLN B 1 177 ? -26.172 -32.844 -19.875 1 94.12 177 GLN B CA 1
ATOM 5670 C C . GLN B 1 177 ? -26.625 -32.156 -18.594 1 94.12 177 GLN B C 1
ATOM 5672 O O . GLN B 1 177 ? -27.734 -32.375 -18.109 1 94.12 177 GLN B O 1
ATOM 5677 N N . TYR B 1 178 ? -25.75 -31.328 -18.047 1 94.31 178 TYR B N 1
ATOM 5678 C CA . TYR B 1 178 ? -26.031 -30.781 -16.734 1 94.31 178 TYR B CA 1
ATOM 5679 C C . TYR B 1 178 ? -26.406 -29.297 -16.812 1 94.31 178 TYR B C 1
ATOM 5681 O O . TYR B 1 178 ? -26.797 -28.688 -15.82 1 94.31 178 TYR B O 1
ATOM 5689 N N . GLY B 1 179 ? -26.234 -28.734 -17.984 1 92 179 GLY B N 1
ATOM 5690 C CA . GLY B 1 179 ? -26.625 -27.344 -18.156 1 92 179 GLY B CA 1
ATOM 5691 C C . GLY B 1 179 ? -28.141 -27.141 -18.125 1 92 179 GLY B C 1
ATOM 5692 O O . GLY B 1 179 ? -28.891 -28.109 -18.156 1 92 179 GLY B O 1
ATOM 5693 N N . ASP B 1 180 ? -28.516 -25.859 -17.875 1 88.62 180 ASP B N 1
ATOM 5694 C CA . ASP B 1 180 ? -29.922 -25.516 -17.906 1 88.62 180 ASP B CA 1
ATOM 5695 C C . ASP B 1 180 ? -30.141 -24.141 -18.547 1 88.62 180 ASP B C 1
ATOM 5697 O O . ASP B 1 180 ? -29.203 -23.562 -19.109 1 88.62 180 ASP B O 1
ATOM 5701 N N . ASP B 1 181 ? -31.391 -23.734 -18.625 1 86 181 ASP B N 1
ATOM 5702 C CA . ASP B 1 181 ? -31.719 -22.5 -19.344 1 86 181 ASP B CA 1
ATOM 5703 C C . ASP B 1 181 ? -31.766 -21.312 -18.391 1 86 181 ASP B C 1
ATOM 5705 O O . ASP B 1 181 ? -32.5 -20.344 -18.641 1 86 181 ASP B O 1
ATOM 5709 N N . SER B 1 182 ? -30.969 -21.406 -17.391 1 86.94 182 SER B N 1
ATOM 5710 C CA . SER B 1 182 ? -30.938 -20.297 -16.453 1 86.94 182 SER B CA 1
ATOM 5711 C C . SER B 1 182 ? -30.297 -19.062 -17.078 1 86.94 182 SER B C 1
ATOM 5713 O O . SER B 1 182 ? -29.359 -19.172 -17.875 1 86.94 182 SER B O 1
ATOM 5715 N N . SER B 1 183 ? -30.781 -17.906 -16.656 1 89.81 183 SER B N 1
ATOM 5716 C CA . SER B 1 183 ? -30.312 -16.625 -17.203 1 89.81 183 SER B CA 1
ATOM 5717 C C . SER B 1 183 ? -28.906 -16.297 -16.734 1 89.81 183 SER B C 1
ATOM 5719 O O . SER B 1 183 ? -28.609 -16.375 -15.531 1 89.81 183 SER B O 1
ATOM 5721 N N . ILE B 1 184 ? -28.109 -15.922 -17.594 1 89.19 184 ILE B N 1
ATOM 5722 C CA . ILE B 1 184 ? -26.734 -15.531 -17.312 1 89.19 184 ILE B CA 1
ATOM 5723 C C . ILE B 1 184 ? -26.719 -14.242 -16.5 1 89.19 184 ILE B C 1
ATOM 5725 O O . ILE B 1 184 ? -25.906 -14.094 -15.578 1 89.19 184 ILE B O 1
ATOM 5729 N N . GLU B 1 185 ? -27.625 -13.375 -16.812 1 89.94 185 GLU B N 1
ATOM 5730 C CA . GLU B 1 185 ? -27.703 -12.062 -16.172 1 89.94 185 GLU B CA 1
ATOM 5731 C C . GLU B 1 185 ? -28.141 -12.188 -14.711 1 89.94 185 GLU B C 1
ATOM 5733 O O . GLU B 1 185 ? -27.719 -11.383 -13.875 1 89.94 185 GLU B O 1
ATOM 5738 N N . GLU B 1 186 ? -28.828 -13.234 -14.461 1 93.56 186 GLU B N 1
ATOM 5739 C CA . GLU B 1 186 ? -29.391 -13.359 -13.125 1 93.56 186 GLU B CA 1
ATOM 5740 C C . GLU B 1 186 ? -28.5 -14.219 -12.234 1 93.56 186 GLU B C 1
ATOM 5742 O O . GLU B 1 186 ? -28.766 -14.352 -11.031 1 93.56 186 GLU B O 1
ATOM 5747 N N . PHE B 1 187 ? -27.516 -14.758 -12.82 1 96.62 187 PHE B N 1
ATOM 5748 C CA . PHE B 1 187 ? -26.641 -15.633 -12.055 1 96.62 187 PHE B CA 1
ATOM 5749 C C . PHE B 1 187 ? -26 -14.875 -10.898 1 96.62 187 PHE B C 1
ATOM 5751 O O . PHE B 1 187 ? -25.578 -13.727 -11.062 1 96.62 187 PHE B O 1
ATOM 5758 N N . LYS B 1 188 ? -25.938 -15.562 -9.727 1 95.75 188 LYS B N 1
ATOM 5759 C CA . LYS B 1 188 ? -25.25 -15.039 -8.562 1 95.75 188 LYS B CA 1
ATOM 5760 C C . LYS B 1 188 ? -24.266 -16.062 -7.992 1 95.75 188 LYS B C 1
ATOM 5762 O O . LYS B 1 188 ? -24.594 -17.25 -7.891 1 95.75 188 LYS B O 1
ATOM 5767 N N . CYS B 1 189 ? -23.094 -15.625 -7.715 1 98.44 189 CYS B N 1
ATOM 5768 C CA . CYS B 1 189 ? -22.125 -16.469 -7.027 1 98.44 189 CYS B CA 1
ATOM 5769 C C . CYS B 1 189 ? -22.656 -16.922 -5.676 1 98.44 189 CYS B C 1
ATOM 5771 O O . CYS B 1 189 ? -23.531 -16.281 -5.09 1 98.44 189 CYS B O 1
ATOM 5773 N N . ALA B 1 190 ? -22.141 -18.047 -5.211 1 98.38 190 ALA B N 1
ATOM 5774 C CA . ALA B 1 190 ? -22.484 -18.5 -3.867 1 98.38 190 ALA B CA 1
ATOM 5775 C C . ALA B 1 190 ? -21.906 -17.578 -2.805 1 98.38 190 ALA B C 1
ATOM 5777 O O . ALA B 1 190 ? -20.844 -16.969 -3.008 1 98.38 190 ALA B O 1
ATOM 5778 N N . ASP B 1 191 ? -22.656 -17.469 -1.696 1 98.31 191 ASP B N 1
ATOM 5779 C CA . ASP B 1 191 ? -22.141 -16.719 -0.552 1 98.31 191 ASP B CA 1
ATOM 5780 C C . ASP B 1 191 ? -21.375 -17.625 0.397 1 98.31 191 ASP B C 1
ATOM 5782 O O . ASP B 1 191 ? -21.828 -18.719 0.742 1 98.31 191 ASP B O 1
ATOM 5786 N N . PHE B 1 192 ? -20.203 -17.234 0.728 1 98.19 192 PHE B N 1
ATOM 5787 C CA . PHE B 1 192 ? -19.375 -17.922 1.718 1 98.19 192 PHE B CA 1
ATOM 5788 C C . PHE B 1 192 ? -18.328 -16.969 2.285 1 98.19 192 PHE B C 1
ATOM 5790 O O . PHE B 1 192 ? -18.125 -15.867 1.768 1 98.19 192 PHE B O 1
ATOM 5797 N N . ASP B 1 193 ? -17.672 -17.312 3.357 1 97.62 193 ASP B N 1
ATOM 5798 C CA . ASP B 1 193 ? -16.625 -16.5 3.963 1 97.62 193 ASP B CA 1
ATOM 5799 C C . ASP B 1 193 ? -15.297 -16.688 3.244 1 97.62 193 ASP B C 1
ATOM 5801 O O . ASP B 1 193 ? -14.664 -17.734 3.357 1 97.62 193 ASP B O 1
ATOM 5805 N N . PRO B 1 194 ? -14.852 -15.672 2.535 1 98.06 194 PRO B N 1
ATOM 5806 C CA . PRO B 1 194 ? -13.617 -15.812 1.76 1 98.06 194 PRO B CA 1
ATOM 5807 C C . PRO B 1 194 ? -12.391 -16.016 2.643 1 98.06 194 PRO B C 1
ATOM 5809 O O . PRO B 1 194 ? -11.344 -16.453 2.158 1 98.06 194 PRO B O 1
ATOM 5812 N N . GLU B 1 195 ? -12.422 -15.641 3.9 1 95.69 195 GLU B N 1
ATOM 5813 C CA . GLU B 1 195 ? -11.281 -15.773 4.805 1 95.69 195 GLU B CA 1
ATOM 5814 C C . GLU B 1 195 ? -10.953 -17.234 5.07 1 95.69 195 GLU B C 1
ATOM 5816 O O . GLU B 1 195 ? -9.773 -17.609 5.137 1 95.69 195 GLU B O 1
ATOM 5821 N N . ASP B 1 196 ? -11.984 -18 5.129 1 95.5 196 ASP B N 1
ATOM 5822 C CA . ASP B 1 196 ? -11.781 -19.391 5.516 1 95.5 196 ASP B CA 1
ATOM 5823 C C . ASP B 1 196 ? -11.93 -20.328 4.316 1 95.5 196 ASP B C 1
ATOM 5825 O O . ASP B 1 196 ? -11.516 -21.484 4.367 1 95.5 196 ASP B O 1
ATOM 5829 N N . SER B 1 197 ? -12.508 -19.844 3.225 1 98.5 197 SER B N 1
ATOM 5830 C CA . SER B 1 197 ? -12.781 -20.688 2.066 1 98.5 197 SER B CA 1
ATOM 5831 C C . SER B 1 197 ? -11.555 -20.812 1.171 1 98.5 197 SER B C 1
ATOM 5833 O O . SER B 1 197 ? -11.039 -19.828 0.662 1 98.5 197 SER B O 1
ATOM 5835 N N . VAL B 1 198 ? -11.117 -22.047 1.009 1 98.69 198 VAL B N 1
ATOM 5836 C CA . VAL B 1 198 ? -9.961 -22.344 0.169 1 98.69 198 VAL B CA 1
ATOM 5837 C C . VAL B 1 198 ? -10.336 -22.188 -1.303 1 98.69 198 VAL B C 1
ATOM 5839 O O . VAL B 1 198 ? -11.383 -22.688 -1.736 1 98.69 198 VAL B O 1
ATOM 5842 N N . ALA B 1 199 ? -9.586 -21.453 -2.045 1 98.69 199 ALA B N 1
ATOM 5843 C CA . ALA B 1 199 ? -9.797 -21.281 -3.479 1 98.69 199 ALA B CA 1
ATOM 5844 C C . ALA B 1 199 ? -9.016 -22.312 -4.277 1 98.69 199 ALA B C 1
ATOM 5846 O O . ALA B 1 199 ? -9.555 -22.938 -5.195 1 98.69 199 ALA B O 1
ATOM 5847 N N . PHE B 1 200 ? -7.734 -22.516 -3.844 1 98.56 200 PHE B N 1
ATOM 5848 C CA . PHE B 1 200 ? -6.852 -23.406 -4.598 1 98.56 200 PHE B CA 1
ATOM 5849 C C . PHE B 1 200 ? -6.09 -24.328 -3.662 1 98.56 200 PHE B C 1
ATOM 5851 O O . PHE B 1 200 ? -5.695 -23.938 -2.564 1 98.56 200 PHE B O 1
ATOM 5858 N N . LEU B 1 201 ? -5.906 -25.547 -4.105 1 97.31 201 LEU B N 1
ATOM 5859 C CA . LEU B 1 201 ? -4.883 -26.438 -3.58 1 97.31 201 LEU B CA 1
ATOM 5860 C C . LEU B 1 201 ? -3.666 -26.469 -4.5 1 97.31 201 LEU B C 1
ATOM 5862 O O . LEU B 1 201 ? -3.754 -26.953 -5.637 1 97.31 201 LEU B O 1
ATOM 5866 N N . ILE B 1 202 ? -2.584 -25.969 -4.016 1 95.19 202 ILE B N 1
ATOM 5867 C CA . ILE B 1 202 ? -1.377 -25.922 -4.832 1 95.19 202 ILE B CA 1
ATOM 5868 C C . ILE B 1 202 ? -0.356 -26.938 -4.32 1 95.19 202 ILE B C 1
ATOM 5870 O O . ILE B 1 202 ? 0.093 -26.844 -3.174 1 95.19 202 ILE B O 1
ATOM 5874 N N . ALA B 1 203 ? 0.001 -27.812 -5.176 1 87.69 203 ALA B N 1
ATOM 5875 C CA . ALA B 1 203 ? 0.929 -28.875 -4.805 1 87.69 203 ALA B CA 1
ATOM 5876 C C . ALA B 1 203 ? 2.311 -28.312 -4.48 1 87.69 203 ALA B C 1
ATOM 5878 O O . ALA B 1 203 ? 2.795 -27.406 -5.172 1 87.69 203 ALA B O 1
ATOM 5879 N N . THR B 1 204 ? 2.83 -28.719 -3.35 1 81.19 204 THR B N 1
ATOM 5880 C CA . THR B 1 204 ? 4.172 -28.312 -2.949 1 81.19 204 THR B CA 1
ATOM 5881 C C . THR B 1 204 ? 5.051 -29.531 -2.689 1 81.19 204 THR B C 1
ATOM 5883 O O . THR B 1 204 ? 4.551 -30.594 -2.307 1 81.19 204 THR B O 1
ATOM 5886 N N . SER B 1 205 ? 6.254 -29.594 -3.191 1 61.97 205 SER B N 1
ATOM 5887 C CA . SER B 1 205 ? 7.125 -30.75 -3.074 1 61.97 205 SER B CA 1
ATOM 5888 C C . SER B 1 205 ? 7.621 -30.938 -1.644 1 61.97 205 SER B C 1
ATOM 5890 O O . SER B 1 205 ? 7.949 -29.953 -0.969 1 61.97 205 SER B O 1
ATOM 5892 N N . GLY B 1 206 ? 6.949 -31.812 -0.864 1 50.03 206 GLY B N 1
ATOM 5893 C CA . GLY B 1 206 ? 7.355 -32.062 0.509 1 50.03 206 GLY B CA 1
ATOM 5894 C C . GLY B 1 206 ? 8.711 -32.75 0.615 1 50.03 206 GLY B C 1
ATOM 5895 O O . GLY B 1 206 ? 9.188 -33.344 -0.351 1 50.03 206 GLY B O 1
ATOM 5896 N N . THR B 1 207 ? 9.523 -32.281 1.634 1 42.56 207 THR B N 1
ATOM 5897 C CA . THR B 1 207 ? 10.805 -32.906 1.97 1 42.56 207 THR B CA 1
ATOM 5898 C C . THR B 1 207 ? 10.672 -34.406 2.107 1 42.56 207 THR B C 1
ATOM 5900 O O . THR B 1 207 ? 11.617 -35.156 1.826 1 42.56 207 THR B O 1
ATOM 5903 N N . THR B 1 208 ? 9.562 -34.812 2.768 1 44.66 208 THR B N 1
ATOM 5904 C CA . THR B 1 208 ? 9.422 -36.188 3.148 1 44.66 208 THR B CA 1
ATOM 5905 C C . THR B 1 208 ? 9.008 -37.062 1.948 1 44.66 208 THR B C 1
ATOM 5907 O O . THR B 1 208 ? 8.781 -38.25 2.08 1 44.66 208 THR B O 1
ATOM 5910 N N . GLY B 1 209 ? 8.914 -36.469 0.78 1 55.41 209 GLY B N 1
ATOM 5911 C CA . GLY B 1 209 ? 8.609 -37.281 -0.407 1 55.41 209 GLY B CA 1
ATOM 5912 C C . GLY B 1 209 ? 7.129 -37.312 -0.735 1 55.41 209 GLY B C 1
ATOM 5913 O O . GLY B 1 209 ? 6.75 -37.469 -1.898 1 55.41 209 GLY B O 1
ATOM 5914 N N . MET B 1 210 ? 6.246 -37.188 0.336 1 60 210 MET B N 1
ATOM 5915 C CA . MET B 1 210 ? 4.828 -37.25 -0.007 1 60 210 MET B CA 1
ATOM 5916 C C . MET B 1 210 ? 4.297 -35.906 -0.47 1 60 210 MET B C 1
ATOM 5918 O O . MET B 1 210 ? 4.629 -34.875 0.11 1 60 210 MET B O 1
ATOM 5922 N N . PRO B 1 211 ? 3.486 -36 -1.396 1 74.69 211 PRO B N 1
ATOM 5923 C CA . PRO B 1 211 ? 2.951 -34.75 -1.945 1 74.69 211 PRO B CA 1
ATOM 5924 C C . PRO B 1 211 ? 2.061 -34 -0.954 1 74.69 211 PRO B C 1
ATOM 5926 O O . PRO B 1 211 ? 1.34 -34.625 -0.173 1 74.69 211 PRO B O 1
ATOM 5929 N N . LYS B 1 212 ? 2.258 -32.781 -0.654 1 86.88 212 LYS B N 1
ATOM 5930 C CA . LYS B 1 212 ? 1.371 -31.938 0.121 1 86.88 212 LYS B CA 1
ATOM 5931 C C . LYS B 1 212 ? 0.876 -30.75 -0.718 1 86.88 212 LYS B C 1
ATOM 5933 O O . LYS B 1 212 ? 1.449 -30.453 -1.765 1 86.88 212 LYS B O 1
ATOM 5938 N N . ALA B 1 213 ? -0.288 -30.25 -0.315 1 93.81 213 ALA B N 1
ATOM 5939 C CA . ALA B 1 213 ? -0.867 -29.125 -1.057 1 93.81 213 ALA B CA 1
ATOM 5940 C C . ALA B 1 213 ? -1.171 -27.953 -0.131 1 93.81 213 ALA B C 1
ATOM 5942 O O . ALA B 1 213 ? -1.758 -28.141 0.938 1 93.81 213 ALA B O 1
ATOM 5943 N N . ALA B 1 214 ? -0.665 -26.828 -0.49 1 96.62 214 ALA B N 1
ATOM 5944 C CA . ALA B 1 214 ? -0.995 -25.594 0.24 1 96.62 214 ALA B CA 1
ATOM 5945 C C . ALA B 1 214 ? -2.434 -25.172 -0.031 1 96.62 214 ALA B C 1
ATOM 5947 O O . ALA B 1 214 ? -2.838 -25.031 -1.188 1 96.62 214 ALA B O 1
ATOM 5948 N N . ALA B 1 215 ? -3.203 -25.047 1.028 1 98.19 215 ALA B N 1
ATOM 5949 C CA . ALA B 1 215 ? -4.555 -24.516 0.923 1 98.19 215 ALA B CA 1
ATOM 5950 C C . ALA B 1 215 ? -4.539 -22.984 0.955 1 98.19 215 ALA B C 1
ATOM 5952 O O . ALA B 1 215 ? -4.324 -22.375 2.01 1 98.19 215 ALA B O 1
ATOM 5953 N N . VAL B 1 216 ? -4.777 -22.375 -0.173 1 98.5 216 VAL B N 1
ATOM 5954 C CA . VAL B 1 216 ? -4.766 -20.922 -0.297 1 98.5 216 VAL B CA 1
ATOM 5955 C C . VAL B 1 216 ? -6.195 -20.406 -0.441 1 98.5 216 VAL B C 1
ATOM 5957 O O . VAL B 1 216 ? -6.922 -20.812 -1.346 1 98.5 216 VAL B O 1
ATOM 5960 N N . THR B 1 217 ? -6.578 -19.516 0.413 1 98.75 217 THR B N 1
ATOM 5961 C CA . THR B 1 217 ? -7.969 -19.094 0.498 1 98.75 217 THR B CA 1
ATOM 5962 C C . THR B 1 217 ? -8.266 -18 -0.53 1 98.75 217 THR B C 1
ATOM 5964 O O . THR B 1 217 ? -7.344 -17.469 -1.158 1 98.75 217 THR B O 1
ATOM 5967 N N . HIS B 1 218 ? -9.578 -17.75 -0.682 1 98.81 218 HIS B N 1
ATOM 5968 C CA . HIS B 1 218 ? -10.023 -16.625 -1.502 1 98.81 218 HIS B CA 1
ATOM 5969 C C . HIS B 1 218 ? -9.383 -15.32 -1.041 1 98.81 218 HIS B C 1
ATOM 5971 O O . HIS B 1 218 ? -8.867 -14.555 -1.857 1 98.81 218 HIS B O 1
ATOM 5977 N N . LYS B 1 219 ? -9.312 -15.094 0.224 1 98.44 219 LYS B N 1
ATOM 5978 C CA . LYS B 1 219 ? -8.758 -13.867 0.784 1 98.44 219 LYS B CA 1
ATOM 5979 C C . LYS B 1 219 ? -7.258 -13.773 0.534 1 98.44 219 LYS B C 1
ATOM 5981 O O . LYS B 1 219 ? -6.742 -12.711 0.179 1 98.44 219 LYS B O 1
ATOM 5986 N N . ASN B 1 220 ? -6.551 -14.898 0.715 1 98.12 220 ASN B N 1
ATOM 5987 C CA . ASN B 1 220 ? -5.117 -14.891 0.454 1 98.12 220 ASN B CA 1
ATOM 5988 C C . ASN B 1 220 ? -4.801 -14.344 -0.934 1 98.12 220 ASN B C 1
ATOM 5990 O O . ASN B 1 220 ? -4.039 -13.383 -1.066 1 98.12 220 ASN B O 1
ATOM 5994 N N . PHE B 1 221 ? -5.508 -14.875 -1.93 1 98.19 221 PHE B N 1
ATOM 5995 C CA . PHE B 1 221 ? -5.246 -14.492 -3.312 1 98.19 221 PHE B CA 1
ATOM 5996 C C . PHE B 1 221 ? -5.734 -13.078 -3.584 1 98.19 221 PHE B C 1
ATOM 5998 O O . PHE B 1 221 ? -5.062 -12.305 -4.27 1 98.19 221 PHE B O 1
ATOM 6005 N N . ALA B 1 222 ? -6.91 -12.781 -3.025 1 98.12 222 ALA B N 1
ATOM 6006 C CA . ALA B 1 222 ? -7.473 -11.453 -3.27 1 98.12 222 ALA B CA 1
ATOM 6007 C C . ALA B 1 222 ? -6.539 -10.359 -2.77 1 98.12 222 ALA B C 1
ATOM 6009 O O . ALA B 1 222 ? -6.465 -9.281 -3.363 1 98.12 222 ALA B O 1
ATOM 6010 N N . ILE B 1 223 ? -5.809 -10.617 -1.729 1 97.31 223 ILE B N 1
ATOM 6011 C CA . ILE B 1 223 ? -4.938 -9.625 -1.112 1 97.31 223 ILE B CA 1
ATOM 6012 C C . ILE B 1 223 ? -3.615 -9.555 -1.875 1 97.31 223 ILE B C 1
ATOM 6014 O O . ILE B 1 223 ? -3.172 -8.469 -2.262 1 97.31 223 ILE B O 1
ATOM 6018 N N . VAL B 1 224 ? -3.016 -10.633 -2.205 1 96.81 224 VAL B N 1
ATOM 6019 C CA . VAL B 1 224 ? -1.613 -10.625 -2.607 1 96.81 224 VAL B CA 1
ATOM 6020 C C . VAL B 1 224 ? -1.513 -10.453 -4.121 1 96.81 224 VAL B C 1
ATOM 6022 O O . VAL B 1 224 ? -0.543 -9.883 -4.629 1 96.81 224 VAL B O 1
ATOM 6025 N N . SER B 1 225 ? -2.51 -10.93 -4.887 1 97.5 225 SER B N 1
ATOM 6026 C CA . SER B 1 225 ? -2.371 -10.992 -6.34 1 97.5 225 SER B CA 1
ATOM 6027 C C . SER B 1 225 ? -2.143 -9.609 -6.934 1 97.5 225 SER B C 1
ATOM 6029 O O . SER B 1 225 ? -1.268 -9.43 -7.781 1 97.5 225 SER B O 1
ATOM 6031 N N . PRO B 1 226 ? -2.836 -8.594 -6.426 1 97.5 226 PRO B N 1
ATOM 6032 C CA . PRO B 1 226 ? -2.641 -7.266 -7.02 1 97.5 226 PRO B CA 1
ATOM 6033 C C . PRO B 1 226 ? -1.223 -6.734 -6.828 1 97.5 226 PRO B C 1
ATOM 6035 O O . PRO B 1 226 ? -0.753 -5.914 -7.621 1 97.5 226 PRO B O 1
ATOM 6038 N N . TYR B 1 227 ? -0.523 -7.184 -5.836 1 97.5 227 TYR B N 1
ATOM 6039 C CA . TYR B 1 227 ? 0.809 -6.672 -5.531 1 97.5 227 TYR B CA 1
ATOM 6040 C C . TYR B 1 227 ? 1.78 -6.973 -6.668 1 97.5 227 TYR B C 1
ATOM 6042 O O . TYR B 1 227 ? 2.846 -6.359 -6.758 1 97.5 227 TYR B O 1
ATOM 6050 N N . VAL B 1 228 ? 1.446 -7.926 -7.539 1 97 228 VAL B N 1
ATOM 6051 C CA . VAL B 1 228 ? 2.281 -8.227 -8.695 1 97 228 VAL B CA 1
ATOM 6052 C C . VAL B 1 228 ? 2.441 -6.977 -9.562 1 97 228 VAL B C 1
ATOM 6054 O O . VAL B 1 228 ? 3.486 -6.777 -10.188 1 97 228 VAL B O 1
ATOM 6057 N N . TRP B 1 229 ? 1.478 -6.125 -9.523 1 97.44 229 TRP B N 1
ATOM 6058 C CA . TRP B 1 229 ? 1.461 -4.957 -10.391 1 97.44 229 TRP B CA 1
ATOM 6059 C C . TRP B 1 229 ? 1.539 -3.67 -9.578 1 97.44 229 TRP B C 1
ATOM 6061 O O . TRP B 1 229 ? 1.15 -2.602 -10.062 1 97.44 229 TRP B O 1
ATOM 6071 N N . SER B 1 230 ? 2.018 -3.67 -8.32 1 96 230 SER B N 1
ATOM 6072 C CA . SER B 1 230 ? 2 -2.541 -7.398 1 96 230 SER B CA 1
ATOM 6073 C C . SER B 1 230 ? 3.062 -1.51 -7.766 1 96 230 SER B C 1
ATOM 6075 O O . SER B 1 230 ? 3.299 -0.561 -7.016 1 96 230 SER B O 1
ATOM 6077 N N . ARG B 1 231 ? 3.736 -1.574 -8.906 1 95.06 231 ARG B N 1
ATOM 6078 C CA . ARG B 1 231 ? 4.691 -0.564 -9.352 1 95.06 231 ARG B CA 1
ATOM 6079 C C . ARG B 1 231 ? 4.137 0.229 -10.531 1 95.06 231 ARG B C 1
ATOM 6081 O O . ARG B 1 231 ? 4.785 1.152 -11.023 1 95.06 231 ARG B O 1
ATOM 6088 N N . TYR B 1 232 ? 2.961 -0.126 -10.977 1 95.75 232 TYR B N 1
ATOM 6089 C CA . TYR B 1 232 ? 2.268 0.583 -12.047 1 95.75 232 TYR B CA 1
ATOM 6090 C C . TYR B 1 232 ? 1.253 1.569 -11.477 1 95.75 232 TYR B C 1
ATOM 6092 O O . TYR B 1 232 ? 0.774 1.398 -10.352 1 95.75 232 TYR B O 1
ATOM 6100 N N . THR B 1 233 ? 0.869 2.635 -12.266 1 95.06 233 THR B N 1
ATOM 6101 C CA . THR B 1 233 ? 0.043 3.697 -11.703 1 95.06 233 THR B CA 1
ATOM 6102 C C . THR B 1 233 ? -1.229 3.885 -12.523 1 95.06 233 THR B C 1
ATOM 6104 O O . THR B 1 233 ? -2.061 4.734 -12.203 1 95.06 233 THR B O 1
ATOM 6107 N N . THR B 1 234 ? -1.399 3.154 -13.594 1 94.75 234 THR B N 1
ATOM 6108 C CA . THR B 1 234 ? -2.572 3.289 -14.453 1 94.75 234 THR B CA 1
ATOM 6109 C C . THR B 1 234 ? -3.303 1.956 -14.578 1 94.75 234 THR B C 1
ATOM 6111 O O . THR B 1 234 ? -2.709 0.951 -14.977 1 94.75 234 THR B O 1
ATOM 6114 N N . PHE B 1 235 ? -4.566 1.93 -14.195 1 97.12 235 PHE B N 1
ATOM 6115 C CA . PHE B 1 235 ? -5.402 0.737 -14.258 1 97.12 235 PHE B CA 1
ATOM 6116 C C . PHE B 1 235 ? -6.77 1.067 -14.852 1 97.12 235 PHE B C 1
ATOM 6118 O O . PHE B 1 235 ? -7.254 2.193 -14.711 1 97.12 235 PHE B O 1
ATOM 6125 N N . PRO B 1 236 ? -7.402 0.125 -15.57 1 97.06 236 PRO B N 1
ATOM 6126 C CA . PRO B 1 236 ? -6.922 -1.238 -15.812 1 97.06 236 PRO B CA 1
ATOM 6127 C C . PRO B 1 236 ? -5.91 -1.316 -16.953 1 97.06 236 PRO B C 1
ATOM 6129 O O . PRO B 1 236 ? -5.539 -0.29 -17.531 1 97.06 236 PRO B O 1
ATOM 6132 N N . THR B 1 237 ? -5.379 -2.451 -17.25 1 97.25 237 THR B N 1
ATOM 6133 C CA . THR B 1 237 ? -4.559 -2.797 -18.406 1 97.25 237 THR B CA 1
ATOM 6134 C C . THR B 1 237 ? -3.117 -2.338 -18.203 1 97.25 237 THR B C 1
ATOM 6136 O O . THR B 1 237 ? -2.566 -1.623 -19.047 1 97.25 237 THR B O 1
ATOM 6139 N N . PRO B 1 238 ? -2.523 -2.832 -17.109 1 96.69 238 PRO B N 1
ATOM 6140 C CA . PRO B 1 238 ? -1.112 -2.496 -16.906 1 96.69 238 PRO B CA 1
ATOM 6141 C C . PRO B 1 238 ? -0.2 -3.09 -17.969 1 96.69 238 PRO B C 1
ATOM 6143 O O . PRO B 1 238 ? 0.943 -2.654 -18.125 1 96.69 238 PRO B O 1
ATOM 6146 N N . THR B 1 239 ? -0.686 -4.098 -18.656 1 97.25 239 THR B N 1
ATOM 6147 C CA . THR B 1 239 ? -0.027 -4.742 -19.781 1 97.25 239 THR B CA 1
ATOM 6148 C C . THR B 1 239 ? -1.047 -5.16 -20.828 1 97.25 239 THR B C 1
ATOM 6150 O O . THR B 1 239 ? -2.25 -5.184 -20.562 1 97.25 239 THR B O 1
ATOM 6153 N N . SER B 1 240 ? -0.563 -5.453 -22 1 97.75 240 SER B N 1
ATOM 6154 C CA . SER B 1 240 ? -1.496 -5.797 -23.062 1 97.75 240 SER B CA 1
ATOM 6155 C C . SER B 1 240 ? -1.715 -7.305 -23.156 1 97.75 240 SER B C 1
ATOM 6157 O O . SER B 1 240 ? -2.842 -7.781 -23.016 1 97.75 240 SER B O 1
ATOM 6159 N N . ILE B 1 241 ? -0.63 -8.07 -23.375 1 98.69 241 ILE B N 1
ATOM 6160 C CA . ILE B 1 241 ? -0.703 -9.516 -23.562 1 98.69 241 ILE B CA 1
ATOM 6161 C C . ILE B 1 241 ? 0.333 -10.203 -22.688 1 98.69 241 ILE B C 1
ATOM 6163 O O . ILE B 1 241 ? 1.526 -9.898 -22.766 1 98.69 241 ILE B O 1
ATOM 6167 N N . ALA B 1 242 ? -0.103 -11.133 -21.859 1 98.62 242 ALA B N 1
ATOM 6168 C CA . ALA B 1 242 ? 0.774 -11.93 -21.016 1 98.62 242 ALA B CA 1
ATOM 6169 C C . ALA B 1 242 ? 0.992 -13.32 -21.594 1 98.62 242 ALA B C 1
ATOM 6171 O O . ALA B 1 242 ? 0.034 -14.07 -21.812 1 98.62 242 ALA B O 1
ATOM 6172 N N . LEU B 1 243 ? 2.23 -13.648 -21.844 1 98.25 243 LEU B N 1
ATOM 6173 C CA . LEU B 1 243 ? 2.562 -15.016 -22.234 1 98.25 243 LEU B CA 1
ATOM 6174 C C . LEU B 1 243 ? 2.627 -15.938 -21.016 1 98.25 243 LEU B C 1
ATOM 6176 O O . LEU B 1 243 ? 3.494 -15.773 -20.156 1 98.25 243 LEU B O 1
ATOM 6180 N N . VAL B 1 244 ? 1.674 -16.859 -20.969 1 96.19 244 VAL B N 1
ATOM 6181 C CA . VAL B 1 244 ? 1.624 -17.812 -19.859 1 96.19 244 VAL B CA 1
ATOM 6182 C C . VAL B 1 244 ? 2.229 -19.141 -20.312 1 96.19 244 VAL B C 1
ATOM 6184 O O . VAL B 1 244 ? 1.542 -19.984 -20.906 1 96.19 244 VAL B O 1
ATOM 6187 N N . GLY B 1 245 ? 3.492 -19.312 -19.938 1 87.06 245 GLY B N 1
ATOM 6188 C CA . GLY B 1 245 ? 4.195 -20.516 -20.344 1 87.06 245 GLY B CA 1
ATOM 6189 C C . GLY B 1 245 ? 4.133 -21.625 -19.312 1 87.06 245 GLY B C 1
ATOM 6190 O O . GLY B 1 245 ? 4.285 -22.812 -19.641 1 87.06 245 GLY B O 1
ATOM 6191 N N . ALA B 1 246 ? 3.801 -21.266 -18.109 1 88.06 246 ALA B N 1
ATOM 6192 C CA . ALA B 1 246 ? 3.75 -22.234 -17.031 1 88.06 246 ALA B CA 1
ATOM 6193 C C . ALA B 1 246 ? 2.436 -23.016 -17.047 1 88.06 246 ALA B C 1
ATOM 6195 O O . ALA B 1 246 ? 1.383 -22.453 -17.359 1 88.06 246 ALA B O 1
ATOM 6196 N N . PRO B 1 247 ? 2.537 -24.281 -16.719 1 88.69 247 PRO B N 1
ATOM 6197 C CA . PRO B 1 247 ? 1.285 -25.031 -16.578 1 88.69 247 PRO B CA 1
ATOM 6198 C C . PRO B 1 247 ? 0.422 -24.516 -15.422 1 88.69 247 PRO B C 1
ATOM 6200 O O . PRO B 1 247 ? 0.924 -23.828 -14.531 1 88.69 247 PRO B O 1
ATOM 6203 N N . LEU B 1 248 ? -0.814 -24.828 -15.438 1 91.81 248 LEU B N 1
ATOM 6204 C CA . LEU B 1 248 ? -1.812 -24.266 -14.531 1 91.81 248 LEU B CA 1
ATOM 6205 C C . LEU B 1 248 ? -1.497 -24.625 -13.086 1 91.81 248 LEU B C 1
ATOM 6207 O O . LEU B 1 248 ? -1.874 -23.906 -12.164 1 91.81 248 LEU B O 1
ATOM 6211 N N . GLN B 1 249 ? -0.836 -25.781 -12.852 1 89.62 249 GLN B N 1
ATOM 6212 C CA . GLN B 1 249 ? -0.599 -26.203 -11.477 1 89.62 249 GLN B CA 1
ATOM 6213 C C . GLN B 1 249 ? 0.453 -25.328 -10.805 1 89.62 249 GLN B C 1
ATOM 6215 O O . GLN B 1 249 ? 0.647 -25.406 -9.586 1 89.62 249 GLN B O 1
ATOM 6220 N N . TRP B 1 250 ? 1.052 -24.453 -11.594 1 89.5 250 TRP B N 1
ATOM 6221 C CA . TRP B 1 250 ? 2.051 -23.547 -11.031 1 89.5 250 TRP B CA 1
ATOM 6222 C C . TRP B 1 250 ? 1.417 -22.219 -10.617 1 89.5 250 TRP B C 1
ATOM 6224 O O . TRP B 1 250 ? 0.55 -21.688 -11.312 1 89.5 250 TRP B O 1
ATOM 6234 N N . LEU B 1 251 ? 1.959 -21.719 -9.547 1 93.62 251 LEU B N 1
ATOM 6235 C CA . LEU B 1 251 ? 1.441 -20.469 -8.977 1 93.62 251 LEU B CA 1
ATOM 6236 C C . LEU B 1 251 ? 1.476 -19.344 -10 1 93.62 251 LEU B C 1
ATOM 6238 O O . LEU B 1 251 ? 0.547 -18.531 -10.07 1 93.62 251 LEU B O 1
ATOM 6242 N N . SER B 1 252 ? 2.539 -19.281 -10.82 1 93.44 252 SER B N 1
ATOM 6243 C CA . SER B 1 252 ? 2.674 -18.188 -11.781 1 93.44 252 SER B CA 1
ATOM 6244 C C . SER B 1 252 ? 1.525 -18.203 -12.789 1 93.44 252 SER B C 1
ATOM 6246 O O . SER B 1 252 ? 1.042 -17.141 -13.188 1 93.44 252 SER B O 1
ATOM 6248 N N . ALA B 1 253 ? 1.146 -19.375 -13.172 1 94.62 253 ALA B N 1
ATOM 6249 C CA . ALA B 1 253 ? 0.001 -19.469 -14.07 1 94.62 253 ALA B CA 1
ATOM 6250 C C . ALA B 1 253 ? -1.292 -19.078 -13.359 1 94.62 253 ALA B C 1
ATOM 6252 O O . ALA B 1 253 ? -2.08 -18.297 -13.891 1 94.62 253 ALA B O 1
ATOM 6253 N N . ILE B 1 254 ? -1.486 -19.609 -12.156 1 96.81 254 ILE B N 1
ATOM 6254 C CA . ILE B 1 254 ? -2.693 -19.344 -11.383 1 96.81 254 ILE B CA 1
ATOM 6255 C C . ILE B 1 254 ? -2.859 -17.828 -11.195 1 96.81 254 ILE B C 1
ATOM 6257 O O . ILE B 1 254 ? -3.955 -17.297 -11.383 1 96.81 254 ILE B O 1
ATOM 6261 N N . LEU B 1 255 ? -1.772 -17.172 -10.922 1 97.5 255 LEU B N 1
ATOM 6262 C CA . LEU B 1 255 ? -1.815 -15.727 -10.719 1 97.5 255 LEU B CA 1
ATOM 6263 C C . LEU B 1 255 ? -2.297 -15.016 -11.984 1 97.5 255 LEU B C 1
ATOM 6265 O O . LEU B 1 255 ? -3.107 -14.094 -11.906 1 97.5 255 LEU B O 1
ATOM 6269 N N . ASN B 1 256 ? -1.824 -15.445 -13.086 1 97.62 256 ASN B N 1
ATOM 6270 C CA . ASN B 1 256 ? -2.24 -14.797 -14.328 1 97.62 256 ASN B CA 1
ATOM 6271 C C . ASN B 1 256 ? -3.707 -15.086 -14.641 1 97.62 256 ASN B C 1
ATOM 6273 O O . ASN B 1 256 ? -4.398 -14.242 -15.211 1 97.62 256 ASN B O 1
ATOM 6277 N N . PHE B 1 257 ? -4.156 -16.297 -14.273 1 98 257 PHE B N 1
ATOM 6278 C CA . PHE B 1 257 ? -5.562 -16.625 -14.477 1 98 257 PHE B CA 1
ATOM 6279 C C . PHE B 1 257 ? -6.453 -15.734 -13.617 1 98 257 PHE B C 1
ATOM 6281 O O . PHE B 1 257 ? -7.574 -15.398 -14.016 1 98 257 PHE B O 1
ATOM 6288 N N . ILE B 1 258 ? -5.969 -15.352 -12.469 1 98.31 258 ILE B N 1
ATOM 6289 C CA . ILE B 1 258 ? -6.73 -14.492 -11.57 1 98.31 258 ILE B CA 1
ATOM 6290 C C . ILE B 1 258 ? -6.613 -13.039 -12.023 1 98.31 258 ILE B C 1
ATOM 6292 O O . ILE B 1 258 ? -7.617 -12.336 -12.117 1 98.31 258 ILE B O 1
ATOM 6296 N N . LEU B 1 259 ? -5.414 -12.602 -12.391 1 98.62 259 LEU B N 1
ATOM 6297 C CA . LEU B 1 259 ? -5.121 -11.188 -12.609 1 98.62 259 LEU B CA 1
ATOM 6298 C C . LEU B 1 259 ? -5.625 -10.742 -13.984 1 98.62 259 LEU B C 1
ATOM 6300 O O . LEU B 1 259 ? -6.004 -9.578 -14.156 1 98.62 259 LEU B O 1
ATOM 6304 N N . SER B 1 260 ? -5.645 -11.617 -14.953 1 98.56 260 SER B N 1
ATOM 6305 C CA . SER B 1 260 ? -5.996 -11.242 -16.312 1 98.56 260 SER B CA 1
ATOM 6306 C C . SER B 1 260 ? -7.395 -10.641 -16.375 1 98.56 260 SER B C 1
ATOM 6308 O O . SER B 1 260 ? -7.57 -9.523 -16.891 1 98.56 260 SER B O 1
ATOM 6310 N N . PRO B 1 261 ? -8.414 -11.312 -15.852 1 98.5 261 PRO B N 1
ATOM 6311 C CA . PRO B 1 261 ? -9.727 -10.664 -15.875 1 98.5 261 PRO B CA 1
ATOM 6312 C C . PRO B 1 261 ? -9.82 -9.477 -14.914 1 98.5 261 PRO B C 1
ATOM 6314 O O . PRO B 1 261 ? -10.469 -8.477 -15.219 1 98.5 261 PRO B O 1
ATOM 6317 N N . LEU B 1 262 ? -9.156 -9.586 -13.805 1 98.5 262 LEU B N 1
ATOM 6318 C CA . LEU B 1 262 ? -9.242 -8.57 -12.758 1 98.5 262 LEU B CA 1
ATOM 6319 C C . LEU B 1 262 ? -8.656 -7.246 -13.242 1 98.5 262 LEU B C 1
ATOM 6321 O O . LEU B 1 262 ? -9.203 -6.18 -12.953 1 98.5 262 LEU B O 1
ATOM 6325 N N . LEU B 1 263 ? -7.508 -7.297 -13.977 1 98.69 263 LEU B N 1
ATOM 6326 C CA . LEU B 1 263 ? -6.789 -6.09 -14.375 1 98.69 263 LEU B CA 1
ATOM 6327 C C . LEU B 1 263 ? -6.914 -5.855 -15.875 1 98.69 263 LEU B C 1
ATOM 6329 O O . LEU B 1 263 ? -6.355 -4.891 -16.406 1 98.69 263 LEU B O 1
ATOM 6333 N N . ARG B 1 264 ? -7.59 -6.727 -16.562 1 98.31 264 ARG B N 1
ATOM 6334 C CA . ARG B 1 264 ? -7.969 -6.594 -17.969 1 98.31 264 ARG B CA 1
ATOM 6335 C C . ARG B 1 264 ? -6.742 -6.609 -18.859 1 98.31 264 ARG B C 1
ATOM 6337 O O . ARG B 1 264 ? -6.422 -5.605 -19.5 1 98.31 264 ARG B O 1
ATOM 6344 N N . PHE B 1 265 ? -6.078 -7.684 -18.938 1 98.56 265 PHE B N 1
ATOM 6345 C CA . PHE B 1 265 ? -5.086 -7.949 -19.969 1 98.56 265 PHE B CA 1
ATOM 6346 C C . PHE B 1 265 ? -5.281 -9.344 -20.562 1 98.56 265 PHE B C 1
ATOM 6348 O O . PHE B 1 265 ? -5.871 -10.219 -19.938 1 98.56 265 PHE B O 1
ATOM 6355 N N . THR B 1 266 ? -4.848 -9.539 -21.734 1 98.81 266 THR B N 1
ATOM 6356 C CA . THR B 1 266 ? -5.078 -10.773 -22.484 1 98.81 266 THR B CA 1
ATOM 6357 C C . THR B 1 266 ? -4.035 -11.828 -22.109 1 98.81 266 THR B C 1
ATOM 6359 O O . THR B 1 266 ? -2.848 -11.516 -21.984 1 98.81 266 THR B O 1
ATOM 6362 N N . ARG B 1 267 ? -4.488 -13.047 -21.875 1 98.12 267 ARG B N 1
ATOM 6363 C CA . ARG B 1 267 ? -3.582 -14.164 -21.641 1 98.12 267 ARG B CA 1
ATOM 6364 C C . ARG B 1 267 ? -3.311 -14.938 -22.922 1 98.12 267 ARG B C 1
ATOM 6366 O O . ARG B 1 267 ? -4.246 -15.383 -23.594 1 98.12 267 ARG B O 1
ATOM 6373 N N . LEU B 1 268 ? -2.068 -14.977 -23.266 1 98.5 268 LEU B N 1
ATOM 6374 C CA . LEU B 1 268 ? -1.604 -15.852 -24.328 1 98.5 268 LEU B CA 1
ATOM 6375 C C . LEU B 1 268 ? -1.089 -17.172 -23.781 1 98.5 268 LEU B C 1
ATOM 6377 O O . LEU B 1 268 ? -0.106 -17.188 -23.031 1 98.5 268 LEU B O 1
ATOM 6381 N N . GLN B 1 269 ? -1.816 -18.203 -24.047 1 96.5 269 GLN B N 1
ATOM 6382 C CA . GLN B 1 269 ? -1.449 -19.547 -23.594 1 96.5 269 GLN B CA 1
ATOM 6383 C C . GLN B 1 269 ? -1.434 -20.531 -24.75 1 96.5 269 GLN B C 1
ATOM 6385 O O . GLN B 1 269 ? -1.747 -20.172 -25.891 1 96.5 269 GLN B O 1
ATOM 6390 N N . THR B 1 270 ? -0.981 -21.812 -24.469 1 94.31 270 THR B N 1
ATOM 6391 C CA . THR B 1 270 ? -0.92 -22.781 -25.547 1 94.31 270 THR B CA 1
ATOM 6392 C C . THR B 1 270 ? -1.122 -24.203 -25.016 1 94.31 270 THR B C 1
ATOM 6394 O O . THR B 1 270 ? -0.724 -24.5 -23.891 1 94.31 270 THR B O 1
ATOM 6397 N N . THR B 1 271 ? -1.699 -25.016 -25.812 1 91.19 271 THR B N 1
ATOM 6398 C CA . THR B 1 271 ? -1.9 -26.422 -25.5 1 91.19 271 THR B CA 1
ATOM 6399 C C . THR B 1 271 ? -0.632 -27.234 -25.781 1 91.19 271 THR B C 1
ATOM 6401 O O . THR B 1 271 ? -0.455 -28.328 -25.25 1 91.19 271 THR B O 1
ATOM 6404 N N . LEU B 1 272 ? 0.262 -26.656 -26.547 1 90.31 272 LEU B N 1
ATOM 6405 C CA . LEU B 1 272 ? 1.482 -27.344 -26.938 1 90.31 272 LEU B CA 1
ATOM 6406 C C . LEU B 1 272 ? 2.58 -27.141 -25.891 1 90.31 272 LEU B C 1
ATOM 6408 O O . LEU B 1 272 ? 2.557 -26.156 -25.156 1 90.31 272 LEU B O 1
ATOM 6412 N N . ALA B 1 273 ? 3.43 -28.125 -25.891 1 84.81 273 ALA B N 1
ATOM 6413 C CA . ALA B 1 273 ? 4.609 -27.953 -25.047 1 84.81 273 ALA B CA 1
ATOM 6414 C C . ALA B 1 273 ? 5.406 -26.719 -25.469 1 84.81 273 ALA B C 1
ATOM 6416 O O . ALA B 1 273 ? 5.559 -26.453 -26.672 1 84.81 273 ALA B O 1
ATOM 6417 N N . LEU B 1 274 ? 5.848 -26.031 -24.547 1 87.56 274 LEU B N 1
ATOM 6418 C CA . LEU B 1 274 ? 6.582 -24.812 -24.844 1 87.56 274 LEU B CA 1
ATOM 6419 C C . LEU B 1 274 ? 8.039 -25.125 -25.172 1 87.56 274 LEU B C 1
ATOM 6421 O O . LEU B 1 274 ? 8.938 -24.781 -24.391 1 87.56 274 LEU B O 1
ATOM 6425 N N . THR B 1 275 ? 8.266 -25.641 -26.328 1 86.38 275 THR B N 1
ATOM 6426 C CA . THR B 1 275 ? 9.625 -25.812 -26.828 1 86.38 275 THR B CA 1
ATOM 6427 C C . THR B 1 275 ? 10.211 -24.469 -27.25 1 86.38 275 THR B C 1
ATOM 6429 O O . THR B 1 275 ? 9.492 -23.469 -27.359 1 86.38 275 THR B O 1
ATOM 6432 N N . GLN B 1 276 ? 11.469 -24.438 -27.422 1 90 276 GLN B N 1
ATOM 6433 C CA . GLN B 1 276 ? 12.125 -23.219 -27.875 1 90 276 GLN B CA 1
ATOM 6434 C C . GLN B 1 276 ? 11.484 -22.688 -29.156 1 90 276 GLN B C 1
ATOM 6436 O O . GLN B 1 276 ? 11.156 -21.5 -29.25 1 90 276 GLN B O 1
ATOM 6441 N N . GLU B 1 277 ? 11.289 -23.609 -30.109 1 93.06 277 GLU B N 1
ATOM 6442 C CA . GLU B 1 277 ? 10.719 -23.234 -31.406 1 93.06 277 GLU B CA 1
ATOM 6443 C C . GLU B 1 277 ? 9.297 -22.703 -31.25 1 93.06 277 GLU B C 1
ATOM 6445 O O . GLU B 1 277 ? 8.938 -21.688 -31.844 1 93.06 277 GLU B O 1
ATOM 6450 N N . HIS B 1 278 ? 8.547 -23.344 -30.484 1 94.62 278 HIS B N 1
ATOM 6451 C CA . HIS B 1 278 ? 7.168 -22.922 -30.281 1 94.62 278 HIS B CA 1
ATOM 6452 C C . HIS B 1 278 ? 7.102 -21.594 -29.547 1 94.62 278 HIS B C 1
ATOM 6454 O O . HIS B 1 278 ? 6.258 -20.75 -29.844 1 94.62 278 HIS B O 1
ATOM 6460 N N . ALA B 1 279 ? 7.957 -21.453 -28.609 1 95.56 279 ALA B N 1
ATOM 6461 C CA . ALA B 1 279 ? 8.031 -20.172 -27.891 1 95.56 279 ALA B CA 1
ATOM 6462 C C . ALA B 1 279 ? 8.359 -19.031 -28.844 1 95.56 279 ALA B C 1
ATOM 6464 O O . ALA B 1 279 ? 7.742 -17.953 -28.766 1 95.56 279 ALA B O 1
ATOM 6465 N N . TYR B 1 280 ? 9.32 -19.266 -29.734 1 96.94 280 TYR B N 1
ATOM 6466 C CA . TYR B 1 280 ? 9.68 -18.25 -30.719 1 96.94 280 TYR B CA 1
ATOM 6467 C C . TYR B 1 280 ? 8.477 -17.891 -31.594 1 96.94 280 TYR B C 1
ATOM 6469 O O . TYR B 1 280 ? 8.234 -16.703 -31.859 1 96.94 280 TYR B O 1
ATOM 6477 N N . ASP B 1 281 ? 7.789 -18.906 -31.984 1 97.06 281 ASP B N 1
ATOM 6478 C CA . ASP B 1 281 ? 6.613 -18.672 -32.812 1 97.06 281 ASP B CA 1
ATOM 6479 C C . ASP B 1 281 ? 5.59 -17.812 -32.094 1 97.06 281 ASP B C 1
ATOM 6481 O O . ASP B 1 281 ? 5.031 -16.875 -32.656 1 97.06 281 ASP B O 1
ATOM 6485 N N . LEU B 1 282 ? 5.289 -18.094 -30.875 1 97.94 282 LEU B N 1
ATOM 6486 C CA . LEU B 1 282 ? 4.328 -17.344 -30.062 1 97.94 282 LEU B CA 1
ATOM 6487 C C . LEU B 1 282 ? 4.77 -15.891 -29.906 1 97.94 282 LEU B C 1
ATOM 6489 O O . LEU B 1 282 ? 3.971 -14.977 -30.094 1 97.94 282 LEU B O 1
ATOM 6493 N N . ILE B 1 283 ? 6.031 -15.648 -29.562 1 98.12 283 ILE B N 1
ATOM 6494 C CA . ILE B 1 283 ? 6.559 -14.312 -29.281 1 98.12 283 ILE B CA 1
ATOM 6495 C C . ILE B 1 283 ? 6.547 -13.484 -30.562 1 98.12 283 ILE B C 1
ATOM 6497 O O . ILE B 1 283 ? 6.105 -12.328 -30.562 1 98.12 283 ILE B O 1
ATOM 6501 N N . ASN B 1 284 ? 7.008 -14.109 -31.672 1 98.25 284 ASN B N 1
ATOM 6502 C CA . ASN B 1 284 ? 7.086 -13.383 -32.938 1 98.25 284 ASN B CA 1
ATOM 6503 C C . ASN B 1 284 ? 5.699 -13.055 -33.5 1 98.25 284 ASN B C 1
ATOM 6505 O O . ASN B 1 284 ? 5.504 -12 -34.094 1 98.25 284 ASN B O 1
ATOM 6509 N N . THR B 1 285 ? 4.785 -13.914 -33.25 1 98.31 285 THR B N 1
ATOM 6510 C CA . THR B 1 285 ? 3.457 -13.773 -33.844 1 98.31 285 THR B CA 1
ATOM 6511 C C . THR B 1 285 ? 2.596 -12.828 -33 1 98.31 285 THR B C 1
ATOM 6513 O O . THR B 1 285 ? 1.96 -11.922 -33.562 1 98.31 285 THR B O 1
ATOM 6516 N N . TYR B 1 286 ? 2.582 -12.953 -31.672 1 98.44 286 TYR B N 1
ATOM 6517 C CA . TYR B 1 286 ? 1.602 -12.266 -30.844 1 98.44 286 TYR B CA 1
ATOM 6518 C C . TYR B 1 286 ? 2.236 -11.094 -30.109 1 98.44 286 TYR B C 1
ATOM 6520 O O . TYR B 1 286 ? 1.531 -10.242 -29.562 1 98.44 286 TYR B O 1
ATOM 6528 N N . LYS B 1 287 ? 3.535 -11.078 -29.984 1 98.38 287 LYS B N 1
ATOM 6529 C CA . LYS B 1 287 ? 4.293 -9.984 -29.391 1 98.38 287 LYS B CA 1
ATOM 6530 C C . LYS B 1 287 ? 3.809 -9.68 -27.969 1 98.38 287 LYS B C 1
ATOM 6532 O O . LYS B 1 287 ? 3.412 -8.555 -27.672 1 98.38 287 LYS B O 1
ATOM 6537 N N . PRO B 1 288 ? 3.855 -10.711 -27.109 1 98.56 288 PRO B N 1
ATOM 6538 C CA . PRO B 1 288 ? 3.457 -10.469 -25.719 1 98.56 288 PRO B CA 1
ATOM 6539 C C . PRO B 1 288 ? 4.293 -9.391 -25.047 1 98.56 288 PRO B C 1
ATOM 6541 O O . PRO B 1 288 ? 5.473 -9.227 -25.375 1 98.56 288 PRO B O 1
ATOM 6544 N N . THR B 1 289 ? 3.689 -8.672 -24.109 1 98.56 289 THR B N 1
ATOM 6545 C CA . THR B 1 289 ? 4.348 -7.543 -23.453 1 98.56 289 THR B CA 1
ATOM 6546 C C . THR B 1 289 ? 4.812 -7.926 -22.047 1 98.56 289 THR B C 1
ATOM 6548 O O . THR B 1 289 ? 5.598 -7.207 -21.422 1 98.56 289 THR B O 1
ATOM 6551 N N . TYR B 1 290 ? 4.398 -9.023 -21.578 1 98.06 290 TYR B N 1
ATOM 6552 C CA . TYR B 1 290 ? 4.699 -9.469 -20.219 1 98.06 290 TYR B CA 1
ATOM 6553 C C . TYR B 1 290 ? 4.828 -10.984 -20.156 1 98.06 290 TYR B C 1
ATOM 6555 O O . TYR B 1 290 ? 4.121 -11.703 -20.875 1 98.06 290 TYR B O 1
ATOM 6563 N N . THR B 1 291 ? 5.758 -11.477 -19.266 1 97.5 291 THR B N 1
ATOM 6564 C CA . THR B 1 291 ? 5.828 -12.914 -19 1 97.5 291 THR B CA 1
ATOM 6565 C C . THR B 1 291 ? 6.535 -13.188 -17.672 1 97.5 291 THR B C 1
ATOM 6567 O O . THR B 1 291 ? 7.254 -12.336 -17.156 1 97.5 291 THR B O 1
ATOM 6570 N N . VAL B 1 292 ? 6.219 -14.352 -17.109 1 95.81 292 VAL B N 1
ATOM 6571 C CA . VAL B 1 292 ? 6.945 -14.945 -15.992 1 95.81 292 VAL B CA 1
ATOM 6572 C C . VAL B 1 292 ? 7.512 -16.297 -16.406 1 95.81 292 VAL B C 1
ATOM 6574 O O . VAL B 1 292 ? 6.758 -17.234 -16.734 1 95.81 292 VAL B O 1
ATOM 6577 N N . LEU B 1 293 ? 8.797 -16.406 -16.453 1 92.12 293 LEU B N 1
ATOM 6578 C CA . LEU B 1 293 ? 9.43 -17.656 -16.859 1 92.12 293 LEU B CA 1
ATOM 6579 C C . LEU B 1 293 ? 10.547 -18.047 -15.906 1 92.12 293 LEU B C 1
ATOM 6581 O O . LEU B 1 293 ? 11.07 -17.203 -15.172 1 92.12 293 LEU B O 1
ATOM 6585 N N . SER B 1 294 ? 10.859 -19.297 -15.93 1 87.38 294 SER B N 1
ATOM 6586 C CA . SER B 1 294 ? 11.992 -19.781 -15.141 1 87.38 294 SER B CA 1
ATOM 6587 C C . SER B 1 294 ? 13.32 -19.359 -15.773 1 87.38 294 SER B C 1
ATOM 6589 O O . SER B 1 294 ? 13.414 -19.219 -17 1 87.38 294 SER B O 1
ATOM 6591 N N . PRO B 1 295 ? 14.336 -19.188 -14.961 1 87.62 295 PRO B N 1
ATOM 6592 C CA . PRO B 1 295 ? 15.664 -18.875 -15.508 1 87.62 295 PRO B CA 1
ATOM 6593 C C . PRO B 1 295 ? 16.156 -19.922 -16.5 1 87.62 295 PRO B C 1
ATOM 6595 O O . PRO B 1 295 ? 16.766 -19.578 -17.516 1 87.62 295 PRO B O 1
ATOM 6598 N N . THR B 1 296 ? 15.867 -21.141 -16.266 1 79.38 296 THR B N 1
ATOM 6599 C CA . THR B 1 296 ? 16.312 -22.219 -17.125 1 79.38 296 THR B CA 1
ATOM 6600 C C . THR B 1 296 ? 15.68 -22.109 -18.516 1 79.38 296 THR B C 1
ATOM 6602 O O . THR B 1 296 ? 16.359 -22.203 -19.531 1 79.38 296 THR B O 1
ATOM 6605 N N . LEU B 1 297 ? 14.383 -21.938 -18.5 1 83.81 297 LEU B N 1
ATOM 6606 C CA . LEU B 1 297 ? 13.695 -21.781 -19.781 1 83.81 297 LEU B CA 1
ATOM 6607 C C . LEU B 1 297 ? 14.18 -20.531 -20.516 1 83.81 297 LEU B C 1
ATOM 6609 O O . LEU B 1 297 ? 14.414 -20.562 -21.719 1 83.81 297 LEU B O 1
ATOM 6613 N N . MET B 1 298 ? 14.32 -19.469 -19.812 1 89.88 298 MET B N 1
ATOM 6614 C CA . MET B 1 298 ? 14.742 -18.219 -20.438 1 89.88 298 MET B CA 1
ATOM 6615 C C . MET B 1 298 ? 16.141 -18.344 -21.016 1 89.88 298 MET B C 1
ATOM 6617 O O . MET B 1 298 ? 16.422 -17.828 -22.094 1 89.88 298 MET B O 1
ATOM 6621 N N . THR B 1 299 ? 17.047 -19.016 -20.266 1 85.12 299 THR B N 1
ATOM 6622 C CA . THR B 1 299 ? 18.406 -19.266 -20.766 1 85.12 299 THR B CA 1
ATOM 6623 C C . THR B 1 299 ? 18.359 -20.031 -22.078 1 85.12 299 THR B C 1
ATOM 6625 O O . THR B 1 299 ? 19.125 -19.719 -23 1 85.12 299 THR B O 1
ATOM 6628 N N . THR B 1 300 ? 17.5 -20.969 -22.125 1 82.88 300 THR B N 1
ATOM 6629 C CA . THR B 1 300 ? 17.328 -21.766 -23.344 1 82.88 300 THR B CA 1
ATOM 6630 C C . THR B 1 300 ? 16.828 -20.891 -24.5 1 82.88 300 THR B C 1
ATOM 6632 O O . THR B 1 300 ? 17.281 -21.031 -25.625 1 82.88 300 THR B O 1
ATOM 6635 N N . LEU B 1 301 ? 15.953 -19.969 -24.234 1 90.44 301 LEU B N 1
ATOM 6636 C CA . LEU B 1 301 ? 15.328 -19.141 -25.266 1 90.44 301 LEU B CA 1
ATOM 6637 C C . LEU B 1 301 ? 16.312 -18.125 -25.828 1 90.44 301 LEU B C 1
ATOM 6639 O O . LEU B 1 301 ? 16.234 -17.75 -27 1 90.44 301 LEU B O 1
ATOM 6643 N N . ILE B 1 302 ? 17.266 -17.703 -25.016 1 90.62 302 ILE B N 1
ATOM 6644 C CA . ILE B 1 302 ? 18.094 -16.594 -25.469 1 90.62 302 ILE B CA 1
ATOM 6645 C C . ILE B 1 302 ? 19.484 -17.109 -25.812 1 90.62 302 ILE B C 1
ATOM 6647 O O . ILE B 1 302 ? 20.453 -16.344 -25.844 1 90.62 302 ILE B O 1
ATOM 6651 N N . LYS B 1 303 ? 19.594 -18.344 -26.031 1 83.06 303 LYS B N 1
ATOM 6652 C CA . LYS B 1 303 ? 20.859 -18.922 -26.469 1 83.06 303 LYS B CA 1
ATOM 6653 C C . LYS B 1 303 ? 21.422 -18.172 -27.672 1 83.06 303 LYS B C 1
ATOM 6655 O O . LYS B 1 303 ? 20.703 -17.875 -28.625 1 83.06 303 LYS B O 1
ATOM 6660 N N . PRO B 1 304 ? 22.75 -17.797 -27.656 1 77.88 304 PRO B N 1
ATOM 6661 C CA . PRO B 1 304 ? 23.359 -16.922 -28.656 1 77.88 304 PRO B CA 1
ATOM 6662 C C . PRO B 1 304 ? 23.156 -17.438 -30.078 1 77.88 304 PRO B C 1
ATOM 6664 O O . PRO B 1 304 ? 22.953 -16.641 -31 1 77.88 304 PRO B O 1
ATOM 6667 N N . ASP B 1 305 ? 23.156 -18.688 -30.344 1 79.69 305 ASP B N 1
ATOM 6668 C CA . ASP B 1 305 ? 23.062 -19.203 -31.703 1 79.69 305 ASP B CA 1
ATOM 6669 C C . ASP B 1 305 ? 21.625 -19.141 -32.219 1 79.69 305 ASP B C 1
ATOM 6671 O O . ASP B 1 305 ? 21.391 -19.156 -33.438 1 79.69 305 ASP B O 1
ATOM 6675 N N . ASP B 1 306 ? 20.672 -18.844 -31.312 1 84.25 306 ASP B N 1
ATOM 6676 C CA . ASP B 1 306 ? 19.266 -19 -31.703 1 84.25 306 ASP B CA 1
ATOM 6677 C C . ASP B 1 306 ? 18.469 -17.75 -31.359 1 84.25 306 ASP B C 1
ATOM 6679 O O . ASP B 1 306 ? 17.391 -17.516 -31.922 1 84.25 306 ASP B O 1
ATOM 6683 N N . ARG B 1 307 ? 18.984 -16.906 -30.562 1 85.19 307 ARG B N 1
ATOM 6684 C CA . ARG B 1 307 ? 18.203 -15.828 -29.984 1 85.19 307 ARG B CA 1
ATOM 6685 C C . ARG B 1 307 ? 17.797 -14.805 -31.031 1 85.19 307 ARG B C 1
ATOM 6687 O O . ARG B 1 307 ? 16.797 -14.109 -30.875 1 85.19 307 ARG B O 1
ATOM 6694 N N . ASP B 1 308 ? 18.469 -14.742 -32.094 1 89.5 308 ASP B N 1
ATOM 6695 C CA . ASP B 1 308 ? 18.188 -13.766 -33.156 1 89.5 308 ASP B CA 1
ATOM 6696 C C . ASP B 1 308 ? 16.938 -14.164 -33.938 1 89.5 308 ASP B C 1
ATOM 6698 O O . ASP B 1 308 ? 16.375 -13.352 -34.688 1 89.5 308 ASP B O 1
ATOM 6702 N N . ARG B 1 309 ? 16.516 -15.391 -33.75 1 93.62 309 ARG B N 1
ATOM 6703 C CA . ARG B 1 309 ? 15.328 -15.883 -34.438 1 93.62 309 ARG B CA 1
ATOM 6704 C C . ARG B 1 309 ? 14.062 -15.352 -33.781 1 93.62 309 ARG B C 1
ATOM 6706 O O . ARG B 1 309 ? 12.969 -15.469 -34.344 1 93.62 309 ARG B O 1
ATOM 6713 N N . CYS B 1 310 ? 14.172 -14.727 -32.656 1 95.38 310 CYS B N 1
ATOM 6714 C CA . CYS B 1 310 ? 13.023 -14.266 -31.859 1 95.38 310 CYS B CA 1
ATOM 6715 C C . CYS B 1 310 ? 13.18 -12.797 -31.484 1 95.38 310 CYS B C 1
ATOM 6717 O O . CYS B 1 310 ? 14.266 -12.352 -31.125 1 95.38 310 CYS B O 1
ATOM 6719 N N . ASP B 1 311 ? 12.125 -12.039 -31.625 1 96.56 311 ASP B N 1
ATOM 6720 C CA . ASP B 1 311 ? 12.133 -10.625 -31.25 1 96.56 311 ASP B CA 1
ATOM 6721 C C . ASP B 1 311 ? 11.672 -10.438 -29.812 1 96.56 311 ASP B C 1
ATOM 6723 O O . ASP B 1 311 ? 10.5 -10.172 -29.562 1 96.56 311 ASP B O 1
ATOM 6727 N N . PHE B 1 312 ? 12.555 -10.375 -28.969 1 97.19 312 PHE B N 1
ATOM 6728 C CA . PHE B 1 312 ? 12.266 -10.266 -27.547 1 97.19 312 PHE B CA 1
ATOM 6729 C C . PHE B 1 312 ? 11.969 -8.82 -27.172 1 97.19 312 PHE B C 1
ATOM 6731 O O . PHE B 1 312 ? 11.594 -8.539 -26.031 1 97.19 312 PHE B O 1
ATOM 6738 N N . SER B 1 313 ? 12.086 -7.855 -28.078 1 96.25 313 SER B N 1
ATOM 6739 C CA . SER B 1 313 ? 11.922 -6.438 -27.781 1 96.25 313 SER B CA 1
ATOM 6740 C C . SER B 1 313 ? 10.461 -6.086 -27.547 1 96.25 313 SER B C 1
ATOM 6742 O O . SER B 1 313 ? 10.141 -4.98 -27.109 1 96.25 313 SER B O 1
ATOM 6744 N N . CYS B 1 314 ? 9.562 -7.027 -27.766 1 97.31 314 CYS B N 1
ATOM 6745 C CA . CYS B 1 314 ? 8.133 -6.793 -27.562 1 97.31 314 CYS B CA 1
ATOM 6746 C C . CYS B 1 314 ? 7.797 -6.773 -26.062 1 97.31 314 CYS B C 1
ATOM 6748 O O . CYS B 1 314 ? 6.738 -6.277 -25.672 1 97.31 314 CYS B O 1
ATOM 6750 N N . PHE B 1 315 ? 8.68 -7.285 -25.219 1 97.69 315 PHE B N 1
ATOM 6751 C CA . PHE B 1 315 ? 8.406 -7.363 -23.797 1 97.69 315 PHE B CA 1
ATOM 6752 C C . PHE B 1 315 ? 8.688 -6.027 -23.109 1 97.69 315 PHE B C 1
ATOM 6754 O O . PHE B 1 315 ? 9.695 -5.383 -23.391 1 97.69 315 PHE B O 1
ATOM 6761 N N . ASP B 1 316 ? 7.719 -5.645 -22.234 1 96.31 316 ASP B N 1
ATOM 6762 C CA . ASP B 1 316 ? 7.934 -4.512 -21.344 1 96.31 316 ASP B CA 1
ATOM 6763 C C . ASP B 1 316 ? 8.406 -4.973 -19.969 1 96.31 316 ASP B C 1
ATOM 6765 O O . ASP B 1 316 ? 9.102 -4.238 -19.266 1 96.31 316 ASP B O 1
ATOM 6769 N N . LEU B 1 317 ? 8 -6.191 -19.609 1 96.56 317 LEU B N 1
ATOM 6770 C CA . LEU B 1 317 ? 8.312 -6.746 -18.297 1 96.56 317 LEU B CA 1
ATOM 6771 C C . LEU B 1 317 ? 8.555 -8.25 -18.375 1 96.56 317 LEU B C 1
ATOM 6773 O O . LEU B 1 317 ? 7.73 -8.984 -18.922 1 96.56 317 LEU B O 1
ATOM 6777 N N . ILE B 1 318 ? 9.664 -8.688 -17.891 1 96.88 318 ILE B N 1
ATOM 6778 C CA . ILE B 1 318 ? 10.008 -10.102 -17.766 1 96.88 318 ILE B CA 1
ATOM 6779 C C . ILE B 1 318 ? 10.312 -10.422 -16.312 1 96.88 318 ILE B C 1
ATOM 6781 O O . ILE B 1 318 ? 11.242 -9.867 -15.727 1 96.88 318 ILE B O 1
ATOM 6785 N N . MET B 1 319 ? 9.547 -11.266 -15.773 1 96.19 319 MET B N 1
ATOM 6786 C CA . MET B 1 319 ? 9.805 -11.75 -14.414 1 96.19 319 MET B CA 1
ATOM 6787 C C . MET B 1 319 ? 10.414 -13.148 -14.445 1 96.19 319 MET B C 1
ATOM 6789 O O . MET B 1 319 ? 9.953 -14.016 -15.188 1 96.19 319 MET B O 1
ATOM 6793 N N . LEU B 1 320 ? 11.461 -13.273 -13.711 1 93.44 320 LEU B N 1
ATOM 6794 C CA . LEU B 1 320 ? 12.141 -14.562 -13.578 1 93.44 320 LEU B CA 1
ATOM 6795 C C . LEU B 1 320 ? 11.992 -15.109 -12.156 1 93.44 320 LEU B C 1
ATOM 6797 O O . LEU B 1 320 ? 12.258 -14.398 -11.188 1 93.44 320 LEU B O 1
ATOM 6801 N N . GLY B 1 321 ? 11.469 -16.266 -12.07 1 89.62 321 GLY B N 1
ATOM 6802 C CA . GLY B 1 321 ? 11.281 -16.875 -10.766 1 89.62 321 GLY B CA 1
ATOM 6803 C C . GLY B 1 321 ? 11.234 -18.391 -10.812 1 89.62 321 GLY B C 1
ATOM 6804 O O . GLY B 1 321 ? 11.297 -18.984 -11.891 1 89.62 321 GLY B O 1
ATOM 6805 N N . GLY B 1 322 ? 11.148 -19.016 -9.617 1 83.62 322 GLY B N 1
ATOM 6806 C CA . GLY B 1 322 ? 11.086 -20.469 -9.492 1 83.62 322 GLY B CA 1
ATOM 6807 C C . GLY B 1 322 ? 12.406 -21.094 -9.086 1 83.62 322 GLY B C 1
ATOM 6808 O O . GLY B 1 322 ? 12.438 -22.203 -8.57 1 83.62 322 GLY B O 1
ATOM 6809 N N . SER B 1 323 ? 13.453 -20.453 -9.445 1 81.56 323 SER B N 1
ATOM 6810 C CA . SER B 1 323 ? 14.805 -20.812 -9.031 1 81.56 323 SER B CA 1
ATOM 6811 C C . SER B 1 323 ? 15.711 -19.594 -8.977 1 81.56 323 SER B C 1
ATOM 6813 O O . SER B 1 323 ? 15.281 -18.469 -9.266 1 81.56 323 SER B O 1
ATOM 6815 N N . ALA B 1 324 ? 16.906 -19.828 -8.438 1 82.69 324 ALA B N 1
ATOM 6816 C CA . ALA B 1 324 ? 17.859 -18.734 -8.375 1 82.69 324 ALA B CA 1
ATOM 6817 C C . ALA B 1 324 ? 18.109 -18.141 -9.758 1 82.69 324 ALA B C 1
ATOM 6819 O O . ALA B 1 324 ? 18.219 -18.859 -10.75 1 82.69 324 ALA B O 1
ATOM 6820 N N . VAL B 1 325 ? 18.109 -16.828 -9.828 1 85.88 325 VAL B N 1
ATOM 6821 C CA . VAL B 1 325 ? 18.297 -16.125 -11.094 1 85.88 325 VAL B CA 1
ATOM 6822 C C . VAL B 1 325 ? 19.734 -15.625 -11.211 1 85.88 325 VAL B C 1
ATOM 6824 O O . VAL B 1 325 ? 20.156 -14.742 -10.461 1 85.88 325 VAL B O 1
ATOM 6827 N N . PRO B 1 326 ? 20.438 -16.172 -12.172 1 83.94 326 PRO B N 1
ATOM 6828 C CA . PRO B 1 326 ? 21.797 -15.648 -12.375 1 83.94 326 PRO B CA 1
ATOM 6829 C C . PRO B 1 326 ? 21.812 -14.211 -12.883 1 83.94 326 PRO B C 1
ATOM 6831 O O . PRO B 1 326 ? 21.031 -13.859 -13.766 1 83.94 326 PRO B O 1
ATOM 6834 N N . GLN B 1 327 ? 22.703 -13.445 -12.32 1 84.5 327 GLN B N 1
ATOM 6835 C CA . GLN B 1 327 ? 22.828 -12.055 -12.758 1 84.5 327 GLN B CA 1
ATOM 6836 C C . GLN B 1 327 ? 23.219 -11.984 -14.234 1 84.5 327 GLN B C 1
ATOM 6838 O O . GLN B 1 327 ? 22.797 -11.07 -14.945 1 84.5 327 GLN B O 1
ATOM 6843 N N . THR B 1 328 ? 24.016 -12.93 -14.734 1 85.19 328 THR B N 1
ATOM 6844 C CA . THR B 1 328 ? 24.438 -12.969 -16.125 1 85.19 328 THR B CA 1
ATOM 6845 C C . THR B 1 328 ? 23.234 -13.094 -17.062 1 85.19 328 THR B C 1
ATOM 6847 O O . THR B 1 328 ? 23.219 -12.508 -18.141 1 85.19 328 THR B O 1
ATOM 6850 N N . LEU B 1 329 ? 22.266 -13.852 -16.625 1 88.44 329 LEU B N 1
ATOM 6851 C CA . LEU B 1 329 ? 21.031 -14 -17.406 1 88.44 329 LEU B CA 1
ATOM 6852 C C . LEU B 1 329 ? 20.297 -12.672 -17.516 1 88.44 329 LEU B C 1
ATOM 6854 O O . LEU B 1 329 ? 19.812 -12.312 -18.594 1 88.44 329 LEU B O 1
ATOM 6858 N N . VAL B 1 330 ? 20.219 -11.938 -16.438 1 91.62 330 VAL B N 1
ATOM 6859 C CA . VAL B 1 330 ? 19.562 -10.633 -16.422 1 91.62 330 VAL B CA 1
ATOM 6860 C C . VAL B 1 330 ? 20.266 -9.68 -17.391 1 91.62 330 VAL B C 1
ATOM 6862 O O . VAL B 1 330 ? 19.625 -8.961 -18.141 1 91.62 330 VAL B O 1
ATOM 6865 N N . GLU B 1 331 ? 21.562 -9.719 -17.391 1 89.25 331 GLU B N 1
ATOM 6866 C CA . GLU B 1 331 ? 22.359 -8.859 -18.266 1 89.25 331 GLU B CA 1
ATOM 6867 C C . GLU B 1 331 ? 22.141 -9.227 -19.734 1 89.25 331 GLU B C 1
ATOM 6869 O O . GLU B 1 331 ? 22.031 -8.344 -20.594 1 89.25 331 GLU B O 1
ATOM 6874 N N . GLU B 1 332 ? 22.156 -10.508 -20 1 89.5 332 GLU B N 1
ATOM 6875 C CA . GLU B 1 332 ? 21.922 -10.969 -21.359 1 89.5 332 GLU B CA 1
ATOM 6876 C C . GLU B 1 332 ? 20.547 -10.555 -21.859 1 89.5 332 GLU B C 1
ATOM 6878 O O . GLU B 1 332 ? 20.375 -10.203 -23.031 1 89.5 332 GLU B O 1
ATOM 6883 N N . LEU B 1 333 ? 19.578 -10.633 -21 1 93.88 333 LEU B N 1
ATOM 6884 C CA . LEU B 1 333 ? 18.219 -10.258 -21.359 1 93.88 333 LEU B CA 1
ATOM 6885 C C . LEU B 1 333 ? 18.125 -8.773 -21.688 1 93.88 333 LEU B C 1
ATOM 6887 O O . LEU B 1 333 ? 17.344 -8.367 -22.562 1 93.88 333 LEU B O 1
ATOM 6891 N N . LYS B 1 334 ? 18.891 -7.992 -21.016 1 91.94 334 LYS B N 1
ATOM 6892 C CA . LYS B 1 334 ? 18.922 -6.562 -21.297 1 91.94 334 LYS B CA 1
ATOM 6893 C C . LYS B 1 334 ? 19.469 -6.289 -22.703 1 91.94 334 LYS B C 1
ATOM 6895 O O . LYS B 1 334 ? 19.125 -5.281 -23.312 1 91.94 334 LYS B O 1
ATOM 6900 N N . ASP B 1 335 ? 20.281 -7.18 -23.172 1 91.44 335 ASP B N 1
ATOM 6901 C CA . ASP B 1 335 ? 20.844 -7.043 -24.516 1 91.44 335 ASP B CA 1
ATOM 6902 C C . ASP B 1 335 ? 19.781 -7.344 -25.578 1 91.44 335 ASP B C 1
ATOM 6904 O O . ASP B 1 335 ? 19.703 -6.652 -26.609 1 91.44 335 ASP B O 1
ATOM 6908 N N . VAL B 1 336 ? 18.984 -8.344 -25.359 1 93.38 336 VAL B N 1
ATOM 6909 C CA . VAL B 1 336 ? 18.062 -8.797 -26.391 1 93.38 336 VAL B CA 1
ATOM 6910 C C . VAL B 1 336 ? 16.734 -8.07 -26.25 1 93.38 336 VAL B C 1
ATOM 6912 O O . VAL B 1 336 ? 15.945 -7.984 -27.203 1 93.38 336 VAL B O 1
ATOM 6915 N N . ALA B 1 337 ? 16.391 -7.566 -25.094 1 94.81 337 ALA B N 1
ATOM 6916 C CA . ALA B 1 337 ? 15.195 -6.785 -24.797 1 94.81 337 ALA B CA 1
ATOM 6917 C C . ALA B 1 337 ? 15.547 -5.531 -24 1 94.81 337 ALA B C 1
ATOM 6919 O O . ALA B 1 337 ? 15.172 -5.41 -22.828 1 94.81 337 ALA B O 1
ATOM 6920 N N . PRO B 1 338 ? 16.094 -4.582 -24.609 1 92.25 338 PRO B N 1
ATOM 6921 C CA . PRO B 1 338 ? 16.656 -3.438 -23.891 1 92.25 338 PRO B CA 1
ATOM 6922 C C . PRO B 1 338 ? 15.594 -2.594 -23.188 1 92.25 338 PRO B C 1
ATOM 6924 O O . PRO B 1 338 ? 15.867 -1.952 -22.172 1 92.25 338 PRO B O 1
ATOM 6927 N N . ALA B 1 339 ? 14.406 -2.65 -23.672 1 92.06 339 ALA B N 1
ATOM 6928 C CA . ALA B 1 339 ? 13.359 -1.81 -23.094 1 92.06 339 ALA B CA 1
ATOM 6929 C C . ALA B 1 339 ? 12.625 -2.541 -21.969 1 92.06 339 ALA B C 1
ATOM 6931 O O . ALA B 1 339 ? 11.891 -1.925 -21.203 1 92.06 339 ALA B O 1
ATOM 6932 N N . ALA B 1 340 ? 12.867 -3.811 -21.828 1 94.31 340 ALA B N 1
ATOM 6933 C CA . ALA B 1 340 ? 12.141 -4.621 -20.859 1 94.31 340 ALA B CA 1
ATOM 6934 C C . ALA B 1 340 ? 12.703 -4.438 -19.453 1 94.31 340 ALA B C 1
ATOM 6936 O O . ALA B 1 340 ? 13.922 -4.359 -19.266 1 94.31 340 ALA B O 1
ATOM 6937 N N . GLU B 1 341 ? 11.82 -4.277 -18.5 1 93.81 341 GLU B N 1
ATOM 6938 C CA . GLU B 1 341 ? 12.234 -4.473 -17.109 1 93.81 341 GLU B CA 1
ATOM 6939 C C . GLU B 1 341 ? 12.367 -5.957 -16.781 1 93.81 341 GLU B C 1
ATOM 6941 O O . GLU B 1 341 ? 11.453 -6.742 -17.047 1 93.81 341 GLU B O 1
ATOM 6946 N N . VAL B 1 342 ? 13.516 -6.355 -16.312 1 94.56 342 VAL B N 1
ATOM 6947 C CA . VAL B 1 342 ? 13.758 -7.738 -15.906 1 94.56 342 VAL B CA 1
ATOM 6948 C C . VAL B 1 342 ? 13.852 -7.824 -14.383 1 94.56 342 VAL B C 1
ATOM 6950 O O . VAL B 1 342 ? 14.727 -7.211 -13.766 1 94.56 342 VAL B O 1
ATOM 6953 N N . ILE B 1 343 ? 12.961 -8.578 -13.781 1 94.06 343 ILE B N 1
ATOM 6954 C CA . ILE B 1 343 ? 12.883 -8.602 -12.328 1 94.06 343 ILE B CA 1
ATOM 6955 C C . ILE B 1 343 ? 13.078 -10.023 -11.82 1 94.06 343 ILE B C 1
ATOM 6957 O O . ILE B 1 343 ? 12.453 -10.961 -12.328 1 94.06 343 ILE B O 1
ATOM 6961 N N . ASN B 1 344 ? 13.977 -10.172 -10.852 1 93.62 344 ASN B N 1
ATOM 6962 C CA . ASN B 1 344 ? 14.086 -11.391 -10.055 1 93.62 344 ASN B CA 1
ATOM 6963 C C . ASN B 1 344 ? 12.984 -11.484 -9 1 93.62 344 ASN B C 1
ATOM 6965 O O . ASN B 1 344 ? 12.984 -10.719 -8.039 1 93.62 344 ASN B O 1
ATOM 6969 N N . VAL B 1 345 ? 12.07 -12.43 -9.188 1 94.56 345 VAL B N 1
ATOM 6970 C CA . VAL B 1 345 ? 10.906 -12.477 -8.305 1 94.56 345 VAL B CA 1
ATOM 6971 C C . VAL B 1 345 ? 10.984 -13.719 -7.418 1 94.56 345 VAL B C 1
ATOM 6973 O O . VAL B 1 345 ? 11.367 -14.797 -7.879 1 94.56 345 VAL B O 1
ATOM 6976 N N . PHE B 1 346 ? 10.766 -13.516 -6.137 1 95.38 346 PHE B N 1
ATOM 6977 C CA . PHE B 1 346 ? 10.625 -14.602 -5.172 1 95.38 346 PHE B CA 1
ATOM 6978 C C . PHE B 1 346 ? 9.172 -14.773 -4.762 1 95.38 346 PHE B C 1
ATOM 6980 O O . PHE B 1 346 ? 8.516 -13.82 -4.332 1 95.38 346 PHE B O 1
ATOM 6987 N N . GLY B 1 347 ? 8.672 -15.93 -4.965 1 94.69 347 GLY B N 1
ATOM 6988 C CA . GLY B 1 347 ? 7.324 -16.312 -4.562 1 94.69 347 GLY B CA 1
ATOM 6989 C C . GLY B 1 347 ? 7.207 -17.781 -4.207 1 94.69 347 GLY B C 1
ATOM 6990 O O . GLY B 1 347 ? 8.102 -18.578 -4.508 1 94.69 347 GLY B O 1
ATOM 6991 N N . MET B 1 348 ? 6.176 -18.109 -3.49 1 92.56 348 MET B N 1
ATOM 6992 C CA . MET B 1 348 ? 5.875 -19.484 -3.092 1 92.56 348 MET B CA 1
ATOM 6993 C C . MET B 1 348 ? 4.367 -19.719 -3.029 1 92.56 348 MET B C 1
ATOM 6995 O O . MET B 1 348 ? 3.6 -18.766 -2.832 1 92.56 348 MET B O 1
ATOM 6999 N N . SER B 1 349 ? 4.039 -20.938 -3.256 1 93.94 349 SER B N 1
ATOM 7000 C CA . SER B 1 349 ? 2.631 -21.312 -3.168 1 93.94 349 SER B CA 1
ATOM 7001 C C . SER B 1 349 ? 2.041 -20.938 -1.812 1 93.94 349 SER B C 1
ATOM 7003 O O . SER B 1 349 ? 0.891 -20.516 -1.727 1 93.94 349 SER B O 1
ATOM 7005 N N . GLU B 1 350 ? 2.869 -21.031 -0.768 1 96.44 350 GLU B N 1
ATOM 7006 C CA . GLU B 1 350 ? 2.42 -20.797 0.601 1 96.44 350 GLU B CA 1
ATOM 7007 C C . GLU B 1 350 ? 2.176 -19.312 0.853 1 96.44 350 GLU B C 1
ATOM 7009 O O . GLU B 1 350 ? 1.584 -18.938 1.868 1 96.44 350 GLU B O 1
ATOM 7014 N N . LEU B 1 351 ? 2.594 -18.438 -0.085 1 96.88 351 LEU B N 1
ATOM 7015 C CA . LEU B 1 351 ? 2.33 -17 0.033 1 96.88 351 LEU B CA 1
ATOM 7016 C C . LEU B 1 351 ? 1.182 -16.578 -0.879 1 96.88 351 LEU B C 1
ATOM 7018 O O . LEU B 1 351 ? 0.692 -15.453 -0.791 1 96.88 351 LEU B O 1
ATOM 7022 N N . GLY B 1 352 ? 0.83 -17.453 -1.751 1 95.44 352 GLY B N 1
ATOM 7023 C CA . GLY B 1 352 ? -0.185 -17.156 -2.746 1 95.44 352 GLY B CA 1
ATOM 7024 C C . GLY B 1 352 ? 0.275 -16.125 -3.773 1 95.44 352 GLY B C 1
ATOM 7025 O O . GLY B 1 352 ? -0.536 -15.602 -4.535 1 95.44 352 GLY B O 1
ATOM 7026 N N . GLY B 1 353 ? 1.521 -15.805 -3.693 1 96.38 353 GLY B N 1
ATOM 7027 C CA . GLY B 1 353 ? 2.018 -14.766 -4.574 1 96.38 353 GLY B CA 1
ATOM 7028 C C . GLY B 1 353 ? 3.494 -14.469 -4.379 1 96.38 353 GLY B C 1
ATOM 7029 O O . GLY B 1 353 ? 4.293 -15.383 -4.168 1 96.38 353 GLY B O 1
ATOM 7030 N N . ILE B 1 354 ? 3.883 -13.227 -4.555 1 96.94 354 ILE B N 1
ATOM 7031 C CA . ILE B 1 354 ? 5.277 -12.805 -4.473 1 96.94 354 ILE B CA 1
ATOM 7032 C C . ILE B 1 354 ? 5.551 -12.195 -3.096 1 96.94 354 ILE B C 1
ATOM 7034 O O . ILE B 1 354 ? 4.621 -11.797 -2.389 1 96.94 354 ILE B O 1
ATOM 7038 N N . ALA B 1 355 ? 6.828 -12.109 -2.736 1 97.19 355 ALA B N 1
ATOM 7039 C CA . ALA B 1 355 ? 7.172 -11.641 -1.396 1 97.19 355 ALA B CA 1
ATOM 7040 C C . ALA B 1 355 ? 7.84 -10.273 -1.446 1 97.19 355 ALA B C 1
ATOM 7042 O O . ALA B 1 355 ? 7.934 -9.578 -0.429 1 97.19 355 ALA B O 1
ATOM 7043 N N . PHE B 1 356 ? 8.375 -9.859 -2.645 1 96.31 356 PHE B N 1
ATOM 7044 C CA . PHE B 1 356 ? 9.148 -8.625 -2.75 1 96.31 356 PHE B CA 1
ATOM 7045 C C . PHE B 1 356 ? 8.758 -7.855 -4.008 1 96.31 356 PHE B C 1
ATOM 7047 O O . PHE B 1 356 ? 8.203 -8.422 -4.945 1 96.31 356 PHE B O 1
ATOM 7054 N N . HIS B 1 357 ? 8.953 -6.609 -3.959 1 90.62 357 HIS B N 1
ATOM 7055 C CA . HIS B 1 357 ? 8.812 -5.82 -5.176 1 90.62 357 HIS B CA 1
ATOM 7056 C C . HIS B 1 357 ? 10.164 -5.348 -5.688 1 90.62 357 HIS B C 1
ATOM 7058 O O . HIS B 1 357 ? 11.156 -5.395 -4.957 1 90.62 357 HIS B O 1
ATOM 7064 N N . GLY B 1 358 ? 10.258 -4.879 -6.914 1 86.62 358 GLY B N 1
ATOM 7065 C CA . GLY B 1 358 ? 11.516 -4.605 -7.59 1 86.62 358 GLY B CA 1
ATOM 7066 C C . GLY B 1 358 ? 11.891 -3.135 -7.586 1 86.62 358 GLY B C 1
ATOM 7067 O O . GLY B 1 358 ? 12.367 -2.607 -8.586 1 86.62 358 GLY B O 1
ATOM 7068 N N . ASP B 1 359 ? 11.57 -2.42 -6.426 1 83.31 359 ASP B N 1
ATOM 7069 C CA . ASP B 1 359 ? 11.969 -1.021 -6.336 1 83.31 359 ASP B CA 1
ATOM 7070 C C . ASP B 1 359 ? 13.492 -0.89 -6.258 1 83.31 359 ASP B C 1
ATOM 7072 O O . ASP B 1 359 ? 14.125 -1.459 -5.363 1 83.31 359 ASP B O 1
ATOM 7076 N N . ASN B 1 360 ? 14.078 -0.076 -7.121 1 74.12 360 ASN B N 1
ATOM 7077 C CA . ASN B 1 360 ? 15.5 0.25 -7.078 1 74.12 360 ASN B CA 1
ATOM 7078 C C . ASN B 1 360 ? 16.344 -0.978 -6.758 1 74.12 360 ASN B C 1
ATOM 7080 O O . ASN B 1 360 ? 17.141 -0.958 -5.824 1 74.12 360 ASN B O 1
ATOM 7084 N N . ILE B 1 361 ? 16.219 -1.915 -7.527 1 74.88 361 ILE B N 1
ATOM 7085 C CA . ILE B 1 361 ? 16.719 -3.25 -7.203 1 74.88 361 ILE B CA 1
ATOM 7086 C C . ILE B 1 361 ? 18.234 -3.301 -7.387 1 74.88 361 ILE B C 1
ATOM 7088 O O . ILE B 1 361 ? 18.75 -2.879 -8.422 1 74.88 361 ILE B O 1
ATOM 7092 N N . ALA B 1 362 ? 18.812 -3.701 -6.332 1 84.31 362 ALA B N 1
ATOM 7093 C CA . ALA B 1 362 ? 20.234 -4.059 -6.406 1 84.31 362 ALA B CA 1
ATOM 7094 C C . ALA B 1 362 ? 20.438 -5.324 -7.238 1 84.31 362 ALA B C 1
ATOM 7096 O O . ALA B 1 362 ? 19.609 -6.238 -7.199 1 84.31 362 ALA B O 1
ATOM 7097 N N . PRO B 1 363 ? 21.531 -5.312 -8.016 1 87.44 363 PRO B N 1
ATOM 7098 C CA . PRO B 1 363 ? 21.797 -6.523 -8.797 1 87.44 363 PRO B CA 1
ATOM 7099 C C . PRO B 1 363 ? 21.781 -7.789 -7.941 1 87.44 363 PRO B C 1
ATOM 7101 O O . PRO B 1 363 ? 22.406 -7.828 -6.883 1 87.44 363 PRO B O 1
ATOM 7104 N N . GLY B 1 364 ? 21.031 -8.719 -8.406 1 88.5 364 GLY B N 1
ATOM 7105 C CA . GLY B 1 364 ? 20.984 -10.016 -7.75 1 88.5 364 GLY B CA 1
ATOM 7106 C C . GLY B 1 364 ? 19.922 -10.102 -6.66 1 88.5 364 GLY B C 1
ATOM 7107 O O . GLY B 1 364 ? 19.656 -11.18 -6.133 1 88.5 364 GLY B O 1
ATOM 7108 N N . SER B 1 365 ? 19.344 -8.977 -6.293 1 93.25 365 SER B N 1
ATOM 7109 C CA . SER B 1 365 ? 18.359 -8.938 -5.219 1 93.25 365 SER B CA 1
ATOM 7110 C C . SER B 1 365 ? 17 -9.445 -5.691 1 93.25 365 SER B C 1
ATOM 7112 O O . SER B 1 365 ? 16.688 -9.352 -6.875 1 93.25 365 SER B O 1
ATOM 7114 N N . CYS B 1 366 ? 16.266 -10.016 -4.742 1 94.88 366 CYS B N 1
ATOM 7115 C CA . CYS B 1 366 ? 14.875 -10.367 -5 1 94.88 366 CYS B CA 1
ATOM 7116 C C . CYS B 1 366 ? 13.961 -9.156 -4.836 1 94.88 366 CYS B C 1
ATOM 7118 O O . CYS B 1 366 ? 12.781 -9.211 -5.203 1 94.88 366 CYS B O 1
ATOM 7120 N N . GLY B 1 367 ? 14.531 -8.102 -4.285 1 94.5 367 GLY B N 1
ATOM 7121 C CA . GLY B 1 367 ? 13.75 -6.883 -4.188 1 94.5 367 GLY B CA 1
ATOM 7122 C C . GLY B 1 367 ? 13.562 -6.406 -2.758 1 94.5 367 GLY B C 1
ATOM 7123 O O . GLY B 1 367 ? 14.375 -6.719 -1.884 1 94.5 367 GLY B O 1
ATOM 7124 N N . LYS B 1 368 ? 12.57 -5.508 -2.566 1 93.56 368 LYS B N 1
ATOM 7125 C CA . LYS B 1 368 ? 12.273 -4.871 -1.288 1 93.56 368 LYS B CA 1
ATOM 7126 C C . LYS B 1 368 ? 10.961 -5.391 -0.708 1 93.56 368 LYS B C 1
ATOM 7128 O O . LYS B 1 368 ? 10.148 -5.977 -1.425 1 93.56 368 LYS B O 1
ATOM 7133 N N . PRO B 1 369 ? 10.719 -5.207 0.581 1 93.62 369 PRO B N 1
ATOM 7134 C CA . PRO B 1 369 ? 9.523 -5.727 1.249 1 93.62 369 PRO B CA 1
ATOM 7135 C C . PRO B 1 369 ? 8.227 -5.203 0.633 1 93.62 369 PRO B C 1
ATOM 7137 O O . PRO B 1 369 ? 8.156 -4.039 0.229 1 93.62 369 PRO B O 1
ATOM 7140 N N . LEU B 1 370 ? 7.227 -6.059 0.556 1 95.31 370 LEU B N 1
ATOM 7141 C CA . LEU B 1 370 ? 5.859 -5.695 0.192 1 95.31 370 LEU B CA 1
ATOM 7142 C C . LEU B 1 370 ? 5.078 -5.223 1.413 1 95.31 370 LEU B C 1
ATOM 7144 O O . LEU B 1 370 ? 5.395 -5.605 2.543 1 95.31 370 LEU B O 1
ATOM 7148 N N . GLY B 1 371 ? 4.062 -4.512 1.12 1 94.81 371 GLY B N 1
ATOM 7149 C CA . GLY B 1 371 ? 3.271 -3.975 2.213 1 94.81 371 GLY B CA 1
ATOM 7150 C C . GLY B 1 371 ? 2.408 -5.02 2.896 1 94.81 371 GLY B C 1
ATOM 7151 O O . GLY B 1 371 ? 1.891 -4.785 3.99 1 94.81 371 GLY B O 1
ATOM 7152 N N . CYS B 1 372 ? 2.283 -6.18 2.355 1 96.25 372 CYS B N 1
ATOM 7153 C CA . CYS B 1 372 ? 1.337 -7.133 2.92 1 96.25 372 CYS B CA 1
ATOM 7154 C C . CYS B 1 372 ? 2.043 -8.133 3.83 1 96.25 372 CYS B C 1
ATOM 7156 O O . CYS B 1 372 ? 1.407 -9.016 4.395 1 96.25 372 CYS B O 1
ATOM 7158 N N . PHE B 1 373 ? 3.418 -7.965 3.988 1 96.69 373 PHE B N 1
ATOM 7159 C CA . PHE B 1 373 ? 4.133 -8.922 4.82 1 96.69 373 PHE B CA 1
ATOM 7160 C C . PHE B 1 373 ? 4.977 -8.211 5.871 1 96.69 373 PHE B C 1
ATOM 7162 O O . PHE B 1 373 ? 5.336 -7.043 5.695 1 96.69 373 PHE B O 1
ATOM 7169 N N . GLN B 1 374 ? 5.172 -8.859 6.957 1 96.44 374 GLN B N 1
ATOM 7170 C CA . GLN B 1 374 ? 6.266 -8.609 7.891 1 96.44 374 GLN B CA 1
ATOM 7171 C C . GLN B 1 374 ? 7.422 -9.578 7.656 1 96.44 374 GLN B C 1
ATOM 7173 O O . GLN B 1 374 ? 7.211 -10.727 7.262 1 96.44 374 GLN B O 1
ATOM 7178 N N . TYR B 1 375 ? 8.664 -9.125 7.859 1 96.62 375 TYR B N 1
ATOM 7179 C CA . TYR B 1 375 ? 9.852 -9.898 7.496 1 96.62 375 TYR B CA 1
ATOM 7180 C C . TYR B 1 375 ? 10.766 -10.086 8.695 1 96.62 375 TYR B C 1
ATOM 7182 O O . TYR B 1 375 ? 11.023 -9.141 9.445 1 96.62 375 TYR B O 1
ATOM 7190 N N . ARG B 1 376 ? 11.203 -11.266 8.945 1 96.38 376 ARG B N 1
ATOM 7191 C CA . ARG B 1 376 ? 12.25 -11.594 9.914 1 96.38 376 ARG B CA 1
ATOM 7192 C C . ARG B 1 376 ? 13.297 -12.516 9.297 1 96.38 376 ARG B C 1
ATOM 7194 O O . ARG B 1 376 ? 12.961 -13.375 8.477 1 96.38 376 ARG B O 1
ATOM 7201 N N . ILE B 1 377 ? 14.508 -12.258 9.531 1 97.19 377 ILE B N 1
ATOM 7202 C CA . ILE B 1 377 ? 15.586 -13.188 9.227 1 97.19 377 ILE B CA 1
ATOM 7203 C C . ILE B 1 377 ? 16.062 -13.859 10.516 1 97.19 377 ILE B C 1
ATOM 7205 O O . ILE B 1 377 ? 16.484 -13.18 11.461 1 97.19 377 ILE B O 1
ATOM 7209 N N . ILE B 1 378 ? 16 -15.156 10.555 1 96.75 378 ILE B N 1
ATOM 7210 C CA . ILE B 1 378 ? 16.234 -15.898 11.789 1 96.75 378 ILE B CA 1
ATOM 7211 C C . ILE B 1 378 ? 17.484 -16.766 11.633 1 96.75 378 ILE B C 1
ATOM 7213 O O . ILE B 1 378 ? 17.641 -17.484 10.641 1 96.75 378 ILE B O 1
ATOM 7217 N N . ASN B 1 379 ? 18.344 -16.672 12.602 1 94.81 379 ASN B N 1
ATOM 7218 C CA . ASN B 1 379 ? 19.469 -17.594 12.656 1 94.81 379 ASN B CA 1
ATOM 7219 C C . ASN B 1 379 ? 19 -19.047 12.828 1 94.81 379 ASN B C 1
ATOM 7221 O O . ASN B 1 379 ? 18.297 -19.359 13.797 1 94.81 379 ASN B O 1
ATOM 7225 N N . VAL B 1 380 ? 19.391 -19.875 11.945 1 89.75 380 VAL B N 1
ATOM 7226 C CA . VAL B 1 380 ? 18.859 -21.234 11.906 1 89.75 380 VAL B CA 1
ATOM 7227 C C . VAL B 1 380 ? 19.359 -22.016 13.117 1 89.75 380 VAL B C 1
ATOM 7229 O O . VAL B 1 380 ? 18.672 -22.922 13.602 1 89.75 380 VAL B O 1
ATOM 7232 N N . GLU B 1 381 ? 20.5 -21.688 13.617 1 87.38 381 GLU B N 1
ATOM 7233 C CA . GLU B 1 381 ? 21.094 -22.422 14.742 1 87.38 381 GLU B CA 1
ATOM 7234 C C . GLU B 1 381 ? 20.578 -21.891 16.078 1 87.38 381 GLU B C 1
ATOM 7236 O O . GLU B 1 381 ? 20.109 -22.656 16.922 1 87.38 381 GLU B O 1
ATOM 7241 N N . THR B 1 382 ? 20.594 -20.578 16.266 1 93.31 382 THR B N 1
ATOM 7242 C CA . THR B 1 382 ? 20.25 -19.984 17.547 1 93.31 382 THR B CA 1
ATOM 7243 C C . THR B 1 382 ? 18.766 -19.656 17.625 1 93.31 382 THR B C 1
ATOM 7245 O O . THR B 1 382 ? 18.234 -19.406 18.703 1 93.31 382 THR B O 1
ATOM 7248 N N . GLN B 1 383 ? 18.141 -19.609 16.453 1 93.31 383 GLN B N 1
ATOM 7249 C CA . GLN B 1 383 ? 16.734 -19.266 16.344 1 93.31 383 GLN B CA 1
ATOM 7250 C C . GLN B 1 383 ? 16.484 -17.828 16.797 1 93.31 383 GLN B C 1
ATOM 7252 O O . GLN B 1 383 ? 15.391 -17.484 17.25 1 93.31 383 GLN B O 1
ATOM 7257 N N . GLU B 1 384 ? 17.547 -17.047 16.703 1 94.38 384 GLU B N 1
ATOM 7258 C CA . GLU B 1 384 ? 17.438 -15.641 17.062 1 94.38 384 GLU B CA 1
ATOM 7259 C C . GLU B 1 384 ? 17.344 -14.75 15.828 1 94.38 384 GLU B C 1
ATOM 7261 O O . GLU B 1 384 ? 17.828 -15.117 14.75 1 94.38 384 GLU B O 1
ATOM 7266 N N . ASP B 1 385 ? 16.797 -13.586 16.062 1 95.56 385 ASP B N 1
ATOM 7267 C CA . ASP B 1 385 ? 16.688 -12.602 14.984 1 95.56 385 ASP B CA 1
ATOM 7268 C C . ASP B 1 385 ? 18.062 -12.102 14.555 1 95.56 385 ASP B C 1
ATOM 7270 O O . ASP B 1 385 ? 18.938 -11.875 15.398 1 95.56 385 ASP B O 1
ATOM 7274 N N . ILE B 1 386 ? 18.203 -11.961 13.281 1 95.62 386 ILE B N 1
ATOM 7275 C CA . ILE B 1 386 ? 19.391 -11.336 12.711 1 95.62 386 ILE B CA 1
ATOM 7276 C C . ILE B 1 386 ? 19.062 -9.906 12.281 1 95.62 386 ILE B C 1
ATOM 7278 O O . ILE B 1 386 ? 18.25 -9.695 11.383 1 95.62 386 ILE B O 1
ATOM 7282 N N . TYR B 1 387 ? 19.75 -8.961 12.859 1 92.44 387 TYR B N 1
ATOM 7283 C CA . TYR B 1 387 ? 19.484 -7.562 12.562 1 92.44 387 TYR B CA 1
ATOM 7284 C C . TYR B 1 387 ? 20.578 -6.961 11.711 1 92.44 387 TYR B C 1
ATOM 7286 O O . TYR B 1 387 ? 20.375 -5.949 11.031 1 92.44 387 TYR B O 1
ATOM 7294 N N . GLU B 1 388 ? 21.734 -7.547 11.742 1 92.94 388 GLU B N 1
ATOM 7295 C CA . GLU B 1 388 ? 22.891 -7.031 11.008 1 92.94 388 GLU B CA 1
ATOM 7296 C C . GLU B 1 388 ? 22.734 -7.254 9.508 1 92.94 388 GLU B C 1
ATOM 7298 O O . GLU B 1 388 ? 22.266 -8.312 9.078 1 92.94 388 GLU B O 1
ATOM 7303 N N . PRO B 1 389 ? 23.109 -6.254 8.719 1 93.69 389 PRO B N 1
ATOM 7304 C CA . PRO B 1 389 ? 23.094 -6.461 7.27 1 93.69 389 PRO B CA 1
ATOM 7305 C C . PRO B 1 389 ? 24.094 -7.508 6.805 1 93.69 389 PRO B C 1
ATOM 7307 O O . PRO B 1 389 ? 25.141 -7.691 7.445 1 93.69 389 PRO B O 1
ATOM 7310 N N . ASN B 1 390 ? 23.703 -8.188 5.766 1 95.06 390 ASN B N 1
ATOM 7311 C CA . ASN B 1 390 ? 24.578 -9.094 5.043 1 95.06 390 ASN B CA 1
ATOM 7312 C C . ASN B 1 390 ? 24.891 -10.344 5.863 1 95.06 390 ASN B C 1
ATOM 7314 O O . ASN B 1 390 ? 25.969 -10.922 5.73 1 95.06 390 ASN B O 1
ATOM 7318 N N . VAL B 1 391 ? 24.078 -10.68 6.793 1 94.44 391 VAL B N 1
ATOM 7319 C CA . VAL B 1 391 ? 24.172 -11.93 7.547 1 94.44 391 VAL B CA 1
ATOM 7320 C C . VAL B 1 391 ? 23.031 -12.859 7.156 1 94.44 391 VAL B C 1
ATOM 7322 O O . VAL B 1 391 ? 21.859 -12.516 7.312 1 94.44 391 VAL B O 1
ATOM 7325 N N . PRO B 1 392 ? 23.359 -14.008 6.641 1 94.12 392 PRO B N 1
ATOM 7326 C CA . PRO B 1 392 ? 22.328 -14.922 6.148 1 94.12 392 PRO B CA 1
ATOM 7327 C C . PRO B 1 392 ? 21.578 -15.625 7.277 1 94.12 392 PRO B C 1
ATOM 7329 O O . PRO B 1 392 ? 22.141 -15.883 8.336 1 94.12 392 PRO B O 1
ATOM 7332 N N . GLY B 1 393 ? 20.344 -15.883 7.102 1 96.38 393 GLY B N 1
ATOM 7333 C CA . GLY B 1 393 ? 19.438 -16.641 7.949 1 96.38 393 GLY B CA 1
ATOM 7334 C C . GLY B 1 393 ? 18.156 -17.062 7.238 1 96.38 393 GLY B C 1
ATOM 7335 O O . GLY B 1 393 ? 18 -16.812 6.043 1 96.38 393 GLY B O 1
ATOM 7336 N N . GLU B 1 394 ? 17.297 -17.828 7.914 1 97.25 394 GLU B N 1
ATOM 7337 C CA . GLU B 1 394 ? 16.031 -18.234 7.32 1 97.25 394 GLU B CA 1
ATOM 7338 C C . GLU B 1 394 ? 15.055 -17.062 7.258 1 97.25 394 GLU B C 1
ATOM 7340 O O . GLU B 1 394 ? 14.875 -16.344 8.242 1 97.25 394 GLU B O 1
ATOM 7345 N N . LEU B 1 395 ? 14.438 -16.844 6.156 1 97.88 395 LEU B N 1
ATOM 7346 C CA . LEU B 1 395 ? 13.414 -15.812 6.004 1 97.88 395 LEU B CA 1
ATOM 7347 C C . LEU B 1 395 ? 12.078 -16.281 6.578 1 97.88 395 LEU B C 1
ATOM 7349 O O . LEU B 1 395 ? 11.555 -17.328 6.168 1 97.88 395 LEU B O 1
ATOM 7353 N N . TRP B 1 396 ? 11.578 -15.602 7.57 1 97.88 396 TRP B N 1
ATOM 7354 C CA . TRP B 1 396 ? 10.227 -15.805 8.086 1 97.88 396 TRP B CA 1
ATOM 7355 C C . TRP B 1 396 ? 9.297 -14.68 7.633 1 97.88 396 TRP B C 1
ATOM 7357 O O . TRP B 1 396 ? 9.703 -13.516 7.586 1 97.88 396 TRP B O 1
ATOM 7367 N N . LEU B 1 397 ? 8.148 -15.016 7.266 1 97.94 397 LEU B N 1
ATOM 7368 C CA . LEU B 1 397 ? 7.168 -14.039 6.809 1 97.94 397 LEU B CA 1
ATOM 7369 C C . LEU B 1 397 ? 5.867 -14.164 7.602 1 97.94 397 LEU B C 1
ATOM 7371 O O . LEU B 1 397 ? 5.496 -15.258 8.023 1 97.94 397 LEU B O 1
ATOM 7375 N N . LYS B 1 398 ? 5.215 -13.086 7.809 1 97.31 398 LYS B N 1
ATOM 7376 C CA . LYS B 1 398 ? 3.895 -13.016 8.43 1 97.31 398 LYS B CA 1
ATOM 7377 C C . LYS B 1 398 ? 2.996 -12.023 7.691 1 97.31 398 LYS B C 1
ATOM 7379 O O . LYS B 1 398 ? 3.441 -10.938 7.305 1 97.31 398 LYS B O 1
ATOM 7384 N N . GLY B 1 399 ? 1.787 -12.367 7.414 1 96.62 399 GLY B N 1
ATOM 7385 C CA . GLY B 1 399 ? 0.85 -11.5 6.719 1 96.62 399 GLY B CA 1
ATOM 7386 C C . GLY B 1 399 ? -0.431 -12.203 6.316 1 96.62 399 GLY B C 1
ATOM 7387 O O . GLY B 1 399 ? -0.545 -13.43 6.457 1 96.62 399 GLY B O 1
ATOM 7388 N N . PRO B 1 400 ? -1.317 -11.492 5.793 1 95.31 400 PRO B N 1
ATOM 7389 C CA . PRO B 1 400 ? -2.648 -12.031 5.5 1 95.31 400 PRO B CA 1
ATOM 7390 C C . PRO B 1 400 ? -2.658 -12.938 4.273 1 95.31 400 PRO B C 1
ATOM 7392 O O . PRO B 1 400 ? -3.646 -13.633 4.023 1 95.31 400 PRO B O 1
ATOM 7395 N N . SER B 1 401 ? -1.604 -12.953 3.502 1 95.25 401 SER B N 1
ATOM 7396 C CA . SER B 1 401 ? -1.578 -13.758 2.279 1 95.25 401 SER B CA 1
ATOM 7397 C C . SER B 1 401 ? -0.928 -15.109 2.521 1 95.25 401 SER B C 1
ATOM 7399 O O . SER B 1 401 ? -0.923 -15.969 1.635 1 95.25 401 SER B O 1
ATOM 7401 N N . VAL B 1 402 ? -0.346 -15.297 3.729 1 97.88 402 VAL B N 1
ATOM 7402 C CA . VAL B 1 402 ? 0.224 -16.594 4.055 1 97.88 402 VAL B CA 1
ATOM 7403 C C . VAL B 1 402 ? -0.875 -17.656 4.051 1 97.88 402 VAL B C 1
ATOM 7405 O O . VAL B 1 402 ? -1.953 -17.438 4.609 1 97.88 402 VAL B O 1
ATOM 7408 N N . PHE B 1 403 ? -0.655 -18.766 3.449 1 97.88 403 PHE B N 1
ATOM 7409 C CA . PHE B 1 403 ? -1.659 -19.781 3.211 1 97.88 403 PHE B CA 1
ATOM 7410 C C . PHE B 1 403 ? -2.24 -20.297 4.527 1 97.88 403 PHE B C 1
ATOM 7412 O O . PHE B 1 403 ? -1.685 -20.031 5.598 1 97.88 403 PHE B O 1
ATOM 7419 N N . LYS B 1 404 ? -3.371 -20.938 4.465 1 97.62 404 LYS B N 1
ATOM 7420 C CA . LYS B 1 404 ? -4.137 -21.391 5.625 1 97.62 404 LYS B CA 1
ATOM 7421 C C . LYS B 1 404 ? -3.477 -22.578 6.301 1 97.62 404 LYS B C 1
ATOM 7423 O O . LYS B 1 404 ? -3.236 -22.562 7.508 1 97.62 404 LYS B O 1
ATOM 7428 N N . GLU B 1 405 ? -3.172 -23.562 5.508 1 97.31 405 GLU B N 1
ATOM 7429 C CA . GLU B 1 405 ? -2.646 -24.844 5.988 1 97.31 405 GLU B CA 1
ATOM 7430 C C . GLU B 1 405 ? -2.246 -25.75 4.828 1 97.31 405 GLU B C 1
ATOM 7432 O O . GLU B 1 405 ? -2.535 -25.453 3.67 1 97.31 405 GLU B O 1
ATOM 7437 N N . TYR B 1 406 ? -1.461 -26.766 5.184 1 96 406 TYR B N 1
ATOM 7438 C CA . TYR B 1 406 ? -1.379 -27.875 4.25 1 96 406 TYR B CA 1
ATOM 7439 C C . TYR B 1 406 ? -2.625 -28.75 4.336 1 96 406 TYR B C 1
ATOM 7441 O O . TYR B 1 406 ? -2.938 -29.297 5.398 1 96 406 TYR B O 1
ATOM 7449 N N . TYR B 1 407 ? -3.336 -28.859 3.242 1 96.62 407 TYR B N 1
ATOM 7450 C CA . TYR B 1 407 ? -4.672 -29.438 3.188 1 96.62 407 TYR B CA 1
ATOM 7451 C C . TYR B 1 407 ? -4.664 -30.859 3.727 1 96.62 407 TYR B C 1
ATOM 7453 O O . TYR B 1 407 ? -3.934 -31.719 3.223 1 96.62 407 TYR B O 1
ATOM 7461 N N . ASN B 1 408 ? -5.402 -31.141 4.832 1 94.88 408 ASN B N 1
ATOM 7462 C CA . ASN B 1 408 ? -5.539 -32.438 5.484 1 94.88 408 ASN B CA 1
ATOM 7463 C C . ASN B 1 408 ? -4.188 -32.969 5.934 1 94.88 408 ASN B C 1
ATOM 7465 O O . ASN B 1 408 ? -3.934 -34.188 5.832 1 94.88 408 ASN B O 1
ATOM 7469 N N . ASN B 1 409 ? -3.287 -32.156 6.312 1 94 409 ASN B N 1
ATOM 7470 C CA . ASN B 1 409 ? -1.97 -32.5 6.832 1 94 409 ASN B CA 1
ATOM 7471 C C . ASN B 1 409 ? -1.589 -31.641 8.023 1 94 409 ASN B C 1
ATOM 7473 O O . ASN B 1 409 ? -0.713 -30.781 7.918 1 94 409 ASN B O 1
ATOM 7477 N N . PRO B 1 410 ? -2.174 -31.859 9.148 1 94.94 410 PRO B N 1
ATOM 7478 C CA . PRO B 1 410 ? -1.957 -31.031 10.328 1 94.94 410 PRO B CA 1
ATOM 7479 C C . PRO B 1 410 ? -0.503 -31.031 10.797 1 94.94 410 PRO B C 1
ATOM 7481 O O . PRO B 1 410 ? -0.006 -30.016 11.289 1 94.94 410 PRO B O 1
ATOM 7484 N N . GLU B 1 411 ? 0.129 -32.156 10.664 1 93.06 411 GLU B N 1
ATOM 7485 C CA . GLU B 1 411 ? 1.514 -32.25 11.117 1 93.06 411 GLU B CA 1
ATOM 7486 C C . GLU B 1 411 ? 2.418 -31.312 10.32 1 93.06 411 GLU B C 1
ATOM 7488 O O . GLU B 1 411 ? 3.178 -30.531 10.898 1 93.06 411 GLU B O 1
ATOM 7493 N N . ALA B 1 412 ? 2.344 -31.391 9.016 1 91.44 412 ALA B N 1
ATOM 7494 C CA . ALA B 1 412 ? 3.143 -30.516 8.164 1 91.44 412 ALA B CA 1
ATOM 7495 C C . ALA B 1 412 ? 2.789 -29.047 8.398 1 91.44 412 ALA B C 1
ATOM 7497 O O . ALA B 1 412 ? 3.658 -28.188 8.336 1 91.44 412 ALA B O 1
ATOM 7498 N N . THR B 1 413 ? 1.543 -28.781 8.695 1 95.75 413 THR B N 1
ATOM 7499 C CA . THR B 1 413 ? 1.084 -27.422 8.953 1 95.75 413 THR B CA 1
ATOM 7500 C C . THR B 1 413 ? 1.722 -26.859 10.227 1 95.75 413 THR B C 1
ATOM 7502 O O . THR B 1 413 ? 2.238 -25.75 10.234 1 95.75 413 THR B O 1
ATOM 7505 N N . GLU B 1 414 ? 1.702 -27.625 11.266 1 95.19 414 GLU B N 1
ATOM 7506 C CA . GLU B 1 414 ? 2.258 -27.203 12.539 1 95.19 414 GLU B CA 1
ATOM 7507 C C . GLU B 1 414 ? 3.76 -26.953 12.438 1 95.19 414 GLU B C 1
ATOM 7509 O O . GLU B 1 414 ? 4.281 -26.016 13.023 1 95.19 414 GLU B O 1
ATOM 7514 N N . GLU B 1 415 ? 4.398 -27.766 11.68 1 92.69 415 GLU B N 1
ATOM 7515 C CA . GLU B 1 415 ? 5.848 -27.688 11.547 1 92.69 415 GLU B CA 1
ATOM 7516 C C . GLU B 1 415 ? 6.266 -26.438 10.781 1 92.69 415 GLU B C 1
ATOM 7518 O O . GLU B 1 415 ? 7.371 -25.922 10.977 1 92.69 415 GLU B O 1
ATOM 7523 N N . THR B 1 416 ? 5.457 -25.984 9.977 1 94.31 416 THR B N 1
ATOM 7524 C CA . THR B 1 416 ? 5.832 -24.906 9.07 1 94.31 416 THR B CA 1
ATOM 7525 C C . THR B 1 416 ? 5.672 -23.547 9.742 1 94.31 416 THR B C 1
ATOM 7527 O O . THR B 1 416 ? 6.258 -22.547 9.297 1 94.31 416 THR B O 1
ATOM 7530 N N . PHE B 1 417 ? 4.969 -23.406 10.82 1 97.06 417 PHE B N 1
ATOM 7531 C CA . PHE B 1 417 ? 4.727 -22.125 11.477 1 97.06 417 PHE B CA 1
ATOM 7532 C C . PHE B 1 417 ? 5.469 -22.047 12.805 1 97.06 417 PHE B C 1
ATOM 7534 O O . PHE B 1 417 ? 5.566 -23.047 13.523 1 97.06 417 PHE B O 1
ATOM 7541 N N . ALA B 1 418 ? 6 -20.922 13.07 1 96.38 418 ALA B N 1
ATOM 7542 C CA . ALA B 1 418 ? 6.574 -20.609 14.375 1 96.38 418 ALA B CA 1
ATOM 7543 C C . ALA B 1 418 ? 5.578 -19.859 15.25 1 96.38 418 ALA B C 1
ATOM 7545 O O . ALA B 1 418 ? 4.391 -19.766 14.914 1 96.38 418 ALA B O 1
ATOM 7546 N N . GLU B 1 419 ? 6.066 -19.391 16.422 1 92.88 419 GLU B N 1
ATOM 7547 C CA . GLU B 1 419 ? 5.234 -18.625 17.344 1 92.88 419 GLU B CA 1
ATOM 7548 C C . GLU B 1 419 ? 4.598 -17.422 16.656 1 92.88 419 GLU B C 1
ATOM 7550 O O . GLU B 1 419 ? 5.223 -16.781 15.812 1 92.88 419 GLU B O 1
ATOM 7555 N N . ASP B 1 420 ? 3.34 -17.188 16.938 1 92.88 420 ASP B N 1
ATOM 7556 C CA . ASP B 1 420 ? 2.578 -16.062 16.406 1 92.88 420 ASP B CA 1
ATOM 7557 C C . ASP B 1 420 ? 2.324 -16.219 14.914 1 92.88 420 ASP B C 1
ATOM 7559 O O . ASP B 1 420 ? 2.225 -15.219 14.188 1 92.88 420 ASP B O 1
ATOM 7563 N N . ARG B 1 421 ? 2.461 -17.453 14.398 1 94.94 421 ARG B N 1
ATOM 7564 C CA . ARG B 1 421 ? 2.107 -17.859 13.047 1 94.94 421 ARG B CA 1
ATOM 7565 C C . ARG B 1 421 ? 3.084 -17.281 12.023 1 94.94 421 ARG B C 1
ATOM 7567 O O . ARG B 1 421 ? 2.693 -16.953 10.906 1 94.94 421 ARG B O 1
ATOM 7574 N N . TRP B 1 422 ? 4.305 -17.016 12.516 1 97.62 422 TRP B N 1
ATOM 7575 C CA . TRP B 1 422 ? 5.352 -16.719 11.547 1 97.62 422 TRP B CA 1
ATOM 7576 C C . TRP B 1 422 ? 5.594 -17.906 10.625 1 97.62 422 TRP B C 1
ATOM 7578 O O . TRP B 1 422 ? 5.797 -19.031 11.094 1 97.62 422 TRP B O 1
ATOM 7588 N N . PHE B 1 423 ? 5.539 -17.688 9.375 1 98.12 423 PHE B N 1
ATOM 7589 C CA . PHE B 1 423 ? 5.754 -18.734 8.383 1 98.12 423 PHE B CA 1
ATOM 7590 C C . PHE B 1 423 ? 7.242 -18.906 8.102 1 98.12 423 PHE B C 1
ATOM 7592 O O . PHE B 1 423 ? 7.918 -17.969 7.684 1 98.12 423 PHE B O 1
ATOM 7599 N N . LYS B 1 424 ? 7.703 -20.172 8.297 1 97.56 424 LYS B N 1
ATOM 7600 C CA . LYS B 1 424 ? 9.078 -20.531 7.969 1 97.56 424 LYS B CA 1
ATOM 7601 C C . LYS B 1 424 ? 9.203 -20.922 6.496 1 97.56 424 LYS B C 1
ATOM 7603 O O . LYS B 1 424 ? 8.711 -21.969 6.074 1 97.56 424 LYS B O 1
ATOM 7608 N N . THR B 1 425 ? 9.922 -20.062 5.773 1 96.31 425 THR B N 1
ATOM 7609 C CA . THR B 1 425 ? 9.93 -20.266 4.332 1 96.31 425 THR B CA 1
ATOM 7610 C C . THR B 1 425 ? 10.797 -21.469 3.961 1 96.31 425 THR B C 1
ATOM 7612 O O . THR B 1 425 ? 10.617 -22.062 2.893 1 96.31 425 THR B O 1
ATOM 7615 N N . GLY B 1 426 ? 11.766 -21.781 4.836 1 94.12 426 GLY B N 1
ATOM 7616 C CA . GLY B 1 426 ? 12.742 -22.812 4.5 1 94.12 426 GLY B CA 1
ATOM 7617 C C . GLY B 1 426 ? 13.828 -22.312 3.564 1 94.12 426 GLY B C 1
ATOM 7618 O O . GLY B 1 426 ? 14.664 -23.094 3.102 1 94.12 426 GLY B O 1
ATOM 7619 N N . ASP B 1 427 ? 13.852 -21 3.279 1 94.44 427 ASP B N 1
ATOM 7620 C CA . ASP B 1 427 ? 14.82 -20.391 2.379 1 94.44 427 ASP B CA 1
ATOM 7621 C C . ASP B 1 427 ? 15.75 -19.438 3.137 1 94.44 427 ASP B C 1
ATOM 7623 O O . ASP B 1 427 ? 15.297 -18.688 4.004 1 94.44 427 ASP B O 1
ATOM 7627 N N . THR B 1 428 ? 17.016 -19.484 2.836 1 95 428 THR B N 1
ATOM 7628 C CA . THR B 1 428 ? 18.016 -18.609 3.453 1 95 428 THR B CA 1
ATOM 7629 C C . THR B 1 428 ? 18.125 -17.312 2.68 1 95 428 THR B C 1
ATOM 7631 O O . THR B 1 428 ? 18.281 -17.312 1.457 1 95 428 THR B O 1
ATOM 7634 N N . PHE B 1 429 ? 18.016 -16.203 3.42 1 96.88 429 PHE B N 1
ATOM 7635 C CA . PHE B 1 429 ? 18.125 -14.859 2.871 1 96.88 429 PHE B CA 1
ATOM 7636 C C . PHE B 1 429 ? 19.062 -14 3.717 1 96.88 429 PHE B C 1
ATOM 7638 O O . PHE B 1 429 ? 19.328 -14.328 4.871 1 96.88 429 PHE B O 1
ATOM 7645 N N . TYR B 1 430 ? 19.594 -13.039 3.137 1 95.88 430 TYR B N 1
ATOM 7646 C CA . TYR B 1 430 ? 20.109 -11.891 3.867 1 95.88 430 TYR B CA 1
ATOM 7647 C C . TYR B 1 430 ? 19.594 -10.586 3.27 1 95.88 430 TYR B C 1
ATOM 7649 O O . TYR B 1 430 ? 19.016 -10.578 2.178 1 95.88 430 TYR B O 1
ATOM 7657 N N . ARG B 1 431 ? 19.641 -9.477 3.998 1 94.88 431 ARG B N 1
ATOM 7658 C CA . ARG B 1 431 ? 19.328 -8.148 3.488 1 94.88 431 ARG B CA 1
ATOM 7659 C C . ARG B 1 431 ? 20.547 -7.227 3.582 1 94.88 431 ARG B C 1
ATOM 7661 O O . ARG B 1 431 ? 21.375 -7.383 4.473 1 94.88 431 ARG B O 1
ATOM 7668 N N . ASP B 1 432 ? 20.656 -6.309 2.648 1 93.38 432 ASP B N 1
ATOM 7669 C CA . ASP B 1 432 ? 21.734 -5.34 2.732 1 93.38 432 ASP B CA 1
ATOM 7670 C C . ASP B 1 432 ? 21.344 -4.133 3.576 1 93.38 432 ASP B C 1
ATOM 7672 O O . ASP B 1 432 ? 20.312 -4.152 4.25 1 93.38 432 ASP B O 1
ATOM 7676 N N . GLU B 1 433 ? 22.188 -3.119 3.629 1 88.94 433 GLU B N 1
ATOM 7677 C CA . GLU B 1 433 ? 21.984 -1.932 4.453 1 88.94 433 GLU B CA 1
ATOM 7678 C C . GLU B 1 433 ? 20.766 -1.146 3.988 1 88.94 433 GLU B C 1
ATOM 7680 O O . GLU B 1 433 ? 20.172 -0.385 4.762 1 88.94 433 GLU B O 1
ATOM 7685 N N . ASN B 1 434 ? 20.375 -1.379 2.738 1 86.75 434 ASN B N 1
ATOM 7686 C CA . ASN B 1 434 ? 19.266 -0.633 2.158 1 86.75 434 ASN B CA 1
ATOM 7687 C C . ASN B 1 434 ? 18 -1.484 2.072 1 86.75 434 ASN B C 1
ATOM 7689 O O . ASN B 1 434 ? 17.062 -1.142 1.348 1 86.75 434 ASN B O 1
ATOM 7693 N N . TRP B 1 435 ? 18.047 -2.684 2.709 1 90 435 TRP B N 1
ATOM 7694 C CA . TRP B 1 435 ? 16.906 -3.58 2.859 1 90 435 TRP B CA 1
ATOM 7695 C C . TRP B 1 435 ? 16.531 -4.227 1.526 1 90 435 TRP B C 1
ATOM 7697 O O . TRP B 1 435 ? 15.359 -4.43 1.229 1 90 435 TRP B O 1
ATOM 7707 N N . ASN B 1 436 ? 17.516 -4.344 0.688 1 93.12 436 ASN B N 1
ATOM 7708 C CA . ASN B 1 436 ? 17.375 -5.293 -0.415 1 93.12 436 ASN B CA 1
ATOM 7709 C C . ASN B 1 436 ? 17.594 -6.73 0.052 1 93.12 436 ASN B C 1
ATOM 7711 O O . ASN B 1 436 ? 18.578 -7.027 0.728 1 93.12 436 ASN B O 1
ATOM 7715 N N . PHE B 1 437 ? 16.734 -7.609 -0.351 1 96.25 437 PHE B N 1
ATOM 7716 C CA . PHE B 1 437 ? 16.812 -8.992 0.106 1 96.25 437 PHE B CA 1
ATOM 7717 C C . PHE B 1 437 ? 17.422 -9.883 -0.971 1 96.25 437 PHE B C 1
ATOM 7719 O O . PHE B 1 437 ? 17.109 -9.742 -2.152 1 96.25 437 PHE B O 1
ATOM 7726 N N . PHE B 1 438 ? 18.281 -10.727 -0.587 1 94.75 438 PHE B N 1
ATOM 7727 C CA . PHE B 1 438 ? 19 -11.617 -1.487 1 94.75 438 PHE B CA 1
ATOM 7728 C C . PHE B 1 438 ? 18.781 -13.07 -1.109 1 94.75 438 PHE B C 1
ATOM 7730 O O . PHE B 1 438 ? 18.953 -13.453 0.05 1 94.75 438 PHE B O 1
ATOM 7737 N N . PHE B 1 439 ? 18.359 -13.812 -2.076 1 94.5 439 PHE B N 1
ATOM 7738 C CA . PHE B 1 439 ? 18.203 -15.25 -1.891 1 94.5 439 PHE B CA 1
ATOM 7739 C C . PHE B 1 439 ? 19.562 -15.945 -1.863 1 94.5 439 PHE B C 1
ATOM 7741 O O . PHE B 1 439 ? 20.438 -15.648 -2.682 1 94.5 439 PHE B O 1
ATOM 7748 N N . VAL B 1 440 ? 19.703 -16.875 -0.904 1 91.19 440 VAL B N 1
ATOM 7749 C CA . VAL B 1 440 ? 20.969 -17.609 -0.791 1 91.19 440 VAL B CA 1
ATOM 7750 C C . VAL B 1 440 ? 20.766 -19.047 -1.266 1 91.19 440 VAL B C 1
ATOM 7752 O O . VAL B 1 440 ? 21.359 -19.469 -2.258 1 91.19 440 VAL B O 1
ATOM 7755 N N . GLU B 1 441 ? 19.953 -19.797 -0.577 1 88.06 441 GLU B N 1
ATOM 7756 C CA . GLU B 1 441 ? 19.703 -21.203 -0.867 1 88.06 441 GLU B CA 1
ATOM 7757 C C . GLU B 1 441 ? 18.547 -21.75 -0.033 1 88.06 441 GLU B C 1
ATOM 7759 O O . GLU B 1 441 ? 18.188 -21.172 0.996 1 88.06 441 GLU B O 1
ATOM 7764 N N . ARG B 1 442 ? 17.984 -22.844 -0.524 1 89.75 442 ARG B N 1
ATOM 7765 C CA . ARG B 1 442 ? 17.094 -23.594 0.341 1 89.75 442 ARG B CA 1
ATOM 7766 C C . ARG B 1 442 ? 17.859 -24.25 1.487 1 89.75 442 ARG B C 1
ATOM 7768 O O . ARG B 1 442 ? 18.922 -24.812 1.279 1 89.75 442 ARG B O 1
ATOM 7775 N N . ILE B 1 443 ? 17.328 -24.156 2.611 1 87.62 443 ILE B N 1
ATOM 7776 C CA . ILE B 1 443 ? 18 -24.688 3.795 1 87.62 443 ILE B CA 1
ATOM 7777 C C . ILE B 1 443 ? 18.297 -26.172 3.602 1 87.62 443 ILE B C 1
ATOM 7779 O O . ILE B 1 443 ? 19.406 -26.625 3.902 1 87.62 443 ILE B O 1
ATOM 7783 N N . LYS B 1 444 ? 17.359 -26.875 3.041 1 80.88 444 LYS B N 1
ATOM 7784 C CA . LYS B 1 444 ? 17.5 -28.312 2.887 1 80.88 444 LYS B CA 1
ATOM 7785 C C . LYS B 1 444 ? 18.531 -28.656 1.821 1 80.88 444 LYS B C 1
ATOM 7787 O O . LYS B 1 444 ? 18.984 -29.797 1.737 1 80.88 444 LYS B O 1
ATOM 7792 N N . LEU B 1 445 ? 18.922 -27.766 1.016 1 80.62 445 LEU B N 1
ATOM 7793 C CA . LEU B 1 445 ? 19.859 -28.016 -0.075 1 80.62 445 LEU B CA 1
ATOM 7794 C C . LEU B 1 445 ? 21.266 -27.531 0.288 1 80.62 445 LEU B C 1
ATOM 7796 O O . LEU B 1 445 ? 22.219 -27.75 -0.462 1 80.62 445 LEU B O 1
ATOM 7800 N N . LEU B 1 446 ? 21.328 -26.891 1.403 1 83.31 446 LEU B N 1
ATOM 7801 C CA . LEU B 1 446 ? 22.641 -26.453 1.851 1 83.31 446 LEU B CA 1
ATOM 7802 C C . LEU B 1 446 ? 23.562 -27.641 2.098 1 83.31 446 LEU B C 1
ATOM 7804 O O . LEU B 1 446 ? 23.125 -28.656 2.654 1 83.31 446 LEU B O 1
ATOM 7808 N N . LEU B 1 447 ? 24.766 -27.531 1.587 1 85.94 447 LEU B N 1
ATOM 7809 C CA . LEU B 1 447 ? 25.766 -28.578 1.816 1 85.94 447 LEU B CA 1
ATOM 7810 C C . LEU B 1 447 ? 26.594 -28.266 3.059 1 85.94 447 LEU B C 1
ATOM 7812 O O . LEU B 1 447 ? 26.75 -27.109 3.438 1 85.94 447 LEU B O 1
ATOM 7816 N N . LYS B 1 448 ? 27 -29.297 3.736 1 86.69 448 LYS B N 1
ATOM 7817 C CA . LYS B 1 448 ? 27.891 -29.172 4.883 1 86.69 448 LYS B CA 1
ATOM 7818 C C . LYS B 1 448 ? 29.25 -29.812 4.605 1 86.69 448 LYS B C 1
ATOM 7820 O O . LYS B 1 448 ? 29.328 -31.031 4.457 1 86.69 448 LYS B O 1
ATOM 7825 N N . TYR B 1 449 ? 30.266 -29.062 4.402 1 88.31 449 TYR B N 1
ATOM 7826 C CA . TYR B 1 449 ? 31.641 -29.531 4.289 1 88.31 449 TYR B CA 1
ATOM 7827 C C . TYR B 1 449 ? 32.438 -29.203 5.551 1 88.31 449 TYR B C 1
ATOM 7829 O O . TYR B 1 449 ? 32.812 -28.047 5.773 1 88.31 449 TYR B O 1
ATOM 7837 N N . LYS B 1 450 ? 32.656 -30.203 6.348 1 83.31 450 LYS B N 1
ATOM 7838 C CA . LYS B 1 450 ? 33.25 -29.984 7.656 1 83.31 450 LYS B CA 1
ATOM 7839 C C . LYS B 1 450 ? 32.438 -29.016 8.5 1 83.31 450 LYS B C 1
ATOM 7841 O O . LYS B 1 450 ? 31.234 -29.219 8.695 1 83.31 450 LYS B O 1
ATOM 7846 N N . SER B 1 451 ? 32.969 -27.875 8.859 1 77.62 451 SER B N 1
ATOM 7847 C CA . SER B 1 451 ? 32.219 -26.938 9.695 1 77.62 451 SER B CA 1
ATOM 7848 C C . SER B 1 451 ? 31.625 -25.797 8.859 1 77.62 451 SER B C 1
ATOM 7850 O O . SER B 1 451 ? 31.031 -24.859 9.406 1 77.62 451 SER B O 1
ATOM 7852 N N . TYR B 1 452 ? 31.766 -26 7.48 1 81.88 452 TYR B N 1
ATOM 7853 C CA . TYR B 1 452 ? 31.328 -24.906 6.609 1 81.88 452 TYR B CA 1
ATOM 7854 C C . TYR B 1 452 ? 30 -25.25 5.945 1 81.88 452 TYR B C 1
ATOM 7856 O O . TYR B 1 452 ? 29.797 -26.391 5.508 1 81.88 452 TYR B O 1
ATOM 7864 N N . GLN B 1 453 ? 29.125 -24.312 6.004 1 82.5 453 GLN B N 1
ATOM 7865 C CA . GLN B 1 453 ? 27.906 -24.422 5.199 1 82.5 453 GLN B CA 1
ATOM 7866 C C . GLN B 1 453 ? 28.109 -23.812 3.812 1 82.5 453 GLN B C 1
ATOM 7868 O O . GLN B 1 453 ? 28.609 -22.688 3.684 1 82.5 453 GLN B O 1
ATOM 7873 N N . ILE B 1 454 ? 27.812 -24.688 2.785 1 85.88 454 ILE B N 1
ATOM 7874 C CA . ILE B 1 454 ? 28.094 -24.281 1.411 1 85.88 454 ILE B CA 1
ATOM 7875 C C . ILE B 1 454 ? 26.781 -24.172 0.629 1 85.88 454 ILE B C 1
ATOM 7877 O O . ILE B 1 454 ? 25.953 -25.078 0.664 1 85.88 454 ILE B O 1
ATOM 7881 N N . SER B 1 455 ? 26.641 -23.078 -0.038 1 85.5 455 SER B N 1
ATOM 7882 C CA . SER B 1 455 ? 25.484 -22.875 -0.901 1 85.5 455 SER B CA 1
ATOM 7883 C C . SER B 1 455 ? 25.781 -23.297 -2.334 1 85.5 455 SER B C 1
ATOM 7885 O O . SER B 1 455 ? 26.594 -22.672 -3.021 1 85.5 455 SER B O 1
ATOM 7887 N N . PRO B 1 456 ? 25.016 -24.312 -2.779 1 88.69 456 PRO B N 1
ATOM 7888 C CA . PRO B 1 456 ? 25.156 -24.688 -4.188 1 88.69 456 PRO B CA 1
ATOM 7889 C C . PRO B 1 456 ? 24.906 -23.516 -5.137 1 88.69 456 PRO B C 1
ATOM 7891 O O . PRO B 1 456 ? 25.609 -23.375 -6.141 1 88.69 456 PRO B O 1
ATOM 7894 N N . VAL B 1 457 ? 24.047 -22.656 -4.809 1 84.69 457 VAL B N 1
ATOM 7895 C CA . VAL B 1 457 ? 23.688 -21.516 -5.641 1 84.69 457 VAL B CA 1
ATOM 7896 C C . VAL B 1 457 ? 24.906 -20.594 -5.801 1 84.69 457 VAL B C 1
ATOM 7898 O O . VAL B 1 457 ? 25.141 -20.062 -6.887 1 84.69 457 VAL B O 1
ATOM 7901 N N . GLU B 1 458 ? 25.562 -20.359 -4.742 1 85.88 458 GLU B N 1
ATOM 7902 C CA . GLU B 1 458 ? 26.766 -19.516 -4.797 1 85.88 458 GLU B CA 1
ATOM 7903 C C . GLU B 1 458 ? 27.797 -20.094 -5.766 1 85.88 458 GLU B C 1
ATOM 7905 O O . GLU B 1 458 ? 28.344 -19.375 -6.59 1 85.88 458 GLU B O 1
ATOM 7910 N N . ILE B 1 459 ? 28 -21.391 -5.656 1 90.19 459 ILE B N 1
ATOM 7911 C CA . ILE B 1 459 ? 28.969 -22.062 -6.52 1 90.19 459 ILE B CA 1
ATOM 7912 C C . ILE B 1 459 ? 28.484 -22 -7.969 1 90.19 459 ILE B C 1
ATOM 7914 O O . ILE B 1 459 ? 29.281 -21.703 -8.875 1 90.19 459 ILE B O 1
ATOM 7918 N N . GLU B 1 460 ? 27.234 -22.25 -8.172 1 91.19 460 GLU B N 1
ATOM 7919 C CA . GLU B 1 460 ? 26.625 -22.172 -9.5 1 91.19 460 GLU B CA 1
ATOM 7920 C C . GLU B 1 460 ? 26.828 -20.781 -10.102 1 91.19 460 GLU B C 1
ATOM 7922 O O . GLU B 1 460 ? 27.156 -20.641 -11.281 1 91.19 460 GLU B O 1
ATOM 7927 N N . GLY B 1 461 ? 26.641 -19.766 -9.312 1 86.81 461 GLY B N 1
ATOM 7928 C CA . GLY B 1 461 ? 26.812 -18.391 -9.766 1 86.81 461 GLY B CA 1
ATOM 7929 C C . GLY B 1 461 ? 28.203 -18.109 -10.297 1 86.81 461 GLY B C 1
ATOM 7930 O O . GLY B 1 461 ? 28.359 -17.422 -11.312 1 86.81 461 GLY B O 1
ATOM 7931 N N . VAL B 1 462 ? 29.172 -18.625 -9.617 1 88.62 462 VAL B N 1
ATOM 7932 C CA . VAL B 1 462 ? 30.562 -18.438 -10.023 1 88.62 462 VAL B CA 1
ATOM 7933 C C . VAL B 1 462 ? 30.828 -19.203 -11.312 1 88.62 462 VAL B C 1
ATOM 7935 O O . VAL B 1 462 ? 31.406 -18.656 -12.258 1 88.62 462 VAL B O 1
ATOM 7938 N N . ILE B 1 463 ? 30.391 -20.422 -11.375 1 92.38 463 ILE B N 1
ATOM 7939 C CA . ILE B 1 463 ? 30.656 -21.297 -12.516 1 92.38 463 ILE B CA 1
ATOM 7940 C C . ILE B 1 463 ? 30 -20.719 -13.766 1 92.38 463 ILE B C 1
ATOM 7942 O O . ILE B 1 463 ? 30.562 -20.797 -14.867 1 92.38 463 ILE B O 1
ATOM 7946 N N . ARG B 1 464 ? 28.875 -20.094 -13.633 1 88.94 464 ARG B N 1
ATOM 7947 C CA . ARG B 1 464 ? 28.125 -19.531 -14.75 1 88.94 464 ARG B CA 1
ATOM 7948 C C . ARG B 1 464 ? 28.875 -18.391 -15.406 1 88.94 464 ARG B C 1
ATOM 7950 O O . ARG B 1 464 ? 28.625 -18.047 -16.562 1 88.94 464 ARG B O 1
ATOM 7957 N N . GLN B 1 465 ? 29.781 -17.828 -14.664 1 87.19 465 GLN B N 1
ATOM 7958 C CA . GLN B 1 465 ? 30.578 -16.734 -15.203 1 87.19 465 GLN B CA 1
ATOM 7959 C C . GLN B 1 465 ? 31.656 -17.25 -16.141 1 87.19 465 GLN B C 1
ATOM 7961 O O . GLN B 1 465 ? 32.25 -16.469 -16.891 1 87.19 465 GLN B O 1
ATOM 7966 N N . HIS B 1 466 ? 31.969 -18.5 -16.125 1 90.62 466 HIS B N 1
ATOM 7967 C CA . HIS B 1 466 ? 32.938 -19.078 -17.047 1 90.62 466 HIS B CA 1
ATOM 7968 C C . HIS B 1 466 ? 32.469 -19.016 -18.484 1 90.62 466 HIS B C 1
ATOM 7970 O O . HIS B 1 466 ? 31.344 -19.453 -18.797 1 90.62 466 HIS B O 1
ATOM 7976 N N . PRO B 1 467 ? 33.188 -18.562 -19.359 1 88.56 467 PRO B N 1
ATOM 7977 C CA . PRO B 1 467 ? 32.75 -18.344 -20.734 1 88.56 467 PRO B CA 1
ATOM 7978 C C . PRO B 1 467 ? 32.344 -19.641 -21.438 1 88.56 467 PRO B C 1
ATOM 7980 O O . PRO B 1 467 ? 31.531 -19.594 -22.375 1 88.56 467 PRO B O 1
ATOM 7983 N N . GLY B 1 468 ? 32.781 -20.719 -21.016 1 91.06 468 GLY B N 1
ATOM 7984 C CA . GLY B 1 468 ? 32.469 -21.984 -21.672 1 91.06 468 GLY B CA 1
ATOM 7985 C C . GLY B 1 468 ? 31.25 -22.672 -21.062 1 91.06 468 GLY B C 1
ATOM 7986 O O . GLY B 1 468 ? 30.859 -23.75 -21.5 1 91.06 468 GLY B O 1
ATOM 7987 N N . VAL B 1 469 ? 30.594 -22.094 -20.094 1 91.94 469 VAL B N 1
ATOM 7988 C CA . VAL B 1 469 ? 29.5 -22.734 -19.391 1 91.94 469 VAL B CA 1
ATOM 7989 C C . VAL B 1 469 ? 28.172 -22.078 -19.766 1 91.94 469 VAL B C 1
ATOM 7991 O O . VAL B 1 469 ? 28.047 -20.844 -19.703 1 91.94 469 VAL B O 1
ATOM 7994 N N . LEU B 1 470 ? 27.266 -22.844 -20.25 1 84.5 470 LEU B N 1
ATOM 7995 C CA . LEU B 1 470 ? 25.922 -22.375 -20.578 1 84.5 470 LEU B CA 1
ATOM 7996 C C . LEU B 1 470 ? 25.016 -22.422 -19.344 1 84.5 470 LEU B C 1
ATOM 7998 O O . LEU B 1 470 ? 24.25 -21.484 -19.094 1 84.5 470 LEU B O 1
ATOM 8002 N N . ASP B 1 471 ? 25.062 -23.516 -18.609 1 88.38 471 ASP B N 1
ATOM 8003 C CA . ASP B 1 471 ? 24.266 -23.734 -17.406 1 88.38 471 ASP B CA 1
ATOM 8004 C C . ASP B 1 471 ? 24.953 -24.672 -16.438 1 88.38 471 ASP B C 1
ATOM 8006 O O . ASP B 1 471 ? 25.938 -25.328 -16.797 1 88.38 471 ASP B O 1
ATOM 8010 N N . VAL B 1 472 ? 24.578 -24.625 -15.203 1 90.31 472 VAL B N 1
ATOM 8011 C CA . VAL B 1 472 ? 25.234 -25.453 -14.188 1 90.31 472 VAL B CA 1
ATOM 8012 C C . VAL B 1 472 ? 24.281 -25.719 -13.031 1 90.31 472 VAL B C 1
ATOM 8014 O O . VAL B 1 472 ? 23.438 -24.875 -12.719 1 90.31 472 VAL B O 1
ATOM 8017 N N . ALA B 1 473 ? 24.281 -26.844 -12.492 1 90.88 473 ALA B N 1
ATOM 8018 C CA . ALA B 1 473 ? 23.641 -27.203 -11.227 1 90.88 473 ALA B CA 1
ATOM 8019 C C . ALA B 1 473 ? 24.625 -27.906 -10.297 1 90.88 473 ALA B C 1
ATOM 8021 O O . ALA B 1 473 ? 25.422 -28.734 -10.734 1 90.88 473 ALA B O 1
ATOM 8022 N N . VAL B 1 474 ? 24.688 -27.531 -9.031 1 90.88 474 VAL B N 1
ATOM 8023 C CA . VAL B 1 474 ? 25.625 -28.094 -8.07 1 90.88 474 VAL B CA 1
ATOM 8024 C C . VAL B 1 474 ? 24.859 -28.875 -7.004 1 90.88 474 VAL B C 1
ATOM 8026 O O . VAL B 1 474 ? 23.781 -28.469 -6.57 1 90.88 474 VAL B O 1
ATOM 8029 N N . THR B 1 475 ? 25.312 -29.984 -6.715 1 91.75 475 THR B N 1
ATOM 8030 C CA . THR B 1 475 ? 24.812 -30.797 -5.609 1 91.75 475 THR B CA 1
ATOM 8031 C C . THR B 1 475 ? 25.953 -31.438 -4.832 1 91.75 475 THR B C 1
ATOM 8033 O O . THR B 1 475 ? 27.125 -31.125 -5.082 1 91.75 475 THR B O 1
ATOM 8036 N N . GLY B 1 476 ? 25.641 -32.188 -3.732 1 90.44 476 GLY B N 1
ATOM 8037 C CA . GLY B 1 476 ? 26.672 -32.781 -2.906 1 90.44 476 GLY B CA 1
ATOM 8038 C C . GLY B 1 476 ? 26.641 -34.281 -2.922 1 90.44 476 GLY B C 1
ATOM 8039 O O . GLY B 1 476 ? 25.594 -34.906 -3.109 1 90.44 476 GLY B O 1
ATOM 8040 N N . ILE B 1 477 ? 27.812 -34.844 -2.826 1 90.5 477 ILE B N 1
ATOM 8041 C CA . ILE B 1 477 ? 27.922 -36.281 -2.557 1 90.5 477 ILE B CA 1
ATOM 8042 C C . ILE B 1 477 ? 28.438 -36.5 -1.139 1 90.5 477 ILE B C 1
ATOM 8044 O O . ILE B 1 477 ? 29.297 -35.75 -0.663 1 90.5 477 ILE B O 1
ATOM 8048 N N . PRO B 1 478 ? 27.844 -37.5 -0.505 1 89.56 478 PRO B N 1
ATOM 8049 C CA . PRO B 1 478 ? 28.266 -37.719 0.876 1 89.56 478 PRO B CA 1
ATOM 8050 C C . PRO B 1 478 ? 29.703 -38.219 0.972 1 89.56 478 PRO B C 1
ATOM 8052 O O . PRO B 1 478 ? 30.141 -39.031 0.134 1 89.56 478 PRO B O 1
ATOM 8055 N N . ASP B 1 479 ? 30.391 -37.656 1.917 1 89 479 ASP B N 1
ATOM 8056 C CA . ASP B 1 479 ? 31.75 -38.094 2.254 1 89 479 ASP B CA 1
ATOM 8057 C C . ASP B 1 479 ? 31.891 -38.312 3.756 1 89 479 ASP B C 1
ATOM 8059 O O . ASP B 1 479 ? 31.453 -37.5 4.566 1 89 479 ASP B O 1
ATOM 8063 N N . ASP B 1 480 ? 32.438 -39.344 4.148 1 85.5 480 ASP B N 1
ATOM 8064 C CA . ASP B 1 480 ? 32.5 -39.781 5.543 1 85.5 480 ASP B CA 1
ATOM 8065 C C . ASP B 1 480 ? 33.344 -38.812 6.367 1 85.5 480 ASP B C 1
ATOM 8067 O O . ASP B 1 480 ? 33.094 -38.594 7.551 1 85.5 480 ASP B O 1
ATOM 8071 N N . GLU B 1 481 ? 34.281 -38.219 5.793 1 83.88 481 GLU B N 1
ATOM 8072 C CA . GLU B 1 481 ? 35.219 -37.375 6.527 1 83.88 481 GLU B CA 1
ATOM 8073 C C . GLU B 1 481 ? 34.781 -35.906 6.484 1 83.88 481 GLU B C 1
ATOM 8075 O O . GLU B 1 481 ? 34.906 -35.188 7.469 1 83.88 481 GLU B O 1
ATOM 8080 N N . CYS B 1 482 ? 34.25 -35.562 5.312 1 87.5 482 CYS B N 1
ATOM 8081 C CA . CYS B 1 482 ? 34.094 -34.125 5.098 1 87.5 482 CYS B CA 1
ATOM 8082 C C . CYS B 1 482 ? 32.625 -33.719 5.082 1 87.5 482 CYS B C 1
ATOM 8084 O O . CYS B 1 482 ? 32.281 -32.531 5.059 1 87.5 482 CYS B O 1
ATOM 8086 N N . GLY B 1 483 ? 31.719 -34.781 5.145 1 90.25 483 GLY B N 1
ATOM 8087 C CA . GLY B 1 483 ? 30.312 -34.469 4.988 1 90.25 483 GLY B CA 1
ATOM 8088 C C . GLY B 1 483 ? 29.828 -34.531 3.547 1 90.25 483 GLY B C 1
ATOM 8089 O O . GLY B 1 483 ? 29.641 -35.625 3.006 1 90.25 483 GLY B O 1
ATOM 8090 N N . ASP B 1 484 ? 29.734 -33.312 2.918 1 91.56 484 ASP B N 1
ATOM 8091 C CA . ASP B 1 484 ? 29.328 -33.25 1.517 1 91.56 484 ASP B CA 1
ATOM 8092 C C . ASP B 1 484 ? 30.469 -32.75 0.64 1 91.56 484 ASP B C 1
ATOM 8094 O O . ASP B 1 484 ? 31.203 -31.828 1.033 1 91.56 484 ASP B O 1
ATOM 8098 N N . LEU B 1 485 ? 30.609 -33.375 -0.453 1 91.94 485 LEU B N 1
ATOM 8099 C CA . LEU B 1 485 ? 31.516 -32.875 -1.474 1 91.94 485 LEU B CA 1
ATOM 8100 C C . LEU B 1 485 ? 30.75 -32.312 -2.662 1 91.94 485 LEU B C 1
ATOM 8102 O O . LEU B 1 485 ? 29.984 -33.031 -3.309 1 91.94 485 LEU B O 1
ATOM 8106 N N . PRO B 1 486 ? 30.953 -31.031 -2.922 1 93.38 486 PRO B N 1
ATOM 8107 C CA . PRO B 1 486 ? 30.219 -30.422 -4.031 1 93.38 486 PRO B CA 1
ATOM 8108 C C . PRO B 1 486 ? 30.609 -31 -5.387 1 93.38 486 PRO B C 1
ATOM 8110 O O . PRO B 1 486 ? 31.781 -31.203 -5.668 1 93.38 486 PRO B O 1
ATOM 8113 N N . VAL B 1 487 ? 29.625 -31.312 -6.16 1 94.38 487 VAL B N 1
ATOM 8114 C CA . VAL B 1 487 ? 29.766 -31.766 -7.539 1 94.38 487 VAL B CA 1
ATOM 8115 C C . VAL B 1 487 ? 29 -30.828 -8.477 1 94.38 487 VAL B C 1
ATOM 8117 O O . VAL B 1 487 ? 27.859 -30.469 -8.195 1 94.38 487 VAL B O 1
ATOM 8120 N N . ALA B 1 488 ? 29.641 -30.406 -9.547 1 94.88 488 ALA B N 1
ATOM 8121 C CA . ALA B 1 488 ? 28.984 -29.531 -10.523 1 94.88 488 ALA B CA 1
ATOM 8122 C C . ALA B 1 488 ? 28.547 -30.328 -11.75 1 94.88 488 ALA B C 1
ATOM 8124 O O . ALA B 1 488 ? 29.344 -31.078 -12.328 1 94.88 488 ALA B O 1
ATOM 8125 N N . VAL B 1 489 ? 27.344 -30.203 -12.062 1 93.56 489 VAL B N 1
ATOM 8126 C CA . VAL B 1 489 ? 26.812 -30.688 -13.328 1 93.56 489 VAL B CA 1
ATOM 8127 C C . VAL B 1 489 ? 26.703 -29.547 -14.328 1 93.56 489 VAL B C 1
ATOM 8129 O O . VAL B 1 489 ? 25.859 -28.656 -14.164 1 93.56 489 VAL B O 1
ATOM 8132 N N . VAL B 1 490 ? 27.5 -29.609 -15.406 1 93.5 490 VAL B N 1
ATOM 8133 C CA . VAL B 1 490 ? 27.734 -28.438 -16.234 1 93.5 490 VAL B CA 1
ATOM 8134 C C . VAL B 1 490 ? 27.234 -28.703 -17.656 1 93.5 490 VAL B C 1
ATOM 8136 O O . VAL B 1 490 ? 27.438 -29.781 -18.203 1 93.5 490 VAL B O 1
ATOM 8139 N N . VAL B 1 491 ? 26.547 -27.734 -18.203 1 90.06 491 VAL B N 1
ATOM 8140 C CA . VAL B 1 491 ? 26.203 -27.703 -19.609 1 90.06 491 VAL B CA 1
ATOM 8141 C C . VAL B 1 491 ? 27.125 -26.734 -20.359 1 90.06 491 VAL B C 1
ATOM 8143 O O . VAL B 1 491 ? 27.047 -25.531 -20.172 1 90.06 491 VAL B O 1
ATOM 8146 N N . PRO B 1 492 ? 28 -27.25 -21.219 1 91.69 492 PRO B N 1
ATOM 8147 C CA . PRO B 1 492 ? 28.906 -26.375 -21.938 1 91.69 492 PRO B CA 1
ATOM 8148 C C . PRO B 1 492 ? 28.188 -25.531 -23.016 1 91.69 492 PRO B C 1
ATOM 8150 O O . PRO B 1 492 ? 27.188 -25.984 -23.578 1 91.69 492 PRO B O 1
ATOM 8153 N N . ARG B 1 493 ? 28.703 -24.328 -23.203 1 88.62 493 ARG B N 1
ATOM 8154 C CA . ARG B 1 493 ? 28.219 -23.547 -24.328 1 88.62 493 ARG B CA 1
ATOM 8155 C C . ARG B 1 493 ? 28.5 -24.25 -25.656 1 88.62 493 ARG B C 1
ATOM 8157 O O . ARG B 1 493 ? 29.562 -24.875 -25.812 1 88.62 493 ARG B O 1
ATOM 8164 N N . PRO B 1 494 ? 27.641 -24.031 -26.641 1 83.31 494 PRO B N 1
ATOM 8165 C CA . PRO B 1 494 ? 27.906 -24.672 -27.938 1 83.31 494 PRO B CA 1
ATOM 8166 C C . PRO B 1 494 ? 29.25 -24.219 -28.547 1 83.31 494 PRO B C 1
ATOM 8168 O O . PRO B 1 494 ? 29.516 -23.016 -28.625 1 83.31 494 PRO B O 1
ATOM 8171 N N . GLY B 1 495 ? 30 -25.109 -28.875 1 84.56 495 GLY B N 1
ATOM 8172 C CA . GLY B 1 495 ? 31.266 -24.812 -29.516 1 84.56 495 GLY B CA 1
ATOM 8173 C C . GLY B 1 495 ? 32.406 -24.719 -28.531 1 84.56 495 GLY B C 1
ATOM 8174 O O . GLY B 1 495 ? 33.594 -24.656 -28.938 1 84.56 495 GLY B O 1
ATOM 8175 N N . GLU B 1 496 ? 32.031 -24.75 -27.203 1 88.12 496 GLU B N 1
ATOM 8176 C CA . GLU B 1 496 ? 33.062 -24.703 -26.172 1 88.12 496 GLU B CA 1
ATOM 8177 C C . GLU B 1 496 ? 33.25 -26.062 -25.516 1 88.12 496 GLU B C 1
ATOM 8179 O O . GLU B 1 496 ? 32.312 -26.859 -25.438 1 88.12 496 GLU B O 1
ATOM 8184 N N . GLU B 1 497 ? 34.469 -26.328 -25.172 1 90.25 497 GLU B N 1
ATOM 8185 C CA . GLU B 1 497 ? 34.75 -27.594 -24.5 1 90.25 497 GLU B CA 1
ATOM 8186 C C . GLU B 1 497 ? 35.562 -27.375 -23.234 1 90.25 497 GLU B C 1
ATOM 8188 O O . GLU B 1 497 ? 36.719 -27.859 -23.125 1 90.25 497 GLU B O 1
ATOM 8193 N N . PRO B 1 498 ? 34.969 -26.781 -22.328 1 93.19 498 PRO B N 1
ATOM 8194 C CA . PRO B 1 498 ? 35.688 -26.641 -21.078 1 93.19 498 PRO B CA 1
ATOM 8195 C C . PRO B 1 498 ? 36 -27.984 -20.406 1 93.19 498 PRO B C 1
ATOM 8197 O O . PRO B 1 498 ? 35.219 -28.922 -20.5 1 93.19 498 PRO B O 1
ATOM 8200 N N . THR B 1 499 ? 37.156 -28.109 -19.75 1 93.75 499 THR B N 1
ATOM 8201 C CA . THR B 1 499 ? 37.5 -29.312 -19.016 1 93.75 499 THR B CA 1
ATOM 8202 C C . THR B 1 499 ? 37.094 -29.203 -17.547 1 93.75 499 THR B C 1
ATOM 8204 O O . THR B 1 499 ? 36.781 -28.109 -17.062 1 93.75 499 THR B O 1
ATOM 8207 N N . ALA B 1 500 ? 36.969 -30.359 -16.938 1 95.38 500 ALA B N 1
ATOM 8208 C CA . ALA B 1 500 ? 36.688 -30.375 -15.508 1 95.38 500 ALA B CA 1
ATOM 8209 C C . ALA B 1 500 ? 37.656 -29.516 -14.727 1 95.38 500 ALA B C 1
ATOM 8211 O O . ALA B 1 500 ? 37.281 -28.812 -13.789 1 95.38 500 ALA B O 1
ATOM 8212 N N . ASP B 1 501 ? 38.875 -29.594 -15.141 1 94.31 501 ASP B N 1
ATOM 8213 C CA . ASP B 1 501 ? 39.938 -28.828 -14.469 1 94.31 501 ASP B CA 1
ATOM 8214 C C . ASP B 1 501 ? 39.719 -27.328 -14.664 1 94.31 501 ASP B C 1
ATOM 8216 O O . ASP B 1 501 ? 40 -26.531 -13.766 1 94.31 501 ASP B O 1
ATOM 8220 N N . ASP B 1 502 ? 39.25 -26.953 -15.836 1 94.69 502 ASP B N 1
ATOM 8221 C CA . ASP B 1 502 ? 38.938 -25.547 -16.078 1 94.69 502 ASP B CA 1
ATOM 8222 C C . ASP B 1 502 ? 37.906 -25.031 -15.078 1 94.69 502 ASP B C 1
ATOM 8224 O O . ASP B 1 502 ? 38.031 -23.938 -14.531 1 94.69 502 ASP B O 1
ATOM 8228 N N . ILE B 1 503 ? 36.906 -25.844 -14.883 1 95.5 503 ILE B N 1
ATOM 8229 C CA . ILE B 1 503 ? 35.812 -25.469 -14.008 1 95.5 503 ILE B CA 1
ATOM 8230 C C . ILE B 1 503 ? 36.281 -25.438 -12.555 1 95.5 503 ILE B C 1
ATOM 8232 O O . ILE B 1 503 ? 36 -24.5 -11.82 1 95.5 503 ILE B O 1
ATOM 8236 N N . LYS B 1 504 ? 37 -26.484 -12.148 1 95.25 504 LYS B N 1
ATOM 8237 C CA . LYS B 1 504 ? 37.5 -26.562 -10.789 1 95.25 504 LYS B CA 1
ATOM 8238 C C . LYS B 1 504 ? 38.438 -25.391 -10.477 1 95.25 504 LYS B C 1
ATOM 8240 O O . LYS B 1 504 ? 38.344 -24.797 -9.398 1 95.25 504 LYS B O 1
ATOM 8245 N N . ASN B 1 505 ? 39.281 -25.062 -11.406 1 93.88 505 ASN B N 1
ATOM 8246 C CA . ASN B 1 505 ? 40.219 -23.969 -11.219 1 93.88 505 ASN B CA 1
ATOM 8247 C C . ASN B 1 505 ? 39.5 -22.625 -11.133 1 93.88 505 ASN B C 1
ATOM 8249 O O . ASN B 1 505 ? 39.875 -21.75 -10.359 1 93.88 505 ASN B O 1
ATOM 8253 N N . PHE B 1 506 ? 38.531 -22.531 -11.945 1 93.38 506 PHE B N 1
ATOM 8254 C CA . PHE B 1 506 ? 37.75 -21.312 -11.93 1 93.38 506 PHE B CA 1
ATOM 8255 C C . PHE B 1 506 ? 37.094 -21.094 -10.57 1 93.38 506 PHE B C 1
ATOM 8257 O O . PHE B 1 506 ? 37.094 -19.984 -10.047 1 93.38 506 PHE B O 1
ATOM 8264 N N . VAL B 1 507 ? 36.562 -22.172 -9.977 1 94.38 507 VAL B N 1
ATOM 8265 C CA . VAL B 1 507 ? 35.938 -22.109 -8.664 1 94.38 507 VAL B CA 1
ATOM 8266 C C . VAL B 1 507 ? 37 -21.844 -7.598 1 94.38 507 VAL B C 1
ATOM 8268 O O . VAL B 1 507 ? 36.812 -21.047 -6.684 1 94.38 507 VAL B O 1
ATOM 8271 N N . LYS B 1 508 ? 38.125 -22.453 -7.723 1 91.62 508 LYS B N 1
ATOM 8272 C CA . LYS B 1 508 ? 39.25 -22.312 -6.777 1 91.62 508 LYS B CA 1
ATOM 8273 C C . LYS B 1 508 ? 39.75 -20.875 -6.73 1 91.62 508 LYS B C 1
ATOM 8275 O O . LYS B 1 508 ? 40.094 -20.359 -5.66 1 91.62 508 LYS B O 1
ATOM 8280 N N . GLU B 1 509 ? 39.688 -20.203 -7.801 1 91.44 509 GLU B N 1
ATOM 8281 C CA . GLU B 1 509 ? 40.188 -18.828 -7.902 1 91.44 509 GLU B CA 1
ATOM 8282 C C . GLU B 1 509 ? 39.156 -17.844 -7.355 1 91.44 509 GLU B C 1
ATOM 8284 O O . GLU B 1 509 ? 39.531 -16.734 -6.957 1 91.44 509 GLU B O 1
ATOM 8289 N N . SER B 1 510 ? 38 -18.281 -7.332 1 89.31 510 SER B N 1
ATOM 8290 C CA . SER B 1 510 ? 36.938 -17.328 -7.047 1 89.31 510 SER B CA 1
ATOM 8291 C C . SER B 1 510 ? 36.375 -17.531 -5.641 1 89.31 510 SER B C 1
ATOM 8293 O O . SER B 1 510 ? 35.75 -16.609 -5.074 1 89.31 510 SER B O 1
ATOM 8295 N N . LEU B 1 511 ? 36.469 -18.734 -5.137 1 91.19 511 LEU B N 1
ATOM 8296 C CA . LEU B 1 511 ? 35.781 -19.031 -3.875 1 91.19 511 LEU B CA 1
ATOM 8297 C C . LEU B 1 511 ? 36.781 -19.625 -2.873 1 91.19 511 LEU B C 1
ATOM 8299 O O . LEU B 1 511 ? 37.875 -20.062 -3.248 1 91.19 511 LEU B O 1
ATOM 8303 N N . SER B 1 512 ? 36.438 -19.688 -1.63 1 86.62 512 SER B N 1
ATOM 8304 C CA . SER B 1 512 ? 37.25 -20.203 -0.546 1 86.62 512 SER B CA 1
ATOM 8305 C C . SER B 1 512 ? 37.469 -21.719 -0.677 1 86.62 512 SER B C 1
ATOM 8307 O O . SER B 1 512 ? 36.75 -22.375 -1.436 1 86.62 512 SER B O 1
ATOM 8309 N N . ASP B 1 513 ? 38.312 -22.188 0.044 1 87.69 513 ASP B N 1
ATOM 8310 C CA . ASP B 1 513 ? 38.719 -23.594 -0.018 1 87.69 513 ASP B CA 1
ATOM 8311 C C . ASP B 1 513 ? 37.562 -24.531 0.297 1 87.69 513 ASP B C 1
ATOM 8313 O O . ASP B 1 513 ? 37.438 -25.594 -0.3 1 87.69 513 ASP B O 1
ATOM 8317 N N . SER B 1 514 ? 36.781 -24.188 1.173 1 86.62 514 SER B N 1
ATOM 8318 C CA . SER B 1 514 ? 35.656 -25.031 1.606 1 86.62 514 SER B CA 1
ATOM 8319 C C . SER B 1 514 ? 34.656 -25.219 0.489 1 86.62 514 SER B C 1
ATOM 8321 O O . SER B 1 514 ? 33.844 -26.156 0.528 1 86.62 514 SER B O 1
ATOM 8323 N N . LYS B 1 515 ? 34.625 -24.422 -0.537 1 89.5 515 LYS B N 1
ATOM 8324 C CA . LYS B 1 515 ? 33.594 -24.422 -1.572 1 89.5 515 LYS B CA 1
ATOM 8325 C C . LYS B 1 515 ? 34.094 -25.062 -2.857 1 89.5 515 LYS B C 1
ATOM 8327 O O . LYS B 1 515 ? 33.406 -25.062 -3.875 1 89.5 515 LYS B O 1
ATOM 8332 N N . GLN B 1 516 ? 35.281 -25.609 -2.783 1 91.19 516 GLN B N 1
ATOM 8333 C CA . GLN B 1 516 ? 35.875 -26.172 -3.98 1 91.19 516 GLN B CA 1
ATOM 8334 C C . GLN B 1 516 ? 35.156 -27.422 -4.438 1 91.19 516 GLN B C 1
ATOM 8336 O O . GLN B 1 516 ? 34.594 -28.156 -3.615 1 91.19 516 GLN B O 1
ATOM 8341 N N . LEU B 1 517 ? 35.156 -27.781 -5.703 1 94.88 517 LEU B N 1
ATOM 8342 C CA . LEU B 1 517 ? 34.438 -28.906 -6.32 1 94.88 517 LEU B CA 1
ATOM 8343 C C . LEU B 1 517 ? 35.188 -30.203 -6.109 1 94.88 517 LEU B C 1
ATOM 8345 O O . LEU B 1 517 ? 35.531 -30.906 -7.07 1 94.88 517 LEU B O 1
ATOM 8349 N N . ARG B 1 518 ? 35.281 -30.562 -4.855 1 91.44 518 ARG B N 1
ATOM 8350 C CA . ARG B 1 518 ? 36.031 -31.766 -4.488 1 91.44 518 ARG B CA 1
ATOM 8351 C C . ARG B 1 518 ? 35.281 -33.031 -4.914 1 91.44 518 ARG B C 1
ATOM 8353 O O . ARG B 1 518 ? 35.906 -34.094 -5.035 1 91.44 518 ARG B O 1
ATOM 8360 N N . GLY B 1 519 ? 34 -32.938 -5.152 1 92.62 519 GLY B N 1
ATOM 8361 C CA . GLY B 1 519 ? 33.219 -34.062 -5.633 1 92.62 519 GLY B CA 1
ATOM 8362 C C . GLY B 1 519 ? 33.344 -34.25 -7.133 1 92.62 519 GLY B C 1
ATOM 8363 O O . GLY B 1 519 ? 32.906 -35.312 -7.652 1 92.62 519 GLY B O 1
ATOM 8364 N N . GLY B 1 520 ? 33.781 -33.219 -7.805 1 93.5 520 GLY B N 1
ATOM 8365 C CA . GLY B 1 520 ? 34.031 -33.375 -9.227 1 93.5 520 GLY B CA 1
ATOM 8366 C C . GLY B 1 520 ? 33.094 -32.562 -10.094 1 93.5 520 GLY B C 1
ATOM 8367 O O . GLY B 1 520 ? 32.375 -31.703 -9.586 1 93.5 520 GLY B O 1
ATOM 8368 N N . VAL B 1 521 ? 33.281 -32.781 -11.445 1 95.69 521 VAL B N 1
ATOM 8369 C CA . VAL B 1 521 ? 32.469 -32.125 -12.469 1 95.69 521 VAL B CA 1
ATOM 8370 C C . VAL B 1 521 ? 31.922 -33.156 -13.453 1 95.69 521 VAL B C 1
ATOM 8372 O O . VAL B 1 521 ? 32.625 -34.094 -13.836 1 95.69 521 VAL B O 1
ATOM 8375 N N . ILE B 1 522 ? 30.703 -33 -13.758 1 94.69 522 ILE B N 1
ATOM 8376 C CA . ILE B 1 522 ? 30.031 -33.844 -14.758 1 94.69 522 ILE B CA 1
ATOM 8377 C C . ILE B 1 522 ? 29.484 -32.969 -15.883 1 94.69 522 ILE B C 1
ATOM 8379 O O . ILE B 1 522 ? 28.875 -31.922 -15.625 1 94.69 522 ILE B O 1
ATOM 8383 N N . PHE B 1 523 ? 29.75 -33.281 -17.125 1 93.56 523 PHE B N 1
ATOM 8384 C CA . PHE B 1 523 ? 29.219 -32.531 -18.25 1 93.56 523 PHE B CA 1
ATOM 8385 C C . PHE B 1 523 ? 27.984 -33.219 -18.828 1 93.56 523 PHE B C 1
ATOM 8387 O O . PHE B 1 523 ? 28 -34.438 -19.031 1 93.56 523 PHE B O 1
ATOM 8394 N N . VAL B 1 524 ? 26.953 -32.438 -18.984 1 90.88 524 VAL B N 1
ATOM 8395 C CA . VAL B 1 524 ? 25.719 -33 -19.531 1 90.88 524 VAL B CA 1
ATOM 8396 C C . VAL B 1 524 ? 25.219 -32.094 -20.656 1 90.88 524 VAL B C 1
ATOM 8398 O O . VAL B 1 524 ? 25.672 -30.953 -20.797 1 90.88 524 VAL B O 1
ATOM 8401 N N . GLU B 1 525 ? 24.312 -32.594 -21.469 1 85.19 525 GLU B N 1
ATOM 8402 C CA . GLU B 1 525 ? 23.719 -31.797 -22.531 1 85.19 525 GLU B CA 1
ATOM 8403 C C . GLU B 1 525 ? 22.656 -30.844 -22 1 85.19 525 GLU B C 1
ATOM 8405 O O . GLU B 1 525 ? 22.438 -29.766 -22.562 1 85.19 525 GLU B O 1
ATOM 8410 N N . ALA B 1 526 ? 22.016 -31.312 -21 1 84.81 526 ALA B N 1
ATOM 8411 C CA . ALA B 1 526 ? 20.969 -30.516 -20.375 1 84.81 526 ALA B CA 1
ATOM 8412 C C . ALA B 1 526 ? 20.797 -30.875 -18.906 1 84.81 526 ALA B C 1
ATOM 8414 O O . ALA B 1 526 ? 20.938 -32.062 -18.531 1 84.81 526 ALA B O 1
ATOM 8415 N N . ILE B 1 527 ? 20.562 -29.938 -18.062 1 85.5 527 ILE B N 1
ATOM 8416 C CA . ILE B 1 527 ? 20.25 -30.188 -16.656 1 85.5 527 ILE B CA 1
ATOM 8417 C C . ILE B 1 527 ? 18.844 -30.766 -16.531 1 85.5 527 ILE B C 1
ATOM 8419 O O . ILE B 1 527 ? 17.906 -30.266 -17.141 1 85.5 527 ILE B O 1
ATOM 8423 N N . PRO B 1 528 ? 18.766 -31.844 -15.844 1 81.25 528 PRO B N 1
ATOM 8424 C CA . PRO B 1 528 ? 17.422 -32.406 -15.664 1 81.25 528 PRO B CA 1
ATOM 8425 C C . PRO B 1 528 ? 16.438 -31.422 -15.031 1 81.25 528 PRO B C 1
ATOM 8427 O O . PRO B 1 528 ? 16.781 -30.766 -14.039 1 81.25 528 PRO B O 1
ATOM 8430 N N . MET B 1 529 ? 15.352 -31.375 -15.641 1 76.56 529 MET B N 1
ATOM 8431 C CA . MET B 1 529 ? 14.359 -30.422 -15.18 1 76.56 529 MET B CA 1
ATOM 8432 C C . MET B 1 529 ? 13.055 -31.125 -14.812 1 76.56 529 MET B C 1
ATOM 8434 O O . MET B 1 529 ? 12.75 -32.188 -15.352 1 76.56 529 MET B O 1
ATOM 8438 N N . THR B 1 530 ? 12.406 -30.578 -13.844 1 66.31 530 THR B N 1
ATOM 8439 C CA . THR B 1 530 ? 11.047 -31.016 -13.523 1 66.31 530 THR B CA 1
ATOM 8440 C C . THR B 1 530 ? 10.055 -30.484 -14.555 1 66.31 530 THR B C 1
ATOM 8442 O O . THR B 1 530 ? 10.422 -29.734 -15.453 1 66.31 530 THR B O 1
ATOM 8445 N N . ALA B 1 531 ? 8.852 -30.969 -14.344 1 59.09 531 ALA B N 1
ATOM 8446 C CA . ALA B 1 531 ? 7.773 -30.5 -15.211 1 59.09 531 ALA B CA 1
ATOM 8447 C C . ALA B 1 531 ? 7.609 -28.984 -15.117 1 59.09 531 ALA B C 1
ATOM 8449 O O . ALA B 1 531 ? 7.172 -28.344 -16.062 1 59.09 531 ALA B O 1
ATOM 8450 N N . SER B 1 532 ? 8.062 -28.531 -14.016 1 56.12 532 SER B N 1
ATOM 8451 C CA . SER B 1 532 ? 7.949 -27.094 -13.797 1 56.12 532 SER B CA 1
ATOM 8452 C C . SER B 1 532 ? 9.203 -26.359 -14.258 1 56.12 532 SER B C 1
ATOM 8454 O O . SER B 1 532 ? 9.406 -25.188 -13.93 1 56.12 532 SER B O 1
ATOM 8456 N N . THR B 1 533 ? 10 -27.078 -14.984 1 57.59 533 THR B N 1
ATOM 8457 C CA . THR B 1 533 ? 11.227 -26.562 -15.594 1 57.59 533 THR B CA 1
ATOM 8458 C C . THR B 1 533 ? 12.195 -26.078 -14.516 1 57.59 533 THR B C 1
ATOM 8460 O O . THR B 1 533 ? 12.938 -25.109 -14.734 1 57.59 533 THR B O 1
ATOM 8463 N N . LYS B 1 534 ? 11.977 -26.594 -13.367 1 67.88 534 LYS B N 1
ATOM 8464 C CA . LYS B 1 534 ? 12.961 -26.391 -12.305 1 67.88 534 LYS B CA 1
ATOM 8465 C C . LYS B 1 534 ? 14 -27.5 -12.305 1 67.88 534 LYS B C 1
ATOM 8467 O O . LYS B 1 534 ? 13.766 -28.578 -12.852 1 67.88 534 LYS B O 1
ATOM 8472 N N . VAL B 1 535 ? 15.172 -27.219 -11.789 1 74.62 535 VAL B N 1
ATOM 8473 C CA . VAL B 1 535 ? 16.188 -28.266 -11.688 1 74.62 535 VAL B CA 1
ATOM 8474 C C . VAL B 1 535 ? 15.641 -29.453 -10.898 1 74.62 535 VAL B C 1
ATOM 8476 O O . VAL B 1 535 ? 15.078 -29.281 -9.812 1 74.62 535 VAL B O 1
ATOM 8479 N N . HIS B 1 536 ? 15.594 -30.578 -11.484 1 76.69 536 HIS B N 1
ATOM 8480 C CA . HIS B 1 536 ? 15.195 -31.812 -10.812 1 76.69 536 HIS B CA 1
ATOM 8481 C C . HIS B 1 536 ? 16.281 -32.281 -9.844 1 76.69 536 HIS B C 1
ATOM 8483 O O . HIS B 1 536 ? 17.125 -33.094 -10.203 1 76.69 536 HIS B O 1
ATOM 8489 N N . ARG B 1 537 ? 16.25 -31.906 -8.609 1 77.62 537 ARG B N 1
ATOM 8490 C CA . ARG B 1 537 ? 17.328 -32.094 -7.633 1 77.62 537 ARG B CA 1
ATOM 8491 C C . ARG B 1 537 ? 17.547 -33.562 -7.336 1 77.62 537 ARG B C 1
ATOM 8493 O O . ARG B 1 537 ? 18.688 -34 -7.156 1 77.62 537 ARG B O 1
ATOM 8500 N N . ARG B 1 538 ? 16.484 -34.344 -7.223 1 77.12 538 ARG B N 1
ATOM 8501 C CA . ARG B 1 538 ? 16.625 -35.75 -6.949 1 77.12 538 ARG B CA 1
ATOM 8502 C C . ARG B 1 538 ? 17.375 -36.469 -8.086 1 77.12 538 ARG B C 1
ATOM 8504 O O . ARG B 1 538 ? 18.266 -37.281 -7.836 1 77.12 538 ARG B O 1
ATOM 8511 N N . LYS B 1 539 ? 16.859 -36.125 -9.25 1 80.19 539 LYS B N 1
ATOM 8512 C CA . LYS B 1 539 ? 17.531 -36.688 -10.414 1 80.19 539 LYS B CA 1
ATOM 8513 C C . LYS B 1 539 ? 18.984 -36.25 -10.5 1 80.19 539 LYS B C 1
ATOM 8515 O O . LYS B 1 539 ? 19.859 -37.031 -10.875 1 80.19 539 LYS B O 1
ATOM 8520 N N . LEU B 1 540 ? 19.234 -35.062 -10.156 1 85.62 540 LEU B N 1
ATOM 8521 C CA . LEU B 1 540 ? 20.578 -34.531 -10.156 1 85.62 540 LEU B CA 1
ATOM 8522 C C . LEU B 1 540 ? 21.484 -35.281 -9.188 1 85.62 540 LEU B C 1
ATOM 8524 O O . LEU B 1 540 ? 22.609 -35.656 -9.523 1 85.62 540 LEU B O 1
ATOM 8528 N N . LYS B 1 541 ? 20.969 -35.531 -8.016 1 84.25 541 LYS B N 1
ATOM 8529 C CA . LYS B 1 541 ? 21.719 -36.281 -7 1 84.25 541 LYS B CA 1
ATOM 8530 C C . LYS B 1 541 ? 22.016 -37.688 -7.469 1 84.25 541 LYS B C 1
ATOM 8532 O O . LYS B 1 541 ? 23.125 -38.219 -7.258 1 84.25 541 LYS B O 1
ATOM 8537 N N . GLN B 1 542 ? 20.984 -38.281 -8.102 1 85.12 542 GLN B N 1
ATOM 8538 C CA . GLN B 1 542 ? 21.188 -39.625 -8.641 1 85.12 542 GLN B CA 1
ATOM 8539 C C . GLN B 1 542 ? 22.266 -39.625 -9.727 1 85.12 542 GLN B C 1
ATOM 8541 O O . GLN B 1 542 ? 23.094 -40.531 -9.773 1 85.12 542 GLN B O 1
ATOM 8546 N N . MET B 1 543 ? 22.234 -38.656 -10.523 1 86.62 543 MET B N 1
ATOM 8547 C CA . MET B 1 543 ? 23.188 -38.531 -11.617 1 86.62 543 MET B CA 1
ATOM 8548 C C . MET B 1 543 ? 24.625 -38.469 -11.086 1 86.62 543 MET B C 1
ATOM 8550 O O . MET B 1 543 ? 25.516 -39.125 -11.609 1 86.62 543 MET B O 1
ATOM 8554 N N . VAL B 1 544 ? 24.812 -37.719 -10.039 1 87.75 544 VAL B N 1
ATOM 8555 C CA . VAL B 1 544 ? 26.172 -37.5 -9.57 1 87.75 544 VAL B CA 1
ATOM 8556 C C . VAL B 1 544 ? 26.703 -38.719 -8.859 1 87.75 544 VAL B C 1
ATOM 8558 O O . VAL B 1 544 ? 27.922 -38.938 -8.742 1 87.75 544 VAL B O 1
ATOM 8561 N N . LEU B 1 545 ? 25.766 -39.562 -8.398 1 85.5 545 LEU B N 1
ATOM 8562 C CA . LEU B 1 545 ? 26.172 -40.812 -7.746 1 85.5 545 LEU B CA 1
ATOM 8563 C C . LEU B 1 545 ? 26.469 -41.875 -8.773 1 85.5 545 LEU B C 1
ATOM 8565 O O . LEU B 1 545 ? 27.297 -42.781 -8.523 1 85.5 545 LEU B O 1
ATOM 8569 N N . GLU B 1 546 ? 25.812 -41.719 -9.945 1 84.62 546 GLU B N 1
ATOM 8570 C CA . GLU B 1 546 ? 25.875 -42.781 -10.922 1 84.62 546 GLU B CA 1
ATOM 8571 C C . GLU B 1 546 ? 26.875 -42.469 -12.031 1 84.62 546 GLU B C 1
ATOM 8573 O O . GLU B 1 546 ? 27.5 -43.375 -12.586 1 84.62 546 GLU B O 1
ATOM 8578 N N . LEU B 1 547 ? 27.016 -41.25 -12.367 1 80.06 547 LEU B N 1
ATOM 8579 C CA . LEU B 1 547 ? 27.859 -40.875 -13.5 1 80.06 547 LEU B CA 1
ATOM 8580 C C . LEU B 1 547 ? 29.297 -40.688 -13.07 1 80.06 547 LEU B C 1
ATOM 8582 O O . LEU B 1 547 ? 29.578 -40.281 -11.93 1 80.06 547 LEU B O 1
ATOM 8586 N N . PRO B 1 548 ? 30.141 -41.031 -14.023 1 77.94 548 PRO B N 1
ATOM 8587 C CA . PRO B 1 548 ? 31.547 -40.781 -13.711 1 77.94 548 PRO B CA 1
ATOM 8588 C C . PRO B 1 548 ? 31.859 -39.312 -13.547 1 77.94 548 PRO B C 1
ATOM 8590 O O . PRO B 1 548 ? 31.328 -38.469 -14.281 1 77.94 548 PRO B O 1
ATOM 8593 N N . ARG B 1 549 ? 32.625 -39.031 -12.531 1 79.88 549 ARG B N 1
ATOM 8594 C CA . ARG B 1 549 ? 33 -37.656 -12.211 1 79.88 549 ARG B CA 1
ATOM 8595 C C . ARG B 1 549 ? 34.5 -37.438 -12.453 1 79.88 549 ARG B C 1
ATOM 8597 O O . ARG B 1 549 ? 35.312 -38.344 -12.266 1 79.88 549 ARG B O 1
ATOM 8604 N N . GLU B 1 550 ? 34.688 -36.188 -13 1 78.69 550 GLU B N 1
ATOM 8605 C CA . GLU B 1 550 ? 36.094 -35.812 -13.242 1 78.69 550 GLU B CA 1
ATOM 8606 C C . GLU B 1 550 ? 36.594 -34.812 -12.203 1 78.69 550 GLU B C 1
ATOM 8608 O O . GLU B 1 550 ? 35.844 -33.938 -11.766 1 78.69 550 GLU B O 1
#

Sequence (1100 aa):
MSIPKMNNDSVHWYVGEIASRIIAESGIASDRYHLGKLLLQSLRDDPDFVLQIEGATGESETFGSVTERTVKCANCFKNLGLGHGDVMVLMAPNHLDVTIPLYAALYLGVIVAAVDRTLTANELQQTFAFSKPKIIFCQSDRASDVQLSLNNLTLDAQIVSFDKGDYLCSFNEFMEQYGDDSSIEEFKCADFDPEDSVAFLIATSGTTGMPKAAAVTHKNFAIVSPYVWSRYTTFPTPTSIALVGAPLQWLSAILNFILSPLLRFTRLQTTLALTQEHAYDLINTYKPTYTVLSPTLMTTLIKPDDRDRCDFSCFDLIMLGGSAVPQTLVEELKDVAPAAEVINVFGMSELGGIAFHGDNIAPGSCGKPLGCFQYRIINVETQEDIYEPNVPGELWLKGPSVFKEYYNNPEATEETFAEDRWFKTGDTFYRDENWNFFFVERIKLLLKYKSYQISPVEIEGVIRQHPGVLDVAVTGIPDDECGDLPVAVVVPRPGEEPTADDIKNFVKESLSDSKQLRGGVIFVEAIPMTASTKVHRRKLKQMVLELPREMSIPKMNNDSVHWYVGEIASRIIAESGIASDRYHLGKLLLQSLRDDPDFVLQIEGATGESETFGSVTERTVKCANCFKNLGLGHGDVMVLMAPNHLDVTIPLYAALYLGVIVAAVDRTLTANELQQTFAFSKPKIIFCQSDRASDVQLSLNNLTLDAQIVSFDKGDYLCSFNEFMEQYGDDSSIEEFKCADFDPEDSVAFLIATSGTTGMPKAAAVTHKNFAIVSPYVWSRYTTFPTPTSIALVGAPLQWLSAILNFILSPLLRFTRLQTTLALTQEHAYDLINTYKPTYTVLSPTLMTTLIKPDDRDRCDFSCFDLIMLGGSAVPQTLVEELKDVAPAAEVINVFGMSELGGIAFHGDNIAPGSCGKPLGCFQYRIINVETQEDIYEPNVPGELWLKGPSVFKEYYNNPEATEETFAEDRWFKTGDTFYRDENWNFFFVERIKLLLKYKSYQISPVEIEGVIRQHPGVLDVAVTGIPDDECGDLPVAVVVPRPGEEPTADDIKNFVKESLSDSKQLRGGVIFVEAIPMTASTKVHRRKLKQMVLELPRE

Solvent-accessible surface area (backbone atoms only — not comparable to full-atom values): 56853 Å² total; per-residue (Å²): 138,76,83,76,61,45,63,22,43,45,43,57,54,53,54,46,51,54,24,28,47,50,11,17,73,68,45,37,38,64,46,59,22,28,48,24,56,52,40,54,52,35,24,67,72,42,37,81,44,57,40,38,33,29,60,80,80,65,51,66,43,28,20,40,58,49,48,51,50,15,49,44,40,32,45,19,37,48,69,75,67,53,40,68,72,39,28,34,34,43,27,59,61,46,40,78,68,59,54,30,58,54,50,16,26,37,23,37,37,19,20,38,28,36,43,68,73,82,55,48,54,67,54,46,29,56,54,40,68,65,57,57,45,50,33,36,40,28,40,44,91,49,46,62,49,50,50,51,29,28,56,77,67,72,49,85,47,50,66,30,17,72,41,90,33,90,96,49,45,24,45,69,52,47,47,61,72,38,33,74,89,71,58,70,87,71,60,72,60,58,88,74,61,18,78,76,38,42,37,34,37,35,68,40,88,40,92,86,68,55,82,42,26,32,24,27,20,20,28,14,39,54,63,32,47,54,58,79,49,21,47,43,79,60,79,71,40,82,50,62,29,33,42,48,76,50,52,58,45,37,62,73,25,44,48,48,67,56,42,25,48,59,36,50,26,22,37,36,26,32,66,60,76,81,42,64,68,52,46,34,49,46,38,61,71,67,44,33,25,30,38,60,44,31,47,60,55,50,53,62,52,55,32,83,94,51,28,84,77,35,62,52,59,44,25,50,34,38,36,33,27,90,56,85,63,55,58,66,57,56,54,53,46,41,69,59,13,66,76,28,46,76,42,48,44,46,63,44,66,52,35,43,30,68,60,40,36,67,47,84,56,54,90,68,28,31,13,25,82,34,43,62,47,47,81,45,35,27,29,80,86,79,67,38,79,55,83,61,58,70,48,73,16,33,34,30,41,37,48,75,22,48,40,80,37,34,56,91,31,67,67,65,35,57,70,38,39,48,84,94,60,28,33,55,68,56,32,27,26,27,32,43,92,84,50,40,30,29,77,51,40,46,58,88,65,47,34,41,34,64,94,41,79,38,44,37,52,58,52,31,54,58,52,51,67,40,88,33,35,64,44,60,50,46,47,64,41,83,36,95,85,40,39,33,25,36,26,38,41,32,18,55,25,89,95,41,79,67,47,51,64,54,54,43,49,52,43,50,73,72,44,59,80,83,68,34,49,78,48,18,31,33,81,41,93,64,78,59,54,38,98,80,49,34,76,26,63,70,60,49,49,51,44,66,72,70,46,81,62,77,138,76,84,76,62,44,63,23,43,44,43,57,54,53,54,47,51,55,25,26,47,50,12,17,73,69,46,37,39,65,46,58,22,28,48,25,56,50,40,53,51,35,25,67,71,43,37,80,43,57,42,38,33,30,59,79,80,65,50,65,44,30,20,38,58,49,48,51,51,15,49,43,41,32,45,19,36,48,69,73,66,54,39,66,74,39,27,34,34,42,26,60,60,46,39,78,68,58,54,30,58,54,51,16,26,37,23,37,38,20,20,39,29,37,42,69,74,81,55,49,54,67,55,46,30,57,53,40,68,65,57,56,45,50,33,37,41,28,40,44,90,49,46,64,49,49,51,51,29,29,56,77,66,73,52,85,48,50,66,30,16,73,42,89,36,89,96,50,45,23,44,68,51,46,47,61,71,36,33,74,91,70,58,68,87,71,60,72,61,55,86,74,62,18,78,78,37,41,38,34,37,34,68,41,89,40,93,86,70,54,82,42,26,32,25,27,20,19,28,14,37,54,62,32,48,52,57,79,48,21,47,44,80,60,79,69,41,81,50,62,30,33,40,48,76,52,53,58,44,36,60,73,27,44,49,48,68,54,42,24,48,60,37,51,24,22,36,36,25,33,64,60,77,80,43,65,68,52,45,35,51,46,37,60,71,67,44,34,25,31,37,60,44,32,48,60,56,50,53,63,52,56,32,84,94,53,27,83,78,35,61,52,60,47,25,49,35,40,35,32,28,91,56,84,64,53,58,67,57,55,56,52,45,43,70,60,14,68,75,29,46,76,40,47,44,4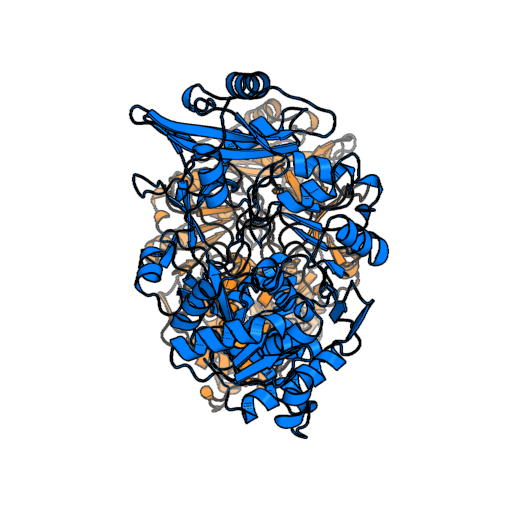6,64,44,66,52,35,43,30,68,60,39,38,71,47,85,56,54,90,67,29,32,12,26,82,33,42,62,46,46,82,45,34,27,30,81,85,78,67,38,80,54,83,61,58,71,49,71,16,34,36,30,40,36,47,75,21,47,40,77,38,35,56,92,32,66,68,65,34,57,71,38,38,49,82,93,60,28,33,55,67,56,34,27,25,28,32,43,92,82,51,40,30,30,77,53,40,46,58,88,65,48,35,42,33,66,93,40,79,38,46,38,51,58,52,31,54,58,52,52,67,39,86,35,35,65,45,62,50,46,48,61,42,85,36,93,85,39,39,32,25,36,25,38,41,33,19,56,25,91,96,40,79,68,49,51,64,55,54,41,48,53,43,52,75,72,44,59,79,82,68,36,48,77,47,18,31,34,81,43,93,66,80,59,54,39,96,82,50,33,76,28,61,68,61,50,48,50,43,66,73,69,45,80,63,77

Nearest PDB structures (foldseek):
  4g36-assembly2_B  TM=9.339E-01  e=4.987E-50  Photinus pyralis
  2d1q-assembly1_A  TM=9.331E-01  e=1.569E-49  Nipponoluciola cruciata
  5kyv-assembly1_A  TM=9.262E-01  e=4.217E-45  Photinus pyralis
  4g37-assembly1_A  TM=7.554E-01  e=2.638E-44  Photinus pyralis
  3iep-assembly1_A  TM=9.259E-01  e=3.750E-34  Photinus pyralis

Radius of gyration: 33.0 Å; Cα contacts (8 Å, |Δi|>4): 2460; chains: 2; bounding box: 76×96×69 Å

pLDDT: mean 92.23, std 7.8, range [42.53, 98.88]

Organism: Spodoptera frugiperda (NCBI:txid7108)

Foldseek 3Di:
DDDDFDFACLLVVLLQVLLVVLCVVPVDNLSSLLLLSLLLSLLVVFQAFWAEAALVVGDTHGSVRLLVLLLLLLQLCVLVPHAAPAEEEEEAFDDPCSLRPLSSCSLGLHEYEYDYNPDALVLLLLVCLQRLHQEYEYAQVCVVSNVVSCVVNVGHHQYEYCDDDDPHHHPVNSSVVRGDDDDSVPDHGDDDRQLPRFHYWAWDQDPVRRIWTFGFTSNLQSPALSSVVSRDNDFQPSFAEEEEQFGCSDLQNVSCSSVCSNRPHYYYGHRDHDDLVSVQSSCAPVLGAEYEAEQQVLLVNCFPVHVVSHQLQSYQEYEYDDDQHALVSVVSSCVRHVNHDYAHWDDDVQSSHTAADAPVHDRQFNHAGDPFKDWFFAAPVVRHTDDDAPDKGWIWIDGSNGTDAGRNCVPVRVVQADPPRTGGPQWIWGAHPVRGIHTFARNVQWFFFAPDTETQVVLQNQLCPDQFFSGKGWHFDQDPPTGTAIEIETETRVPHDDDQVNSQVSSPVPDDPSHGRPLAYHYDNGADADSRRHRPVVVVRVCSVPPDGD/DDDDFDFACQLVVLLQVLLVVLCVVPVDNLSSLLLLSLLLSLLVVFQAFWAEAALVPGDTHGSVRLLVLLLLVLQLCVLVPHAAPAEEEEEAFPDPVSLRPLSSCSLGLHEYEYDYNPDALVLLLLVCLQRLHQEYEYAQVCVVSNVVSCVVNVGHHQYEYCDDDDPHHHPVNSSVVRGDPDDSVPDHGDDDRQLPRFHYWAWDQDPVRRIWTFGFTSNLQSPALSSVVSRDNDFQPPFAEEEEQFGCSDLQNVSCSSVCSNRPHYYYGHRDHDDLVSVQSSCAPVLGAEYEAEQLVLLVNCFPVHVVSHQLQSYQEYEYDDDQHALVSVVSSCVRHVNHDYAHWDDDVQSSHTAADAPVADRQFNHAGDPFKDWFFAAPVVRHTDDDAPDKGWIWIDGSNGTDAGRNCVPVRVVQADPPRTGGPQWIWGAHPVRGIHTFARVVQWFFFAPDTETQVVLQNQLCPDPQFSGKGWGFDQDPPTGTAIEIETETRVPHDDDQVNSQVSSPVPDDPSHGRPLAYHYDNGADADSRRHRPVVVVRVCSVPDDGD